Protein AF-0000000070603014 (afdb_homodimer)

Organism: Penaeus vannamei (NCBI:txid6689)

Foldseek 3Di:
DQFFDFPQWDDDPQFIGGQQAGVVVQLVVLCVVPNPQSPWEKEFHLRRLLVLLVLQVVLQVVVPPLEAEEAECLFPLQLVSLLSNCVSGHQAYEYAALVSLVSNVSSPHQLCRYEYEYLDYDLVSLLSSQVRNHEYEDWDQVSLLSNLVSLVVVVGAHHYEFEEQDQDAQPAFPVFFANHPPHSTGDYLVCLVSSVVSQCPPPDPPDRNYQHQFHEYAGGEARQDLVSLLVLLLVRVVSRVVVCVVPRVNRAEYEYEYYHHGGTHPPPDPPPPPPPDRDTSNNNSVSNVVSHDSRHRYYYHDYLSSFQQRIKTKWWFAFWDDDDPAIEGEIADWCLQPVCCLPRVDDWDKAFSRRDPDPAWWFHFYAYDQPDPSITRHGGHIYDRGDDGGTMMITGRSRTPGLSVHDCHVNNWRHWYWYDHHRPDIDTSDRIDDPCNSCVPPD/DQFFDFPQWDDDPQFIGGQQAGVVVQLVVLCVVPNPQSPWEKEFHLRRLLVLLCLQCVLQVVVPPLEAEEAECLFPLQLVSLLSNCVSGHQAYEYAALVSLVSNVSSPHQLCRYEYEYLDYDLVSLLSSQVRNHEYEDWDQVSLLSNLVSLVVVVGAHHYEFEEQDQDAQPAFPVFFANHPPHSTGDYLVCLVSSVVSQCPPPDPPDRNYQHQFHEYAGGEARQDLVSLLVLLLVRVVSRVVVCVVPRVNRAEYEYEYYWHGGTPPPPDPPPPPPPDRDTSNNNSVSNVVSHDSRHRYYYHDYLSSFQQRIKTKWWFAFWDDDDPAIEGEIADWCLQPVCCLPRVDDWAKAFSRRDPDPQWWFHFYAYDQPDPSITRHGGHIYDRGDDGGTMMITGRSRTPGLSVHDCHVPNWRHWYWYDHHRPDIDTSDRIDDPCNSCVPPD

Sequence (886 aa):
MVPVDGPGWSYVDGVLHCDGMSLEDLRMSLRKDYGHQGSPAHVYSHSALVANVRKYTDALCPLGERGTLSYSLKANSNLRVLETLRQAGVTMATTVSGNEILMAMKAGFAASNIIYNGTGKRRWEVELAVKHGVLLNLDSEFDARLIAGVAREVGVRARCLVRLNPALNADTHPYLATALADSKFGVEFHQLEKVLQAVRAGESGNEEHVAVEGVHIHVGSAVSRTRVYADMTRAAARTLREIRERGWPRASTINLGGGLNIRLSGVPRKDGEDQERPATPENLVDAILPILPQDTTLLLEPGRSLVATAGVLMTEVLGVKTNGDRRFLVVDSAMTEVIRPALYGAHHPVTHVTVPSSQERAAMDVVGPVCESGDFLARRCMLSPNPPSGAALVVWATGAYCSSMASNYNLRPHAVEVIVRAPDLYTIVRRPENFEDLVSCYLMVPVDGPGWSYVDGVLHCDGMSLEDLRMSLRKDYGHQGSPAHVYSHSALVANVRKYTDALCPLGERGTLSYSLKANSNLRVLETLRQAGVTMATTVSGNEILMAMKAGFAASNIIYNGTGKRRWEVELAVKHGVLLNLDSEFDARLIAGVAREVGVRARCLVRLNPALNADTHPYLATALADSKFGVEFHQLEKVLQAVRAGESGNEEHVAVEGVHIHVGSAVSRTRVYADMTRAAARTLREIRERGWPRASTINLGGGLNIRLSGVPRKDGEDQERPATPENLVDAILPILPQDTTLLLEPGRSLVATAGVLMTEVLGVKTNGDRRFLVVDSAMTEVIRPALYGAHHPVTHVTVPSSQERAAMDVVGPVCESGDFLARRCMLSPNPPSGAALVVWATGAYCSSMASNYNLRPHAVEVIVRAPDLYTIVRRPENFEDLVSCYL

Solvent-accessible surface area (backbone atoms only — not comparable to full-atom values): 43101 Å² total; per-residue (Å²): 131,79,44,53,75,62,62,29,61,47,71,57,96,52,29,35,21,38,30,69,14,46,49,67,58,50,47,53,51,32,32,72,75,47,46,79,48,34,54,24,27,40,42,29,21,45,58,18,35,39,51,37,41,42,47,44,54,59,38,33,48,88,48,49,91,35,36,43,44,26,37,28,34,61,22,43,64,50,53,56,58,45,33,51,43,42,76,48,63,38,66,29,38,35,23,52,35,52,49,32,48,52,46,41,44,73,40,64,45,55,46,67,35,26,34,37,49,37,63,38,74,47,70,71,36,47,47,54,30,31,78,53,45,22,33,30,40,36,27,36,53,54,52,20,39,50,49,29,50,45,15,56,74,71,71,36,61,26,39,28,27,41,22,42,20,82,46,44,83,48,82,48,58,70,46,44,32,33,8,38,51,72,30,84,39,33,31,42,76,88,45,46,63,59,30,56,48,34,38,51,56,80,50,70,76,95,53,72,36,50,45,58,39,27,27,29,38,42,37,24,54,44,34,54,58,50,64,58,49,31,54,49,39,50,53,41,48,53,50,39,52,53,47,27,74,72,74,29,71,79,38,31,37,41,34,45,37,34,19,43,28,74,64,62,53,90,59,83,68,69,90,82,64,69,81,68,71,54,51,45,52,46,53,41,42,60,43,31,56,85,60,51,60,88,79,41,32,41,34,38,33,34,27,47,54,41,31,12,71,21,13,30,36,38,29,34,32,62,36,66,49,72,31,76,95,39,37,35,38,27,22,64,41,32,33,40,51,36,37,41,30,52,58,69,66,45,86,39,55,65,48,59,35,54,59,65,89,63,82,59,63,33,63,25,28,34,26,21,22,54,94,40,57,47,22,29,57,38,72,63,40,72,36,59,76,74,67,57,66,65,41,47,33,32,36,40,50,36,31,26,49,8,71,30,52,24,27,38,44,53,56,39,59,54,53,20,28,34,38,25,69,30,55,90,39,68,44,73,41,21,54,48,50,49,70,66,65,75,48,62,47,47,109,131,79,43,53,75,62,62,28,63,47,71,56,96,49,29,35,21,37,30,68,15,47,48,68,59,49,48,54,50,32,32,70,75,45,45,80,49,33,54,25,28,40,41,29,22,44,57,18,34,40,51,38,41,41,47,45,54,60,38,32,49,88,49,48,90,34,37,43,44,25,36,28,35,62,21,43,63,50,53,57,59,44,33,50,43,42,76,48,62,38,67,29,38,33,22,52,34,52,49,33,46,52,48,42,43,74,40,64,45,54,46,67,35,26,34,38,48,37,66,36,75,48,70,71,37,47,49,55,30,32,77,52,45,22,33,30,40,34,27,36,54,55,49,20,38,49,50,29,51,46,15,57,74,72,70,37,59,27,40,27,27,42,22,43,22,83,46,45,83,46,82,47,58,71,45,44,30,33,8,37,51,74,30,85,40,33,31,42,76,89,45,46,65,59,30,55,48,35,37,50,55,81,50,70,76,96,54,71,35,50,44,58,38,28,26,28,38,42,35,24,53,42,34,55,58,50,63,56,48,31,52,50,38,49,53,41,50,52,50,38,52,51,46,26,74,73,73,28,72,78,38,31,35,40,33,45,36,32,19,43,28,72,62,61,54,90,58,83,67,68,91,82,64,69,82,68,70,53,48,46,51,47,52,42,42,62,43,30,56,86,59,51,61,90,81,41,32,39,35,38,33,34,27,46,56,41,31,12,69,20,13,28,36,36,28,34,31,62,35,65,48,72,29,78,93,41,37,35,39,26,22,66,43,33,32,39,51,37,37,39,29,51,58,71,66,46,86,40,55,68,48,59,36,55,58,65,90,64,84,58,66,35,62,26,28,34,25,21,22,54,92,41,58,47,21,29,57,38,72,62,41,72,36,60,76,74,65,56,65,64,40,45,33,31,38,40,50,36,29,26,49,8,73,32,52,23,27,37,42,53,57,38,58,54,54,20,29,33,39,24,70,32,55,89,39,69,44,74,42,21,52,48,50,48,71,66,65,74,49,62,48,49,109

Secondary structure (DSSP, 8-state):
--SB-STTEEEETTEEEETTEEHHHHHHHHHHHHGGGG-SEEEEEHHHHHHHHHHHHHHHGGGGGGEEEEEEGGG---HHHHHHHHHHT--EEEESSHHHHHHHHHTT--GGGEEE--SS--HHHHHHHHHHT-EEEE-SHHHHHHHHHHHHHHT-PEEEEEEE------SS-TTTB-SSTT-SSSB-GGGHHHHHHHHHTT--TT--SEEEEEEEEE-BS-B--THHHHHHHHHHHHHHHHHHHTT-TT--EEEEE--B---BTT----TTS----PPPHHHHHHHHTTTS-TT-EEEEE-SHHHHGGGEEEEEEEEEEEEETTEEEEEES--TTT--HHHHH-----EEESBPPS----EEEEEE-SSSSTT-EEEEEEEE-SSPPTT-EEEEES-TTTTGGG-B-GGGPPPPEEEEEEETTEEEEEEPPP-HHHHTTTB-/--SB-STTEEEETTEEEETTEEHHHHHHHHHHHHGGGG-SEEEEEHHHHHHHHHHHHHHHGGGGGGEEEEEEGGG---HHHHHHHHHHT--EEEESSHHHHHHHHHTT--GGGEEE--SS--HHHHHHHHHHT-EEEE-SHHHHHHHHHHHHHHT-PEEEEEEE------SS-TTT--SSTT-SSSB-GGGHHHHHHHHHTT--TT--SEEEEEEEEE--S-B--THHHHHHHHHHHHHHHHHHHTT-TT--EEEEE--B---BTT----TT-----PPPHHHHHHHHTTTS-TT-EEEEE-SHHHHGGGEEEEEEEEEEEEETTEEEEEES--TTT--HHHHH-----EEESBPPS----EEEEEE-SSSSTT-EEEEEEEE-SSPPTT-EEEEES-TTTTGGG-B-GGGPPPPEEEEEEETTEEEEEEPPP-HHHHTTTB-

Nearest PDB structures (foldseek):
  6n2f-assembly1_B  TM=9.433E-01  e=1.215E-44  Arabidopsis thaliana
  6n2a-assembly1_A  TM=9.251E-01  e=7.838E-42  Arabidopsis thaliana
  6n2a-assembly1_B  TM=9.325E-01  e=1.144E-40  Arabidopsis thaliana
  6n2f-assembly1_A  TM=9.106E-01  e=6.772E-41  Arabidopsis thaliana
  5x7n-assembly1_B  TM=8.897E-01  e=2.045E-34  Corynebacterium glutamicum ATCC 13032

pLDDT: mean 92.43, std 10.87, range [40.94, 98.94]

Radius of gyration: 27.72 Å; Cα contacts (8 Å, |Δi|>4): 2296; chains: 2; bounding box: 73×88×57 Å

InterPro domains:
  IPR000183 Ornithine/DAP/Arg decarboxylase [PR01179] (71-89)
  IPR000183 Ornithine/DAP/Arg decarboxylase [PR01179] (209-222)
  IPR000183 Ornithine/DAP/Arg decarboxylase [PR01179] (298-317)
  IPR000183 Ornithine/DAP/Arg decarboxylase [PR01179] (399-412)
  IPR002986 Diaminopimelate decarboxylase, LysA [PR01181] (90-107)
  IPR002986 Diaminopimelate decarboxylase, LysA [PR01181] (178-187)
  IPR002986 Diaminopimelate decarboxylase, LysA [PR01181] (326-344)
  IPR002986 Diaminopimelate decarboxylase, LysA [PR01181] (409-431)
  IPR002986 Diaminopimelate decarboxylase, LysA [TIGR01048] (34-440)
  IPR002986 Diaminopimelate decarboxylase, LysA [cd06828] (38-420)
  IPR009006 Alanine racemase/group IV decarboxylase, C-terminal [G3DSA:2.40.37.10] (37-439)
  IPR009006 Alanine racemase/group IV decarboxylase, C-terminal [SSF50621] (291-440)
  IPR022644 Orn/DAP/Arg decarboxylase 2, N-terminal [PF02784] (54-308)
  IPR029066 PLP-binding barrel [G3DSA:3.20.20.10] (46-305)
  IPR029066 PLP-binding barrel [SSF51419] (38-310)

Structure (mmCIF, N/CA/C/O backbone):
data_AF-0000000070603014-model_v1
#
loop_
_entity.id
_entity.type
_entity.pdbx_description
1 polymer 'Diaminopimelate decarboxylase'
#
loop_
_atom_site.group_PDB
_atom_site.id
_atom_site.type_symbol
_atom_site.label_atom_id
_atom_site.label_alt_id
_atom_site.label_comp_id
_atom_site.label_asym_id
_atom_site.label_entity_id
_atom_site.label_seq_id
_atom_site.pdbx_PDB_ins_code
_atom_site.Cartn_x
_atom_site.Cartn_y
_atom_site.Cartn_z
_atom_site.occupancy
_atom_site.B_iso_or_equiv
_atom_site.auth_seq_id
_atom_site.auth_comp_id
_atom_site.auth_asym_id
_atom_site.auth_atom_id
_atom_site.pdbx_PDB_model_num
ATOM 1 N N . MET A 1 1 ? -28.016 -7.086 10.211 1 77.5 1 MET A N 1
ATOM 2 C CA . MET A 1 1 ? -28.062 -5.699 10.672 1 77.5 1 MET A CA 1
ATOM 3 C C . MET A 1 1 ? -26.844 -4.922 10.18 1 77.5 1 MET A C 1
ATOM 5 O O . MET A 1 1 ? -25.781 -5.496 9.984 1 77.5 1 MET A O 1
ATOM 9 N N . VAL A 1 2 ? -27.141 -3.639 9.914 1 87 2 VAL A N 1
ATOM 10 C CA . VAL A 1 2 ? -26.078 -2.725 9.516 1 87 2 VAL A CA 1
ATOM 11 C C . VAL A 1 2 ? -25.156 -2.457 10.703 1 87 2 VAL A C 1
ATOM 13 O O . VAL A 1 2 ? -25.609 -2.092 11.781 1 87 2 VAL A O 1
ATOM 16 N N . PRO A 1 3 ? -23.891 -2.654 10.453 1 89.88 3 PRO A N 1
ATOM 17 C CA . PRO A 1 3 ? -22.984 -2.578 11.602 1 89.88 3 PRO A CA 1
ATOM 18 C C . PRO A 1 3 ? -22.562 -1.148 11.93 1 89.88 3 PRO A C 1
ATOM 20 O O . PRO A 1 3 ? -21.781 -0.927 12.867 1 89.88 3 PRO A O 1
ATOM 23 N N . VAL A 1 4 ? -22.969 -0.226 11.18 1 85.56 4 VAL A N 1
ATOM 24 C CA . VAL A 1 4 ? -22.578 1.157 11.422 1 85.56 4 VAL A CA 1
ATOM 25 C C . VAL A 1 4 ? -23.812 2.002 11.711 1 85.56 4 VAL A C 1
ATOM 27 O O . VAL A 1 4 ? -24.938 1.615 11.367 1 85.56 4 VAL A O 1
ATOM 30 N N . ASP A 1 5 ? -23.5 3.104 12.367 1 76.25 5 ASP A N 1
ATOM 31 C CA . ASP A 1 5 ? -24.562 4.066 12.641 1 76.25 5 ASP A CA 1
ATOM 32 C C . ASP A 1 5 ? -24.625 5.133 11.555 1 76.25 5 ASP A C 1
ATOM 34 O O . ASP A 1 5 ? -23.609 5.461 10.938 1 76.25 5 ASP A O 1
ATOM 38 N N . GLY A 1 6 ? -25.797 5.496 11.242 1 72.44 6 GLY A N 1
ATOM 39 C CA . GLY A 1 6 ? -25.906 6.609 10.312 1 72.44 6 GLY A CA 1
ATOM 40 C C . GLY A 1 6 ? -26.953 6.379 9.227 1 72.44 6 GLY A C 1
ATOM 41 O O . GLY A 1 6 ? -27.359 5.242 8.984 1 72.44 6 GLY A O 1
ATOM 42 N N . PRO A 1 7 ? -27.25 7.527 8.742 1 87.38 7 PRO A N 1
ATOM 43 C CA . PRO A 1 7 ? -28.203 7.395 7.633 1 87.38 7 PRO A CA 1
ATOM 44 C C . PRO A 1 7 ? -27.547 6.875 6.359 1 87.38 7 PRO A C 1
ATOM 46 O O . PRO A 1 7 ? -26.344 6.613 6.34 1 87.38 7 PRO A O 1
ATOM 49 N N . GLY A 1 8 ? -28.156 6.227 5.516 1 94.38 8 GLY A N 1
ATOM 50 C CA . GLY A 1 8 ? -27.703 5.898 4.176 1 94.38 8 GLY A CA 1
ATOM 51 C C . GLY A 1 8 ? -27.75 4.41 3.877 1 94.38 8 GLY A C 1
ATOM 52 O O . GLY A 1 8 ? -27.75 4.004 2.713 1 94.38 8 GLY A O 1
ATOM 53 N N . TRP A 1 9 ? -27.656 3.709 5.09 1 97.12 9 TRP A N 1
ATOM 54 C CA . TRP A 1 9 ? -27.578 2.264 4.902 1 97.12 9 TRP A CA 1
ATOM 55 C C . TRP A 1 9 ? -28.781 1.567 5.523 1 97.12 9 TRP A C 1
ATOM 57 O O . TRP A 1 9 ? -29.156 1.857 6.66 1 97.12 9 TRP A O 1
ATOM 67 N N . SER A 1 10 ? -29.406 0.72 4.82 1 96.62 10 SER A N 1
ATOM 68 C CA . SER A 1 10 ? -30.516 -0.052 5.371 1 96.62 10 SER A CA 1
ATOM 69 C C . SER A 1 10 ? -30.75 -1.329 4.574 1 96.62 10 SER A C 1
ATOM 71 O O . SER A 1 10 ? -30.453 -1.382 3.377 1 96.62 10 SER A O 1
ATOM 73 N N . TYR A 1 11 ? -31.156 -2.387 5.195 1 96.5 11 TYR A N 1
ATOM 74 C CA . TYR A 1 11 ? -31.656 -3.555 4.484 1 96.5 11 TYR A CA 1
ATOM 75 C C . TYR A 1 11 ? -33.156 -3.387 4.16 1 96.5 11 TYR A C 1
ATOM 77 O O . TYR A 1 11 ? -33.938 -3.031 5.031 1 96.5 11 TYR A O 1
ATOM 85 N N . VAL A 1 12 ? -33.5 -3.52 2.951 1 96.56 12 VAL A N 1
ATOM 86 C CA . VAL A 1 12 ? -34.875 -3.518 2.486 1 96.56 12 VAL A CA 1
ATOM 87 C C . VAL A 1 12 ? -35.188 -4.848 1.801 1 96.56 12 VAL A C 1
ATOM 89 O O . VAL A 1 12 ? -34.562 -5.188 0.784 1 96.56 12 VAL A O 1
ATOM 92 N N . ASP A 1 13 ? -36.094 -5.594 2.338 1 95.94 13 ASP A N 1
ATOM 93 C CA . ASP A 1 13 ? -36.469 -6.902 1.814 1 95.94 13 ASP A CA 1
ATOM 94 C C . ASP A 1 13 ? -35.25 -7.812 1.675 1 95.94 13 ASP A C 1
ATOM 96 O O . ASP A 1 13 ? -35.094 -8.461 0.642 1 95.94 13 ASP A O 1
ATOM 100 N N . GLY A 1 14 ? -34.375 -7.645 2.588 1 95.81 14 GLY A N 1
ATOM 101 C CA . GLY A 1 14 ? -33.25 -8.555 2.68 1 95.81 14 GLY A CA 1
ATOM 102 C C . GLY A 1 14 ? -32.062 -8.133 1.82 1 95.81 14 GLY A C 1
ATOM 103 O O . GLY A 1 14 ? -31.078 -8.859 1.718 1 95.81 14 GLY A O 1
ATOM 104 N N . VAL A 1 15 ? -32.156 -7.02 1.165 1 97.81 15 VAL A N 1
ATOM 105 C CA . VAL A 1 15 ? -31.078 -6.52 0.327 1 97.81 15 VAL A CA 1
ATOM 106 C C . VAL A 1 15 ? -30.562 -5.199 0.891 1 97.81 15 VAL A C 1
ATOM 108 O O . VAL A 1 15 ? -31.344 -4.328 1.273 1 97.81 15 VAL A O 1
ATOM 111 N N . LEU A 1 16 ? -29.281 -5.082 0.983 1 98.12 16 LEU A N 1
ATOM 112 C CA . LEU A 1 16 ? -28.656 -3.863 1.497 1 98.12 16 LEU A CA 1
ATOM 113 C C . LEU A 1 16 ? -28.812 -2.717 0.505 1 98.12 16 LEU A C 1
ATOM 115 O O . LEU A 1 16 ? -28.578 -2.891 -0.694 1 98.12 16 LEU A O 1
ATOM 119 N N . HIS A 1 17 ? -29.25 -1.562 1.023 1 98.38 17 HIS A N 1
ATOM 120 C CA . HIS A 1 17 ? -29.406 -0.348 0.233 1 98.38 17 HIS A CA 1
ATOM 121 C C . HIS A 1 17 ? -28.5 0.762 0.733 1 98.38 17 HIS A C 1
ATOM 123 O O . HIS A 1 17 ? -28.234 0.867 1.935 1 98.38 17 HIS A O 1
ATOM 129 N N . CYS A 1 18 ? -27.953 1.523 -0.182 1 98.5 18 CYS A N 1
ATOM 130 C CA . CYS A 1 18 ? -27.234 2.771 0.066 1 98.5 18 CYS A CA 1
ATOM 131 C C . CYS A 1 18 ? -28.031 3.967 -0.439 1 98.5 18 CYS A C 1
ATOM 133 O O . CYS A 1 18 ? -28.25 4.105 -1.644 1 98.5 18 CYS A O 1
ATOM 135 N N . ASP A 1 19 ? -28.438 4.805 0.406 1 98.38 19 ASP A N 1
ATOM 136 C CA . ASP A 1 19 ? -29.25 5.965 0.077 1 98.38 19 ASP A CA 1
ATOM 137 C C . ASP A 1 19 ? -30.438 5.57 -0.81 1 98.38 19 ASP A C 1
ATOM 139 O O . ASP A 1 19 ? -30.719 6.238 -1.805 1 98.38 19 ASP A O 1
ATOM 143 N N . GLY A 1 20 ? -30.984 4.488 -0.472 1 97.88 20 GLY A N 1
ATOM 144 C CA . GLY A 1 20 ? -32.188 4.012 -1.144 1 97.88 20 GLY A CA 1
ATOM 145 C C . GLY A 1 20 ? -31.875 3.135 -2.344 1 97.88 20 GLY A C 1
ATOM 146 O O . GLY A 1 20 ? -32.75 2.438 -2.846 1 97.88 20 GLY A O 1
ATOM 147 N N . MET A 1 21 ? -30.719 3.096 -2.809 1 98.38 21 MET A N 1
ATOM 148 C CA . MET A 1 21 ? -30.344 2.301 -3.979 1 98.38 21 MET A CA 1
ATOM 149 C C . MET A 1 21 ? -29.938 0.888 -3.57 1 98.38 21 MET A C 1
ATOM 151 O O . MET A 1 21 ? -29.078 0.709 -2.705 1 98.38 21 MET A O 1
ATOM 155 N N . SER A 1 22 ? -30.547 -0.052 -4.238 1 98.44 22 SER A N 1
ATOM 156 C CA . SER A 1 22 ? -30.156 -1.438 -4.02 1 98.44 22 SER A CA 1
ATOM 157 C C . SER A 1 22 ? -28.703 -1.674 -4.453 1 98.44 22 SER A C 1
ATOM 159 O O . SER A 1 22 ? -28.328 -1.337 -5.578 1 98.44 22 SER A O 1
ATOM 161 N N . LEU A 1 23 ? -27.922 -2.285 -3.551 1 98.62 23 LEU A N 1
ATOM 162 C CA . LEU A 1 23 ? -26.531 -2.566 -3.926 1 98.62 23 LEU A CA 1
ATOM 163 C C . LEU A 1 23 ? -26.469 -3.656 -4.988 1 98.62 23 LEU A C 1
ATOM 165 O O . LEU A 1 23 ? -25.516 -3.73 -5.754 1 98.62 23 LEU A O 1
ATOM 169 N N . GLU A 1 24 ? -27.484 -4.516 -5.078 1 98.31 24 GLU A N 1
ATOM 170 C CA . GLU A 1 24 ? -27.547 -5.469 -6.18 1 98.31 24 GLU A CA 1
ATOM 171 C C . GLU A 1 24 ? -27.734 -4.758 -7.516 1 98.31 24 GLU A C 1
ATOM 173 O O . GLU A 1 24 ? -27.094 -5.117 -8.508 1 98.31 24 GLU A O 1
ATOM 178 N N . ASP A 1 25 ? -28.609 -3.74 -7.492 1 98.06 25 ASP A N 1
ATOM 179 C CA . ASP A 1 25 ? -28.828 -2.961 -8.711 1 98.06 25 ASP A CA 1
ATOM 180 C C . ASP A 1 25 ? -27.562 -2.211 -9.109 1 98.06 25 ASP A C 1
ATOM 182 O O . ASP A 1 25 ? -27.203 -2.166 -10.297 1 98.06 25 ASP A O 1
ATOM 186 N N . LEU A 1 26 ? -26.922 -1.632 -8.148 1 98.75 26 LEU A N 1
ATOM 187 C CA . LEU A 1 26 ? -25.672 -0.931 -8.422 1 98.75 26 LEU A CA 1
ATOM 188 C C . LEU A 1 26 ? -24.625 -1.879 -9.008 1 98.75 26 LEU A C 1
ATOM 190 O O . LEU A 1 26 ? -23.969 -1.547 -10 1 98.75 26 LEU A O 1
ATOM 194 N N . ARG A 1 27 ? -24.5 -2.994 -8.391 1 98.19 27 ARG A N 1
ATOM 195 C CA . ARG A 1 27 ? -23.547 -4.004 -8.852 1 98.19 27 ARG A CA 1
ATOM 196 C C . ARG A 1 27 ? -23.812 -4.375 -10.312 1 98.19 27 ARG A C 1
ATOM 198 O O . ARG A 1 27 ? -22.875 -4.469 -11.109 1 98.19 27 ARG A O 1
ATOM 205 N N . MET A 1 28 ? -25.047 -4.641 -10.68 1 97.56 28 MET A N 1
ATOM 206 C CA . MET A 1 28 ? -25.422 -4.996 -12.047 1 97.56 28 MET A CA 1
ATOM 207 C C . MET A 1 28 ? -25.078 -3.869 -13.016 1 97.56 28 MET A C 1
ATOM 209 O O . MET A 1 28 ? -24.578 -4.117 -14.117 1 97.56 28 MET A O 1
ATOM 213 N N . SER A 1 29 ? -25.344 -2.641 -12.594 1 98.25 29 SER A N 1
ATOM 214 C CA . SER A 1 29 ? -25.047 -1.485 -13.43 1 98.25 29 SER A CA 1
ATOM 215 C C . SER A 1 29 ? -23.547 -1.352 -13.664 1 98.25 29 SER A C 1
ATOM 217 O O . SER A 1 29 ? -23.094 -1.092 -14.789 1 98.25 29 SER A O 1
ATOM 219 N N . LEU A 1 30 ? -22.75 -1.528 -12.602 1 98.56 30 LEU A N 1
ATOM 220 C CA . LEU A 1 30 ? -21.297 -1.424 -12.711 1 98.56 30 LEU A CA 1
ATOM 221 C C . LEU A 1 30 ? -20.75 -2.523 -13.609 1 98.56 30 LEU A C 1
ATOM 223 O O . LEU A 1 30 ? -19.812 -2.289 -14.383 1 98.56 30 LEU A O 1
ATOM 227 N N . ARG A 1 31 ? -21.312 -3.723 -13.469 1 97.75 31 ARG A N 1
ATOM 228 C CA . ARG A 1 31 ? -20.906 -4.824 -14.336 1 97.75 31 ARG A CA 1
ATOM 229 C C . ARG A 1 31 ? -21.188 -4.512 -15.797 1 97.75 31 ARG A C 1
ATOM 231 O O . ARG A 1 31 ? -20.391 -4.844 -16.672 1 97.75 31 ARG A O 1
ATOM 238 N N . LYS A 1 32 ? -22.344 -3.959 -16.062 1 97.94 32 LYS A N 1
ATOM 239 C CA . LYS A 1 32 ? -22.734 -3.598 -17.422 1 97.94 32 LYS A CA 1
ATOM 240 C C . LYS A 1 32 ? -21.766 -2.561 -18 1 97.94 32 LYS A C 1
ATOM 242 O O . LYS A 1 32 ? -21.328 -2.686 -19.156 1 97.94 32 LYS A O 1
ATOM 247 N N . ASP A 1 33 ? -21.391 -1.592 -17.219 1 97.38 33 ASP A N 1
ATOM 248 C CA . ASP A 1 33 ? -20.609 -0.453 -17.703 1 97.38 33 ASP A CA 1
ATOM 249 C C . ASP A 1 33 ? -19.125 -0.792 -17.781 1 97.38 33 ASP A C 1
ATOM 251 O O . ASP A 1 33 ? -18.422 -0.307 -18.656 1 97.38 33 ASP A O 1
ATOM 255 N N . TYR A 1 34 ? -18.609 -1.667 -16.828 1 97.94 34 TYR A N 1
ATOM 256 C CA . TYR A 1 34 ? -17.156 -1.805 -16.719 1 97.94 34 TYR A CA 1
ATOM 257 C C . TYR A 1 34 ? -16.75 -3.268 -16.781 1 97.94 34 TYR A C 1
ATOM 259 O O . TYR A 1 34 ? -15.562 -3.592 -16.641 1 97.94 34 TYR A O 1
ATOM 267 N N . GLY A 1 35 ? -17.719 -4.203 -17.031 1 97.31 35 GLY A N 1
ATOM 268 C CA . GLY A 1 35 ? -17.391 -5.617 -17.078 1 97.31 35 GLY A CA 1
ATOM 269 C C . GLY A 1 35 ? -16.766 -6.125 -15.797 1 97.31 35 GLY A C 1
ATOM 270 O O . GLY A 1 35 ? -17.281 -5.902 -14.703 1 97.31 35 GLY A O 1
ATOM 271 N N . HIS A 1 36 ? -15.578 -6.809 -15.906 1 96.56 36 HIS A N 1
ATOM 272 C CA . HIS A 1 36 ? -14.914 -7.398 -14.75 1 96.56 36 HIS A CA 1
ATOM 273 C C . HIS A 1 36 ? -14.32 -6.324 -13.852 1 96.56 36 HIS A C 1
ATOM 275 O O . HIS A 1 36 ? -13.977 -6.594 -12.695 1 96.56 36 HIS A O 1
ATOM 281 N N . GLN A 1 37 ? -14.195 -5.086 -14.359 1 97.75 37 GLN A N 1
ATOM 282 C CA . GLN A 1 37 ? -13.609 -4.004 -13.578 1 97.75 37 GLN A CA 1
ATOM 283 C C . GLN A 1 37 ? -14.656 -3.328 -12.703 1 97.75 37 GLN A C 1
ATOM 285 O O . GLN A 1 37 ? -14.336 -2.43 -11.914 1 97.75 37 GLN A O 1
ATOM 290 N N . GLY A 1 38 ? -15.898 -3.764 -12.828 1 98.25 38 GLY A N 1
ATOM 291 C CA . GLY A 1 38 ? -16.969 -3.219 -12.016 1 98.25 38 GLY A CA 1
ATOM 292 C C . GLY A 1 38 ? -16.922 -3.703 -10.578 1 98.25 38 GLY A C 1
ATOM 293 O O . GLY A 1 38 ? -17.641 -3.184 -9.719 1 98.25 38 GLY A O 1
ATOM 294 N N . SER A 1 39 ? -16.125 -4.688 -10.258 1 98.31 39 SER A N 1
ATOM 295 C CA . SER A 1 39 ? -15.883 -5.238 -8.93 1 98.31 39 SER A CA 1
ATOM 296 C C . SER A 1 39 ? -14.398 -5.516 -8.711 1 98.31 39 SER A C 1
ATOM 298 O O . SER A 1 39 ? -13.711 -5.973 -9.625 1 98.31 39 SER A O 1
ATOM 300 N N . PRO A 1 40 ? -14 -5.293 -7.48 1 98.56 40 PRO A N 1
ATOM 301 C CA . PRO A 1 40 ? -14.711 -4.688 -6.348 1 98.56 40 PRO A CA 1
ATOM 302 C C . PRO A 1 40 ? -14.984 -3.201 -6.547 1 98.56 40 PRO A C 1
ATOM 304 O O . PRO A 1 40 ? -14.508 -2.607 -7.52 1 98.56 40 PRO A O 1
ATOM 307 N N . ALA A 1 41 ? -15.828 -2.664 -5.684 1 98.88 41 ALA A N 1
ATOM 308 C CA . ALA A 1 41 ? -16.203 -1.256 -5.809 1 98.88 41 ALA A CA 1
ATOM 309 C C . ALA A 1 41 ? -16.281 -0.588 -4.438 1 98.88 41 ALA A C 1
ATOM 311 O O . ALA A 1 41 ? -16.875 -1.133 -3.508 1 98.88 41 ALA A O 1
ATOM 312 N N . HIS A 1 42 ? -15.617 0.553 -4.285 1 98.94 42 HIS A N 1
ATOM 313 C CA . HIS A 1 42 ? -15.883 1.413 -3.139 1 98.94 42 HIS A CA 1
ATOM 314 C C . HIS A 1 42 ? -17.188 2.188 -3.318 1 98.94 42 HIS A C 1
ATOM 316 O O . HIS A 1 42 ? -17.359 2.891 -4.316 1 98.94 42 HIS A O 1
ATOM 322 N N . VAL A 1 43 ? -18.062 2.049 -2.363 1 98.88 43 VAL A N 1
ATOM 323 C CA . VAL A 1 43 ? -19.359 2.709 -2.439 1 98.88 43 VAL A CA 1
ATOM 324 C C . VAL A 1 43 ? -19.516 3.674 -1.267 1 98.88 43 VAL A C 1
ATOM 326 O O . VAL A 1 43 ? -19.359 3.283 -0.107 1 98.88 43 VAL A O 1
ATOM 329 N N . TYR A 1 44 ? -19.844 4.922 -1.604 1 98.81 44 TYR A N 1
ATOM 330 C CA . TYR A 1 44 ? -20.016 5.938 -0.573 1 98.81 44 TYR A CA 1
ATOM 331 C C . TYR A 1 44 ? -21.469 6.418 -0.527 1 98.81 44 TYR A C 1
ATOM 333 O O . TYR A 1 44 ? -22.094 6.625 -1.57 1 98.81 44 TYR A O 1
ATOM 341 N N . SER A 1 45 ? -21.984 6.57 0.666 1 98.75 45 SER A N 1
ATOM 342 C CA . SER A 1 45 ? -23.281 7.191 0.896 1 98.75 45 SER A CA 1
ATOM 343 C C . SER A 1 45 ? -23.156 8.703 1.008 1 98.75 45 SER A C 1
ATOM 345 O O . SER A 1 45 ? -22.516 9.219 1.922 1 98.75 45 SER A O 1
ATOM 347 N N . HIS A 1 46 ? -23.844 9.383 0.092 1 98.69 46 HIS A N 1
ATOM 348 C CA . HIS A 1 46 ? -23.859 10.836 0.16 1 98.69 46 HIS A CA 1
ATOM 349 C C . HIS A 1 46 ? -24.484 11.32 1.461 1 98.69 46 HIS A C 1
ATOM 351 O O . HIS A 1 46 ? -23.938 12.203 2.131 1 98.69 46 HIS A O 1
ATOM 357 N N . SER A 1 47 ? -25.578 10.758 1.819 1 98.31 47 SER A N 1
ATOM 358 C CA . SER A 1 47 ? -26.312 11.188 3.006 1 98.31 47 SER A CA 1
ATOM 359 C C . SER A 1 47 ? -25.5 10.945 4.273 1 98.31 47 SER A C 1
ATOM 361 O O . SER A 1 47 ? -25.547 11.742 5.215 1 98.31 47 SER A O 1
ATOM 363 N N . ALA A 1 48 ? -24.766 9.82 4.301 1 97.88 48 ALA A N 1
ATOM 364 C CA . ALA A 1 48 ? -23.938 9.539 5.465 1 97.88 48 ALA A CA 1
ATOM 365 C C . ALA A 1 48 ? -22.797 10.562 5.586 1 97.88 48 ALA A C 1
ATOM 367 O O . ALA A 1 48 ? -22.484 11.016 6.684 1 97.88 48 ALA A O 1
ATOM 368 N N . LEU A 1 49 ? -22.141 10.922 4.469 1 98.56 49 LEU A N 1
ATOM 369 C CA . LEU A 1 49 ? -21.109 11.953 4.48 1 98.56 49 LEU A CA 1
ATOM 370 C C . LEU A 1 49 ? -21.656 13.258 5.047 1 98.56 49 LEU A C 1
ATOM 372 O O . LEU A 1 49 ? -21.047 13.852 5.945 1 98.56 49 LEU A O 1
ATOM 376 N N . VAL A 1 50 ? -22.797 13.664 4.574 1 98.44 50 VAL A N 1
ATOM 377 C CA . VAL A 1 50 ? -23.406 14.93 4.961 1 98.44 50 VAL A CA 1
ATOM 378 C C . VAL A 1 50 ? -23.797 14.883 6.438 1 98.44 50 VAL A C 1
ATOM 380 O O . VAL A 1 50 ? -23.547 15.828 7.184 1 98.44 50 VAL A O 1
ATOM 383 N N . ALA A 1 51 ? -24.391 13.773 6.836 1 97.62 51 ALA A N 1
ATOM 384 C CA . ALA A 1 51 ? -24.828 13.625 8.219 1 97.62 51 ALA A CA 1
ATOM 385 C C . ALA A 1 51 ? -23.641 13.695 9.188 1 97.62 51 ALA A C 1
ATOM 387 O O . ALA A 1 51 ? -23.75 14.273 10.266 1 97.62 51 ALA A O 1
ATOM 388 N N . ASN A 1 52 ? -22.562 13.039 8.844 1 96.56 52 ASN A N 1
ATOM 389 C CA . ASN A 1 52 ? -21.375 13.062 9.695 1 96.56 52 ASN A CA 1
ATOM 390 C C . ASN A 1 52 ? -20.812 14.477 9.852 1 96.56 52 ASN A C 1
ATOM 392 O O . ASN A 1 52 ? -20.391 14.859 10.938 1 96.56 52 ASN A O 1
ATOM 396 N N . VAL A 1 53 ? -20.828 15.242 8.758 1 98 53 VAL A N 1
ATOM 397 C CA . VAL A 1 53 ? -20.359 16.625 8.805 1 98 53 VAL A CA 1
ATOM 398 C C . VAL A 1 53 ? -21.281 17.438 9.711 1 98 53 VAL A C 1
ATOM 400 O O . VAL A 1 53 ? -20.812 18.234 10.531 1 98 53 VAL A O 1
ATOM 403 N N . ARG A 1 54 ? -22.547 17.219 9.617 1 97.56 54 ARG A N 1
ATOM 404 C CA . ARG A 1 54 ? -23.531 17.969 10.391 1 97.56 54 ARG A CA 1
ATOM 405 C C . ARG A 1 54 ? -23.328 17.766 11.891 1 97.56 54 ARG A C 1
ATOM 407 O O . ARG A 1 54 ? -23.531 18.688 12.68 1 97.56 54 ARG A O 1
ATOM 414 N N . LYS A 1 55 ? -22.969 16.562 12.289 1 95.75 55 LYS A N 1
ATOM 415 C CA . LYS A 1 55 ? -22.703 16.281 13.703 1 95.75 55 LYS A CA 1
ATOM 416 C C . LYS A 1 55 ? -21.625 17.219 14.25 1 95.75 55 LYS A C 1
ATOM 418 O O . LYS A 1 55 ? -21.75 17.719 15.367 1 95.75 55 LYS A O 1
ATOM 423 N N . TYR A 1 56 ? -20.625 17.484 13.484 1 97 56 TYR A N 1
ATOM 424 C CA . TYR A 1 56 ? -19.531 18.344 13.922 1 97 56 TYR A CA 1
ATOM 425 C C . TYR A 1 56 ? -19.922 19.812 13.844 1 97 56 TYR A C 1
ATOM 427 O O . TYR A 1 56 ? -19.609 20.594 14.75 1 97 56 TYR A O 1
ATOM 435 N N . THR A 1 57 ? -20.578 20.188 12.703 1 97.5 57 THR A N 1
ATOM 436 C CA . THR A 1 57 ? -20.969 21.578 12.555 1 97.5 57 THR A CA 1
ATOM 437 C C . THR A 1 57 ? -21.953 21.984 13.641 1 97.5 57 THR A C 1
ATOM 439 O O . THR A 1 57 ? -21.891 23.094 14.172 1 97.5 57 THR A O 1
ATOM 442 N N . ASP A 1 58 ? -22.859 21.062 13.961 1 97.62 58 ASP A N 1
ATOM 443 C CA . ASP A 1 58 ? -23.797 21.328 15.055 1 97.62 58 ASP A CA 1
ATOM 444 C C . ASP A 1 58 ? -23.062 21.484 16.375 1 97.62 58 ASP A C 1
ATOM 446 O O . ASP A 1 58 ? -23.391 22.359 17.172 1 97.62 58 ASP A O 1
ATOM 450 N N . ALA A 1 59 ? -22.141 20.609 16.609 1 96.44 59 ALA A N 1
ATOM 451 C CA . ALA A 1 59 ? -21.375 20.641 17.844 1 96.44 59 ALA A CA 1
ATOM 452 C C . ALA A 1 59 ? -20.578 21.953 17.969 1 96.44 59 ALA A C 1
ATOM 454 O O . ALA A 1 59 ? -20.359 22.438 19.078 1 96.44 59 ALA A O 1
ATOM 455 N N . LEU A 1 60 ? -20.188 22.562 16.859 1 97.31 60 LEU A N 1
ATOM 456 C CA . LEU A 1 60 ? -19.328 23.75 16.844 1 97.31 60 LEU A CA 1
ATOM 457 C C . LEU A 1 60 ? -20.172 25.016 16.859 1 97.31 60 LEU A C 1
ATOM 459 O O . LEU A 1 60 ? -19.641 26.109 17 1 97.31 60 LEU A O 1
ATOM 463 N N . CYS A 1 61 ? -21.453 24.906 16.781 1 96 61 CYS A N 1
ATOM 464 C CA . CYS A 1 61 ? -22.375 26.031 16.656 1 96 61 CYS A CA 1
ATOM 465 C C . CYS A 1 61 ? -22.172 27.031 17.781 1 96 61 CYS A C 1
ATOM 467 O O . CYS A 1 61 ? -22.172 28.25 17.562 1 96 61 CYS A O 1
ATOM 469 N N . PRO A 1 62 ? -21.938 26.562 19.016 1 94.25 62 PRO A N 1
ATOM 470 C CA . PRO A 1 62 ? -21.781 27.5 20.109 1 94.25 62 PRO A CA 1
ATOM 471 C C . PRO A 1 62 ? -20.594 28.438 19.938 1 94.25 62 PRO A C 1
ATOM 473 O O . PRO A 1 62 ? -20.531 29.5 20.562 1 94.25 62 PRO A O 1
ATOM 476 N N . LEU A 1 63 ? -19.719 28.094 19.109 1 95.69 63 LEU A N 1
ATOM 477 C CA . LEU A 1 63 ? -18.5 28.891 18.922 1 95.69 63 LEU A CA 1
ATOM 478 C C . LEU A 1 63 ? -18.688 29.906 17.797 1 95.69 63 LEU A C 1
ATOM 480 O O . LEU A 1 63 ? -17.859 30.797 17.609 1 95.69 63 LEU A O 1
ATOM 484 N N . GLY A 1 64 ? -19.734 29.797 17.062 1 94.06 64 GLY A N 1
ATOM 485 C CA . GLY A 1 64 ? -19.953 30.688 15.93 1 94.06 64 GLY A CA 1
ATOM 486 C C . GLY A 1 64 ? -18.812 30.656 14.922 1 94.06 64 GLY A C 1
ATOM 487 O O . GLY A 1 64 ? -18.375 29.594 14.492 1 94.06 64 GLY A O 1
ATOM 488 N N . GLU A 1 65 ? -18.328 31.797 14.633 1 93 65 GLU A N 1
ATOM 489 C CA . GLU A 1 65 ? -17.281 31.922 13.617 1 93 65 GLU A CA 1
ATOM 490 C C . GLU A 1 65 ? -15.938 31.438 14.133 1 93 65 GLU A C 1
ATOM 492 O O . GLU A 1 65 ? -15 31.234 13.359 1 93 65 GLU A O 1
ATOM 497 N N . ARG A 1 66 ? -15.812 31.219 15.383 1 96.06 66 ARG A N 1
ATOM 498 C CA . ARG A 1 66 ? -14.555 30.781 15.984 1 96.06 66 ARG A CA 1
ATOM 499 C C . ARG A 1 66 ? -14.398 29.266 15.898 1 96.06 66 ARG A C 1
ATOM 501 O O . ARG A 1 66 ? -13.328 28.734 16.188 1 96.06 66 ARG A O 1
ATOM 508 N N . GLY A 1 67 ? -15.461 28.625 15.625 1 96.81 67 GLY A N 1
ATOM 509 C CA . GLY A 1 67 ? -15.422 27.188 15.438 1 96.81 67 GLY A CA 1
ATOM 510 C C . GLY A 1 67 ? -15.305 26.766 13.984 1 96.81 67 GLY A C 1
ATOM 511 O O . GLY A 1 67 ? -16.172 27.109 13.172 1 96.81 67 GLY A O 1
ATOM 512 N N . THR A 1 68 ? -14.25 26.047 13.672 1 97 68 THR A N 1
ATOM 513 C CA . THR A 1 68 ? -14 25.672 12.289 1 97 68 THR A CA 1
ATOM 514 C C . THR A 1 68 ? -13.781 24.172 12.164 1 97 68 THR A C 1
ATOM 516 O O . THR A 1 68 ? -13.109 23.562 13 1 97 68 THR A O 1
ATOM 519 N N . LEU A 1 69 ? -14.391 23.578 11.141 1 98.12 69 LEU A N 1
ATOM 520 C CA . LEU A 1 69 ? -14.219 22.172 10.844 1 98.12 69 LEU A CA 1
ATOM 521 C C . LEU A 1 69 ? -13.289 21.969 9.648 1 98.12 69 LEU A C 1
ATOM 523 O O . LEU A 1 69 ? -13.531 22.516 8.57 1 98.12 69 LEU A O 1
ATOM 527 N N . SER A 1 70 ? -12.242 21.312 9.898 1 98.12 70 SER A N 1
ATOM 528 C CA . SER A 1 70 ? -11.305 20.906 8.852 1 98.12 70 SER A CA 1
ATOM 529 C C . SER A 1 70 ? -11.383 19.406 8.594 1 98.12 70 SER A C 1
ATOM 531 O O . SER A 1 70 ? -11.734 18.625 9.492 1 98.12 70 SER A O 1
ATOM 533 N N . TYR A 1 71 ? -11.133 19.031 7.387 1 98.5 71 TYR A N 1
ATOM 534 C CA . TYR A 1 71 ? -11.094 17.609 7.027 1 98.5 71 TYR A CA 1
ATOM 535 C C . TYR A 1 71 ? -9.664 17.172 6.707 1 98.5 71 TYR A C 1
ATOM 537 O O . TYR A 1 71 ? -8.977 17.812 5.914 1 98.5 71 TYR A O 1
ATOM 545 N N . SER A 1 72 ? -9.211 16.109 7.387 1 97.56 72 SER A N 1
ATOM 546 C CA . SER A 1 72 ? -7.902 15.531 7.09 1 97.56 72 SER A CA 1
ATOM 547 C C . SER A 1 72 ? -7.941 14.695 5.812 1 97.56 72 SER A C 1
ATOM 549 O O . SER A 1 72 ? -8.461 13.578 5.812 1 97.56 72 SER A O 1
ATOM 551 N N . LEU A 1 73 ? -7.27 15.117 4.754 1 98 73 LEU A N 1
ATOM 552 C CA . LEU A 1 73 ? -7.387 14.516 3.43 1 98 73 LEU A CA 1
ATOM 553 C C . LEU A 1 73 ? -6.82 13.102 3.424 1 98 73 LEU A C 1
ATOM 555 O O . LEU A 1 73 ? -7.242 12.266 2.621 1 98 73 LEU A O 1
ATOM 559 N N . LYS A 1 74 ? -5.863 12.836 4.32 1 96.75 74 LYS A N 1
ATOM 560 C CA . LYS A 1 74 ? -5.195 11.539 4.266 1 96.75 74 LYS A CA 1
ATOM 561 C C . LYS A 1 74 ? -6.188 10.406 4.488 1 96.75 74 LYS A C 1
ATOM 563 O O . LYS A 1 74 ? -5.922 9.258 4.113 1 96.75 74 LYS A O 1
ATOM 568 N N . ALA A 1 75 ? -7.367 10.703 5.121 1 97.44 75 ALA A N 1
ATOM 569 C CA . ALA A 1 75 ? -8.375 9.68 5.363 1 97.44 75 ALA A CA 1
ATOM 570 C C . ALA A 1 75 ? -8.992 9.195 4.055 1 97.44 75 ALA A C 1
ATOM 572 O O . ALA A 1 75 ? -9.203 7.992 3.873 1 97.44 75 ALA A O 1
ATOM 573 N N . ASN A 1 76 ? -9.312 10.031 3.215 1 98.69 76 ASN A N 1
ATOM 574 C CA . ASN A 1 76 ? -9.875 9.82 1.885 1 98.69 76 ASN A CA 1
ATOM 575 C C . ASN A 1 76 ? -9.727 11.055 1.009 1 98.69 76 ASN A C 1
ATOM 577 O O . ASN A 1 76 ? -10.414 12.055 1.22 1 98.69 76 ASN A O 1
ATOM 581 N N . SER A 1 77 ? -8.891 11.039 0.016 1 98.38 77 SER A N 1
ATOM 582 C CA . SER A 1 77 ? -8.547 12.227 -0.761 1 98.38 77 SER A CA 1
ATOM 583 C C . SER A 1 77 ? -9.281 12.234 -2.102 1 98.38 77 SER A C 1
ATOM 585 O O . SER A 1 77 ? -8.883 12.953 -3.023 1 98.38 77 SER A O 1
ATOM 587 N N . ASN A 1 78 ? -10.305 11.336 -2.271 1 98.56 78 ASN A N 1
ATOM 588 C CA . ASN A 1 78 ? -11.086 11.352 -3.504 1 98.56 78 ASN A CA 1
ATOM 589 C C . ASN A 1 78 ? -11.68 12.734 -3.775 1 98.56 78 ASN A C 1
ATOM 591 O O . ASN A 1 78 ? -12.305 13.328 -2.896 1 98.56 78 ASN A O 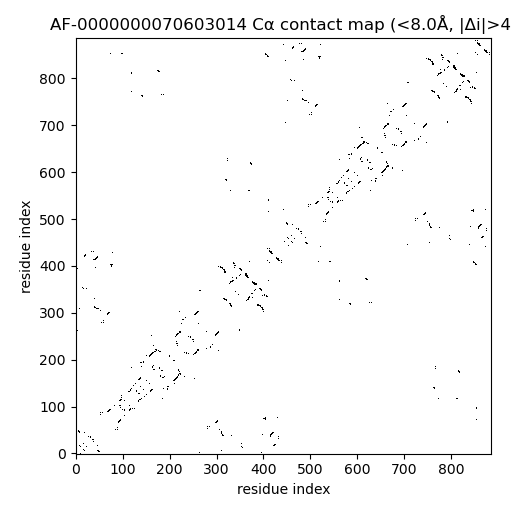1
ATOM 595 N N . LEU A 1 79 ? -11.516 13.219 -4.953 1 98.44 79 LEU A N 1
ATOM 596 C CA . LEU A 1 79 ? -11.891 14.57 -5.34 1 98.44 79 LEU A CA 1
ATOM 597 C C . LEU A 1 79 ? -13.367 14.828 -5.039 1 98.44 79 LEU A C 1
ATOM 599 O O . LEU A 1 79 ? -13.711 15.852 -4.449 1 98.44 79 LEU A O 1
ATOM 603 N N . ARG A 1 80 ? -14.219 13.922 -5.398 1 98.38 80 ARG A N 1
ATOM 604 C CA . ARG A 1 80 ? -15.656 14.125 -5.258 1 98.38 80 ARG A CA 1
ATOM 605 C C . ARG A 1 80 ? -16.094 13.969 -3.805 1 98.38 80 ARG A C 1
ATOM 607 O O . ARG A 1 80 ? -17.031 14.625 -3.361 1 98.38 80 ARG A O 1
ATOM 614 N N . VAL A 1 81 ? -15.406 13.141 -3.012 1 98.69 81 VAL A N 1
ATOM 615 C CA . VAL A 1 81 ? -15.641 13.07 -1.574 1 98.69 81 VAL A CA 1
ATOM 616 C C . VAL A 1 81 ? -15.297 14.414 -0.93 1 98.69 81 VAL A C 1
ATOM 618 O O . VAL A 1 81 ? -16.078 14.953 -0.143 1 98.69 81 VAL A O 1
ATOM 621 N N . LEU A 1 82 ? -14.156 14.992 -1.344 1 98.81 82 LEU A N 1
ATOM 622 C CA . LEU A 1 82 ? -13.742 16.297 -0.82 1 98.81 82 LEU A CA 1
ATOM 623 C C . LEU A 1 82 ? -14.766 17.359 -1.151 1 98.81 82 LEU A C 1
ATOM 625 O O . LEU A 1 82 ? -15.141 18.156 -0.287 1 98.81 82 LEU A O 1
ATOM 629 N N . GLU A 1 83 ? -15.234 17.344 -2.375 1 98.62 83 GLU A N 1
ATOM 630 C CA . GLU A 1 83 ? -16.234 18.312 -2.795 1 98.62 83 GLU A CA 1
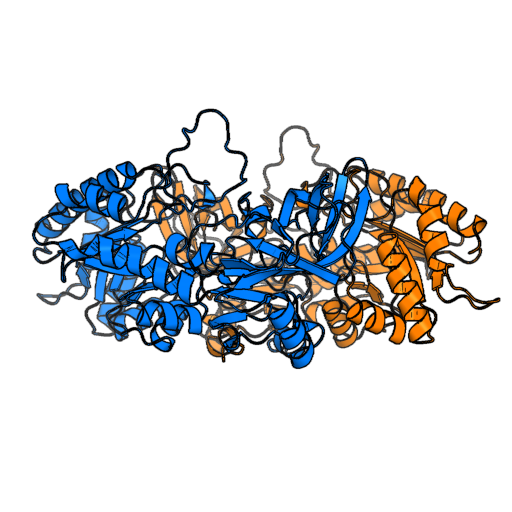ATOM 631 C C . GLU A 1 83 ? -17.516 18.172 -1.981 1 98.62 83 GLU A C 1
ATOM 633 O O . GLU A 1 83 ? -18.125 19.156 -1.574 1 98.62 83 GLU A O 1
ATOM 638 N N . THR A 1 84 ? -17.906 16.938 -1.786 1 98.69 84 THR A N 1
ATOM 639 C CA . THR A 1 84 ? -19.109 16.656 -1.021 1 98.69 84 THR A CA 1
ATOM 640 C C . THR A 1 84 ? -18.984 17.172 0.407 1 98.69 84 THR A C 1
ATOM 642 O O . THR A 1 84 ? -19.906 17.812 0.928 1 98.69 84 THR A O 1
ATOM 645 N N . LEU A 1 85 ? -17.844 16.922 1.056 1 98.88 85 LEU A N 1
ATOM 646 C CA . LEU A 1 85 ? -17.609 17.375 2.42 1 98.88 85 LEU A CA 1
ATOM 647 C C . LEU A 1 85 ? -17.594 18.906 2.492 1 98.88 85 LEU A C 1
ATOM 649 O O . LEU A 1 85 ? -18.172 19.484 3.406 1 98.88 85 LEU A O 1
ATOM 653 N N . ARG A 1 86 ? -16.922 19.516 1.537 1 98.75 86 ARG A N 1
ATOM 654 C CA . ARG A 1 86 ? -16.875 20.984 1.479 1 98.75 86 ARG A CA 1
ATOM 655 C C . ARG A 1 86 ? -18.281 21.562 1.358 1 98.75 86 ARG A C 1
ATOM 657 O O . ARG A 1 86 ? -18.625 22.5 2.082 1 98.75 86 ARG A O 1
ATOM 664 N N . GLN A 1 87 ? -19.094 21 0.495 1 98.5 87 GLN A N 1
ATOM 665 C CA . GLN A 1 87 ? -20.453 21.469 0.27 1 98.5 87 GLN A CA 1
ATOM 666 C C . GLN A 1 87 ? -21.312 21.25 1.506 1 98.5 87 GLN A C 1
ATOM 668 O O . GLN A 1 87 ? -22.25 22 1.757 1 98.5 87 GLN A O 1
ATOM 673 N N . ALA A 1 88 ? -20.969 20.234 2.311 1 98.56 88 ALA A N 1
ATOM 674 C CA . ALA A 1 88 ? -21.75 19.875 3.484 1 98.56 88 ALA A CA 1
ATOM 675 C C . ALA A 1 88 ? -21.422 20.766 4.668 1 98.56 88 ALA A C 1
ATOM 677 O O . ALA A 1 88 ? -22.156 20.812 5.66 1 98.56 88 ALA A O 1
ATOM 678 N N . GLY A 1 89 ? -20.234 21.422 4.648 1 98.19 89 GLY A N 1
ATOM 679 C CA . GLY A 1 89 ? -19.984 22.344 5.734 1 98.19 89 GLY A CA 1
ATOM 680 C C . GLY A 1 89 ? -18.547 22.344 6.207 1 98.19 89 GLY A C 1
ATOM 681 O O . GLY A 1 89 ? -18.172 23.125 7.09 1 98.19 89 GLY A O 1
ATOM 682 N N . VAL A 1 90 ? -17.703 21.5 5.641 1 98.62 90 VAL A N 1
ATOM 683 C CA . VAL A 1 90 ? -16.281 21.516 5.953 1 98.62 90 VAL A CA 1
ATOM 684 C C . VAL A 1 90 ? -15.633 22.75 5.328 1 98.62 90 VAL A C 1
ATOM 686 O O . VAL A 1 90 ? -15.688 22.938 4.109 1 98.62 90 VAL A O 1
ATOM 689 N N . THR A 1 91 ? -14.945 23.531 6.145 1 97.38 91 THR A N 1
ATOM 690 C CA . THR A 1 91 ? -14.5 24.828 5.629 1 97.38 91 THR A CA 1
ATOM 691 C C . THR A 1 91 ? -12.984 24.812 5.41 1 97.38 91 THR A C 1
ATOM 693 O O . THR A 1 91 ? -12.453 25.672 4.707 1 97.38 91 THR A O 1
ATOM 696 N N . MET A 1 92 ? -12.273 23.906 6.016 1 98.56 92 MET A N 1
ATOM 697 C CA . MET A 1 92 ? -10.82 23.844 5.844 1 98.56 92 MET A CA 1
ATOM 698 C C . MET A 1 92 ? -10.383 22.438 5.465 1 98.56 92 MET A C 1
ATOM 700 O O . MET A 1 92 ? -11.133 21.469 5.668 1 98.56 92 MET A O 1
ATOM 704 N N . ALA A 1 93 ? -9.25 22.328 4.828 1 98.75 93 ALA A N 1
ATOM 705 C CA . ALA A 1 93 ? -8.633 21.062 4.438 1 98.75 93 ALA A CA 1
ATOM 706 C C . ALA A 1 93 ? -7.262 20.891 5.086 1 98.75 93 ALA A C 1
ATOM 708 O O . ALA A 1 93 ? -6.422 21.797 5.008 1 98.75 93 ALA A O 1
ATOM 709 N N . THR A 1 94 ? -7.09 19.844 5.789 1 98.38 94 THR A N 1
ATOM 710 C CA . THR A 1 94 ? -5.789 19.516 6.363 1 98.38 94 THR A CA 1
ATOM 711 C C . THR A 1 94 ? -5.027 18.562 5.457 1 98.38 94 THR A C 1
ATOM 713 O O . THR A 1 94 ? -5.531 17.484 5.113 1 98.38 94 THR A O 1
ATOM 716 N N . THR A 1 95 ? -3.859 18.953 5.059 1 98.62 95 THR A N 1
ATOM 717 C CA . THR A 1 95 ? -3.053 18.203 4.102 1 98.62 95 THR A CA 1
ATOM 718 C C . THR A 1 95 ? -1.716 17.797 4.719 1 98.62 95 THR A C 1
ATOM 720 O O . THR A 1 95 ? -1.299 18.375 5.73 1 98.62 95 THR A O 1
ATOM 723 N N . VAL A 1 96 ? -1.052 16.781 4.078 1 97.56 96 VAL A N 1
ATOM 724 C CA . VAL A 1 96 ? 0.214 16.312 4.633 1 97.56 96 VAL A CA 1
ATOM 725 C C . VAL A 1 96 ? 1.243 16.156 3.516 1 97.56 96 VAL A C 1
ATOM 727 O O . VAL A 1 96 ? 2.314 15.594 3.725 1 97.56 96 VAL A O 1
ATOM 730 N N . SER A 1 97 ? 0.946 16.562 2.344 1 98.25 97 SER A N 1
ATOM 731 C CA . SER A 1 97 ? 1.859 16.609 1.207 1 98.25 97 SER A CA 1
ATOM 732 C C . SER A 1 97 ? 1.498 17.734 0.247 1 98.25 97 SER A C 1
ATOM 734 O O . SER A 1 97 ? 0.395 18.281 0.309 1 98.25 97 SER A O 1
ATOM 736 N N . GLY A 1 98 ? 2.479 18.109 -0.599 1 98.44 98 GLY A N 1
ATOM 737 C CA . GLY A 1 98 ? 2.203 19.094 -1.626 1 98.44 98 GLY A CA 1
ATOM 738 C C . GLY A 1 98 ? 1.092 18.688 -2.57 1 98.44 98 GLY A C 1
ATOM 739 O O . GLY A 1 98 ? 0.266 19.516 -2.967 1 98.44 98 GLY A O 1
ATOM 740 N N . ASN A 1 99 ? 1.018 17.438 -2.928 1 98.44 99 ASN A N 1
ATOM 741 C CA . ASN A 1 99 ? -0.019 16.953 -3.836 1 98.44 99 ASN A CA 1
ATOM 742 C C . ASN A 1 99 ? -1.396 16.984 -3.178 1 98.44 99 ASN A C 1
ATOM 744 O O . ASN A 1 99 ? -2.408 17.172 -3.852 1 98.44 99 ASN A O 1
ATOM 748 N N . GLU A 1 100 ? -1.445 16.828 -1.854 1 98.62 100 GLU A N 1
ATOM 749 C CA . GLU A 1 100 ? -2.721 17 -1.164 1 98.62 100 GLU A CA 1
ATOM 750 C C . GLU A 1 100 ? -3.164 18.453 -1.18 1 98.62 100 GLU A C 1
ATOM 752 O O . GLU A 1 100 ? -4.359 18.75 -1.241 1 98.62 100 GLU A O 1
ATOM 757 N N . ILE A 1 101 ? -2.162 19.375 -1.08 1 98.81 101 ILE A N 1
ATOM 758 C CA . ILE A 1 101 ? -2.502 20.797 -1.224 1 98.81 101 ILE A CA 1
ATOM 759 C C . ILE A 1 101 ? -3.145 21.031 -2.588 1 98.81 101 ILE A C 1
ATOM 761 O O . ILE A 1 101 ? -4.219 21.641 -2.68 1 98.81 101 ILE A O 1
ATOM 765 N N . LEU A 1 102 ? -2.52 20.469 -3.602 1 98.75 102 LEU A N 1
ATOM 766 C CA . LEU A 1 102 ? -3.039 20.625 -4.957 1 98.75 102 LEU A CA 1
ATOM 767 C C . LEU A 1 102 ? -4.426 20 -5.078 1 98.75 102 LEU A C 1
ATOM 769 O O . LEU A 1 102 ? -5.316 20.578 -5.703 1 98.75 102 LEU A O 1
ATOM 773 N N . MET A 1 103 ? -4.625 18.875 -4.473 1 98.69 103 MET A N 1
ATOM 774 C CA . MET A 1 103 ? -5.91 18.188 -4.516 1 98.69 103 MET A CA 1
ATOM 775 C C . MET A 1 103 ? -6.992 19 -3.816 1 98.69 103 MET A C 1
ATOM 777 O O . MET A 1 103 ? -8.117 19.109 -4.312 1 98.69 103 MET A O 1
ATOM 781 N N . ALA A 1 104 ? -6.648 19.531 -2.637 1 98.81 104 ALA A N 1
ATOM 782 C CA . ALA A 1 104 ? -7.594 20.375 -1.898 1 98.81 104 ALA A CA 1
ATOM 783 C C . ALA A 1 104 ? -8.008 21.594 -2.721 1 98.81 104 ALA A C 1
ATOM 785 O O . ALA A 1 104 ? -9.195 21.938 -2.773 1 98.81 104 ALA A O 1
ATOM 786 N N . MET A 1 105 ? -7.039 22.234 -3.326 1 98.69 105 MET A N 1
ATOM 787 C CA . MET A 1 105 ? -7.348 23.375 -4.188 1 98.69 105 MET A CA 1
ATOM 788 C C . MET A 1 105 ? -8.242 22.953 -5.348 1 98.69 105 MET A C 1
ATOM 790 O O . MET A 1 105 ? -9.203 23.656 -5.684 1 98.69 105 MET A O 1
ATOM 794 N N . LYS A 1 106 ? -7.93 21.828 -5.938 1 98.19 106 LYS A N 1
ATOM 795 C CA . LYS A 1 106 ? -8.734 21.297 -7.035 1 98.19 106 LYS A CA 1
ATOM 796 C C . LYS A 1 106 ? -10.172 21.031 -6.586 1 98.19 106 LYS A C 1
ATOM 798 O O . LYS A 1 106 ? -11.109 21.188 -7.359 1 98.19 106 LYS A O 1
ATOM 803 N N . ALA A 1 107 ? -10.359 20.625 -5.355 1 98.38 107 ALA A N 1
ATOM 804 C CA . ALA A 1 107 ? -11.672 20.312 -4.797 1 98.38 107 ALA A CA 1
ATOM 805 C C . ALA A 1 107 ? -12.445 21.578 -4.457 1 98.38 107 ALA A C 1
ATOM 807 O O . ALA A 1 107 ? -13.602 21.516 -4.043 1 98.38 107 ALA A O 1
ATOM 808 N N . GLY A 1 108 ? -11.773 22.75 -4.527 1 98.44 108 GLY A N 1
ATOM 809 C CA . GLY A 1 108 ? -12.477 24.016 -4.383 1 98.44 108 GLY A CA 1
ATOM 810 C C . GLY A 1 108 ? -12.18 24.703 -3.068 1 98.44 108 GLY A C 1
ATOM 811 O O . GLY A 1 108 ? -12.734 25.781 -2.789 1 98.44 108 GLY A O 1
ATOM 812 N N . PHE A 1 109 ? -11.336 24.172 -2.246 1 98.69 109 PHE A N 1
ATOM 813 C CA . PHE A 1 109 ? -10.945 24.891 -1.036 1 98.69 109 PHE A CA 1
ATOM 814 C C . PHE A 1 109 ? -10.078 26.094 -1.373 1 98.69 109 PHE A C 1
ATOM 816 O O . PHE A 1 109 ? -9.172 26 -2.203 1 98.69 109 PHE A O 1
ATOM 823 N N . ALA A 1 110 ? -10.383 27.203 -0.747 1 98.38 110 ALA A N 1
ATOM 824 C CA . ALA A 1 110 ? -9.461 28.328 -0.856 1 98.38 110 ALA A CA 1
ATOM 825 C C . ALA A 1 110 ? -8.109 28 -0.23 1 98.38 110 ALA A C 1
ATOM 827 O O . ALA A 1 110 ? -8.047 27.359 0.826 1 98.38 110 ALA A O 1
ATOM 828 N N . ALA A 1 111 ? -7.043 28.391 -0.872 1 98.12 111 ALA A N 1
ATOM 829 C CA . ALA A 1 111 ? -5.703 28.078 -0.382 1 98.12 111 ALA A CA 1
ATOM 830 C C . ALA A 1 111 ? -5.516 28.562 1.053 1 98.12 111 ALA A C 1
ATOM 832 O O . ALA A 1 111 ? -4.855 27.906 1.857 1 98.12 111 ALA A O 1
ATOM 833 N N . SER A 1 112 ? -6.113 29.672 1.372 1 97.62 112 SER A N 1
ATOM 834 C CA . SER A 1 112 ? -6.02 30.25 2.713 1 97.62 112 SER A CA 1
ATOM 835 C C . SER A 1 112 ? -6.723 29.359 3.738 1 97.62 112 SER A C 1
ATOM 837 O O . SER A 1 112 ? -6.527 29.531 4.945 1 97.62 112 SER A O 1
ATOM 839 N N . ASN A 1 113 ? -7.547 28.438 3.266 1 98.44 113 ASN A N 1
ATOM 840 C CA . ASN A 1 113 ? -8.273 27.5 4.129 1 98.44 113 ASN A CA 1
ATOM 841 C C . ASN A 1 113 ? -7.676 26.109 4.078 1 98.44 113 ASN A C 1
ATOM 843 O O . ASN A 1 113 ? -8.359 25.125 4.367 1 98.44 113 ASN A O 1
ATOM 847 N N . ILE A 1 114 ? -6.449 26.031 3.662 1 98.88 114 ILE A N 1
ATOM 848 C CA . ILE A 1 114 ? -5.734 24.75 3.645 1 98.88 114 ILE A CA 1
ATOM 849 C C . ILE A 1 114 ? -4.621 24.781 4.691 1 98.88 114 ILE A C 1
ATOM 851 O O . ILE A 1 114 ? -3.936 25.781 4.855 1 98.88 114 ILE A O 1
ATOM 855 N N . ILE A 1 115 ? -4.523 23.734 5.441 1 98.75 115 ILE A N 1
ATOM 856 C CA . ILE A 1 115 ? -3.469 23.531 6.426 1 98.75 115 ILE A CA 1
ATOM 857 C C . ILE A 1 115 ? -2.484 22.484 5.914 1 98.75 115 ILE A C 1
ATOM 859 O O . ILE A 1 115 ? -2.891 21.453 5.363 1 98.75 115 ILE A O 1
ATOM 863 N N . TYR A 1 116 ? -1.236 22.75 5.992 1 98.62 116 TYR A N 1
ATOM 864 C CA . TYR A 1 116 ? -0.205 21.797 5.602 1 98.62 116 TYR A CA 1
ATOM 865 C C . TYR A 1 116 ? 0.562 21.297 6.816 1 98.62 116 TYR A C 1
ATOM 867 O O . TYR A 1 116 ? 1.334 22.047 7.426 1 98.62 116 TYR A O 1
ATOM 875 N N . ASN A 1 117 ? 0.262 20.062 7.18 1 96.44 117 ASN A N 1
ATOM 876 C CA . ASN A 1 117 ? 0.989 19.359 8.227 1 96.44 117 ASN A CA 1
ATOM 877 C C . ASN A 1 117 ? 2.223 18.641 7.676 1 96.44 117 ASN A C 1
ATOM 879 O O . ASN A 1 117 ? 2.688 18.969 6.582 1 96.44 117 ASN A O 1
ATOM 883 N N . GLY A 1 118 ? 2.799 17.797 8.445 1 89.5 118 GLY A N 1
ATOM 884 C CA . GLY A 1 118 ? 3.867 16.953 7.949 1 89.5 118 GLY A CA 1
ATOM 885 C C . GLY A 1 118 ? 5.168 17.125 8.711 1 89.5 118 GLY A C 1
ATOM 886 O O . GLY A 1 118 ? 5.57 18.25 9.016 1 89.5 118 GLY A O 1
ATOM 887 N N . THR A 1 119 ? 5.836 16.031 8.922 1 93.06 119 THR A N 1
ATOM 888 C CA . THR A 1 119 ? 7.098 16.016 9.648 1 93.06 119 THR A CA 1
ATOM 889 C C . THR A 1 119 ? 8.281 16.156 8.695 1 93.06 119 THR A C 1
ATOM 891 O O . THR A 1 119 ? 9.398 16.453 9.117 1 93.06 119 THR A O 1
ATOM 894 N N . GLY A 1 120 ? 8.062 15.938 7.473 1 96.25 120 GLY A N 1
ATOM 895 C CA . GLY A 1 120 ? 9.094 16 6.445 1 96.25 120 GLY A CA 1
ATOM 896 C C . GLY A 1 120 ? 8.648 16.75 5.203 1 96.25 120 GLY A C 1
ATOM 897 O O . GLY A 1 120 ? 8.484 16.156 4.137 1 96.25 120 GLY A O 1
ATOM 898 N N . LYS A 1 121 ? 8.594 18.141 5.367 1 98 121 LYS A N 1
ATOM 899 C CA . LYS A 1 121 ? 8.211 18.969 4.234 1 98 121 LYS A CA 1
ATOM 900 C C . LYS A 1 121 ? 9.383 19.188 3.285 1 98 121 LYS A C 1
ATOM 902 O O . LYS A 1 121 ? 10.508 19.422 3.73 1 98 121 LYS A O 1
ATOM 907 N N . ARG A 1 122 ? 9.094 19.047 2.039 1 97.81 122 ARG A N 1
ATOM 908 C CA . ARG A 1 122 ? 10.102 19.328 1.025 1 97.81 122 ARG A CA 1
ATOM 909 C C . ARG A 1 122 ? 10.031 20.781 0.574 1 97.81 122 ARG A C 1
ATOM 911 O O . ARG A 1 122 ? 8.984 21.422 0.689 1 97.81 122 ARG A O 1
ATOM 918 N N . ARG A 1 123 ? 11.094 21.297 0.074 1 97.81 123 ARG A N 1
ATOM 919 C CA . ARG A 1 123 ? 11.203 22.703 -0.295 1 97.81 123 ARG A CA 1
ATOM 920 C C . ARG A 1 123 ? 10.109 23.094 -1.287 1 97.81 123 ARG A C 1
ATOM 922 O O . ARG A 1 123 ? 9.469 24.141 -1.141 1 97.81 123 ARG A O 1
ATOM 929 N N . TRP A 1 124 ? 9.867 22.25 -2.322 1 98.06 124 TRP A N 1
ATOM 930 C CA . TRP A 1 124 ? 8.875 22.609 -3.334 1 98.06 124 TRP A CA 1
ATOM 931 C C . TRP A 1 124 ? 7.484 22.703 -2.721 1 98.06 124 TRP A C 1
ATOM 933 O O . TRP A 1 124 ? 6.676 23.531 -3.145 1 98.06 124 TRP A O 1
ATOM 943 N N . GLU A 1 125 ? 7.227 21.875 -1.742 1 98.62 125 GLU A N 1
ATOM 944 C CA . GLU A 1 125 ? 5.93 21.891 -1.067 1 98.62 125 GLU A CA 1
ATOM 945 C C . GLU A 1 125 ? 5.762 23.156 -0.234 1 98.62 125 GLU A C 1
ATOM 947 O O . GLU A 1 125 ? 4.688 23.766 -0.218 1 98.62 125 GLU A O 1
ATOM 952 N N . VAL A 1 126 ? 6.844 23.5 0.473 1 98.56 126 VAL A N 1
ATOM 953 C CA . VAL A 1 126 ? 6.816 24.719 1.288 1 98.56 126 VAL A CA 1
ATOM 954 C C . VAL A 1 126 ? 6.648 25.938 0.391 1 98.56 126 VAL A C 1
ATOM 956 O O . VAL A 1 126 ? 5.871 26.844 0.704 1 98.56 126 VAL A O 1
ATOM 959 N N . GLU A 1 127 ? 7.375 25.953 -0.701 1 98.62 127 GLU A N 1
ATOM 960 C CA . GLU A 1 127 ? 7.227 27.047 -1.654 1 98.62 127 GLU A CA 1
ATOM 961 C C . GLU A 1 127 ? 5.789 27.156 -2.152 1 98.62 127 GLU A C 1
ATOM 963 O O . GLU A 1 127 ? 5.227 28.25 -2.199 1 98.62 127 GLU A O 1
ATOM 968 N N . LEU A 1 128 ? 5.223 26 -2.508 1 98.56 128 LEU A N 1
ATOM 969 C CA . LEU A 1 128 ? 3.828 25.953 -2.936 1 98.56 128 LEU A CA 1
ATOM 970 C C . LEU A 1 128 ? 2.908 26.531 -1.862 1 98.56 128 LEU A C 1
ATOM 972 O O . LEU A 1 128 ? 2.045 27.359 -2.156 1 98.56 128 LEU A O 1
ATOM 976 N N . ALA A 1 129 ? 3.107 26.125 -0.665 1 98.75 129 ALA A N 1
ATOM 977 C CA . ALA A 1 129 ? 2.26 26.531 0.453 1 98.75 129 ALA A CA 1
ATOM 978 C C . ALA A 1 129 ? 2.379 28.031 0.719 1 98.75 129 ALA A C 1
ATOM 980 O O . ALA A 1 129 ? 1.371 28.734 0.819 1 98.75 129 ALA A O 1
ATOM 981 N N . VAL A 1 130 ? 3.598 28.516 0.802 1 98.25 130 VAL A N 1
ATOM 982 C CA . VAL A 1 130 ? 3.859 29.906 1.138 1 98.25 130 VAL A CA 1
ATOM 983 C C . VAL A 1 130 ? 3.305 30.812 0.043 1 98.25 130 VAL A C 1
ATOM 985 O O . VAL A 1 130 ? 2.582 31.766 0.329 1 98.25 130 VAL A O 1
ATOM 988 N N . LYS A 1 131 ? 3.543 30.453 -1.18 1 98.25 131 LYS A N 1
ATOM 989 C CA . LYS A 1 131 ? 3.117 31.281 -2.307 1 98.25 131 LYS A CA 1
ATOM 990 C C . LYS A 1 131 ? 1.597 31.406 -2.357 1 98.25 131 LYS A C 1
ATOM 992 O O . LYS A 1 131 ? 1.062 32.406 -2.793 1 98.25 131 LYS A O 1
ATOM 997 N N . HIS A 1 132 ? 0.893 30.422 -1.853 1 98.31 132 HIS A N 1
ATOM 998 C CA . HIS A 1 132 ? -0.561 30.406 -1.975 1 98.31 132 HIS A CA 1
ATOM 999 C C . HIS A 1 132 ? -1.228 30.797 -0.656 1 98.31 132 HIS A C 1
ATOM 1001 O O . HIS A 1 132 ? -2.457 30.844 -0.569 1 98.31 132 HIS A O 1
ATOM 1007 N N . GLY A 1 133 ? -0.472 30.984 0.367 1 98 133 GLY A N 1
ATOM 1008 C CA . GLY A 1 133 ? -1.021 31.422 1.638 1 98 133 GLY A CA 1
ATOM 1009 C C . GLY A 1 133 ? -1.563 30.297 2.486 1 98 133 GLY A C 1
ATOM 1010 O O . GLY A 1 133 ? -2.455 30.5 3.311 1 98 133 GLY A O 1
ATOM 1011 N N . VAL A 1 134 ? -1.11 29.078 2.275 1 98.81 134 VAL A N 1
ATOM 1012 C CA . VAL A 1 134 ? -1.493 27.906 3.047 1 98.81 134 VAL A CA 1
ATOM 1013 C C . VAL A 1 134 ? -0.958 28.031 4.473 1 98.81 134 VAL A C 1
ATOM 1015 O O . VAL A 1 134 ? 0.142 28.547 4.688 1 98.81 134 VAL A O 1
ATOM 1018 N N . LEU A 1 135 ? -1.761 27.688 5.457 1 98.75 135 LEU A N 1
ATOM 1019 C CA . LEU A 1 135 ? -1.334 27.656 6.852 1 98.75 135 LEU A CA 1
ATOM 1020 C C . LEU A 1 135 ? -0.425 26.453 7.117 1 98.75 135 LEU A C 1
ATOM 1022 O O . LEU A 1 135 ? -0.829 25.312 6.914 1 98.75 135 LEU A O 1
ATOM 1026 N N . LEU A 1 136 ? 0.827 26.703 7.57 1 98.62 136 LEU A N 1
ATOM 1027 C CA . LEU A 1 136 ? 1.811 25.641 7.746 1 98.62 136 LEU A CA 1
ATOM 1028 C C . LEU A 1 136 ? 1.992 25.312 9.227 1 98.62 136 LEU A C 1
ATOM 1030 O O . LEU A 1 136 ? 2.004 26.219 10.07 1 98.62 136 LEU A O 1
ATOM 1034 N N . ASN A 1 137 ? 2.154 24.047 9.562 1 98.25 137 ASN A N 1
ATOM 1035 C CA . ASN A 1 137 ? 2.537 23.641 10.914 1 98.25 137 ASN A CA 1
ATOM 1036 C C . ASN A 1 137 ? 4.051 23.5 11.039 1 98.25 137 ASN A C 1
ATOM 1038 O O . ASN A 1 137 ? 4.68 22.781 10.258 1 98.25 137 ASN A O 1
ATOM 1042 N N . LEU A 1 138 ? 4.652 24.156 11.992 1 97.81 138 LEU A N 1
ATOM 1043 C CA . LEU A 1 138 ? 6.051 23.953 12.336 1 97.81 138 LEU A CA 1
ATOM 1044 C C . LEU A 1 138 ? 6.227 22.656 13.141 1 97.81 138 LEU A C 1
ATOM 1046 O O . LEU A 1 138 ? 5.77 22.562 14.281 1 97.81 138 LEU A O 1
ATOM 1050 N N . ASP A 1 139 ? 6.91 21.703 12.516 1 97.44 139 ASP A N 1
ATOM 1051 C CA . ASP A 1 13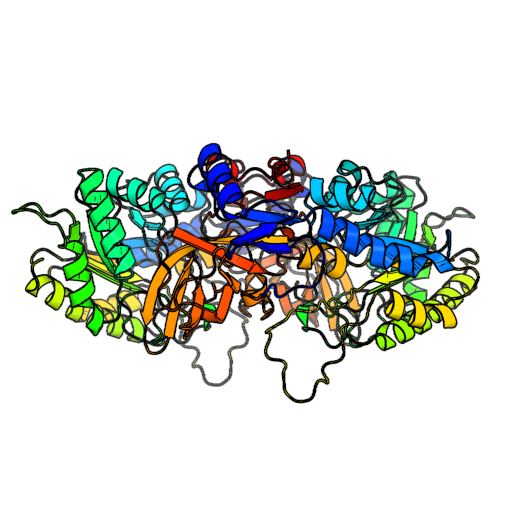9 ? 6.973 20.375 13.109 1 97.44 139 ASP A CA 1
ATOM 1052 C C . ASP A 1 139 ? 8.336 20.109 13.742 1 97.44 139 ASP A C 1
ATOM 1054 O O . ASP A 1 139 ? 8.523 19.141 14.461 1 97.44 139 ASP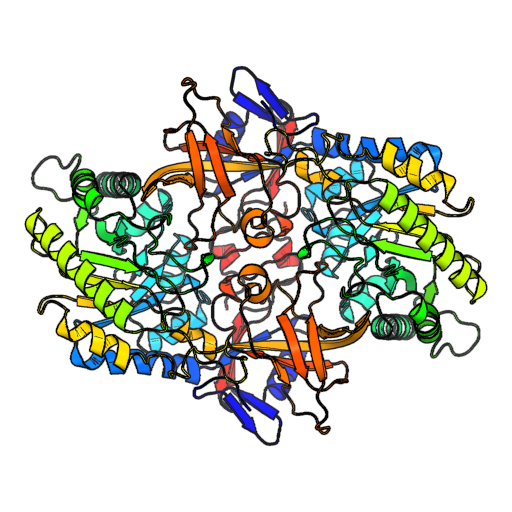 A O 1
ATOM 1058 N N . SER A 1 140 ? 9.32 20.891 13.469 1 96.62 140 SER A N 1
ATOM 1059 C CA . SER A 1 140 ? 10.688 20.766 13.961 1 96.62 140 SER A CA 1
ATOM 1060 C C . SER A 1 140 ? 11.484 22.047 13.734 1 96.62 140 SER A C 1
ATOM 1062 O O . SER A 1 140 ? 11.016 22.953 13.047 1 96.62 140 SER A O 1
ATOM 1064 N N . GLU A 1 141 ? 12.641 22.047 14.359 1 95.62 141 GLU A N 1
ATOM 1065 C CA . GLU A 1 141 ? 13.531 23.188 14.141 1 95.62 141 GLU A CA 1
ATOM 1066 C C . GLU A 1 141 ? 13.961 23.297 12.68 1 95.62 141 GLU A C 1
ATOM 1068 O O . GLU A 1 141 ? 13.984 24.375 12.102 1 95.62 141 GLU A O 1
ATOM 1073 N N . PHE A 1 142 ? 14.328 22.172 12.062 1 95.88 142 PHE A N 1
ATOM 1074 C CA . PHE A 1 142 ? 14.773 22.25 10.672 1 95.88 142 PHE A CA 1
ATOM 1075 C C . PHE A 1 142 ? 13.625 22.641 9.758 1 95.88 142 PHE A C 1
ATOM 1077 O O . PHE A 1 142 ? 13.836 23.328 8.75 1 95.88 142 PHE A O 1
ATOM 1084 N N . ASP A 1 143 ? 12.461 22.203 10.086 1 96.62 143 ASP A N 1
ATOM 1085 C CA . ASP A 1 143 ? 11.273 22.609 9.344 1 96.62 143 ASP A CA 1
ATOM 1086 C C . ASP A 1 143 ? 11.062 24.125 9.438 1 96.62 143 ASP A C 1
ATOM 1088 O O . ASP A 1 143 ? 10.758 24.781 8.438 1 96.62 143 ASP A O 1
ATOM 1092 N N . ALA A 1 144 ? 11.211 24.656 10.641 1 96.81 144 ALA A N 1
ATOM 1093 C CA . ALA A 1 144 ? 11.086 26.094 10.875 1 96.81 144 ALA A CA 1
ATOM 1094 C C . ALA A 1 144 ? 12.094 26.875 10.039 1 96.81 144 ALA A C 1
ATOM 1096 O O . ALA A 1 144 ? 11.75 27.891 9.422 1 96.81 144 ALA A O 1
ATOM 1097 N N . ARG A 1 145 ? 13.297 26.406 10.023 1 95.94 145 ARG A N 1
ATOM 1098 C CA . ARG A 1 145 ? 14.344 27.062 9.25 1 95.94 145 ARG A CA 1
ATOM 1099 C C . ARG A 1 145 ? 14.016 27.031 7.762 1 95.94 145 ARG A C 1
ATOM 1101 O O . ARG A 1 145 ? 14.219 28.031 7.059 1 95.94 145 ARG A O 1
ATOM 1108 N N . LEU A 1 146 ? 13.547 25.938 7.297 1 96.56 146 LEU A N 1
ATOM 1109 C CA . LEU A 1 146 ? 13.188 25.797 5.891 1 96.56 146 LEU A CA 1
ATOM 1110 C C . LEU A 1 146 ? 12.07 26.766 5.523 1 96.56 146 LEU A C 1
ATOM 1112 O O . LEU A 1 146 ? 12.172 27.484 4.52 1 96.56 146 LEU A O 1
ATOM 1116 N N . ILE A 1 147 ? 11.031 26.812 6.312 1 97.5 147 ILE A N 1
ATOM 1117 C CA . ILE A 1 147 ? 9.867 27.641 6.035 1 97.5 147 ILE A CA 1
ATOM 1118 C C . ILE A 1 147 ? 10.266 29.109 6.059 1 97.5 147 ILE A C 1
ATOM 1120 O O . ILE A 1 147 ? 9.906 29.875 5.152 1 97.5 147 ILE A O 1
ATOM 1124 N N . ALA A 1 148 ? 11.008 29.5 7.074 1 96.25 148 ALA A N 1
ATOM 1125 C CA . ALA A 1 148 ? 11.477 30.891 7.172 1 96.25 148 ALA A CA 1
ATOM 1126 C C . ALA A 1 148 ? 12.336 31.266 5.969 1 96.25 148 ALA A C 1
ATOM 1128 O O . ALA A 1 148 ? 12.188 32.344 5.406 1 96.25 148 ALA A O 1
ATOM 1129 N N . GLY A 1 149 ? 13.25 30.359 5.633 1 95.12 149 GLY A N 1
ATOM 1130 C CA . GLY A 1 149 ? 14.102 30.609 4.477 1 95.12 149 GLY A CA 1
ATOM 1131 C C . GLY A 1 149 ? 13.328 30.781 3.186 1 95.12 149 GLY A C 1
ATOM 1132 O O . GLY A 1 149 ? 13.594 31.703 2.416 1 95.12 149 GLY A O 1
ATOM 1133 N N . VAL A 1 150 ? 12.367 29.953 2.943 1 96.69 150 VAL A N 1
ATOM 1134 C CA . VAL A 1 150 ? 11.555 30 1.731 1 96.69 150 VAL A CA 1
ATOM 1135 C C . VAL A 1 150 ? 10.719 31.281 1.719 1 96.69 150 VAL A C 1
ATOM 1137 O O . VAL A 1 150 ? 10.617 31.953 0.688 1 96.69 150 VAL A O 1
ATOM 1140 N N . ALA A 1 151 ? 10.117 31.562 2.855 1 96.5 151 ALA A N 1
ATOM 1141 C CA . ALA A 1 151 ? 9.32 32.781 2.961 1 96.5 151 ALA A CA 1
ATOM 1142 C C . ALA A 1 151 ? 10.141 34 2.582 1 96.5 151 ALA A C 1
ATOM 1144 O O . ALA A 1 151 ? 9.664 34.875 1.837 1 96.5 151 ALA A O 1
ATOM 1145 N N . ARG A 1 152 ? 11.328 34.062 3.059 1 94.31 152 ARG A N 1
ATOM 1146 C CA . ARG A 1 152 ? 12.234 35.188 2.756 1 94.31 152 ARG A CA 1
ATOM 1147 C C . ARG A 1 152 ? 12.555 35.219 1.267 1 94.31 152 ARG A C 1
ATOM 1149 O O . ARG A 1 152 ? 12.508 36.281 0.649 1 94.31 152 ARG A O 1
ATOM 1156 N N . GLU A 1 153 ? 12.844 34.125 0.732 1 94.38 153 GLU A N 1
ATOM 1157 C CA . GLU A 1 153 ? 13.25 34.031 -0.667 1 94.38 153 GLU A CA 1
ATOM 1158 C C . GLU A 1 153 ? 12.109 34.406 -1.599 1 94.38 153 GLU A C 1
ATOM 1160 O O . GLU A 1 153 ? 12.312 35.125 -2.59 1 94.38 153 GLU A O 1
ATOM 1165 N N . VAL A 1 154 ? 10.938 33.969 -1.253 1 94.5 154 VAL A N 1
ATOM 1166 C CA . VAL A 1 154 ? 9.781 34.188 -2.111 1 94.5 154 VAL A CA 1
ATOM 1167 C C . VAL A 1 154 ? 9.203 35.562 -1.841 1 94.5 154 VAL A C 1
ATOM 1169 O O . VAL A 1 154 ? 8.453 36.094 -2.656 1 94.5 154 VAL A O 1
ATOM 1172 N N . GLY A 1 155 ? 9.406 36.125 -0.725 1 93.44 155 GLY A N 1
ATOM 1173 C CA . GLY A 1 155 ? 8.93 37.469 -0.356 1 93.44 155 GLY A CA 1
ATOM 1174 C C . GLY A 1 155 ? 7.484 37.469 0.102 1 93.44 155 GLY A C 1
ATOM 1175 O O . GLY A 1 155 ? 6.754 38.438 -0.148 1 93.44 155 GLY A O 1
ATOM 1176 N N . VAL A 1 156 ? 7.012 36.406 0.562 1 95.19 156 VAL A N 1
ATOM 1177 C CA . VAL A 1 156 ? 5.656 36.281 1.085 1 95.19 156 VAL A CA 1
ATOM 1178 C C . VAL A 1 156 ? 5.703 35.75 2.525 1 95.19 156 VAL A C 1
ATOM 1180 O O . VAL A 1 156 ? 6.414 34.812 2.832 1 95.19 156 VAL A O 1
ATOM 1183 N N . ARG A 1 157 ? 4.988 36.469 3.418 1 95.56 157 ARG A N 1
ATOM 1184 C CA . ARG A 1 157 ? 4.957 36.062 4.82 1 95.56 157 ARG A CA 1
ATOM 1185 C C . ARG A 1 157 ? 4.25 34.719 4.988 1 95.56 157 ARG A C 1
ATOM 1187 O O . ARG A 1 157 ? 3.111 34.531 4.547 1 95.56 157 ARG A O 1
ATOM 1194 N N . ALA A 1 158 ? 4.934 33.75 5.566 1 97.06 158 ALA A N 1
ATOM 1195 C CA . ALA A 1 158 ? 4.34 32.438 5.809 1 97.06 158 ALA A CA 1
ATOM 1196 C C . ALA A 1 158 ? 3.402 32.469 7.012 1 97.06 158 ALA A C 1
ATOM 1198 O O . ALA A 1 158 ? 3.688 33.125 8.008 1 97.06 158 ALA A O 1
ATOM 1199 N N . ARG A 1 159 ? 2.258 31.859 6.945 1 97.94 159 ARG A N 1
ATOM 1200 C CA . ARG A 1 159 ? 1.352 31.625 8.062 1 97.94 159 ARG A CA 1
ATOM 1201 C C . ARG A 1 159 ? 1.642 30.281 8.734 1 97.94 159 ARG A C 1
ATOM 1203 O O . ARG A 1 159 ? 1.673 29.234 8.07 1 97.94 159 ARG A O 1
ATOM 1210 N N . CYS A 1 160 ? 1.841 30.328 10.086 1 98.19 160 CYS A N 1
ATOM 1211 C CA . CYS A 1 160 ? 2.273 29.078 10.695 1 98.19 160 CYS A CA 1
ATOM 1212 C C . CYS A 1 160 ? 1.557 28.844 12.016 1 98.19 160 CYS A C 1
ATOM 1214 O O . CYS A 1 160 ? 1.126 29.797 12.672 1 98.19 160 CYS A O 1
ATOM 1216 N N . LEU A 1 161 ? 1.312 27.609 12.352 1 98.5 161 LEU A N 1
ATOM 1217 C CA . LEU A 1 161 ? 1.08 27.109 13.703 1 98.5 161 LEU A CA 1
ATOM 1218 C C . LEU A 1 161 ? 2.283 26.312 14.195 1 98.5 161 LEU A C 1
ATOM 1220 O O . LEU A 1 161 ? 3.086 25.828 13.398 1 98.5 161 LEU A O 1
ATOM 1224 N N . VAL A 1 162 ? 2.461 26.219 15.5 1 97.88 162 VAL A N 1
ATOM 1225 C CA . VAL A 1 162 ? 3.453 25.297 16.062 1 97.88 162 VAL A CA 1
ATOM 1226 C C . VAL A 1 162 ? 2.795 23.969 16.406 1 97.88 162 VAL A C 1
ATOM 1228 O O . VAL A 1 162 ? 1.852 23.922 17.203 1 97.88 162 VAL A O 1
ATOM 1231 N N . ARG A 1 163 ? 3.207 22.906 15.758 1 97.25 163 ARG A N 1
ATOM 1232 C CA . ARG A 1 163 ? 2.711 21.594 16.125 1 97.25 163 ARG A CA 1
ATOM 1233 C C . ARG A 1 163 ? 3.391 21.078 17.391 1 97.25 163 ARG A C 1
ATOM 1235 O O . ARG A 1 163 ? 4.582 20.766 17.391 1 97.25 163 ARG A O 1
ATOM 1242 N N . LEU A 1 164 ? 2.629 20.922 18.422 1 95.62 164 LEU A N 1
ATOM 1243 C CA . LEU A 1 164 ? 3.143 20.516 19.734 1 95.62 164 LEU A CA 1
ATOM 1244 C C . LEU A 1 164 ? 3.016 19.016 19.938 1 95.62 164 LEU A C 1
ATOM 1246 O O . LEU A 1 164 ? 1.992 18.422 19.594 1 95.62 164 LEU A O 1
ATOM 1250 N N . ASN A 1 165 ? 4.047 18.406 20.391 1 93.31 165 ASN A N 1
ATOM 1251 C CA . ASN A 1 165 ? 4.004 17.047 20.953 1 93.31 165 ASN A CA 1
ATOM 1252 C C . ASN A 1 165 ? 3.893 17.078 22.469 1 93.31 165 ASN A C 1
ATOM 1254 O O . ASN A 1 165 ? 4.898 17.188 23.172 1 93.31 165 ASN A O 1
ATOM 1258 N N . PRO A 1 166 ? 2.734 16.938 23 1 87.62 166 PRO A N 1
ATOM 1259 C CA . PRO A 1 166 ? 2.529 17.062 24.453 1 87.62 166 PRO A CA 1
ATOM 1260 C C . PRO A 1 166 ? 2.848 15.758 25.188 1 87.62 166 PRO A C 1
ATOM 1262 O O . PRO A 1 166 ? 2.75 15.711 26.422 1 87.62 166 PRO A O 1
ATOM 1265 N N . ALA A 1 167 ? 3.213 14.641 24.453 1 80.06 167 ALA A N 1
ATOM 1266 C CA . ALA A 1 167 ? 3.543 13.352 25.047 1 80.06 167 ALA A CA 1
ATOM 1267 C C . ALA A 1 167 ? 2.33 12.734 25.75 1 80.06 167 ALA A C 1
ATOM 1269 O O . ALA A 1 167 ? 2.43 12.273 26.891 1 80.06 167 ALA A O 1
ATOM 1270 N N . LEU A 1 168 ? 1.227 12.875 25.125 1 77.88 168 LEU A N 1
ATOM 1271 C CA . LEU A 1 168 ? -0.012 12.281 25.609 1 77.88 168 LEU A CA 1
ATOM 1272 C C . LEU A 1 168 ? -0.284 10.945 24.938 1 77.88 168 LEU A C 1
ATOM 1274 O O . LEU A 1 168 ? 0.035 10.766 23.75 1 77.88 168 LEU A O 1
ATOM 1278 N N . ASN A 1 169 ? -0.765 10.008 25.641 1 70.31 169 ASN A N 1
ATOM 1279 C CA . ASN A 1 169 ? -1.133 8.711 25.062 1 70.31 169 ASN A CA 1
ATOM 1280 C C . ASN A 1 169 ? -2.602 8.68 24.656 1 70.31 169 ASN A C 1
ATOM 1282 O O . ASN A 1 169 ? -3.482 8.984 25.469 1 70.31 169 ASN A O 1
ATOM 1286 N N . ALA A 1 170 ? -2.943 8.422 23.391 1 65.81 170 ALA A N 1
ATOM 1287 C CA . ALA A 1 170 ? -4.305 8.391 22.875 1 65.81 170 ALA A CA 1
ATOM 1288 C C . ALA A 1 170 ? -4.895 6.988 22.938 1 65.81 170 ALA A C 1
ATOM 1290 O O . ALA A 1 170 ? -6.07 6.781 22.625 1 65.81 170 ALA A O 1
ATOM 1291 N N . ASP A 1 171 ? -4.332 6.07 23.578 1 67.62 171 ASP A N 1
ATOM 1292 C CA . ASP A 1 171 ? -4.816 4.695 23.672 1 67.62 171 ASP A CA 1
ATOM 1293 C C . ASP A 1 171 ? -5.234 4.16 22.312 1 67.62 171 ASP A C 1
ATOM 1295 O O . ASP A 1 171 ? -6.383 3.75 22.125 1 67.62 171 ASP A O 1
ATOM 1299 N N . THR A 1 172 ? -4.562 4.211 21.266 1 69.44 172 THR A N 1
ATOM 1300 C CA . THR A 1 172 ? -4.773 3.674 19.922 1 69.44 172 THR A CA 1
ATOM 1301 C C . THR A 1 172 ? -3.584 2.822 19.484 1 69.44 172 THR A C 1
ATOM 1303 O O . THR A 1 172 ? -2.633 2.643 20.25 1 69.44 172 THR A O 1
ATOM 1306 N N . HIS A 1 173 ? -3.742 2.201 18.344 1 72.25 173 HIS A N 1
ATOM 1307 C CA . HIS A 1 173 ? -2.629 1.422 17.812 1 72.25 173 HIS A CA 1
ATOM 1308 C C . HIS A 1 173 ? -1.353 2.254 17.766 1 72.25 173 HIS A C 1
ATOM 1310 O O . HIS A 1 173 ? -1.39 3.432 17.391 1 72.25 173 HIS A O 1
ATOM 1316 N N . PRO A 1 174 ? -0.269 1.663 18.031 1 72.25 174 PRO A N 1
ATOM 1317 C CA . PRO A 1 174 ? 0.983 2.424 18.062 1 72.25 174 PRO A CA 1
ATOM 1318 C C . PRO A 1 174 ? 1.275 3.127 16.734 1 72.25 174 PRO A C 1
ATOM 1320 O O . PRO A 1 174 ? 1.816 4.234 16.734 1 72.25 174 PRO A O 1
ATOM 1323 N N . TYR A 1 175 ? 0.842 2.549 15.695 1 78.69 175 TYR A N 1
ATOM 1324 C CA . TYR A 1 175 ? 1.104 3.143 14.391 1 78.69 175 TYR A CA 1
ATOM 1325 C C . TYR A 1 175 ? 0.189 4.336 14.141 1 78.69 175 TYR A C 1
ATOM 1327 O O . TYR A 1 175 ? 0.42 5.121 13.211 1 78.69 175 TYR A O 1
ATOM 1335 N N . LEU A 1 176 ? -0.752 4.527 14.977 1 74.62 176 LEU A N 1
ATOM 1336 C CA . LEU A 1 176 ? -1.711 5.609 14.781 1 74.62 176 LEU A CA 1
ATOM 1337 C C . LEU A 1 176 ? -1.536 6.688 15.852 1 74.62 176 LEU A C 1
ATOM 1339 O O . LEU A 1 176 ? -2.082 7.785 15.727 1 74.62 176 LEU A O 1
ATOM 1343 N N . ALA A 1 177 ? -0.766 6.363 16.828 1 72.81 177 ALA A N 1
ATOM 1344 C CA . ALA A 1 177 ? -0.522 7.309 17.922 1 72.81 177 ALA A CA 1
ATOM 1345 C C . ALA A 1 177 ? 0.562 8.312 17.531 1 72.81 177 ALA A C 1
ATOM 1347 O O . ALA A 1 177 ? 1.693 7.93 17.234 1 72.81 177 ALA A O 1
ATOM 1348 N N . THR A 1 178 ? 0.219 9.57 17.672 1 78.12 178 THR A N 1
ATOM 1349 C CA . THR A 1 178 ? 1.14 10.555 17.109 1 78.12 178 THR A CA 1
ATOM 1350 C C . THR A 1 178 ? 1.582 11.555 18.188 1 78.12 178 THR A C 1
ATOM 1352 O O . THR A 1 178 ? 2.303 12.508 17.891 1 78.12 178 THR A O 1
ATOM 1355 N N . ALA A 1 179 ? 1.146 11.414 19.359 1 78.81 179 ALA A N 1
ATOM 1356 C CA . ALA A 1 179 ? 1.516 12.375 20.406 1 78.81 179 ALA A CA 1
ATOM 1357 C C . ALA A 1 179 ? 2.227 11.672 21.562 1 78.81 179 ALA A C 1
ATOM 1359 O O . ALA A 1 179 ? 2.057 12.055 22.719 1 78.81 179 ALA A O 1
ATOM 1360 N N . LEU A 1 180 ? 2.982 10.672 21.172 1 78.25 180 LEU A N 1
ATOM 1361 C CA . LEU A 1 180 ? 3.785 9.969 22.172 1 78.25 180 LEU A CA 1
ATOM 1362 C C . LEU A 1 180 ? 5.141 10.641 22.344 1 78.25 180 LEU A C 1
ATOM 1364 O O . LEU A 1 180 ? 5.613 11.344 21.453 1 78.25 180 LEU A O 1
ATOM 1368 N N . ALA A 1 181 ? 5.672 10.422 23.391 1 75.31 181 ALA A N 1
ATOM 1369 C CA . ALA A 1 181 ? 6.953 11.047 23.703 1 75.31 181 ALA A CA 1
ATOM 1370 C C . ALA A 1 181 ? 8.016 10.688 22.672 1 75.31 181 ALA A C 1
ATOM 1372 O O . ALA A 1 181 ? 8.891 11.5 22.359 1 75.31 181 ALA A O 1
ATOM 1373 N N . ASP A 1 182 ? 7.844 9.57 22.094 1 80 182 ASP A N 1
ATOM 1374 C CA . ASP A 1 182 ? 8.898 9.156 21.172 1 80 182 ASP A CA 1
ATOM 1375 C C . ASP A 1 182 ? 8.375 9.086 19.734 1 80 182 ASP A C 1
ATOM 1377 O O . ASP A 1 182 ? 8.906 8.336 18.906 1 80 182 ASP A O 1
ATOM 1381 N N . SER A 1 183 ? 7.453 9.906 19.5 1 88.38 183 SER A N 1
ATOM 1382 C CA . SER A 1 183 ? 6.938 9.945 18.125 1 88.38 183 SER A CA 1
ATOM 1383 C C . SER A 1 183 ? 7.688 10.961 17.281 1 88.38 183 SER A C 1
ATOM 1385 O O . SER A 1 183 ? 8.281 11.906 17.812 1 88.38 183 SER A O 1
ATOM 1387 N N . LYS A 1 184 ? 7.648 10.789 16 1 91.56 184 LYS A N 1
ATOM 1388 C CA . LYS A 1 184 ? 8.375 11.656 15.078 1 91.56 184 LYS A CA 1
ATOM 1389 C C . LYS A 1 184 ? 7.656 12.984 14.883 1 91.56 184 LYS A C 1
ATOM 1391 O O . LYS A 1 184 ? 8.125 13.844 14.133 1 91.56 184 LYS A O 1
ATOM 1396 N N . PHE A 1 185 ? 6.496 13.211 15.539 1 93.38 185 PHE A N 1
ATOM 1397 C CA . PHE A 1 185 ? 5.641 14.336 15.195 1 93.38 185 PHE A CA 1
ATOM 1398 C C . PHE A 1 185 ? 5.754 15.445 16.234 1 93.38 185 PHE A C 1
ATOM 1400 O O . PHE A 1 185 ? 5.793 15.172 17.438 1 93.38 185 PHE A O 1
ATOM 1407 N N . GLY A 1 186 ? 5.812 16.672 15.766 1 94.75 186 GLY A N 1
ATOM 1408 C CA . GLY A 1 186 ? 5.652 17.859 16.609 1 94.75 186 GLY A CA 1
ATOM 1409 C C . GLY A 1 186 ? 6.875 18.172 17.438 1 94.75 186 GLY A C 1
ATOM 1410 O O . GLY A 1 186 ? 7.836 17.391 17.453 1 94.75 186 GLY A O 1
ATOM 1411 N N . VAL A 1 187 ? 6.828 19.297 18.078 1 94.81 187 VAL A N 1
ATOM 1412 C CA . VAL A 1 187 ? 7.914 19.781 18.922 1 94.81 187 VAL A CA 1
ATOM 1413 C C . VAL A 1 187 ? 7.516 19.641 20.391 1 94.81 187 VAL A C 1
ATOM 1415 O O . VAL A 1 187 ? 6.359 19.859 20.75 1 94.81 187 VAL A O 1
ATOM 1418 N N . GLU A 1 188 ? 8.453 19.266 21.156 1 93.81 188 GLU A N 1
ATOM 1419 C CA . GLU A 1 188 ? 8.219 19.234 22.594 1 93.81 188 GLU A CA 1
ATOM 1420 C C . GLU A 1 188 ? 8.195 20.656 23.172 1 93.81 188 GLU A C 1
ATOM 1422 O O . GLU A 1 188 ? 8.766 21.578 22.578 1 93.81 188 GLU A O 1
ATOM 1427 N N . PHE A 1 189 ? 7.535 20.766 24.281 1 93.38 189 PHE A N 1
ATOM 1428 C CA . PHE A 1 189 ? 7.344 22.078 24.891 1 93.38 189 PHE A CA 1
ATOM 1429 C C . PHE A 1 189 ? 8.68 22.766 25.109 1 93.38 189 PHE A C 1
ATOM 1431 O O . PHE A 1 189 ? 8.82 23.969 24.875 1 93.38 189 PHE A O 1
ATOM 1438 N N . HIS A 1 190 ? 9.695 22.031 25.547 1 93.06 190 HIS A N 1
ATOM 1439 C CA . HIS A 1 190 ? 10.984 22.625 25.859 1 93.06 190 HIS A CA 1
ATOM 1440 C C . HIS A 1 190 ? 11.719 23.078 24.609 1 93.06 190 HIS A C 1
ATOM 1442 O O . HIS A 1 190 ? 12.688 23.844 24.688 1 93.06 190 HIS A O 1
ATOM 1448 N N . GLN A 1 191 ? 11.258 22.641 23.453 1 94.75 191 GLN A N 1
ATOM 1449 C CA . GLN A 1 191 ? 11.883 23 22.188 1 94.75 191 GLN A CA 1
ATOM 1450 C C . GLN A 1 191 ? 11.219 24.234 21.578 1 94.75 191 GLN A C 1
ATOM 1452 O O . GLN A 1 191 ? 11.703 24.781 20.578 1 94.75 191 GLN A O 1
ATOM 1457 N N . LEU A 1 192 ? 10.141 24.703 22.156 1 96.12 192 LEU A N 1
ATOM 1458 C CA . LEU A 1 192 ? 9.328 25.781 21.594 1 96.12 192 LEU A CA 1
ATOM 1459 C C . LEU A 1 192 ? 10.172 27.031 21.328 1 96.12 192 LEU A C 1
ATOM 1461 O O . LEU A 1 192 ? 10.117 27.594 20.234 1 96.12 192 LEU A O 1
ATOM 1465 N N . GLU A 1 193 ? 10.977 27.359 22.312 1 95.19 193 GLU A N 1
ATOM 1466 C CA . GLU A 1 193 ? 11.797 28.562 22.172 1 95.19 193 GLU A CA 1
ATOM 1467 C C . GLU A 1 193 ? 12.742 28.469 20.969 1 95.19 193 GLU A C 1
ATOM 1469 O O . GLU A 1 193 ? 12.883 29.422 20.203 1 95.19 193 GLU A O 1
ATOM 1474 N N . LYS A 1 194 ? 13.352 27.312 20.859 1 94.62 194 LYS A N 1
ATOM 1475 C CA . LYS A 1 194 ? 14.289 27.094 19.766 1 94.62 194 LYS A CA 1
ATOM 1476 C C . LYS A 1 194 ? 13.594 27.203 18.406 1 94.62 194 LYS A C 1
ATOM 1478 O O . LYS A 1 194 ? 14.156 27.766 17.469 1 94.62 194 LYS A O 1
ATOM 1483 N N . VAL A 1 195 ? 12.438 26.703 18.266 1 96.25 195 VAL A N 1
ATOM 1484 C CA . VAL A 1 195 ? 11.664 26.734 17.031 1 96.25 195 VAL A CA 1
ATOM 1485 C C . VAL A 1 195 ? 11.266 28.172 16.703 1 96.25 195 VAL A C 1
ATOM 1487 O O . VAL A 1 195 ? 11.406 28.625 15.562 1 96.25 195 VAL A O 1
ATOM 1490 N N . LEU A 1 196 ? 10.82 28.922 17.719 1 95.56 196 LEU A N 1
ATOM 1491 C CA . LEU A 1 196 ? 10.406 30.312 17.531 1 95.56 196 LEU A CA 1
ATOM 1492 C C . LEU A 1 196 ? 11.594 31.188 17.156 1 95.56 196 LEU A C 1
ATOM 1494 O O . LEU A 1 196 ? 11.461 32.094 16.344 1 95.56 196 LEU A O 1
ATOM 1498 N N . GLN A 1 197 ? 12.734 30.844 17.719 1 93.75 197 GLN A N 1
ATOM 1499 C CA . GLN A 1 197 ? 13.953 31.578 17.375 1 93.75 197 GLN A CA 1
ATOM 1500 C C . GLN A 1 197 ? 14.359 31.297 15.922 1 93.75 197 GLN A C 1
ATOM 1502 O O . GLN A 1 197 ? 14.812 32.188 15.219 1 93.75 197 GLN A O 1
ATOM 1507 N N . ALA A 1 198 ? 14.18 30.078 15.531 1 93.38 198 ALA A N 1
ATOM 1508 C CA . ALA A 1 198 ? 14.516 29.703 14.156 1 93.38 198 ALA A CA 1
ATOM 1509 C C . ALA A 1 198 ? 13.664 30.484 13.156 1 93.38 198 ALA A C 1
ATOM 1511 O O . ALA A 1 198 ? 14.141 30.844 12.078 1 93.38 198 ALA A O 1
ATOM 1512 N N . VAL A 1 199 ? 12.43 30.688 13.445 1 92.31 199 VAL A N 1
ATOM 1513 C CA . VAL A 1 199 ? 11.523 31.391 12.539 1 92.31 199 VAL A CA 1
ATOM 1514 C C . VAL A 1 199 ? 11.906 32.875 12.477 1 92.31 199 VAL A C 1
ATOM 1516 O O . VAL A 1 199 ? 11.711 33.531 11.445 1 92.31 199 VAL A O 1
ATOM 1519 N N . ARG A 1 200 ? 12.492 33.375 13.484 1 87.88 200 ARG A N 1
ATOM 1520 C CA . ARG A 1 200 ? 12.883 34.781 13.555 1 87.88 200 ARG A CA 1
ATOM 1521 C C . ARG A 1 200 ? 14.258 35 12.93 1 87.88 200 ARG A C 1
ATOM 1523 O O . ARG A 1 200 ? 14.609 36.125 12.57 1 87.88 200 ARG A O 1
ATOM 1530 N N . ALA A 1 201 ? 14.906 33.781 12.82 1 75.5 201 ALA A N 1
ATOM 1531 C CA . ALA A 1 201 ? 16.297 33.906 12.398 1 75.5 201 ALA A CA 1
ATOM 1532 C C . ALA A 1 201 ? 16.391 34.562 11.016 1 75.5 201 ALA A C 1
ATOM 1534 O O . ALA A 1 201 ? 15.664 34.156 10.102 1 75.5 201 ALA A O 1
ATOM 1535 N N . GLY A 1 202 ? 17.297 35.562 10.812 1 63.59 202 GLY A N 1
ATOM 1536 C CA . GLY A 1 202 ? 17.547 36.281 9.57 1 63.59 202 GLY A CA 1
ATOM 1537 C C . GLY A 1 202 ? 16.656 37.469 9.398 1 63.59 202 GLY A C 1
ATOM 1538 O O . GLY A 1 202 ? 16.672 38.125 8.344 1 63.59 202 GLY A O 1
ATOM 1539 N N . GLU A 1 203 ? 15.617 37.469 10.227 1 61.62 203 GLU A N 1
ATOM 1540 C CA . GLU A 1 203 ? 14.797 38.688 10.164 1 61.62 203 GLU A CA 1
ATOM 1541 C C . GLU A 1 203 ? 15.641 39.938 10.344 1 61.62 203 GLU A C 1
ATOM 1543 O O . GLU A 1 203 ? 16.547 39.969 11.188 1 61.62 203 GLU A O 1
ATOM 1548 N N . SER A 1 204 ? 16.078 40.406 9.086 1 54.78 204 SER A N 1
ATOM 1549 C CA . SER A 1 204 ? 16.703 41.719 9.117 1 54.78 204 SER A CA 1
ATOM 1550 C C . SER A 1 204 ? 15.656 42.812 9.266 1 54.78 204 SER A C 1
ATOM 1552 O O . SER A 1 204 ? 14.758 42.938 8.43 1 54.78 204 SER A O 1
ATOM 1554 N N . GLY A 1 205 ? 15.586 43.562 10.352 1 56.28 205 GLY A N 1
ATOM 1555 C CA . GLY A 1 205 ? 14.695 44.656 10.641 1 56.28 205 GLY A CA 1
ATOM 1556 C C . GLY A 1 205 ? 13.352 44.219 11.195 1 56.28 205 GLY A C 1
ATOM 1557 O O . GLY A 1 205 ? 13.25 43.188 11.836 1 56.28 205 GLY A O 1
ATOM 1558 N N . ASN A 1 206 ? 12.312 45.094 11.055 1 54.53 206 ASN A N 1
ATOM 1559 C CA . ASN A 1 206 ? 10.945 44.938 11.562 1 54.53 206 ASN A CA 1
ATOM 1560 C C . ASN A 1 206 ? 10.109 44.031 10.68 1 54.53 206 ASN A C 1
ATOM 1562 O O . ASN A 1 206 ? 8.891 43.969 10.82 1 54.53 206 ASN A O 1
ATOM 1566 N N . GLU A 1 207 ? 10.82 43.25 9.68 1 65.12 207 GLU A N 1
ATOM 1567 C CA . GLU A 1 207 ? 9.938 42.5 8.766 1 65.12 207 GLU A CA 1
ATOM 1568 C C . GLU A 1 207 ? 9.789 41.062 9.195 1 65.12 207 GLU A C 1
ATOM 1570 O O . GLU A 1 207 ? 10.773 40.312 9.289 1 65.12 207 GLU A O 1
ATOM 1575 N N . GLU A 1 208 ? 8.617 40.719 9.609 1 81.12 208 GLU A N 1
ATOM 1576 C CA . GLU A 1 208 ? 8.242 39.344 10 1 81.12 208 GLU A CA 1
ATOM 1577 C C . GLU A 1 208 ? 7.977 38.469 8.773 1 81.12 208 GLU A C 1
ATOM 1579 O O . GLU A 1 208 ? 7.109 38.812 7.953 1 81.12 208 GLU A O 1
ATOM 1584 N N . HIS A 1 209 ? 8.805 37.406 8.594 1 88.88 209 HIS A N 1
ATOM 1585 C CA . HIS A 1 209 ? 8.648 36.531 7.457 1 88.88 209 HIS A CA 1
ATOM 1586 C C . HIS A 1 209 ? 7.707 35.375 7.793 1 88.88 209 HIS A C 1
ATOM 1588 O O . HIS A 1 209 ? 7.227 34.656 6.898 1 88.88 209 HIS A O 1
ATOM 1594 N N . VAL A 1 210 ? 7.52 35.188 9.039 1 94.56 210 VAL A N 1
ATOM 1595 C CA . VAL A 1 210 ? 6.637 34.094 9.469 1 94.56 210 VAL A CA 1
ATOM 1596 C C . VAL A 1 210 ? 5.656 34.625 10.516 1 94.56 210 VAL A C 1
ATOM 1598 O O . VAL A 1 210 ? 6.062 35.25 11.492 1 94.56 210 VAL A O 1
ATOM 1601 N N . ALA A 1 211 ? 4.438 34.562 10.273 1 95.81 211 ALA A N 1
ATOM 1602 C CA . ALA A 1 211 ? 3.389 34.844 11.258 1 95.81 211 ALA A CA 1
ATOM 1603 C C . ALA A 1 211 ? 2.982 33.562 12 1 95.81 211 ALA A C 1
ATOM 1605 O O . ALA A 1 211 ? 2.428 32.625 11.414 1 95.81 211 ALA A O 1
ATOM 1606 N N . VAL A 1 212 ? 3.32 33.5 13.289 1 97.19 212 VAL A N 1
ATOM 1607 C CA . VAL A 1 212 ? 2.857 32.406 14.109 1 97.19 212 VAL A CA 1
ATOM 1608 C C . VAL A 1 212 ? 1.453 32.688 14.633 1 97.19 212 VAL A C 1
ATOM 1610 O O . VAL A 1 212 ? 1.27 33.562 15.477 1 97.19 212 VAL A O 1
ATOM 1613 N N . GLU A 1 213 ? 0.503 31.891 14.164 1 97.94 213 GLU A N 1
ATOM 1614 C CA . GLU A 1 213 ? -0.902 32.219 14.383 1 97.94 213 GLU A CA 1
ATOM 1615 C C . GLU A 1 213 ? -1.483 31.391 15.531 1 97.94 213 GLU A C 1
ATOM 1617 O O . GLU A 1 213 ? -2.586 31.688 16 1 97.94 213 GLU A O 1
ATOM 1622 N N . GLY A 1 214 ? -0.764 30.375 15.961 1 98.31 214 GLY A N 1
ATOM 1623 C CA . GLY A 1 214 ? -1.299 29.562 17.047 1 98.31 214 GLY A CA 1
ATOM 1624 C C . GLY A 1 214 ? -0.58 28.25 17.219 1 98.31 214 GLY A C 1
ATOM 1625 O O . GLY A 1 214 ? 0.636 28.156 17.031 1 98.31 214 GLY A O 1
ATOM 1626 N N . VAL A 1 215 ? -1.381 27.188 17.719 1 98 215 VAL A N 1
ATOM 1627 C CA . VAL A 1 215 ? -0.807 25.906 18.109 1 98 215 VAL A CA 1
ATOM 1628 C C . VAL A 1 215 ? -1.647 24.766 17.531 1 98 215 VAL A C 1
ATOM 1630 O O . VAL A 1 215 ? -2.867 24.891 17.391 1 98 215 VAL A O 1
ATOM 1633 N N . HIS A 1 216 ? -0.959 23.734 17.078 1 97.56 216 HIS A N 1
ATOM 1634 C CA . HIS A 1 216 ? -1.57 22.5 16.609 1 97.56 216 HIS A CA 1
ATOM 1635 C C . HIS A 1 216 ? -1.153 21.312 17.484 1 97.56 216 HIS A C 1
ATOM 1637 O O . HIS A 1 216 ? 0.019 21.188 17.844 1 97.56 216 HIS A O 1
ATOM 1643 N N . ILE A 1 217 ? -2.119 20.469 17.891 1 94.75 217 ILE A N 1
ATOM 1644 C CA . ILE A 1 217 ? -1.851 19.203 18.562 1 94.75 217 ILE A CA 1
ATOM 1645 C C . ILE A 1 217 ? -2.619 18.078 17.859 1 94.75 217 ILE A C 1
ATOM 1647 O O . ILE A 1 217 ? -3.777 18.266 17.484 1 94.75 217 ILE A O 1
ATOM 1651 N N . HIS A 1 218 ? -1.946 16.953 17.672 1 90.25 218 HIS A N 1
ATOM 1652 C CA . HIS A 1 218 ? -2.594 15.789 17.094 1 90.25 218 HIS A CA 1
ATOM 1653 C C . HIS A 1 218 ? -2.297 14.531 17.891 1 90.25 218 HIS A C 1
ATOM 1655 O O . HIS A 1 218 ? -1.135 14.148 18.047 1 90.25 218 HIS A O 1
ATOM 1661 N N . VAL A 1 219 ? -3.201 13.852 18.547 1 78.69 219 VAL A N 1
ATOM 1662 C CA . VAL A 1 219 ? -2.943 12.711 19.422 1 78.69 219 VAL A CA 1
ATOM 1663 C C . VAL A 1 219 ? -3.242 11.406 18.688 1 78.69 219 VAL A C 1
ATOM 1665 O O . VAL A 1 219 ? -2.863 10.328 19.156 1 78.69 219 VAL A O 1
ATOM 1668 N N . GLY A 1 220 ? -3.723 11.328 17.562 1 73.88 220 GLY A N 1
ATOM 1669 C CA . GLY A 1 220 ? -4.004 10.102 16.844 1 73.88 220 GLY A CA 1
ATOM 1670 C C . GLY A 1 220 ? -5.445 10 16.375 1 73.88 220 GLY A C 1
ATOM 1671 O O . GLY A 1 220 ? -6.23 10.93 16.562 1 73.88 220 GLY A O 1
ATOM 1672 N N . SER A 1 221 ? -5.645 8.734 15.781 1 70.69 221 SER A N 1
ATOM 1673 C CA . SER A 1 221 ? -6.996 8.477 15.289 1 70.69 221 SER A CA 1
ATOM 1674 C C . SER A 1 221 ? -7.766 7.562 16.234 1 70.69 221 SER A C 1
ATOM 1676 O O . SER A 1 221 ? -7.18 6.949 17.125 1 70.69 221 SER A O 1
ATOM 1678 N N . ALA A 1 222 ? -9 7.625 16.25 1 68.56 222 ALA A N 1
ATOM 1679 C CA . ALA A 1 222 ? -9.891 6.703 16.953 1 68.56 222 ALA A CA 1
ATOM 1680 C C . ALA A 1 222 ? -9.844 6.938 18.453 1 68.56 222 ALA A C 1
ATOM 1682 O O . ALA A 1 222 ? -9.695 5.996 19.234 1 68.56 222 ALA A O 1
ATOM 1683 N N . VAL A 1 223 ? -9.914 8.188 18.797 1 71 223 VAL A N 1
ATOM 1684 C CA . VAL A 1 223 ? -9.898 8.555 20.203 1 71 223 VAL A CA 1
ATOM 1685 C C . VAL A 1 223 ? -11.258 8.25 20.828 1 71 223 VAL A C 1
ATOM 1687 O O . VAL A 1 223 ? -12.297 8.664 20.312 1 71 223 VAL A O 1
ATOM 1690 N N . SER A 1 224 ? -11.195 7.488 21.906 1 69.44 224 SER A N 1
ATOM 1691 C CA . SER A 1 224 ? -12.445 7.086 22.547 1 69.44 224 SER A CA 1
ATOM 1692 C C . SER A 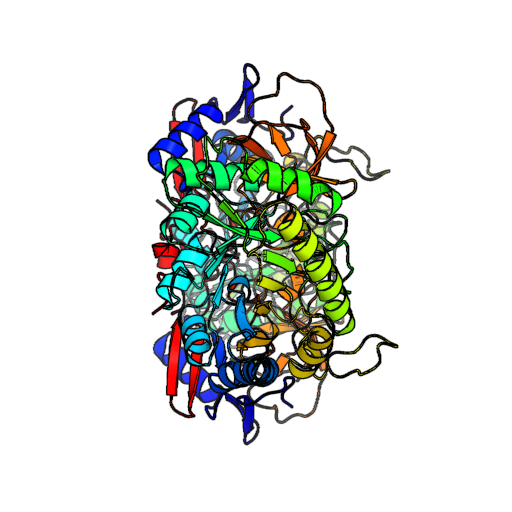1 224 ? -12.727 7.934 23.781 1 69.44 224 SER A C 1
ATOM 1694 O O . SER A 1 224 ? -13.883 8.109 24.172 1 69.44 224 SER A O 1
ATOM 1696 N N . ARG A 1 225 ? -11.789 8.523 24.422 1 70.44 225 ARG A N 1
ATOM 1697 C CA . ARG A 1 225 ? -11.977 9.234 25.672 1 70.44 225 ARG A CA 1
ATOM 1698 C C . ARG A 1 225 ? -11.898 10.742 25.469 1 70.44 225 ARG A C 1
ATOM 1700 O O . ARG A 1 225 ? -10.852 11.273 25.094 1 70.44 225 ARG A O 1
ATOM 1707 N N . THR A 1 226 ? -12.906 11.422 25.719 1 81.06 226 THR A N 1
ATOM 1708 C CA . THR A 1 226 ? -12.992 12.859 25.531 1 81.06 226 THR A CA 1
ATOM 1709 C C . THR A 1 226 ? -11.977 13.586 26.406 1 81.06 226 THR A C 1
ATOM 1711 O O . THR A 1 226 ? -11.617 14.734 26.141 1 81.06 226 THR A O 1
ATOM 1714 N N . ARG A 1 227 ? -11.586 12.953 27.469 1 83.06 227 ARG A N 1
ATOM 1715 C CA . ARG A 1 227 ? -10.625 13.562 28.391 1 83.06 227 ARG A CA 1
ATOM 1716 C C . ARG A 1 227 ? -9.336 13.922 27.656 1 83.06 227 ARG A C 1
ATOM 1718 O O . ARG A 1 227 ? -8.664 14.891 28.016 1 83.06 227 ARG A O 1
ATOM 1725 N N . VAL A 1 228 ? -9.039 13.156 26.688 1 85.62 228 VAL A N 1
ATOM 1726 C CA . VAL A 1 228 ? -7.824 13.398 25.922 1 85.62 228 VAL A CA 1
ATOM 1727 C C . VAL A 1 228 ? -7.895 14.773 25.266 1 85.62 228 VAL A C 1
ATOM 1729 O O . VAL A 1 228 ? -6.891 15.492 25.203 1 85.62 228 VAL A O 1
ATOM 1732 N N . TYR A 1 229 ? -9.086 15.172 24.875 1 88.88 229 TYR A N 1
ATOM 1733 C CA . TYR A 1 229 ? -9.242 16.469 24.219 1 88.88 229 TYR A CA 1
ATOM 1734 C C . TYR A 1 229 ? -9.133 17.594 25.219 1 88.88 229 TYR A C 1
ATOM 1736 O O . TYR A 1 229 ? -8.641 18.688 24.891 1 88.88 229 TYR A O 1
ATOM 1744 N N . ALA A 1 230 ? -9.625 17.344 26.375 1 91.69 230 ALA A N 1
ATOM 1745 C CA . ALA A 1 230 ? -9.43 18.328 27.422 1 91.69 230 ALA A CA 1
ATOM 1746 C C . ALA A 1 230 ? -7.949 18.547 27.719 1 91.69 230 ALA A C 1
ATOM 1748 O O . ALA A 1 230 ? -7.488 19.688 27.812 1 91.69 230 ALA A O 1
ATOM 1749 N N . ASP A 1 231 ? -7.262 17.453 27.812 1 91.56 231 ASP A N 1
ATOM 1750 C CA . ASP A 1 231 ? -5.828 17.531 28.094 1 91.56 231 ASP A CA 1
ATOM 1751 C C . ASP A 1 231 ? -5.086 18.219 26.953 1 91.56 231 ASP A C 1
ATOM 1753 O O . ASP A 1 231 ? -4.195 19.047 27.203 1 91.56 231 ASP A O 1
ATOM 1757 N N . MET A 1 232 ? -5.449 17.906 25.734 1 92.44 232 MET A N 1
ATOM 1758 C CA . MET A 1 232 ? -4.871 18.562 24.578 1 92.44 232 MET A CA 1
ATOM 1759 C C . MET A 1 232 ? -5.121 20.062 24.609 1 92.44 232 MET A C 1
ATOM 1761 O O . MET A 1 232 ? -4.223 20.859 24.312 1 92.44 232 MET A O 1
ATOM 1765 N N . THR A 1 233 ? -6.301 20.375 24.984 1 94.81 233 THR A N 1
ATOM 1766 C CA . THR A 1 233 ? -6.688 21.781 25 1 94.81 233 THR A CA 1
ATOM 1767 C C . THR A 1 233 ? -5.895 22.547 26.062 1 94.81 233 THR A C 1
ATOM 1769 O O . THR A 1 233 ? -5.453 23.672 25.812 1 94.81 233 THR A O 1
ATOM 1772 N N . ARG A 1 234 ? -5.723 21.938 27.203 1 95.81 234 ARG A N 1
ATOM 1773 C CA . ARG A 1 234 ? -4.934 22.578 28.266 1 95.81 234 ARG A CA 1
ATOM 1774 C C . ARG A 1 234 ? -3.504 22.828 27.797 1 95.81 234 ARG A C 1
ATOM 1776 O O . ARG A 1 234 ? -2.955 23.906 28.016 1 95.81 234 ARG A O 1
ATOM 1783 N N . ALA A 1 235 ? -2.957 21.812 27.188 1 94.94 235 ALA A N 1
ATOM 1784 C CA . ALA A 1 235 ? -1.593 21.938 26.672 1 94.94 235 ALA A CA 1
ATOM 1785 C C . ALA A 1 235 ? -1.505 23 25.594 1 94.94 235 ALA A C 1
ATOM 1787 O O . ALA A 1 235 ? -0.555 23.781 25.562 1 94.94 235 ALA A O 1
ATOM 1788 N N . ALA A 1 236 ? -2.482 23.031 24.719 1 96.62 236 ALA A N 1
ATOM 1789 C CA . ALA A 1 236 ? -2.521 24 23.625 1 96.62 236 ALA A CA 1
ATOM 1790 C C . ALA A 1 236 ? -2.635 25.422 24.172 1 96.62 236 ALA A C 1
ATOM 1792 O O . ALA A 1 236 ? -1.946 26.328 23.703 1 96.62 236 ALA A O 1
ATOM 1793 N N . ALA A 1 237 ? -3.502 25.594 25.141 1 96.94 237 ALA A N 1
ATOM 1794 C CA . ALA A 1 237 ? -3.709 26.906 25.75 1 96.94 237 ALA A CA 1
ATOM 1795 C C . ALA A 1 237 ? -2.43 27.422 26.406 1 96.94 237 ALA A C 1
ATOM 1797 O O . ALA A 1 237 ? -2.08 28.594 26.266 1 96.94 237 ALA A O 1
ATOM 1798 N N . ARG A 1 238 ? -1.801 26.516 27.078 1 96.56 238 ARG A N 1
ATOM 1799 C CA . ARG A 1 238 ? -0.534 26.875 27.719 1 96.56 238 ARG A CA 1
ATOM 1800 C C . ARG A 1 238 ? 0.496 27.297 26.672 1 96.56 238 ARG A C 1
ATOM 1802 O O . ARG A 1 238 ? 1.173 28.312 26.844 1 96.56 238 ARG A O 1
ATOM 1809 N N . THR A 1 239 ? 0.616 26.547 25.656 1 96.94 239 THR A N 1
ATOM 1810 C CA . THR A 1 239 ? 1.577 26.828 24.594 1 96.94 239 THR A CA 1
ATOM 1811 C C . THR A 1 239 ? 1.227 28.125 23.875 1 96.94 239 THR A C 1
ATOM 1813 O O . THR A 1 239 ? 2.113 28.906 23.531 1 96.94 239 THR A O 1
ATOM 1816 N N . LEU A 1 240 ? -0.052 28.328 23.625 1 97.69 240 LEU A N 1
ATOM 1817 C CA . LEU A 1 240 ? -0.505 29.562 22.984 1 97.69 240 LEU A CA 1
ATOM 1818 C C . LEU A 1 240 ? -0.089 30.781 23.797 1 97.69 240 LEU A C 1
ATOM 1820 O O . LEU A 1 240 ? 0.374 31.781 23.25 1 97.69 240 LEU A O 1
ATOM 1824 N N . ARG A 1 241 ? -0.239 30.719 25.094 1 96.88 241 ARG A N 1
ATOM 1825 C CA . ARG A 1 241 ? 0.18 31.797 25.984 1 96.88 241 ARG A CA 1
ATOM 1826 C C . ARG A 1 241 ? 1.675 32.062 25.844 1 96.88 241 ARG A C 1
ATOM 1828 O O . ARG A 1 241 ? 2.098 33.219 25.781 1 96.88 241 ARG A O 1
ATOM 1835 N N . GLU A 1 242 ? 2.422 31.016 25.828 1 96.88 242 GLU A N 1
ATOM 1836 C CA . GLU A 1 242 ? 3.867 31.141 25.672 1 96.88 242 GLU A CA 1
ATOM 1837 C C . GLU A 1 242 ? 4.219 31.812 24.344 1 96.88 242 GLU A C 1
ATOM 1839 O O . GLU A 1 242 ? 5.109 32.656 24.281 1 96.88 242 GLU A O 1
ATOM 1844 N N . ILE A 1 243 ? 3.562 31.453 23.25 1 97 243 ILE A N 1
ATOM 1845 C CA . ILE A 1 243 ? 3.781 32.031 21.922 1 97 243 ILE A CA 1
ATOM 1846 C C . ILE A 1 243 ? 3.486 33.5 21.938 1 97 243 ILE A C 1
ATOM 1848 O O . ILE A 1 243 ? 4.273 34.312 21.438 1 97 243 ILE A O 1
ATOM 1852 N N . ARG A 1 244 ? 2.389 33.875 22.594 1 96.62 244 ARG A N 1
ATOM 1853 C CA . ARG A 1 244 ? 2.01 35.281 22.703 1 96.62 244 ARG A CA 1
ATOM 1854 C C . ARG A 1 244 ? 3.072 36.094 23.453 1 96.62 244 ARG A C 1
ATOM 1856 O O . ARG A 1 244 ? 3.475 37.156 23.016 1 96.62 244 ARG A O 1
ATOM 1863 N N . GLU A 1 245 ? 3.535 35.531 24.484 1 96.19 245 GLU A N 1
ATOM 1864 C CA . GLU A 1 245 ? 4.516 36.188 25.344 1 96.19 245 GLU A CA 1
ATOM 1865 C C . GLU A 1 245 ? 5.863 36.344 24.641 1 96.19 245 GLU A C 1
ATOM 1867 O O . GLU A 1 245 ? 6.645 37.219 24.953 1 96.19 245 GLU A O 1
ATOM 1872 N N . ARG A 1 246 ? 6.105 35.531 23.734 1 92.81 246 ARG A N 1
ATOM 1873 C CA . ARG A 1 246 ? 7.418 35.469 23.094 1 92.81 246 ARG A CA 1
ATOM 1874 C C . ARG A 1 246 ? 7.426 36.281 21.797 1 92.81 246 ARG A C 1
ATOM 1876 O O . ARG A 1 246 ? 8.359 36.156 21 1 92.81 246 ARG A O 1
ATOM 1883 N N . GLY A 1 247 ? 6.328 37 21.516 1 90.75 247 GLY A N 1
ATOM 1884 C CA . GLY A 1 247 ? 6.445 37.969 20.453 1 90.75 247 GLY A CA 1
ATOM 1885 C C . GLY A 1 247 ? 5.332 37.875 19.422 1 90.75 247 GLY A C 1
ATOM 1886 O O . GLY A 1 247 ? 5.352 38.562 18.406 1 90.75 247 GLY A O 1
ATOM 1887 N N . TRP A 1 248 ? 4.398 37 19.641 1 94.31 248 TRP A N 1
ATOM 1888 C CA . TRP A 1 248 ? 3.26 36.906 18.734 1 94.31 248 TRP A CA 1
ATOM 1889 C C . TRP A 1 248 ? 1.947 37.125 19.484 1 94.31 248 TRP A C 1
ATOM 1891 O O . TRP A 1 248 ? 1.126 36.188 19.562 1 94.31 248 TRP A O 1
ATOM 1901 N N . PRO A 1 249 ? 1.698 38.281 19.891 1 94.62 249 PRO A N 1
ATOM 1902 C CA . PRO A 1 249 ? 0.564 38.531 20.766 1 94.62 249 PRO A CA 1
ATOM 1903 C C . PRO A 1 249 ? -0.784 38.312 20.094 1 94.62 249 PRO A C 1
ATOM 1905 O O . PRO A 1 249 ? -1.808 38.188 20.766 1 94.62 249 PRO A O 1
ATOM 1908 N N . ARG A 1 250 ? -0.766 38.25 18.797 1 94.69 250 ARG A N 1
ATOM 1909 C CA . ARG A 1 250 ? -2.027 38.125 18.078 1 94.69 250 ARG A CA 1
ATOM 1910 C C . ARG A 1 250 ? -2.35 36.656 17.781 1 94.69 250 ARG A C 1
ATOM 1912 O O . ARG A 1 250 ? -3.387 36.375 17.188 1 94.69 250 ARG A O 1
ATOM 1919 N N . ALA A 1 251 ? -1.436 35.75 18.109 1 97.44 251 ALA A N 1
ATOM 1920 C CA . ALA A 1 251 ? -1.722 34.344 17.922 1 97.44 251 ALA A CA 1
ATOM 1921 C C . ALA A 1 251 ? -3.029 33.938 18.594 1 97.44 251 ALA A C 1
ATOM 1923 O O . ALA A 1 251 ? -3.25 34.281 19.766 1 97.44 251 ALA A O 1
ATOM 1924 N N . SER A 1 252 ? -3.928 33.219 17.875 1 98.06 252 SER A N 1
ATOM 1925 C CA . SER A 1 252 ? -5.246 33 18.453 1 98.06 252 SER A CA 1
ATOM 1926 C C . SER A 1 252 ? -5.863 31.688 17.922 1 98.06 252 SER A C 1
ATOM 1928 O O . SER A 1 252 ? -7.062 31.469 18.062 1 98.06 252 SER A O 1
ATOM 1930 N N . THR A 1 253 ? -5.117 30.828 17.297 1 98.25 253 THR A N 1
ATOM 1931 C CA . THR A 1 253 ? -5.652 29.609 16.703 1 98.25 253 THR A CA 1
ATOM 1932 C C . THR A 1 253 ? -5.215 28.391 17.5 1 98.25 253 THR A C 1
ATOM 1934 O O . THR A 1 253 ? -4.035 28.25 17.844 1 98.25 253 THR A O 1
ATOM 1937 N N . ILE A 1 254 ? -6.145 27.562 17.875 1 98.12 254 ILE A N 1
ATOM 1938 C CA . ILE A 1 254 ? -5.891 26.234 18.438 1 98.12 254 ILE A CA 1
ATOM 1939 C C . ILE A 1 254 ? -6.484 25.156 17.516 1 98.12 254 ILE A C 1
ATOM 1941 O O . ILE A 1 254 ? -7.703 25.094 17.344 1 98.12 254 ILE A O 1
ATOM 1945 N N . ASN A 1 255 ? -5.598 24.422 16.906 1 97.81 255 ASN A N 1
ATOM 1946 C CA . ASN A 1 255 ? -5.969 23.312 16.047 1 97.81 255 ASN A CA 1
ATOM 1947 C C . ASN A 1 255 ? -5.793 21.969 16.734 1 97.81 255 ASN A C 1
ATOM 1949 O O . ASN A 1 255 ? -4.676 21.578 17.094 1 97.81 255 ASN A O 1
ATOM 1953 N N . LEU A 1 256 ? -6.879 21.281 16.969 1 94.75 256 LEU A N 1
ATOM 1954 C CA . LEU A 1 256 ? -6.84 19.984 17.625 1 94.75 256 LEU A CA 1
ATOM 1955 C C . LEU A 1 256 ? -7.129 18.859 16.641 1 94.75 256 LEU A C 1
ATOM 1957 O O . LEU A 1 256 ? -8.25 18.734 16.141 1 94.75 256 LEU A O 1
ATOM 1961 N N . GLY A 1 257 ? -6.023 18.141 16.359 1 89.81 257 GLY A N 1
ATOM 1962 C CA . GLY A 1 257 ? -6.152 17 15.469 1 89.81 257 GLY A CA 1
ATOM 1963 C C . GLY A 1 257 ? -6.457 15.695 16.203 1 89.81 257 GLY A C 1
ATOM 1964 O O . GLY A 1 257 ? -6.27 15.602 17.406 1 89.81 257 GLY A O 1
ATOM 1965 N N . GLY A 1 258 ? -6.805 14.836 15.445 1 78 258 GLY A N 1
ATOM 1966 C CA . GLY A 1 258 ? -7.344 13.578 15.93 1 78 258 GLY A CA 1
ATOM 1967 C C . GLY A 1 258 ? -8.82 13.406 15.633 1 78 258 GLY A C 1
ATOM 1968 O O . GLY A 1 258 ? -9.461 14.312 15.086 1 78 258 GLY A O 1
ATOM 1969 N N . GLY A 1 259 ? -9.273 12.164 15.734 1 72.81 259 GLY A N 1
ATOM 1970 C CA . GLY A 1 259 ? -10.688 11.945 15.469 1 72.81 259 GLY A CA 1
ATOM 1971 C C . GLY A 1 259 ? -11.305 10.891 16.375 1 72.81 259 GLY A C 1
ATOM 1972 O O . GLY A 1 259 ? -10.586 10.078 16.969 1 72.81 259 GLY A O 1
ATOM 1973 N N . LEU A 1 260 ? -12.5 11.125 16.484 1 77.06 260 LEU A N 1
ATOM 1974 C CA . LEU A 1 260 ? -13.281 10.227 17.328 1 77.06 260 LEU A CA 1
ATOM 1975 C C . LEU A 1 260 ? -13.305 8.82 16.75 1 77.06 260 LEU A C 1
ATOM 1977 O O . LEU A 1 260 ? -13.266 8.641 15.531 1 77.06 260 LEU A O 1
ATOM 1981 N N . ASN A 1 261 ? -13.227 7.938 17.578 1 77.56 261 ASN A N 1
ATOM 1982 C CA . ASN A 1 261 ? -13.461 6.559 17.156 1 77.56 261 ASN A CA 1
ATOM 1983 C C . ASN A 1 261 ? -14.875 6.367 16.609 1 77.56 261 ASN A C 1
ATOM 1985 O O . ASN A 1 261 ? -15.75 7.199 16.859 1 77.56 261 ASN A O 1
ATOM 1989 N N . ILE A 1 262 ? -15.016 5.406 15.805 1 76.31 262 ILE A N 1
ATOM 1990 C CA . ILE A 1 262 ? -16.328 5.102 15.25 1 76.31 262 ILE A CA 1
ATOM 1991 C C . ILE A 1 262 ? -16.891 3.844 15.914 1 76.31 262 ILE A C 1
ATOM 1993 O O . ILE A 1 262 ? -16.125 2.996 16.391 1 76.31 262 ILE A O 1
ATOM 1997 N N . ARG A 1 263 ? -18.156 3.793 16 1 74.94 263 ARG A N 1
ATOM 1998 C CA . ARG A 1 263 ? -18.828 2.615 16.562 1 74.94 263 ARG A CA 1
ATOM 1999 C C . ARG A 1 263 ? -19.109 1.588 15.469 1 74.94 263 ARG A C 1
ATOM 2001 O O . ARG A 1 263 ? -19.703 1.921 14.438 1 74.94 263 ARG A O 1
ATOM 2008 N N . LEU A 1 264 ? -18.531 0.463 15.68 1 76.56 264 LEU A N 1
ATOM 2009 C CA . LEU A 1 264 ? -18.844 -0.666 14.812 1 76.56 264 LEU A CA 1
ATOM 2010 C C . LEU A 1 264 ? -19.531 -1.776 15.602 1 76.56 264 LEU A C 1
ATOM 2012 O O . LEU A 1 264 ? -19.062 -2.164 16.672 1 76.56 264 LEU A O 1
ATOM 2016 N N . SER A 1 265 ? -20.75 -2.09 15.133 1 66.81 265 SER A N 1
ATOM 2017 C CA . SER A 1 265 ? -21.469 -3.166 15.82 1 66.81 265 SER A CA 1
ATOM 2018 C C . SER A 1 265 ? -20.844 -4.523 15.5 1 66.81 265 SER A C 1
ATOM 2020 O O . SER A 1 265 ? -20.234 -4.699 14.445 1 66.81 265 SER A O 1
ATOM 2022 N N . GLY A 1 266 ? -20.953 -5.508 16.391 1 55.88 266 GLY A N 1
ATOM 2023 C CA . GLY A 1 266 ? -20.562 -6.887 16.156 1 55.88 266 GLY A CA 1
ATOM 2024 C C . GLY A 1 266 ? -19.094 -7.137 16.453 1 55.88 266 GLY A C 1
ATOM 2025 O O . GLY A 1 266 ? -18.578 -8.227 16.188 1 55.88 266 GLY A O 1
ATOM 2026 N N . VAL A 1 267 ? -18.359 -6.109 16.688 1 55.59 267 VAL A N 1
ATOM 2027 C CA . VAL A 1 267 ? -16.938 -6.297 16.984 1 55.59 267 VAL A CA 1
ATOM 2028 C C . VAL A 1 267 ? -16.766 -6.699 18.453 1 55.59 267 VAL A C 1
ATOM 2030 O O . VAL A 1 267 ? -17.312 -6.055 19.344 1 55.59 267 VAL A O 1
ATOM 2033 N N . PRO A 1 268 ? -16.281 -8.086 18.562 1 53.16 268 PRO A N 1
ATOM 2034 C CA . PRO A 1 268 ? -16.047 -8.492 19.938 1 53.16 268 PRO A CA 1
ATOM 2035 C C . PRO A 1 268 ? -15.289 -7.441 20.75 1 53.16 268 PRO A C 1
ATOM 2037 O O . PRO A 1 268 ? -14.391 -6.785 20.219 1 53.16 268 PRO A O 1
ATOM 2040 N N . ARG A 1 269 ? -15.859 -7 21.609 1 47.16 269 ARG A N 1
ATOM 2041 C CA . ARG A 1 269 ? -15.227 -6.027 22.484 1 47.16 269 ARG A CA 1
ATOM 2042 C C . ARG A 1 269 ? -14.305 -6.711 23.484 1 47.16 269 ARG A C 1
ATOM 2044 O O . ARG A 1 269 ? -14.547 -7.852 23.875 1 47.16 269 ARG A O 1
ATOM 2051 N N . LYS A 1 270 ? -13.031 -6.406 23.484 1 43.19 270 LYS A N 1
ATOM 2052 C CA . LYS A 1 270 ? -12.188 -6.965 24.531 1 43.19 270 LYS A CA 1
ATOM 2053 C C . LYS A 1 270 ? -12.852 -6.844 25.891 1 43.19 270 LYS A C 1
ATOM 2055 O O . LYS A 1 270 ? -13.633 -5.922 26.125 1 43.19 270 LYS A O 1
ATOM 2060 N N . ASP A 1 271 ? -12.648 -7.73 26.938 1 41.34 271 ASP A N 1
ATOM 2061 C CA . ASP A 1 271 ? -13.094 -7.801 28.328 1 41.34 271 ASP A CA 1
ATOM 2062 C C . ASP A 1 271 ? -12.766 -6.508 29.062 1 41.34 271 ASP A C 1
ATOM 2064 O O . ASP A 1 271 ? -11.664 -5.973 28.938 1 41.34 271 ASP A O 1
ATOM 2068 N N . GLY A 1 272 ? -13.742 -5.766 29.75 1 44.41 272 GLY A N 1
ATOM 2069 C CA . GLY A 1 272 ? -13.656 -4.664 30.703 1 44.41 272 GLY A CA 1
ATOM 2070 C C . GLY A 1 272 ? -13.93 -3.312 30.062 1 44.41 272 GLY A C 1
ATOM 2071 O O . GLY A 1 272 ? -13.898 -2.283 30.75 1 44.41 272 GLY A O 1
ATOM 2072 N N . GLU A 1 273 ? -13.469 -3.141 28.875 1 42.62 273 GLU A N 1
ATOM 2073 C CA . GLU A 1 273 ? -13.75 -1.806 28.344 1 42.62 273 GLU A CA 1
ATOM 2074 C C . GLU A 1 273 ? -15.25 -1.541 28.281 1 42.62 273 GLU A C 1
ATOM 2076 O O . GLU A 1 273 ? -16 -2.354 27.75 1 42.62 273 GLU A O 1
ATOM 2081 N N . ASP A 1 274 ? -15.766 -1.112 29.312 1 42.66 274 ASP A N 1
ATOM 2082 C CA . ASP A 1 274 ? -17.125 -0.562 29.328 1 42.66 274 ASP A CA 1
ATOM 2083 C C . ASP A 1 274 ? -17.562 -0.142 27.922 1 42.66 274 ASP A C 1
ATOM 2085 O O . ASP A 1 274 ? -16.734 0.258 27.109 1 42.66 274 ASP A O 1
ATOM 2089 N N . GLN A 1 275 ? -18.75 -0.648 27.469 1 48.06 275 GLN A N 1
ATOM 2090 C CA . GLN A 1 275 ? -19.625 -0.254 26.359 1 48.06 275 GLN A CA 1
ATOM 2091 C C . GLN A 1 275 ? -19.531 1.247 26.109 1 48.06 275 GLN A C 1
ATOM 2093 O O . GLN A 1 275 ? -20.547 1.899 25.859 1 48.06 275 GLN A O 1
ATOM 2098 N N . GLU A 1 276 ? -18.812 1.925 26.672 1 47.78 276 GLU A N 1
ATOM 2099 C CA . GLU A 1 276 ? -19.062 3.354 26.516 1 47.78 276 GLU A CA 1
ATOM 2100 C C . GLU A 1 276 ? -19.172 3.732 25.031 1 47.78 276 GLU A C 1
ATOM 2102 O O . GLU A 1 276 ? -18.359 3.287 24.219 1 47.78 276 GLU A O 1
ATOM 2107 N N . ARG A 1 277 ? -20.391 4.121 24.625 1 60.28 277 ARG A N 1
ATOM 2108 C CA . ARG A 1 277 ? -20.672 4.773 23.359 1 60.28 277 ARG A CA 1
ATOM 2109 C C . ARG A 1 277 ? -19.516 5.688 22.938 1 60.28 277 ARG A C 1
ATOM 2111 O O . ARG A 1 277 ? -18.984 6.426 23.766 1 60.28 277 ARG A O 1
ATOM 2118 N N . PRO A 1 278 ? -19 5.445 21.734 1 72.31 278 PRO A N 1
ATOM 2119 C CA . PRO A 1 278 ? -17.969 6.395 21.297 1 72.31 278 PRO A CA 1
ATOM 2120 C C . PRO A 1 278 ? -18.375 7.852 21.516 1 72.31 278 PRO A C 1
ATOM 2122 O O . PRO A 1 278 ? -19.562 8.18 21.453 1 72.31 278 PRO A O 1
ATOM 2125 N N . ALA A 1 279 ? -17.531 8.57 21.953 1 81 279 ALA A N 1
ATOM 2126 C CA . ALA A 1 279 ? -17.766 10.008 22.141 1 81 279 ALA A CA 1
ATOM 2127 C C . ALA A 1 279 ? -18.281 10.641 20.844 1 81 279 ALA A C 1
ATOM 2129 O O . ALA A 1 279 ? -17.953 10.188 19.75 1 81 279 ALA A O 1
ATOM 2130 N N . THR A 1 280 ? -19.266 11.539 21.031 1 88.75 280 THR A N 1
ATOM 2131 C CA . THR A 1 280 ? -19.812 12.305 19.922 1 88.75 280 THR A CA 1
ATOM 2132 C C . THR A 1 280 ? -19.047 13.625 19.75 1 88.75 280 THR A C 1
ATOM 2134 O O . THR A 1 280 ? -18.312 14.039 20.641 1 88.75 280 THR A O 1
ATOM 2137 N N . PRO A 1 281 ? -19.234 14.219 18.594 1 92.88 281 PRO A N 1
ATOM 2138 C CA . PRO A 1 281 ? -18.641 15.555 18.438 1 92.88 281 PRO A CA 1
ATOM 2139 C C . PRO A 1 281 ? -19.109 16.531 19.5 1 92.88 281 PRO A C 1
ATOM 2141 O O . PRO A 1 281 ? -18.328 17.375 19.953 1 92.88 281 PRO A O 1
ATOM 2144 N N . GLU A 1 282 ? -20.312 16.391 19.906 1 93.62 282 GLU A N 1
ATOM 2145 C CA . GLU A 1 282 ? -20.828 17.25 20.969 1 93.62 282 GLU A CA 1
ATOM 2146 C C . GLU A 1 282 ? -20.062 17.047 22.266 1 93.62 282 GLU A C 1
ATOM 2148 O O . GLU A 1 282 ? -19.703 18.016 22.938 1 93.62 282 GLU A O 1
ATOM 2153 N N . ASN A 1 283 ? -19.875 15.781 22.562 1 92.44 283 ASN A N 1
ATOM 2154 C CA . ASN A 1 283 ? -19.094 15.469 23.75 1 92.44 283 ASN A CA 1
ATOM 2155 C C . ASN A 1 283 ? -17.688 16.047 23.672 1 92.44 283 ASN A C 1
ATOM 2157 O O . ASN A 1 283 ? -17.141 16.531 24.672 1 92.44 283 ASN A O 1
ATOM 2161 N N . LEU A 1 284 ? -17.188 15.977 22.562 1 91.75 284 LEU A N 1
ATOM 2162 C CA . LEU A 1 284 ? -15.828 16.469 22.312 1 91.75 284 LEU A CA 1
ATOM 2163 C C . LEU A 1 284 ? -15.758 17.984 22.516 1 91.75 284 LEU A C 1
ATOM 2165 O O . LEU A 1 284 ? -14.906 18.469 23.266 1 91.75 284 LEU A O 1
ATOM 2169 N N . VAL A 1 285 ? -16.656 18.703 21.969 1 94.25 285 VAL A N 1
ATOM 2170 C CA . VAL A 1 285 ? -16.656 20.156 22.047 1 94.25 285 VAL A CA 1
ATOM 2171 C C . VAL A 1 285 ? -16.969 20.594 23.484 1 94.25 285 VAL A C 1
ATOM 2173 O O . VAL A 1 285 ? -16.391 21.547 24 1 94.25 285 VAL A O 1
ATOM 2176 N N . ASP A 1 286 ? -17.812 19.812 24.094 1 94.06 286 ASP A N 1
ATOM 2177 C CA . ASP A 1 286 ? -18.156 20.109 25.484 1 94.06 286 ASP A CA 1
ATOM 2178 C C . ASP A 1 286 ? -16.938 20.016 26.391 1 94.06 286 ASP A C 1
ATOM 2180 O O . ASP A 1 286 ? -16.812 20.75 27.375 1 94.06 286 ASP A O 1
ATOM 2184 N N . ALA A 1 287 ? -16.125 19.094 26.047 1 92.62 287 ALA A N 1
ATOM 2185 C CA . ALA A 1 287 ? -14.922 18.891 26.844 1 92.62 287 ALA A CA 1
ATOM 2186 C C . ALA A 1 287 ? -13.914 20 26.609 1 92.62 287 ALA A C 1
ATOM 2188 O O . ALA A 1 287 ? -13.117 20.328 27.484 1 92.62 287 ALA A O 1
ATOM 2189 N N . ILE A 1 288 ? -13.945 20.625 25.484 1 94.88 288 ILE A N 1
ATOM 2190 C CA . ILE A 1 288 ? -12.953 21.609 25.062 1 94.88 288 ILE A CA 1
ATOM 2191 C C . ILE A 1 288 ? -13.359 23 25.547 1 94.88 288 ILE A C 1
ATOM 2193 O O . ILE A 1 288 ? -12.523 23.766 26.031 1 94.88 288 ILE A O 1
ATOM 2197 N N . LEU A 1 289 ? -14.586 23.359 25.547 1 95.31 289 LEU A N 1
ATOM 2198 C CA . LEU A 1 289 ? -15.125 24.703 25.656 1 95.31 289 LEU A CA 1
ATOM 2199 C C . LEU A 1 289 ? -14.719 25.344 26.984 1 95.31 289 LEU A C 1
ATOM 2201 O O . LEU A 1 289 ? -14.297 26.5 27.016 1 95.31 289 LEU A O 1
ATOM 2205 N N . PRO A 1 290 ? -14.75 24.547 28.078 1 95.19 290 PRO A N 1
ATOM 2206 C CA . PRO A 1 290 ? -14.422 25.188 29.359 1 95.19 290 PRO A CA 1
ATOM 2207 C C . PRO A 1 290 ? -12.953 25.594 29.453 1 95.19 290 PRO A C 1
ATOM 2209 O O . PRO A 1 290 ? -12.594 26.422 30.281 1 95.19 290 PRO A O 1
ATOM 2212 N N . ILE A 1 291 ? -12.133 24.984 28.641 1 96.06 291 ILE A N 1
ATOM 2213 C CA . ILE A 1 291 ? -10.695 25.188 28.734 1 96.06 291 ILE A CA 1
ATOM 2214 C C . ILE A 1 291 ? -10.234 26.172 27.672 1 96.06 291 ILE A C 1
ATOM 2216 O O . ILE A 1 291 ? -9.172 26.797 27.797 1 96.06 291 ILE A O 1
ATOM 2220 N N . LEU A 1 292 ? -10.969 26.359 26.625 1 96.25 292 LEU A N 1
ATOM 2221 C CA . LEU A 1 292 ? -10.609 27.156 25.453 1 96.25 292 LEU A CA 1
ATOM 2222 C C . LEU A 1 292 ? -10.562 28.641 25.797 1 96.25 292 LEU A C 1
ATOM 2224 O O . LEU A 1 292 ? -11.555 29.203 26.281 1 96.25 292 LEU A O 1
ATOM 2228 N N . PRO A 1 293 ? -9.438 29.266 25.516 1 95.38 293 PRO A N 1
ATOM 2229 C CA . PRO A 1 293 ? -9.406 30.719 25.75 1 95.38 293 PRO A CA 1
ATOM 2230 C C . PRO A 1 293 ? -10.438 31.469 24.922 1 95.38 293 PRO A C 1
ATOM 2232 O O . PRO A 1 293 ? -10.68 31.125 23.766 1 95.38 293 PRO A O 1
ATOM 2235 N N . GLN A 1 294 ? -11.078 32.531 25.438 1 89.62 294 GLN A N 1
ATOM 2236 C CA . GLN A 1 294 ? -12.203 33.25 24.859 1 89.62 294 GLN A CA 1
ATOM 2237 C C . GLN A 1 294 ? -11.828 33.875 23.516 1 89.62 294 GLN A C 1
ATOM 2239 O O . GLN A 1 294 ? -12.672 34 22.625 1 89.62 294 GLN A O 1
ATOM 2244 N N . ASP A 1 295 ? -10.664 34.219 23.266 1 91 295 ASP A N 1
ATOM 2245 C CA . ASP A 1 295 ? -10.266 34.938 22.062 1 91 295 ASP A CA 1
ATOM 2246 C C . ASP A 1 295 ? -9.57 34 21.078 1 91 295 ASP A C 1
ATOM 2248 O O . ASP A 1 295 ? -8.773 34.438 20.25 1 91 295 ASP A O 1
ATOM 2252 N N . THR A 1 296 ? -10 32.719 21.125 1 96.12 296 THR A N 1
ATOM 2253 C CA . THR A 1 296 ? -9.273 31.781 20.281 1 96.12 296 THR A CA 1
ATOM 2254 C C . THR A 1 296 ? -10.211 31.125 19.266 1 96.12 296 THR A C 1
ATOM 2256 O O . THR A 1 296 ? -11.391 30.922 19.562 1 96.12 296 THR A O 1
ATOM 2259 N N . THR A 1 297 ? -9.695 30.891 18.078 1 97.12 297 THR A N 1
ATOM 2260 C CA . THR A 1 297 ? -10.344 30.062 17.062 1 97.12 297 THR A CA 1
ATOM 2261 C C . THR A 1 297 ? -10.016 28.594 17.281 1 97.12 297 THR A C 1
ATOM 2263 O O . THR A 1 297 ? -8.852 28.219 17.469 1 97.12 297 THR A O 1
ATOM 2266 N N . LEU A 1 298 ? -11.062 27.781 17.312 1 97.88 298 LEU A N 1
ATOM 2267 C CA . LEU A 1 298 ? -10.891 26.328 17.453 1 97.88 298 LEU A CA 1
ATOM 2268 C C . LEU A 1 298 ? -11.023 25.641 16.109 1 97.88 298 LEU A C 1
ATOM 2270 O O . LEU A 1 298 ? -12.031 25.797 15.414 1 97.88 298 LEU A O 1
ATOM 2274 N N . LEU A 1 299 ? -10.008 24.953 15.695 1 97.5 299 LEU A N 1
ATOM 2275 C CA . LEU A 1 299 ? -10.047 24.078 14.523 1 97.5 299 LEU A CA 1
ATOM 2276 C C . LEU A 1 299 ? -10.07 22.609 14.945 1 97.5 299 LEU A C 1
ATOM 2278 O O . LEU A 1 299 ? -9.281 22.188 15.789 1 97.5 299 LEU A O 1
ATOM 2282 N N . LEU A 1 300 ? -10.984 21.859 14.438 1 96.31 300 LEU A N 1
ATOM 2283 C CA . LEU A 1 300 ? -11 20.406 14.547 1 96.31 300 LEU A CA 1
ATOM 2284 C C . LEU A 1 300 ? -10.664 19.75 13.211 1 96.31 300 LEU A C 1
ATOM 2286 O O . LEU A 1 300 ? -11.102 20.219 12.156 1 96.31 300 LEU A O 1
ATOM 2290 N N . GLU A 1 301 ? -9.891 18.656 13.211 1 94.94 301 GLU A N 1
ATOM 2291 C CA . GLU A 1 301 ? -9.445 18.047 11.961 1 94.94 301 GLU A CA 1
ATOM 2292 C C . GLU A 1 301 ? -9.789 16.562 11.922 1 94.94 301 GLU A C 1
ATOM 2294 O O . GLU A 1 301 ? -8.914 15.719 11.711 1 94.94 301 GLU A O 1
ATOM 2299 N N . PRO A 1 302 ? -11.016 16.25 12.07 1 95.06 302 PRO A N 1
ATOM 2300 C CA . PRO A 1 302 ? -11.367 14.828 11.953 1 95.06 302 PRO A CA 1
ATOM 2301 C C . PRO A 1 302 ? -11.156 14.281 10.539 1 95.06 302 PRO A C 1
ATOM 2303 O O . PRO A 1 302 ? -11.203 15.039 9.57 1 95.06 302 PRO A O 1
ATOM 2306 N N . GLY A 1 303 ? -10.789 13.023 10.438 1 95.44 303 GLY A N 1
ATOM 2307 C CA . GLY A 1 303 ? -10.727 12.289 9.18 1 95.44 303 GLY A CA 1
ATOM 2308 C C . GLY A 1 303 ? -11.633 11.07 9.164 1 95.44 303 GLY A C 1
ATOM 2309 O O . GLY A 1 303 ? -12.75 11.133 8.633 1 95.44 303 GLY A O 1
ATOM 2310 N N . ARG A 1 304 ? -11.312 10.117 9.992 1 94.06 304 ARG A N 1
ATOM 2311 C CA . ARG A 1 304 ? -11.977 8.82 10.023 1 94.06 304 ARG A CA 1
ATOM 2312 C C . ARG A 1 304 ? -13.461 8.969 10.344 1 94.06 304 ARG A C 1
ATOM 2314 O O . ARG A 1 304 ? -14.312 8.406 9.656 1 94.06 304 ARG A O 1
ATOM 2321 N N . SER A 1 305 ? -13.812 9.742 11.352 1 93.56 305 SER A N 1
ATOM 2322 C CA . SER A 1 305 ? -15.188 9.836 11.828 1 93.56 305 SER A CA 1
ATOM 2323 C C . SER A 1 305 ? -16.078 10.531 10.805 1 93.56 305 SER A C 1
ATOM 2325 O O . SER A 1 305 ? -17.312 10.461 10.891 1 93.56 305 SER A O 1
ATOM 2327 N N . LEU A 1 306 ? -15.453 11.203 9.852 1 96.5 306 LEU A N 1
ATOM 2328 C CA . LEU A 1 306 ? -16.266 11.898 8.852 1 96.5 306 LEU A CA 1
ATOM 2329 C C . LEU A 1 306 ? -16.594 10.977 7.688 1 96.5 306 LEU A C 1
ATOM 2331 O O . LEU A 1 306 ? -17.625 11.141 7.035 1 96.5 306 LEU A O 1
ATOM 2335 N N . VAL A 1 307 ? -15.68 9.992 7.457 1 97.56 307 VAL A N 1
ATOM 2336 C CA . VAL A 1 307 ? -15.875 9.359 6.156 1 97.56 307 VAL A CA 1
ATOM 2337 C C . VAL A 1 307 ? -15.906 7.84 6.32 1 97.56 307 VAL A C 1
ATOM 2339 O O . VAL A 1 307 ? -16.359 7.121 5.426 1 97.56 307 VAL A O 1
ATOM 2342 N N . ALA A 1 308 ? -15.438 7.254 7.379 1 96.38 308 ALA A N 1
ATOM 2343 C CA . ALA A 1 308 ? -15.273 5.809 7.516 1 96.38 308 ALA A CA 1
ATOM 2344 C C . ALA A 1 308 ? -16.609 5.086 7.336 1 96.38 308 ALA A C 1
ATOM 2346 O O . ALA A 1 308 ? -16.719 4.168 6.516 1 96.38 308 ALA A O 1
ATOM 2347 N N . THR A 1 309 ? -17.672 5.527 8.055 1 95.69 309 THR A N 1
ATOM 2348 C CA . THR A 1 309 ? -18.953 4.828 8.094 1 95.69 309 THR A CA 1
ATOM 2349 C C . THR A 1 309 ? -19.766 5.129 6.84 1 95.69 309 THR A C 1
ATOM 2351 O O . THR A 1 309 ? -20.797 4.484 6.586 1 95.69 309 THR A O 1
ATOM 2354 N N . ALA A 1 310 ? -19.266 6.117 6.078 1 97.81 310 ALA A N 1
ATOM 2355 C CA . ALA A 1 310 ? -19.984 6.484 4.859 1 97.81 310 ALA A CA 1
ATOM 2356 C C . ALA A 1 310 ? -19.578 5.586 3.693 1 97.81 310 ALA A C 1
ATOM 2358 O O . ALA A 1 310 ? -20.188 5.625 2.625 1 97.81 310 ALA A O 1
ATOM 2359 N N . GLY A 1 311 ? -18.578 4.801 3.891 1 97.88 311 GLY A N 1
ATOM 2360 C CA . GLY A 1 311 ? -18.078 3.996 2.787 1 97.88 311 GLY A CA 1
ATOM 2361 C C . GLY A 1 311 ? -18.078 2.508 3.082 1 97.88 311 GLY A C 1
ATOM 2362 O O . GLY A 1 311 ? -17.844 2.096 4.219 1 97.88 311 GLY A O 1
ATOM 2363 N N . VAL A 1 312 ? -18.344 1.696 2.068 1 98.5 312 VAL A N 1
ATOM 2364 C CA . VAL A 1 312 ? -18.141 0.25 2.109 1 98.5 312 VAL A CA 1
ATOM 2365 C C . VAL A 1 312 ? -17.359 -0.204 0.882 1 98.5 312 VAL A C 1
ATOM 2367 O O . VAL A 1 312 ? -17.297 0.514 -0.119 1 98.5 312 VAL A O 1
ATOM 2370 N N . LEU A 1 313 ? -16.703 -1.303 1.024 1 98.88 313 LEU A N 1
ATOM 2371 C CA . LEU A 1 313 ? -16.172 -2.012 -0.136 1 98.88 313 LEU A CA 1
ATOM 2372 C C . LEU A 1 313 ? -17.078 -3.184 -0.512 1 98.88 313 LEU A C 1
ATOM 2374 O O . LEU A 1 313 ? -17.266 -4.109 0.281 1 98.88 313 LEU A O 1
ATOM 2378 N N . MET A 1 314 ? -17.719 -3.051 -1.653 1 98.88 314 MET A N 1
ATOM 2379 C CA . MET A 1 314 ? -18.516 -4.145 -2.197 1 98.88 314 MET A CA 1
ATOM 2380 C C . MET A 1 314 ? -17.641 -5.109 -2.996 1 98.88 314 MET A C 1
ATOM 2382 O O . MET A 1 314 ? -16.828 -4.684 -3.814 1 98.88 314 MET A O 1
ATOM 2386 N N . THR A 1 315 ? -17.766 -6.414 -2.721 1 98.62 315 THR A N 1
ATOM 2387 C CA . THR A 1 315 ? -16.922 -7.438 -3.328 1 98.62 315 THR A CA 1
ATOM 2388 C C . THR A 1 315 ? -17.734 -8.68 -3.68 1 98.62 315 THR A C 1
ATOM 2390 O O . THR A 1 315 ? -18.891 -8.805 -3.264 1 98.62 315 THR A O 1
ATOM 2393 N N . GLU A 1 316 ? -17.141 -9.531 -4.488 1 98.31 316 GLU A N 1
ATOM 2394 C CA . GLU A 1 316 ? -17.828 -10.727 -4.965 1 98.31 316 GLU A CA 1
ATOM 2395 C C . GLU A 1 316 ? -17.156 -11.992 -4.445 1 98.31 316 GLU A C 1
ATOM 2397 O O . GLU A 1 316 ? -15.922 -12.07 -4.398 1 98.31 316 GLU A O 1
ATOM 2402 N N . VAL A 1 317 ? -17.984 -12.938 -4.082 1 98.06 317 VAL A N 1
ATOM 2403 C CA . VAL A 1 317 ? -17.484 -14.242 -3.656 1 98.06 317 VAL A CA 1
ATOM 2404 C C . VAL A 1 317 ? -17 -15.031 -4.867 1 98.06 317 VAL A C 1
ATOM 2406 O O . VAL A 1 317 ? -17.703 -15.172 -5.863 1 98.06 317 VAL A O 1
ATOM 2409 N N . LEU A 1 318 ? -15.75 -15.5 -4.812 1 97.94 318 LEU A N 1
ATOM 2410 C CA . LEU A 1 318 ? -15.203 -16.344 -5.867 1 97.94 318 LEU A CA 1
ATOM 2411 C C . LEU A 1 318 ? -15.406 -17.828 -5.539 1 97.94 318 LEU A C 1
ATOM 2413 O O . LEU A 1 318 ? -15.633 -18.641 -6.434 1 97.94 318 LEU A O 1
ATOM 2417 N N . GLY A 1 319 ? -15.289 -18.156 -4.254 1 97.12 319 GLY A N 1
ATOM 2418 C CA . GLY A 1 319 ? -15.492 -19.516 -3.795 1 97.12 319 GLY A CA 1
ATOM 2419 C C . GLY A 1 319 ? -15.109 -19.719 -2.342 1 97.12 319 GLY A C 1
ATOM 2420 O O . GLY A 1 319 ? -14.648 -18.797 -1.68 1 97.12 319 GLY A O 1
ATOM 2421 N N . VAL A 1 320 ? -15.406 -20.891 -1.839 1 96.19 320 VAL A N 1
ATOM 2422 C CA . VAL A 1 320 ? -15.062 -21.281 -0.476 1 96.19 320 VAL A CA 1
ATOM 2423 C C . VAL A 1 320 ? -14.078 -22.453 -0.504 1 96.19 320 VAL A C 1
ATOM 2425 O O . VAL A 1 320 ? -14.211 -23.359 -1.325 1 96.19 320 VAL A O 1
ATOM 2428 N N . LYS A 1 321 ? -13.094 -22.375 0.249 1 94.56 321 LYS A N 1
ATOM 2429 C CA . LYS A 1 321 ? -12.195 -23.516 0.414 1 94.56 321 LYS A CA 1
ATOM 2430 C C . LYS A 1 321 ? -11.867 -23.75 1.887 1 94.56 321 LYS A C 1
ATOM 2432 O O . LYS A 1 321 ? -12.07 -22.859 2.721 1 94.56 321 LYS A O 1
ATOM 2437 N N . THR A 1 322 ? -11.43 -24.953 2.156 1 92.44 322 THR A N 1
ATOM 2438 C CA . THR A 1 322 ? -11.07 -25.328 3.52 1 92.44 322 THR A CA 1
ATOM 2439 C C . THR A 1 322 ? -9.641 -25.859 3.576 1 92.44 322 THR A C 1
ATOM 2441 O O . THR A 1 322 ? -9.203 -26.578 2.672 1 92.44 322 THR A O 1
ATOM 2444 N N . ASN A 1 323 ? -8.898 -25.469 4.453 1 90.75 323 ASN A N 1
ATOM 2445 C CA . ASN A 1 323 ? -7.598 -26.016 4.82 1 90.75 323 ASN A CA 1
ATOM 2446 C C . ASN A 1 323 ? -7.465 -26.172 6.332 1 90.75 323 ASN A C 1
ATOM 2448 O O . ASN A 1 323 ? -7.75 -25.234 7.086 1 90.75 323 ASN A O 1
ATOM 2452 N N . GLY A 1 324 ? -7.105 -27.312 6.723 1 87.88 324 GLY A N 1
ATOM 2453 C CA . GLY A 1 324 ? -7.152 -27.562 8.156 1 87.88 324 GLY A CA 1
ATOM 2454 C C . GLY A 1 324 ? -8.531 -27.344 8.758 1 87.88 324 GLY A C 1
ATOM 2455 O O . GLY A 1 324 ? -9.523 -27.875 8.25 1 87.88 324 GLY A O 1
ATOM 2456 N N . ASP A 1 325 ? -8.547 -26.562 9.82 1 87.12 325 ASP A N 1
ATOM 2457 C CA . ASP A 1 325 ? -9.812 -26.281 10.492 1 87.12 325 ASP A CA 1
ATOM 2458 C C . ASP A 1 325 ? -10.367 -24.922 10.094 1 87.12 325 ASP A C 1
ATOM 2460 O O . ASP A 1 325 ? -11.312 -24.422 10.711 1 87.12 325 ASP A O 1
ATOM 2464 N N . ARG A 1 326 ? -9.789 -24.422 9.078 1 92.25 326 ARG A N 1
ATOM 2465 C CA . ARG A 1 326 ? -10.18 -23.062 8.688 1 92.25 326 ARG A CA 1
ATOM 2466 C C . ARG A 1 326 ? -11.016 -23.078 7.414 1 92.25 326 ARG A C 1
ATOM 2468 O O . ARG A 1 326 ? -10.781 -23.906 6.523 1 92.25 326 ARG A O 1
ATOM 2475 N N . ARG A 1 327 ? -11.945 -22.25 7.371 1 95.31 327 ARG A N 1
ATOM 2476 C CA . ARG A 1 327 ? -12.742 -21.984 6.176 1 95.31 327 ARG A CA 1
ATOM 2477 C C . ARG A 1 327 ? -12.414 -20.625 5.586 1 95.31 327 ARG A C 1
ATOM 2479 O O . ARG A 1 327 ? -12.391 -19.609 6.301 1 95.31 327 ARG A O 1
ATOM 2486 N N . PHE A 1 328 ? -12.102 -20.672 4.352 1 96.88 328 PHE A N 1
ATOM 2487 C CA . PHE A 1 328 ? -11.734 -19.438 3.668 1 96.88 328 PHE A CA 1
ATOM 2488 C C . PHE A 1 328 ? -12.805 -19.047 2.646 1 96.88 328 PHE A C 1
ATOM 2490 O O . PHE A 1 328 ? -13.133 -19.828 1.76 1 96.88 328 PHE A O 1
ATOM 2497 N N . LEU A 1 329 ? -13.367 -17.969 2.873 1 97.88 329 LEU A N 1
ATOM 2498 C CA . LEU A 1 329 ? -14.195 -17.344 1.846 1 97.88 329 LEU A CA 1
ATOM 2499 C C . LEU A 1 329 ? -13.352 -16.422 0.955 1 97.88 329 LEU A C 1
ATOM 2501 O O . LEU A 1 329 ? -12.93 -15.352 1.383 1 97.88 329 LEU A O 1
ATOM 2505 N N . VAL A 1 330 ? -13.102 -16.828 -0.266 1 98.06 330 VAL A N 1
ATOM 2506 C CA . VAL A 1 330 ? -12.234 -16.109 -1.187 1 98.06 330 VAL A CA 1
ATOM 2507 C C . VAL A 1 330 ? -13.062 -15.109 -2.002 1 98.06 330 VAL A C 1
ATOM 2509 O O . VAL A 1 330 ? -14.055 -15.484 -2.631 1 98.06 330 VAL A O 1
ATOM 2512 N N . VAL A 1 331 ? -12.672 -13.844 -1.925 1 98.56 331 VAL A N 1
ATOM 2513 C CA . VAL A 1 331 ? -13.398 -12.797 -2.631 1 98.56 331 VAL A CA 1
ATOM 2514 C C . VAL A 1 331 ? -12.469 -12.102 -3.623 1 98.56 331 VAL A C 1
ATOM 2516 O O . VAL A 1 331 ? -11.273 -12.398 -3.68 1 98.56 331 VAL A O 1
ATOM 2519 N N . ASP A 1 332 ? -13.023 -11.18 -4.414 1 98.5 332 ASP A N 1
ATOM 2520 C CA . ASP A 1 332 ? -12.211 -10.562 -5.461 1 98.5 332 ASP A CA 1
ATOM 2521 C C . ASP A 1 332 ? -11.586 -9.266 -4.973 1 98.5 332 ASP A C 1
ATOM 2523 O O . ASP A 1 332 ? -10.938 -8.547 -5.75 1 98.5 332 ASP A O 1
ATOM 2527 N N . SER A 1 333 ? -11.766 -8.852 -3.727 1 98.44 333 SER A N 1
ATOM 2528 C CA . SER A 1 333 ? -11.023 -7.766 -3.102 1 98.44 333 SER A CA 1
ATOM 2529 C C . SER A 1 333 ? -9.875 -8.305 -2.254 1 98.44 333 SER A C 1
ATOM 2531 O O . SER A 1 333 ? -9.805 -9.5 -1.983 1 98.44 333 SER A O 1
ATOM 2533 N N . ALA A 1 334 ? -8.992 -7.445 -1.847 1 98.5 334 ALA A N 1
ATOM 2534 C CA . ALA A 1 334 ? -7.777 -7.887 -1.159 1 98.5 334 ALA A CA 1
ATOM 2535 C C . ALA A 1 334 ? -7.227 -6.781 -0.262 1 98.5 334 ALA A C 1
ATOM 2537 O O . ALA A 1 334 ? -7.887 -5.766 -0.037 1 98.5 334 ALA A O 1
ATOM 2538 N N . MET A 1 335 ? -6.078 -7.062 0.29 1 98.19 335 MET A N 1
ATOM 2539 C CA . MET A 1 335 ? -5.355 -6.078 1.088 1 98.19 335 MET A CA 1
ATOM 2540 C C . MET A 1 335 ? -4.98 -4.863 0.244 1 98.19 335 MET A C 1
ATOM 2542 O O . MET A 1 335 ? -4.68 -3.797 0.782 1 98.19 335 MET A O 1
ATOM 2546 N N . THR A 1 336 ? -5.027 -4.953 -1.103 1 98.5 336 THR A N 1
ATOM 2547 C CA . THR A 1 336 ? -4.707 -3.828 -1.973 1 98.5 336 THR A CA 1
ATOM 2548 C C . THR A 1 336 ? -5.793 -2.758 -1.897 1 98.5 336 THR A C 1
ATOM 2550 O O . THR A 1 336 ? -5.52 -1.575 -2.111 1 98.5 336 THR A O 1
ATOM 2553 N N . GLU A 1 337 ? -7.043 -3.172 -1.597 1 98.62 337 GLU A N 1
ATOM 2554 C CA . GLU A 1 337 ? -8.141 -2.232 -1.403 1 98.62 337 GLU A CA 1
ATOM 2555 C C . GLU A 1 337 ? -8.289 -1.851 0.067 1 98.62 337 GLU A C 1
ATOM 2557 O O . GLU A 1 337 ? -8.656 -0.716 0.385 1 98.62 337 GLU A O 1
ATOM 2562 N N . VAL A 1 338 ? -8.062 -2.814 0.891 1 98.56 338 VAL A N 1
ATOM 2563 C CA . VAL A 1 338 ? -8.242 -2.619 2.326 1 98.56 338 VAL A CA 1
ATOM 2564 C C . VAL A 1 338 ? -7.047 -3.189 3.078 1 98.56 338 VAL A C 1
ATOM 2566 O O . VAL A 1 338 ? -7.086 -4.324 3.561 1 98.56 338 VAL A O 1
ATOM 2569 N N . ILE A 1 339 ? -6.051 -2.406 3.326 1 98.12 339 ILE A N 1
ATOM 2570 C CA . ILE A 1 339 ? -4.777 -2.852 3.883 1 98.12 339 ILE A CA 1
ATOM 2571 C C . ILE A 1 339 ? -4.852 -2.85 5.41 1 98.12 339 ILE A C 1
ATOM 2573 O O . ILE A 1 339 ? -3.992 -3.428 6.078 1 98.12 339 ILE A O 1
ATOM 2577 N N . ARG A 1 340 ? -5.824 -2.256 6 1 97.25 340 ARG A N 1
ATOM 2578 C CA . ARG A 1 340 ? -5.871 -1.902 7.414 1 97.25 340 ARG A CA 1
ATOM 2579 C C . ARG A 1 340 ? -5.824 -3.148 8.289 1 97.25 340 ARG A C 1
ATOM 2581 O O . ARG A 1 340 ? -5.125 -3.176 9.305 1 97.25 340 ARG A O 1
ATOM 2588 N N . PRO A 1 341 ? -6.59 -4.215 7.922 1 96.62 341 PRO A N 1
ATOM 2589 C CA . PRO A 1 341 ? -6.477 -5.406 8.766 1 96.62 341 PRO A CA 1
ATOM 2590 C C . PRO A 1 341 ? -5.051 -5.957 8.82 1 96.62 341 PRO A C 1
ATOM 2592 O O . PRO A 1 341 ? -4.555 -6.285 9.898 1 96.62 341 PRO A O 1
ATOM 2595 N N . ALA A 1 342 ? -4.363 -5.996 7.73 1 96.25 342 ALA A N 1
ATOM 2596 C CA . ALA A 1 342 ? -3.012 -6.539 7.672 1 96.25 342 ALA A CA 1
ATOM 2597 C C . ALA A 1 342 ? -2.01 -5.598 8.328 1 96.25 342 ALA A C 1
ATOM 2599 O O . ALA A 1 342 ? -1.076 -6.043 9 1 96.25 342 ALA A O 1
ATOM 2600 N N . LEU A 1 343 ? -2.182 -4.355 8.109 1 95.75 343 LEU A N 1
ATOM 2601 C CA . LEU A 1 343 ? -1.197 -3.359 8.516 1 95.75 343 LEU A CA 1
ATOM 2602 C C . LEU A 1 343 ? -1.376 -2.988 9.984 1 95.75 343 LEU A C 1
ATOM 2604 O O . LEU A 1 343 ? -0.395 -2.834 10.711 1 95.75 343 LEU A O 1
ATOM 2608 N N . TYR A 1 344 ? -2.709 -2.869 10.469 1 92.69 344 TYR A N 1
ATOM 2609 C CA . TYR A 1 344 ? -2.982 -2.324 11.789 1 92.69 344 TYR A CA 1
ATOM 2610 C C . TYR A 1 344 ? -3.646 -3.365 12.688 1 92.69 344 TYR A C 1
ATOM 2612 O O . TYR A 1 344 ? -3.818 -3.146 13.883 1 92.69 344 TYR A O 1
ATOM 2620 N N . GLY A 1 345 ? -4.039 -4.457 12.125 1 92.5 345 GLY A N 1
ATOM 2621 C CA . GLY A 1 345 ? -4.898 -5.363 12.867 1 92.5 345 GLY A CA 1
ATOM 2622 C C . GLY A 1 345 ? -6.312 -4.832 13.039 1 92.5 345 GLY A C 1
ATOM 2623 O O . GLY A 1 345 ? -7.016 -5.223 13.977 1 92.5 345 GLY A O 1
ATOM 2624 N N . ALA A 1 346 ? -6.734 -3.93 12.156 1 92.12 346 ALA A N 1
ATOM 2625 C CA . ALA A 1 346 ? -8.047 -3.305 12.242 1 92.12 346 ALA A CA 1
ATOM 2626 C C . ALA A 1 346 ? -9.156 -4.301 11.891 1 92.12 346 ALA A C 1
ATOM 2628 O O . ALA A 1 346 ? -8.945 -5.211 11.094 1 92.12 346 ALA A O 1
ATOM 2629 N N . HIS A 1 347 ? -10.273 -4.082 12.461 1 92.25 347 HIS A N 1
ATOM 2630 C CA . HIS A 1 347 ? -11.438 -4.922 12.195 1 92.25 347 HIS A CA 1
ATOM 2631 C C . HIS A 1 347 ? -12.492 -4.16 11.391 1 92.25 347 HIS A C 1
ATOM 2633 O O . HIS A 1 347 ? -12.898 -3.064 11.781 1 92.25 347 HIS A O 1
ATOM 2639 N N . HIS A 1 348 ? -12.898 -4.672 10.336 1 95.5 348 HIS A N 1
ATOM 2640 C CA . HIS A 1 348 ? -14.023 -4.23 9.516 1 95.5 348 HIS A CA 1
ATOM 2641 C C . HIS A 1 348 ? -15.102 -5.305 9.445 1 95.5 348 HIS A C 1
ATOM 2643 O O . HIS A 1 348 ? -14.844 -6.426 9 1 95.5 348 HIS A O 1
ATOM 2649 N N . PRO A 1 349 ? -16.297 -5 9.891 1 95.69 349 PRO A N 1
ATOM 2650 C CA . PRO A 1 349 ? -17.359 -5.988 9.727 1 95.69 349 PRO A CA 1
ATOM 2651 C C . PRO A 1 349 ? -17.609 -6.359 8.266 1 95.69 349 PRO A C 1
ATOM 2653 O O . PRO A 1 349 ? -17.359 -5.547 7.371 1 95.69 349 PRO A O 1
ATOM 2656 N N . VAL A 1 350 ? -18.047 -7.594 8.078 1 97 350 VAL A N 1
ATOM 2657 C CA . VAL A 1 350 ? -18.406 -8.062 6.746 1 97 350 VAL A CA 1
ATOM 2658 C C . VAL A 1 350 ? -19.828 -8.648 6.773 1 97 350 VAL A C 1
ATOM 2660 O O . VAL A 1 350 ? -20.156 -9.43 7.664 1 97 350 VAL A O 1
ATOM 2663 N N . THR A 1 351 ? -20.656 -8.227 5.879 1 96.31 351 THR A N 1
ATOM 2664 C CA . THR A 1 351 ? -22 -8.766 5.777 1 96.31 351 THR A CA 1
ATOM 2665 C C . THR A 1 351 ? -22.344 -9.078 4.324 1 96.31 351 THR A C 1
ATOM 2667 O O . THR A 1 351 ? -21.641 -8.648 3.404 1 96.31 351 THR A O 1
ATOM 2670 N N . HIS A 1 352 ? -23.391 -9.898 4.148 1 97.06 352 HIS A N 1
ATOM 2671 C CA . HIS A 1 352 ? -23.922 -10.172 2.822 1 97.06 352 HIS A CA 1
ATOM 2672 C C . HIS A 1 352 ? -24.719 -8.984 2.287 1 97.06 352 HIS A C 1
ATOM 2674 O O . HIS A 1 352 ? -25.406 -8.305 3.049 1 97.06 352 HIS A O 1
ATOM 2680 N N . VAL A 1 353 ? -24.609 -8.695 0.988 1 98 353 VAL A N 1
ATOM 2681 C CA . VAL A 1 353 ? -25.469 -7.691 0.369 1 98 353 VAL A CA 1
ATOM 2682 C C . VAL A 1 353 ? -26.922 -8.172 0.389 1 98 353 VAL A C 1
ATOM 2684 O O . VAL A 1 353 ? -27.828 -7.414 0.757 1 98 353 VAL A O 1
ATOM 2687 N N . THR A 1 354 ? -27.109 -9.344 -0.068 1 97 354 THR A N 1
ATOM 2688 C CA . THR A 1 354 ? -28.406 -10.023 0.045 1 97 354 THR A CA 1
ATOM 2689 C C . THR A 1 354 ? -28.375 -11.055 1.168 1 97 354 THR A C 1
ATOM 2691 O O . THR A 1 354 ? -27.578 -11.992 1.135 1 97 354 THR A O 1
ATOM 2694 N N . VAL A 1 355 ? -29.203 -10.914 2.133 1 94.44 355 VAL A N 1
ATOM 2695 C CA . VAL A 1 355 ? -29.266 -11.836 3.27 1 94.44 355 VAL A CA 1
ATOM 2696 C C . VAL A 1 355 ? -29.578 -13.242 2.781 1 94.44 355 VAL A C 1
ATOM 2698 O O . VAL A 1 355 ? -30.562 -13.453 2.074 1 94.44 355 VAL A O 1
ATOM 2701 N N . PRO A 1 356 ? -28.75 -14.125 3.154 1 92.25 356 PRO A N 1
ATOM 2702 C CA . PRO A 1 356 ? -29.016 -15.5 2.727 1 92.25 356 PRO A CA 1
ATOM 2703 C C . PRO A 1 356 ? -30.312 -16.062 3.328 1 92.25 356 PRO A C 1
ATOM 2705 O O . PRO A 1 356 ? -30.688 -15.695 4.441 1 92.25 356 PRO A O 1
ATOM 2708 N N . SER A 1 357 ? -30.859 -17.016 2.627 1 88.44 357 SER A N 1
ATOM 2709 C CA . SER A 1 357 ? -32.094 -17.672 3.094 1 88.44 357 SER A CA 1
ATOM 2710 C C . SER A 1 357 ? -31.812 -18.547 4.312 1 88.44 357 SER A C 1
ATOM 2712 O O . SER A 1 357 ? -32.625 -18.609 5.238 1 88.44 357 SER A O 1
ATOM 2714 N N . SER A 1 358 ? -30.625 -19.172 4.219 1 86.31 358 SER A N 1
ATOM 2715 C CA . SER A 1 358 ? -30.25 -20.016 5.344 1 86.31 358 SER A CA 1
ATOM 2716 C C . SER A 1 358 ? -29.75 -19.188 6.523 1 86.31 358 SER A C 1
ATOM 2718 O O . SER A 1 358 ? -29.047 -18.203 6.34 1 86.31 358 SER A O 1
ATOM 2720 N N . GLN A 1 359 ? -30.094 -19.625 7.68 1 85.69 359 GLN A N 1
ATOM 2721 C CA . GLN A 1 359 ? -29.688 -18.938 8.898 1 85.69 359 GLN A CA 1
ATOM 2722 C C . GLN A 1 359 ? -28.391 -19.516 9.461 1 85.69 359 GLN A C 1
ATOM 2724 O O . GLN A 1 359 ? -27.828 -18.984 10.422 1 85.69 359 GLN A O 1
ATOM 2729 N N . GLU A 1 360 ? -27.938 -20.469 8.836 1 91.94 360 GLU A N 1
ATOM 2730 C CA . GLU A 1 360 ? -26.703 -21.062 9.305 1 91.94 360 GLU A CA 1
ATOM 2731 C C . GLU A 1 360 ? -25.516 -20.109 9.141 1 91.94 360 GLU A C 1
ATOM 2733 O O . GLU A 1 360 ? -25.406 -19.422 8.133 1 91.94 360 GLU A O 1
ATOM 2738 N N . ARG A 1 361 ? -24.734 -20.062 10.195 1 94.06 361 ARG A N 1
ATOM 2739 C CA . ARG A 1 361 ? -23.531 -19.25 10.195 1 94.06 361 ARG A CA 1
ATOM 2740 C C . ARG A 1 361 ? -22.297 -20.062 10.617 1 94.06 361 ARG A C 1
ATOM 2742 O O . ARG A 1 361 ? -22.422 -21.016 11.375 1 94.06 361 ARG A O 1
ATOM 2749 N N . ALA A 1 362 ? -21.219 -19.766 10.031 1 94.81 362 ALA A N 1
ATOM 2750 C CA . ALA A 1 362 ? -19.953 -20.375 10.406 1 94.81 362 ALA A CA 1
ATOM 2751 C C . ALA A 1 362 ? -18.828 -19.328 10.406 1 94.81 362 ALA A C 1
ATOM 2753 O O . ALA A 1 362 ? -18.922 -18.312 9.719 1 94.81 362 ALA A O 1
ATOM 2754 N N . ALA A 1 363 ? -17.828 -19.578 11.266 1 95.31 363 ALA A N 1
ATOM 2755 C CA . ALA A 1 363 ? -16.656 -18.734 11.273 1 95.31 363 ALA A CA 1
ATOM 2756 C C . ALA A 1 363 ? -15.859 -18.875 9.977 1 95.31 363 ALA A C 1
ATOM 2758 O O . ALA A 1 363 ? -15.445 -19.984 9.617 1 95.31 363 ALA A O 1
ATOM 2759 N N . MET A 1 364 ? -15.672 -17.828 9.242 1 95.69 364 MET A N 1
ATOM 2760 C CA . MET A 1 364 ? -14.961 -17.812 7.969 1 95.69 364 MET A CA 1
ATOM 2761 C C . MET A 1 364 ? -13.875 -16.734 7.961 1 95.69 364 MET A C 1
ATOM 2763 O O . MET A 1 364 ? -14.07 -15.648 8.5 1 95.69 364 MET A O 1
ATOM 2767 N N . ASP A 1 365 ? -12.711 -17.062 7.461 1 96.94 365 ASP A N 1
ATOM 2768 C CA . ASP A 1 365 ? -11.734 -16.047 7.078 1 96.94 365 ASP A CA 1
ATOM 2769 C C . ASP A 1 365 ? -12.023 -15.5 5.68 1 96.94 365 ASP A C 1
ATOM 2771 O O . ASP A 1 365 ? -12.031 -16.266 4.707 1 96.94 365 ASP A O 1
ATOM 2775 N N . VAL A 1 366 ? -12.32 -14.211 5.594 1 98.12 366 VAL A N 1
ATOM 2776 C CA . VAL A 1 366 ? -12.531 -13.578 4.297 1 98.12 366 VAL A CA 1
ATOM 2777 C C . VAL A 1 366 ? -11.188 -13.125 3.723 1 98.12 366 VAL A C 1
ATOM 2779 O O . VAL A 1 366 ? -10.531 -12.242 4.277 1 98.12 366 VAL A O 1
ATOM 2782 N N . VAL A 1 367 ? -10.758 -13.758 2.588 1 98.12 367 VAL A N 1
ATOM 2783 C CA . VAL A 1 367 ? -9.406 -13.547 2.076 1 98.12 367 VAL A CA 1
ATOM 2784 C C . VAL A 1 367 ? -9.469 -13.125 0.61 1 98.12 367 VAL A C 1
ATOM 2786 O O . VAL A 1 367 ? -10.484 -13.336 -0.06 1 98.12 367 VAL A O 1
ATOM 2789 N N . GLY A 1 368 ? -8.43 -12.406 0.182 1 97.94 368 GLY A N 1
ATOM 2790 C CA . GLY A 1 368 ? -8.367 -11.938 -1.191 1 97.94 368 GLY A CA 1
ATOM 2791 C C . GLY A 1 368 ? -7.434 -12.758 -2.062 1 97.94 368 GLY A C 1
ATOM 2792 O O . GLY A 1 368 ? -6.898 -13.773 -1.619 1 97.94 368 GLY A O 1
ATOM 2793 N N . PRO A 1 369 ? -7.27 -12.344 -3.291 1 97.25 369 PRO A N 1
ATOM 2794 C CA . PRO A 1 369 ? -6.516 -13.109 -4.285 1 97.25 369 PRO A CA 1
ATOM 2795 C C . PRO A 1 369 ? -5.02 -12.797 -4.258 1 97.25 369 PRO A C 1
ATOM 2797 O O . PRO A 1 369 ? -4.234 -13.469 -4.934 1 97.25 369 PRO A O 1
ATOM 2800 N N . VAL A 1 370 ? -4.578 -11.789 -3.514 1 95.88 370 VAL A N 1
ATOM 2801 C CA . VAL A 1 370 ? -3.162 -11.453 -3.443 1 95.88 370 VAL A CA 1
ATOM 2802 C C . VAL A 1 370 ? -2.377 -12.625 -2.854 1 95.88 370 VAL A C 1
ATOM 2804 O O . VAL A 1 370 ? -2.822 -13.25 -1.891 1 95.88 370 VAL A O 1
ATOM 2807 N N . CYS A 1 371 ? -1.291 -12.914 -3.445 1 90.31 371 CYS A N 1
ATOM 2808 C CA . CYS A 1 371 ? -0.525 -14.102 -3.078 1 90.31 371 CYS A CA 1
ATOM 2809 C C . CYS A 1 371 ? 0.32 -13.844 -1.837 1 90.31 371 CYS A C 1
ATOM 2811 O O . CYS A 1 371 ? 1.546 -13.953 -1.881 1 90.31 371 CYS A O 1
ATOM 2813 N N . GLU A 1 372 ? -0.342 -13.508 -0.812 1 90.75 372 GLU A N 1
ATOM 2814 C CA . GLU A 1 372 ? 0.204 -13.258 0.518 1 90.75 372 GLU A CA 1
ATOM 2815 C C . GLU A 1 372 ? -0.708 -13.812 1.605 1 90.75 372 GLU A C 1
ATOM 2817 O O . GLU A 1 372 ? -1.929 -13.664 1.54 1 90.75 372 GLU A O 1
ATOM 2822 N N . SER A 1 373 ? -0.044 -14.422 2.584 1 90.12 373 SER A N 1
ATOM 2823 C CA . SER A 1 373 ? -0.827 -14.922 3.709 1 90.12 373 SER A CA 1
ATOM 2824 C C . SER A 1 373 ? -1.495 -13.781 4.469 1 90.12 373 SER A C 1
ATOM 2826 O O . SER A 1 373 ? -2.547 -13.969 5.082 1 90.12 373 SER A O 1
ATOM 2828 N N . GLY A 1 374 ? -0.896 -12.609 4.355 1 92.81 374 GLY A N 1
ATOM 2829 C CA . GLY A 1 374 ? -1.43 -11.445 5.043 1 92.81 374 GLY A CA 1
ATOM 2830 C C . GLY A 1 374 ? -2.625 -10.836 4.34 1 92.81 374 GLY A C 1
ATOM 2831 O O . GLY A 1 374 ? -3.234 -9.891 4.844 1 92.81 374 GLY A O 1
ATOM 2832 N N . ASP A 1 375 ? -3.01 -11.461 3.246 1 96.81 375 ASP A N 1
ATOM 2833 C CA . ASP A 1 375 ? -4.141 -10.922 2.49 1 96.81 375 ASP A CA 1
ATOM 2834 C C . ASP A 1 375 ? -5.465 -11.438 3.045 1 96.81 375 ASP A C 1
ATOM 2836 O O . ASP A 1 375 ? -6.047 -12.375 2.498 1 96.81 375 ASP A O 1
ATOM 2840 N N . PHE A 1 376 ? -5.945 -10.773 4.059 1 97.31 376 PHE A N 1
ATOM 2841 C CA . PHE A 1 376 ? -7.27 -11.031 4.613 1 97.31 376 PHE A CA 1
ATOM 2842 C C . PHE A 1 376 ? -8 -9.727 4.895 1 97.31 376 PHE A C 1
ATOM 2844 O O . PHE A 1 376 ? -7.379 -8.727 5.281 1 97.31 376 PHE A O 1
ATOM 2851 N N . LEU A 1 377 ? -9.289 -9.758 4.707 1 97.94 377 LEU A N 1
ATOM 2852 C CA . LEU A 1 377 ? -10.156 -8.625 5 1 97.94 377 LEU A CA 1
ATOM 2853 C C . LEU A 1 377 ? -10.789 -8.758 6.379 1 97.94 377 LEU A C 1
ATOM 2855 O O . LEU A 1 377 ? -11.102 -7.762 7.027 1 97.94 377 LEU A O 1
ATOM 2859 N N . ALA A 1 378 ? -10.992 -9.969 6.766 1 96.38 378 ALA A N 1
ATOM 2860 C CA . ALA A 1 378 ? -11.562 -10.281 8.07 1 96.38 378 ALA A CA 1
ATOM 2861 C C . ALA A 1 378 ? -11.227 -11.711 8.484 1 96.38 378 ALA A C 1
ATOM 2863 O O . ALA A 1 378 ? -11.125 -12.602 7.637 1 96.38 378 ALA A O 1
ATOM 2864 N N . ARG A 1 379 ? -11.094 -11.945 9.773 1 94.75 379 ARG A N 1
ATOM 2865 C CA . ARG A 1 379 ? -10.82 -13.281 10.305 1 94.75 379 ARG A CA 1
ATOM 2866 C C . ARG A 1 379 ? -11.961 -13.758 11.195 1 94.75 379 ARG A C 1
ATOM 2868 O O . ARG A 1 379 ? -12.523 -12.977 11.961 1 94.75 379 ARG A O 1
ATOM 2875 N N . ARG A 1 380 ? -12.344 -14.969 10.961 1 93 380 ARG A N 1
ATOM 2876 C CA . ARG A 1 380 ? -13.297 -15.68 11.812 1 93 380 ARG A CA 1
ATOM 2877 C C . ARG A 1 380 ? -14.609 -14.914 11.922 1 93 380 ARG A C 1
ATOM 2879 O O . ARG A 1 380 ? -15.148 -14.734 13.016 1 93 380 ARG A O 1
ATOM 2886 N N . CYS A 1 381 ? -14.992 -14.359 10.844 1 92.75 381 CYS A N 1
ATOM 2887 C CA . CYS A 1 381 ? -16.281 -13.672 10.836 1 92.75 381 CYS A CA 1
ATOM 2888 C C . CYS A 1 381 ? -17.422 -14.648 10.586 1 92.75 381 CYS A C 1
ATOM 2890 O O . CYS A 1 381 ? -17.266 -15.602 9.812 1 92.75 381 CYS A O 1
ATOM 2892 N N . MET A 1 382 ? -18.531 -14.43 11.234 1 93 382 MET A N 1
ATOM 2893 C CA . MET A 1 382 ? -19.672 -15.32 11.109 1 93 382 MET A CA 1
ATOM 2894 C C . MET A 1 382 ? -20.484 -15 9.859 1 93 382 MET A C 1
ATOM 2896 O O . MET A 1 382 ? -21.125 -13.953 9.781 1 93 382 MET A O 1
ATOM 2900 N N . LEU A 1 383 ? -20.391 -15.812 8.867 1 95.38 383 LEU A N 1
ATOM 2901 C CA . LEU A 1 383 ? -21.094 -15.664 7.594 1 95.38 383 LEU A CA 1
ATOM 2902 C C . LEU A 1 383 ? -21.75 -16.984 7.18 1 95.38 383 LEU A C 1
ATOM 2904 O O . LEU A 1 383 ? -21.531 -18.016 7.812 1 95.38 383 LEU A O 1
ATOM 2908 N N . SER A 1 384 ? -22.672 -16.875 6.18 1 94.25 384 SER A N 1
ATOM 2909 C CA . SER A 1 384 ? -23.172 -18.109 5.602 1 94.25 384 SER A CA 1
ATOM 2910 C C . SER A 1 384 ? -22.031 -19.016 5.141 1 94.25 384 SER A C 1
ATOM 2912 O O . SER A 1 384 ? -21.109 -18.547 4.461 1 94.25 384 SER A O 1
ATOM 2914 N N . PRO A 1 385 ? -22.047 -20.234 5.477 1 91.94 385 PRO A N 1
ATOM 2915 C CA . PRO A 1 385 ? -20.906 -21.109 5.207 1 91.94 385 PRO A CA 1
ATOM 2916 C C . PRO A 1 385 ? -20.719 -21.391 3.719 1 91.94 385 PRO A C 1
ATOM 2918 O O . PRO A 1 385 ? -19.625 -21.766 3.287 1 91.94 385 PRO A O 1
ATOM 2921 N N . ASN A 1 386 ? -21.766 -21.281 2.963 1 90.19 386 ASN A N 1
ATOM 2922 C CA . ASN A 1 386 ? -21.672 -21.656 1.553 1 90.19 386 ASN A CA 1
ATOM 2923 C C . ASN A 1 386 ? -22.391 -20.641 0.666 1 90.19 386 ASN A C 1
ATOM 2925 O O . ASN A 1 386 ? -23.312 -21.016 -0.077 1 90.19 386 ASN A O 1
ATOM 2929 N N . PRO A 1 387 ? -21.859 -19.484 0.72 1 93.12 387 PRO A N 1
ATOM 2930 C CA . PRO A 1 387 ? -22.469 -18.547 -0.235 1 93.12 387 PRO A CA 1
ATOM 2931 C C . PRO A 1 387 ? -22.156 -18.906 -1.687 1 93.12 387 PRO A C 1
ATOM 2933 O O . PRO A 1 387 ? -21.094 -19.453 -1.979 1 93.12 387 PRO A O 1
ATOM 2936 N N . PRO A 1 388 ? -23.156 -18.703 -2.547 1 91.31 388 PRO A N 1
ATOM 2937 C CA . PRO A 1 388 ? -22.875 -19.016 -3.949 1 91.31 388 PRO A CA 1
ATOM 2938 C C . PRO A 1 388 ? -21.797 -18.125 -4.547 1 91.31 388 PRO A C 1
ATOM 2940 O O . PRO A 1 388 ? -21.656 -16.953 -4.152 1 91.31 388 PRO A O 1
ATOM 2943 N N . SER A 1 389 ? -21.047 -18.703 -5.508 1 92.94 389 SER A N 1
ATOM 2944 C CA . SER A 1 389 ? -20.125 -17.891 -6.289 1 92.94 389 SER A CA 1
ATOM 2945 C C . SER A 1 389 ? -20.844 -16.703 -6.941 1 92.94 389 SER A C 1
ATOM 2947 O O . SER A 1 389 ? -21.953 -16.859 -7.449 1 92.94 389 SER A O 1
ATOM 2949 N N . GLY A 1 390 ? -20.219 -15.562 -6.824 1 94.81 390 GLY A N 1
ATOM 2950 C CA . GLY A 1 390 ? -20.812 -14.383 -7.422 1 94.81 390 GLY A CA 1
ATOM 2951 C C . GLY A 1 390 ? -21.641 -13.57 -6.441 1 94.81 390 GLY A C 1
ATOM 2952 O O . GLY A 1 390 ? -22 -12.43 -6.723 1 94.81 390 GLY A O 1
ATOM 2953 N N . ALA A 1 391 ? -21.969 -14.172 -5.285 1 96.5 391 ALA A N 1
ATOM 2954 C CA . ALA A 1 391 ? -22.672 -13.398 -4.27 1 96.5 391 ALA A CA 1
ATOM 2955 C C . ALA A 1 391 ? -21.859 -12.188 -3.83 1 96.5 391 ALA A C 1
ATOM 2957 O O . ALA A 1 391 ? -20.625 -12.25 -3.785 1 96.5 391 ALA A O 1
ATOM 2958 N N . ALA A 1 392 ? -22.594 -11.148 -3.512 1 98 392 ALA A N 1
ATOM 2959 C CA . ALA A 1 392 ? -21.922 -9.914 -3.121 1 98 392 ALA A CA 1
ATOM 2960 C C . ALA A 1 392 ? -21.844 -9.789 -1.603 1 98 392 ALA A C 1
ATOM 2962 O O . ALA A 1 392 ? -22.797 -10.133 -0.896 1 98 392 ALA A O 1
ATOM 2963 N N . LEU A 1 393 ? -20.703 -9.344 -1.129 1 98.12 393 LEU A N 1
ATOM 2964 C CA . LEU A 1 393 ? -20.469 -8.977 0.263 1 98.12 393 LEU A CA 1
ATOM 2965 C C . LEU A 1 393 ? -20.062 -7.508 0.375 1 98.12 393 LEU A C 1
ATOM 2967 O O . LEU A 1 393 ? -19.703 -6.883 -0.622 1 98.12 393 LEU A O 1
ATOM 2971 N N . VAL A 1 394 ? -20.172 -7.031 1.59 1 98.06 394 VAL A N 1
ATOM 2972 C CA . VAL A 1 394 ? -19.656 -5.691 1.849 1 98.06 394 VAL A CA 1
ATOM 2973 C C . VAL A 1 394 ? -18.719 -5.719 3.053 1 98.06 394 VAL A C 1
ATOM 2975 O O . VAL A 1 394 ? -18.969 -6.414 4.035 1 98.06 394 VAL A O 1
ATOM 2978 N N . VAL A 1 395 ? -17.594 -5.129 2.918 1 98.31 395 VAL A N 1
ATOM 2979 C CA . VAL A 1 395 ? -16.703 -4.777 4.027 1 98.31 395 VAL A CA 1
ATOM 2980 C C . VAL A 1 395 ? -17.031 -3.369 4.523 1 98.31 395 VAL A C 1
ATOM 2982 O O . VAL A 1 395 ? -16.969 -2.404 3.758 1 98.31 395 VAL A O 1
ATOM 2985 N N . TRP A 1 396 ? -17.344 -3.246 5.793 1 97.44 396 TRP A N 1
ATOM 2986 C CA . TRP A 1 396 ? -17.922 -2.012 6.324 1 97.44 396 TRP A CA 1
ATOM 2987 C C . TRP A 1 396 ? -16.812 -1.065 6.801 1 97.44 396 TRP A C 1
ATOM 2989 O O . TRP A 1 396 ? -15.695 -1.496 7.082 1 97.44 396 TRP A O 1
ATOM 2999 N N . ALA A 1 397 ? -17.109 0.244 6.891 1 96.62 397 ALA A N 1
ATOM 3000 C CA . ALA A 1 397 ? -16.297 1.312 7.461 1 96.62 397 ALA A CA 1
ATOM 3001 C C . ALA A 1 397 ? -14.984 1.462 6.703 1 96.62 397 ALA A C 1
ATOM 3003 O O . ALA A 1 397 ? -13.914 1.561 7.316 1 96.62 397 ALA A O 1
ATOM 3004 N N . THR A 1 398 ? -15.117 1.35 5.375 1 98.06 398 THR A N 1
ATOM 3005 C CA . THR A 1 398 ? -13.922 1.431 4.547 1 98.06 398 THR A CA 1
ATOM 3006 C C . THR A 1 398 ? -13.789 2.814 3.918 1 98.06 398 THR A C 1
ATOM 3008 O O . THR A 1 398 ? -12.961 3.023 3.027 1 98.06 398 THR A O 1
ATOM 3011 N N . GLY A 1 399 ? -14.594 3.738 4.371 1 98 399 GLY A N 1
ATOM 3012 C CA . GLY A 1 399 ? -14.516 5.082 3.814 1 98 399 GLY A CA 1
ATOM 3013 C C . GLY A 1 399 ? -13.219 5.793 4.145 1 98 399 GLY A C 1
ATOM 3014 O O . GLY A 1 399 ? -12.875 6.789 3.504 1 98 399 GLY A O 1
ATOM 3015 N N . ALA A 1 400 ? -12.578 5.359 5.145 1 97.44 400 ALA A N 1
ATOM 3016 C CA . ALA A 1 400 ? -11.344 6 5.594 1 97.44 400 ALA A CA 1
ATOM 3017 C C . ALA A 1 400 ? -10.172 5.027 5.547 1 97.44 400 ALA A C 1
ATOM 3019 O O . ALA A 1 400 ? -10.289 3.883 5.996 1 97.44 400 ALA A O 1
ATOM 3020 N N . TYR A 1 401 ? -9.039 5.527 4.988 1 97.25 401 TYR A N 1
ATOM 3021 C CA . TYR A 1 401 ? -7.746 4.852 5.039 1 97.25 401 TYR A CA 1
ATOM 3022 C C . TYR A 1 401 ? -7.812 3.498 4.34 1 97.25 401 TYR A C 1
ATOM 3024 O O . TYR A 1 401 ? -7.203 2.527 4.797 1 97.25 401 TYR A O 1
ATOM 3032 N N . CYS A 1 402 ? -8.664 3.373 3.352 1 98.44 402 CYS A N 1
ATOM 3033 C CA . CYS A 1 402 ? -8.719 2.193 2.498 1 98.44 402 CYS A CA 1
ATOM 3034 C C . CYS A 1 402 ? -8.391 2.547 1.053 1 98.44 402 CYS A C 1
ATOM 3036 O O . CYS A 1 402 ? -7.246 2.408 0.622 1 98.44 402 CYS A O 1
ATOM 3038 N N . SER A 1 403 ? -9.336 3.314 0.422 1 98.44 403 SER A N 1
ATOM 3039 C CA . SER A 1 403 ? -9.031 3.758 -0.934 1 98.44 403 SER A CA 1
ATOM 3040 C C . SER A 1 403 ? -7.781 4.633 -0.96 1 98.44 403 SER A C 1
ATOM 3042 O O . SER A 1 403 ? -6.969 4.543 -1.885 1 98.44 403 SER A O 1
ATOM 3044 N N . SER A 1 404 ? -7.566 5.453 0.061 1 98.12 404 SER A N 1
ATOM 3045 C CA . SER A 1 404 ? -6.434 6.367 0.11 1 98.12 404 SER A CA 1
ATOM 3046 C C . SER A 1 404 ? -5.121 5.613 0.299 1 98.12 404 SER A C 1
ATOM 3048 O O . SER A 1 404 ? -4.059 6.094 -0.1 1 98.12 404 SER A O 1
ATOM 3050 N N . MET A 1 405 ? -5.18 4.426 0.896 1 98.19 405 MET A N 1
ATOM 3051 C CA . MET A 1 405 ? -3.98 3.635 1.167 1 98.19 405 MET A CA 1
ATOM 3052 C C . MET A 1 405 ? -3.848 2.488 0.17 1 98.19 405 MET A C 1
ATOM 3054 O O . MET A 1 405 ? -2.953 1.651 0.296 1 98.19 405 MET A O 1
ATOM 3058 N N . ALA A 1 406 ? -4.703 2.402 -0.813 1 98.5 406 ALA A N 1
ATOM 3059 C CA . ALA A 1 406 ? -4.723 1.296 -1.766 1 98.5 406 ALA A CA 1
ATOM 3060 C C . ALA A 1 406 ? -3.41 1.218 -2.541 1 98.5 406 ALA A C 1
ATOM 3062 O O . ALA A 1 406 ? -2.717 2.225 -2.703 1 98.5 406 ALA A O 1
ATOM 3063 N N . SER A 1 407 ? -2.98 0.051 -2.955 1 98.31 407 SER A N 1
ATOM 3064 C CA . SER A 1 407 ? -1.786 -0.167 -3.766 1 98.31 407 SER A CA 1
ATOM 3065 C C . SER A 1 407 ? -2.102 -1.005 -5 1 98.31 407 SER A C 1
ATOM 3067 O O . SER A 1 407 ? -3.205 -1.542 -5.125 1 98.31 407 SER A O 1
ATOM 3069 N N . ASN A 1 408 ? -1.161 -1.089 -5.902 1 98.25 408 ASN A N 1
ATOM 3070 C CA . ASN A 1 408 ? -1.291 -1.899 -7.105 1 98.25 408 ASN A CA 1
ATOM 3071 C C . ASN A 1 408 ? -0.487 -3.193 -7.004 1 98.25 408 ASN A C 1
ATOM 3073 O O . ASN A 1 408 ? -0.045 -3.738 -8.016 1 98.25 408 ASN A O 1
ATOM 3077 N N . TYR A 1 409 ? -0.23 -3.664 -5.738 1 98.25 409 TYR A N 1
ATOM 3078 C CA . TYR A 1 409 ? 0.483 -4.926 -5.559 1 98.25 409 TYR A CA 1
ATOM 3079 C C . TYR A 1 409 ? -0.186 -6.047 -6.344 1 98.25 409 TYR A C 1
ATOM 3081 O O . TYR A 1 409 ? -1.415 -6.125 -6.402 1 98.25 409 TYR A O 1
ATOM 3089 N N . ASN A 1 410 ? 0.613 -6.98 -7.016 1 98.12 410 ASN A N 1
ATOM 3090 C CA . ASN A 1 410 ? 0.176 -8.016 -7.941 1 98.12 410 ASN A CA 1
ATOM 3091 C C . ASN A 1 410 ? -0.452 -7.418 -9.195 1 98.12 410 ASN A C 1
ATOM 3093 O O . ASN A 1 410 ? -1.266 -8.062 -9.859 1 98.12 410 ASN A O 1
ATOM 3097 N N . LEU A 1 411 ? -0.146 -6.129 -9.469 1 98.06 411 LEU A N 1
ATOM 3098 C CA . LEU A 1 411 ? -0.66 -5.355 -10.594 1 98.06 411 LEU A CA 1
ATOM 3099 C C . LEU A 1 411 ? -2.186 -5.324 -10.578 1 98.06 411 LEU A C 1
ATOM 3101 O O . LEU A 1 411 ? -2.82 -5.391 -11.633 1 98.06 411 LEU A O 1
ATOM 3105 N N . ARG A 1 412 ? -2.725 -5.352 -9.414 1 98.06 412 ARG A N 1
ATOM 3106 C CA . ARG A 1 412 ? -4.16 -5.125 -9.273 1 98.06 412 ARG A CA 1
ATOM 3107 C C . ARG A 1 412 ? -4.504 -3.656 -9.484 1 98.06 412 ARG A C 1
ATOM 3109 O O . ARG A 1 412 ? -3.82 -2.77 -8.969 1 98.06 412 ARG A O 1
ATOM 3116 N N . PRO A 1 413 ? -5.508 -3.393 -10.258 1 97.94 413 PRO A N 1
ATOM 3117 C CA . PRO A 1 413 ? -5.891 -1.999 -10.492 1 97.94 413 PRO A CA 1
ATOM 3118 C C . PRO A 1 413 ? -6.66 -1.388 -9.328 1 97.94 413 PRO A C 1
ATOM 3120 O O . PRO A 1 413 ? -7.297 -2.111 -8.555 1 97.94 413 PRO A O 1
ATOM 3123 N N . HIS A 1 414 ? -6.602 -0.075 -9.156 1 98.38 414 HIS A N 1
ATOM 3124 C CA . HIS A 1 414 ? -7.504 0.583 -8.219 1 98.38 414 HIS A CA 1
ATOM 3125 C C . HIS A 1 414 ? -8.961 0.39 -8.625 1 98.38 414 HIS A C 1
ATOM 3127 O O . HIS A 1 414 ? -9.297 0.486 -9.812 1 98.38 414 HIS A O 1
ATOM 3133 N N . ALA A 1 415 ? -9.805 0.15 -7.73 1 98.56 415 ALA A N 1
ATOM 3134 C CA . ALA A 1 415 ? -11.203 -0.204 -7.945 1 98.56 415 ALA A CA 1
ATOM 3135 C C . ALA A 1 415 ? -12.023 1.023 -8.328 1 98.56 415 ALA A C 1
ATOM 3137 O O . ALA A 1 415 ? -11.633 2.156 -8.039 1 98.56 415 ALA A O 1
ATOM 3138 N N . VAL A 1 416 ? -13.125 0.803 -8.953 1 98.69 416 VAL A N 1
ATOM 3139 C CA . VAL A 1 416 ? -14.109 1.848 -9.211 1 98.69 416 VAL A CA 1
ATOM 3140 C C . VAL A 1 416 ? -14.641 2.398 -7.895 1 98.69 416 VAL A C 1
ATOM 3142 O O . VAL A 1 416 ? -14.75 1.667 -6.91 1 98.69 416 VAL A O 1
ATOM 3145 N N . GLU A 1 417 ? -14.898 3.693 -7.785 1 98.81 417 GLU A N 1
ATOM 3146 C CA . GLU A 1 417 ? -15.523 4.352 -6.641 1 98.81 417 GLU A CA 1
ATOM 3147 C C . GLU A 1 417 ? -16.781 5.102 -7.059 1 98.81 417 GLU A C 1
ATOM 3149 O O . GLU A 1 417 ? -16.812 5.738 -8.117 1 98.81 417 GLU A O 1
ATOM 3154 N N . VAL A 1 418 ? -17.797 4.961 -6.234 1 98.75 418 VAL A N 1
ATOM 3155 C CA . VAL A 1 418 ? -19.078 5.574 -6.574 1 98.75 418 VAL A CA 1
ATOM 3156 C C . VAL A 1 418 ? -19.656 6.285 -5.352 1 98.75 418 VAL A C 1
ATOM 3158 O O . VAL A 1 418 ? -19.453 5.84 -4.219 1 98.75 418 VAL A O 1
ATOM 3161 N N . ILE A 1 419 ? -20.281 7.387 -5.566 1 98.81 419 ILE A N 1
ATOM 3162 C CA . ILE A 1 419 ? -21.141 8.008 -4.559 1 98.81 419 ILE A CA 1
ATOM 3163 C C . ILE A 1 419 ? -22.609 7.832 -4.938 1 98.81 419 ILE A C 1
ATOM 3165 O O . ILE A 1 419 ? -23 8.141 -6.062 1 98.81 419 ILE A O 1
ATOM 3169 N N . VAL A 1 420 ? -23.328 7.238 -4.059 1 98.81 420 VAL A N 1
ATOM 3170 C CA . VAL A 1 420 ? -24.766 7.102 -4.242 1 98.81 420 VAL A CA 1
ATOM 3171 C C . VAL A 1 420 ? -25.484 8.266 -3.574 1 98.81 420 VAL A C 1
ATOM 3173 O O . VAL A 1 420 ? -25.203 8.602 -2.42 1 98.81 420 VAL A O 1
ATOM 3176 N N . ARG A 1 421 ? -26.469 8.852 -4.309 1 97.94 421 ARG A N 1
ATOM 3177 C CA . ARG A 1 421 ? -27.125 10.055 -3.814 1 97.94 421 ARG A CA 1
ATOM 3178 C C . ARG A 1 421 ? -28.609 9.812 -3.598 1 97.94 421 ARG A C 1
ATOM 3180 O O . ARG A 1 421 ? -29.266 10.516 -2.816 1 97.94 421 ARG A O 1
ATOM 3187 N N . ALA A 1 422 ? -29.172 8.883 -4.344 1 97.31 422 ALA A N 1
ATOM 3188 C CA . ALA A 1 422 ? -30.594 8.539 -4.32 1 97.31 422 ALA A CA 1
ATOM 3189 C C . ALA A 1 422 ? -30.828 7.133 -4.871 1 97.31 422 ALA A C 1
ATOM 3191 O O . ALA A 1 422 ? -29.891 6.48 -5.344 1 97.31 422 ALA A O 1
ATOM 3192 N N . PRO A 1 423 ? -32.031 6.594 -4.762 1 96.31 423 PRO A N 1
ATOM 3193 C CA . PRO A 1 423 ? -32.312 5.227 -5.203 1 96.31 423 PRO A CA 1
ATOM 3194 C C . PRO A 1 423 ? -31.938 4.984 -6.66 1 96.31 423 PRO A C 1
ATOM 3196 O O . PRO A 1 423 ? -31.547 3.869 -7.027 1 96.31 423 PRO A O 1
ATOM 3199 N N . ASP A 1 424 ? -31.984 5.98 -7.477 1 95.62 424 ASP A N 1
ATOM 3200 C CA . ASP A 1 424 ? -31.703 5.781 -8.891 1 95.62 424 ASP A CA 1
ATOM 3201 C C . ASP A 1 424 ? -30.625 6.738 -9.375 1 95.62 424 ASP A C 1
ATOM 3203 O O . ASP A 1 424 ? -30.547 7.059 -10.562 1 95.62 424 ASP A O 1
ATOM 3207 N N . LEU A 1 425 ? -29.828 7.148 -8.438 1 97.25 425 LEU A N 1
ATOM 3208 C CA . LEU A 1 425 ? -28.828 8.148 -8.805 1 97.25 425 LEU A CA 1
ATOM 3209 C C . LEU A 1 425 ? -27.5 7.879 -8.117 1 97.25 425 LEU A C 1
ATOM 3211 O O . LEU A 1 425 ? -27.391 8.016 -6.895 1 97.25 425 LEU A O 1
ATOM 3215 N N . TYR A 1 426 ? -26.5 7.48 -8.891 1 97.88 426 TYR A N 1
ATOM 3216 C CA . TYR A 1 426 ? -25.125 7.387 -8.43 1 97.88 426 TYR A CA 1
ATOM 3217 C C . TYR A 1 426 ? -24.172 8.031 -9.43 1 97.88 426 TYR A C 1
ATOM 3219 O O . TYR A 1 426 ? -24.516 8.234 -10.594 1 97.88 426 TYR A O 1
ATOM 3227 N N . THR A 1 427 ? -23.016 8.453 -8.992 1 98.06 427 THR A N 1
ATOM 3228 C CA . THR A 1 427 ? -21.969 9.039 -9.812 1 98.06 427 THR A CA 1
ATOM 3229 C C . THR A 1 427 ? -20.656 8.266 -9.672 1 98.06 427 THR A C 1
ATOM 3231 O O . THR A 1 427 ? -20.266 7.914 -8.555 1 98.06 427 THR A O 1
ATOM 3234 N N . ILE A 1 428 ? -20.062 7.934 -10.844 1 98.56 428 ILE A N 1
ATOM 3235 C CA . ILE A 1 428 ? -18.703 7.398 -10.805 1 98.56 428 ILE A CA 1
ATOM 3236 C C . ILE A 1 428 ? -17.734 8.5 -10.383 1 98.56 428 ILE A C 1
ATOM 3238 O O . ILE A 1 428 ? -17.609 9.531 -11.055 1 98.56 428 ILE A O 1
ATOM 3242 N N . VAL A 1 429 ? -17.078 8.281 -9.25 1 98.56 429 VAL A N 1
ATOM 3243 C CA . VAL A 1 429 ? -16.203 9.344 -8.742 1 98.56 429 VAL A CA 1
ATOM 3244 C C . VAL A 1 429 ? -14.742 8.969 -8.961 1 98.56 429 VAL A C 1
ATOM 3246 O O . VAL A 1 429 ? -13.852 9.805 -8.805 1 98.56 429 VAL A O 1
ATOM 3249 N N . ARG A 1 430 ? -14.445 7.789 -9.281 1 98.5 430 ARG A N 1
ATOM 3250 C CA . ARG A 1 430 ? -13.195 7.273 -9.828 1 98.5 430 ARG A CA 1
ATOM 3251 C C . ARG A 1 430 ? -13.445 6.113 -10.781 1 98.5 430 ARG A C 1
ATOM 3253 O O . ARG A 1 430 ? -14.016 5.094 -10.398 1 98.5 430 ARG A O 1
ATOM 3260 N N . ARG A 1 431 ? -13.109 6.227 -12.008 1 98.19 431 ARG A N 1
ATOM 3261 C CA . ARG A 1 431 ? -13.188 5.07 -12.891 1 98.19 431 ARG A CA 1
ATOM 3262 C C . ARG A 1 431 ? -12.156 4.016 -12.508 1 98.19 431 ARG A C 1
ATOM 3264 O O . ARG A 1 431 ? -11.117 4.336 -11.93 1 98.19 431 ARG A O 1
ATOM 3271 N N . PRO A 1 432 ? -12.484 2.752 -12.797 1 97.88 432 PRO A N 1
ATOM 3272 C CA . PRO A 1 432 ? -11.469 1.743 -12.5 1 97.88 432 PRO A CA 1
ATOM 3273 C C . PRO A 1 432 ? -10.219 1.889 -13.367 1 97.88 432 PRO A C 1
ATOM 3275 O O . PRO A 1 432 ? -10.32 2.26 -14.539 1 97.88 432 PRO A O 1
ATOM 3278 N N . GLU A 1 433 ? -9.047 1.619 -12.75 1 97.19 433 GLU A N 1
ATOM 3279 C CA . GLU A 1 433 ? -7.82 1.521 -13.539 1 97.19 433 GLU A CA 1
ATOM 3280 C C . GLU A 1 433 ? -7.863 0.321 -14.477 1 97.19 433 GLU A C 1
ATOM 3282 O O . GLU A 1 433 ? -8.516 -0.684 -14.18 1 97.19 433 GLU A O 1
ATOM 3287 N N . ASN A 1 434 ? -7.25 0.445 -15.57 1 96.31 434 ASN A N 1
ATOM 3288 C CA . ASN A 1 434 ? -7.027 -0.671 -16.484 1 96.31 434 ASN A CA 1
ATOM 3289 C C . ASN A 1 434 ? -5.539 -0.938 -16.688 1 96.31 434 ASN A C 1
ATOM 3291 O O . ASN A 1 434 ? -4.695 -0.305 -16.047 1 96.31 434 ASN A O 1
ATOM 3295 N N . PHE A 1 435 ? -5.207 -1.943 -17.5 1 97.69 435 PHE A N 1
ATOM 3296 C CA . PHE A 1 435 ? -3.82 -2.35 -17.688 1 97.69 435 PHE A CA 1
ATOM 3297 C C . PHE A 1 435 ? -2.99 -1.194 -18.234 1 97.69 435 PHE A C 1
ATOM 3299 O O . PHE A 1 435 ? -1.857 -0.977 -17.812 1 97.69 435 PHE A O 1
ATOM 3306 N N . GLU A 1 436 ? -3.535 -0.415 -19.109 1 97 436 GLU A N 1
ATOM 3307 C CA . GLU A 1 436 ? -2.822 0.709 -19.719 1 97 436 GLU A CA 1
ATOM 3308 C C . GLU A 1 436 ? -2.482 1.769 -18.672 1 97 436 GLU A C 1
ATOM 3310 O O . GLU A 1 436 ? -1.422 2.395 -18.734 1 97 436 GLU A O 1
ATOM 3315 N N . ASP A 1 437 ? -3.379 2 -17.719 1 96.88 437 ASP A N 1
ATOM 3316 C CA . ASP A 1 437 ? -3.102 2.922 -16.625 1 96.88 437 ASP A CA 1
ATOM 3317 C C . ASP A 1 437 ? -1.929 2.432 -15.773 1 96.88 437 ASP A C 1
ATOM 3319 O O . ASP A 1 437 ? -1.06 3.217 -15.391 1 96.88 437 ASP A O 1
ATOM 3323 N N . LEU A 1 438 ? -1.891 1.07 -15.508 1 97.12 438 LEU A N 1
ATOM 3324 C CA . LEU A 1 438 ? -0.888 0.468 -14.633 1 97.12 438 LEU A CA 1
ATOM 3325 C C . LEU A 1 438 ? 0.507 0.609 -15.227 1 97.12 438 LEU A C 1
ATOM 3327 O O . LEU A 1 438 ? 1.493 0.714 -14.5 1 97.12 438 LEU A O 1
ATOM 3331 N N . VAL A 1 439 ? 0.632 0.607 -16.578 1 96.62 439 VAL A N 1
ATOM 3332 C CA . VAL A 1 439 ? 1.958 0.536 -17.188 1 96.62 439 VAL A CA 1
ATOM 3333 C C . VAL A 1 439 ? 2.307 1.878 -17.828 1 96.62 439 VAL A C 1
ATOM 3335 O O . VAL A 1 439 ? 3.301 1.989 -18.547 1 96.62 439 VAL A O 1
ATOM 3338 N N . SER A 1 440 ? 1.464 2.939 -17.531 1 95.44 440 SER A N 1
ATOM 3339 C CA . SER A 1 440 ? 1.569 4.219 -18.234 1 95.44 440 SER A CA 1
ATOM 3340 C C . SER A 1 440 ? 2.912 4.887 -17.969 1 95.44 440 SER A C 1
ATOM 3342 O O . SER A 1 440 ? 3.41 5.648 -18.797 1 95.44 440 SER A O 1
ATOM 3344 N N . CYS A 1 441 ? 3.506 4.609 -16.812 1 95.94 441 CYS A N 1
ATOM 3345 C CA . CYS A 1 441 ? 4.734 5.309 -16.453 1 95.94 441 CYS A CA 1
ATOM 3346 C C . CYS A 1 441 ? 5.961 4.496 -16.859 1 95.94 441 CYS A C 1
ATOM 3348 O O . CYS A 1 441 ? 7.094 4.961 -16.703 1 95.94 441 CYS A O 1
ATOM 3350 N N . TYR A 1 442 ? 5.656 3.215 -17.422 1 92.69 442 TYR A N 1
ATOM 3351 C CA . TYR A 1 442 ? 6.785 2.396 -17.859 1 92.69 442 TYR A CA 1
ATOM 3352 C C . TYR A 1 442 ? 7.242 2.795 -19.25 1 92.69 442 TYR A C 1
ATOM 3354 O O . TYR A 1 442 ? 6.426 3.176 -20.094 1 92.69 442 TYR A O 1
ATOM 3362 N N . LEU A 1 443 ? 8.391 3.238 -19.5 1 74.81 443 LEU A N 1
ATOM 3363 C CA . LEU A 1 443 ? 8.961 3.666 -20.766 1 74.81 443 LEU A CA 1
ATOM 3364 C C . LEU A 1 443 ? 9.273 2.467 -21.656 1 74.81 443 LEU A C 1
ATOM 3366 O O . LEU A 1 443 ? 9.594 1.386 -21.156 1 74.81 443 LEU A O 1
ATOM 3370 N N . MET B 1 1 ? 30.594 -0.079 4.551 1 77.31 1 MET B N 1
ATOM 3371 C CA . MET B 1 1 ? 30.594 -1.305 3.758 1 77.31 1 MET B CA 1
ATOM 3372 C C . MET B 1 1 ? 29.219 -1.576 3.17 1 77.31 1 MET B C 1
ATOM 3374 O O . MET B 1 1 ? 28.203 -1.183 3.75 1 77.31 1 MET B O 1
ATOM 3378 N N . VAL B 1 2 ? 29.281 -2.152 1.959 1 86.81 2 VAL B N 1
ATOM 3379 C CA . VAL B 1 2 ? 28.062 -2.562 1.288 1 86.81 2 VAL B CA 1
ATOM 3380 C C . VAL B 1 2 ? 27.438 -3.744 2.027 1 86.81 2 VAL B C 1
ATOM 3382 O O . VAL B 1 2 ? 28.109 -4.746 2.289 1 86.81 2 VAL B O 1
ATOM 3385 N N . PRO B 1 3 ? 26.188 -3.578 2.354 1 89.69 3 PRO B N 1
ATOM 3386 C CA . PRO B 1 3 ? 25.594 -4.605 3.213 1 89.69 3 PRO B CA 1
ATOM 3387 C C . PRO B 1 3 ? 25.094 -5.816 2.428 1 89.69 3 PRO B C 1
ATOM 3389 O O . PRO B 1 3 ? 24.547 -6.75 3.014 1 89.69 3 PRO B O 1
ATOM 3392 N N . VAL B 1 4 ? 25.188 -5.789 1.168 1 85.12 4 VAL B N 1
ATOM 3393 C CA . VAL B 1 4 ? 24.703 -6.906 0.364 1 85.12 4 VAL B CA 1
ATOM 3394 C C . VAL B 1 4 ? 25.859 -7.531 -0.408 1 85.12 4 VAL B C 1
ATOM 3396 O O . VAL B 1 4 ? 26.906 -6.895 -0.602 1 85.12 4 VAL B O 1
ATOM 3399 N N . ASP B 1 5 ? 25.594 -8.766 -0.765 1 76 5 ASP B N 1
ATOM 3400 C CA . ASP B 1 5 ? 26.562 -9.469 -1.598 1 76 5 ASP B CA 1
ATOM 3401 C C . ASP B 1 5 ? 26.234 -9.312 -3.08 1 76 5 ASP B C 1
ATOM 3403 O O . ASP B 1 5 ? 25.062 -9.164 -3.449 1 76 5 ASP B O 1
ATOM 3407 N N . GLY B 1 6 ? 27.25 -9.172 -3.842 1 72.31 6 GLY B N 1
ATOM 3408 C CA . GLY B 1 6 ? 26.984 -9.156 -5.273 1 72.31 6 GLY B CA 1
ATOM 3409 C C . GLY B 1 6 ? 27.75 -8.07 -6.004 1 72.31 6 GLY B C 1
ATOM 3410 O O . GLY B 1 6 ? 28.234 -7.117 -5.387 1 72.31 6 GLY B O 1
ATOM 3411 N N . PRO B 1 7 ? 27.797 -8.406 -7.246 1 87.31 7 PRO B N 1
ATOM 3412 C CA . PRO B 1 7 ? 28.469 -7.375 -8.047 1 87.31 7 PRO B CA 1
ATOM 3413 C C . PRO B 1 7 ? 27.578 -6.148 -8.273 1 87.31 7 PRO B C 1
ATOM 3415 O O . PRO B 1 7 ? 26.438 -6.109 -7.805 1 87.31 7 PRO B O 1
ATOM 3418 N N . GLY B 1 8 ? 28.047 -5.023 -8.422 1 94.31 8 GLY B N 1
ATOM 3419 C CA . GLY B 1 8 ? 27.328 -3.844 -8.875 1 94.31 8 GLY B CA 1
ATOM 3420 C C . GLY B 1 8 ? 27.469 -2.662 -7.934 1 94.31 8 GLY B C 1
ATOM 3421 O O . GLY B 1 8 ? 27.234 -1.517 -8.328 1 94.31 8 GLY B O 1
ATOM 3422 N N . TRP B 1 9 ? 27.75 -3.139 -6.641 1 97.06 9 TRP B N 1
ATOM 3423 C CA . TRP B 1 9 ? 27.797 -2.076 -5.641 1 97.06 9 TRP B CA 1
ATOM 3424 C C . TRP B 1 9 ? 29.188 -1.962 -5.035 1 97.06 9 TRP B C 1
ATOM 3426 O O . TRP B 1 9 ? 29.797 -2.969 -4.66 1 97.06 9 TRP B O 1
ATOM 3436 N N . SER B 1 10 ? 29.719 -0.818 -4.969 1 96.56 10 SER B N 1
ATOM 3437 C CA . SER B 1 10 ? 31 -0.609 -4.32 1 96.56 10 SER B CA 1
ATOM 3438 C C . SER B 1 10 ? 31.188 0.843 -3.893 1 96.56 10 SER B C 1
ATOM 3440 O O . SER B 1 10 ? 30.609 1.75 -4.5 1 96.56 10 SER B O 1
ATOM 3442 N N . TYR B 1 11 ? 31.859 1.09 -2.814 1 96.44 11 TYR B N 1
ATOM 3443 C CA . TYR B 1 11 ? 32.312 2.438 -2.484 1 96.44 11 TYR B CA 1
ATOM 3444 C C . TYR B 1 11 ? 33.625 2.752 -3.174 1 96.44 11 TYR B C 1
ATOM 3446 O O . TYR B 1 11 ? 34.562 1.958 -3.115 1 96.44 11 TYR B O 1
ATOM 3454 N N . VAL B 1 12 ? 33.656 3.795 -3.877 1 96.56 12 VAL B N 1
ATOM 3455 C CA . VAL B 1 12 ? 34.875 4.309 -4.5 1 96.56 12 VAL B CA 1
ATOM 3456 C C . VAL B 1 12 ? 35.188 5.719 -3.984 1 96.56 12 VAL B C 1
ATOM 3458 O O . VAL B 1 12 ? 34.375 6.637 -4.188 1 96.56 12 VAL B O 1
ATOM 3461 N N . ASP B 1 13 ? 36.281 5.895 -3.311 1 95.88 13 ASP B N 1
ATOM 3462 C CA . ASP B 1 13 ? 36.656 7.172 -2.727 1 95.88 13 ASP B CA 1
ATOM 3463 C C . ASP B 1 13 ? 35.562 7.723 -1.823 1 95.88 13 ASP B C 1
ATOM 3465 O O . ASP B 1 13 ? 35.188 8.898 -1.915 1 95.88 13 ASP B O 1
ATOM 3469 N N . GLY B 1 14 ? 34.906 6.812 -1.181 1 95.81 14 GLY B N 1
ATOM 3470 C CA . GLY B 1 14 ? 33.938 7.195 -0.158 1 95.81 14 GLY B CA 1
ATOM 3471 C C . GLY B 1 14 ? 32.562 7.438 -0.708 1 95.81 14 GLY B C 1
ATOM 3472 O O . GLY B 1 14 ? 31.656 7.867 0.022 1 95.81 14 GLY B O 1
ATOM 3473 N N . VAL B 1 15 ? 32.375 7.23 -1.979 1 97.81 15 VAL B N 1
ATOM 3474 C CA . VAL B 1 15 ? 31.062 7.422 -2.598 1 97.81 15 VAL B CA 1
ATOM 3475 C C . VAL B 1 15 ? 30.547 6.086 -3.131 1 97.81 15 VAL B C 1
ATOM 3477 O O . VAL B 1 15 ? 31.281 5.332 -3.758 1 97.81 15 VAL B O 1
ATOM 3480 N N . LEU B 1 16 ? 29.312 5.797 -2.846 1 98.12 16 LEU B N 1
ATOM 3481 C CA . LEU B 1 16 ? 28.703 4.555 -3.309 1 98.12 16 LEU B CA 1
ATOM 3482 C C . LEU B 1 16 ? 28.484 4.594 -4.816 1 98.12 16 LEU B C 1
ATOM 3484 O O . LEU B 1 16 ? 27.984 5.586 -5.352 1 98.12 16 LEU B O 1
ATOM 3488 N N . HIS B 1 17 ? 28.891 3.51 -5.484 1 98.38 17 HIS B N 1
ATOM 3489 C CA . HIS B 1 17 ? 28.719 3.35 -6.922 1 98.38 17 HIS B CA 1
ATOM 3490 C C . HIS B 1 17 ? 27.828 2.152 -7.238 1 98.38 17 HIS B C 1
ATOM 3492 O O . HIS B 1 17 ? 27.859 1.144 -6.527 1 98.38 17 HIS B O 1
ATOM 3498 N N . CYS B 1 18 ? 26.984 2.293 -8.234 1 98.44 18 CYS B N 1
ATOM 3499 C CA . CYS B 1 18 ? 26.219 1.221 -8.859 1 98.44 18 CYS B CA 1
ATOM 3500 C C . CYS B 1 18 ? 26.734 0.932 -10.266 1 98.44 18 CYS B C 1
ATOM 3502 O O . CYS B 1 18 ? 26.625 1.781 -11.148 1 98.44 18 CYS B O 1
ATOM 3504 N N . ASP B 1 19 ? 27.219 -0.199 -10.492 1 98.38 19 ASP B N 1
ATOM 3505 C CA . ASP B 1 19 ? 27.797 -0.6 -11.766 1 98.38 19 ASP B CA 1
ATOM 3506 C C . ASP B 1 19 ? 28.766 0.462 -12.297 1 98.38 19 ASP B C 1
ATOM 3508 O O . ASP B 1 19 ? 28.719 0.819 -13.477 1 98.38 19 ASP B O 1
ATOM 3512 N N . GLY B 1 20 ? 29.5 0.964 -11.398 1 97.88 20 GLY B N 1
ATOM 3513 C CA . GLY B 1 20 ? 30.547 1.918 -11.734 1 97.88 20 GLY B CA 1
ATOM 3514 C C . GLY B 1 20 ? 30.062 3.357 -11.727 1 97.88 20 GLY B C 1
ATOM 3515 O O . GLY B 1 20 ? 30.875 4.285 -11.711 1 97.88 20 GLY B O 1
ATOM 3516 N N . MET B 1 21 ? 28.828 3.602 -11.688 1 98.38 21 MET B N 1
ATOM 3517 C CA . MET B 1 21 ? 28.266 4.953 -11.703 1 98.38 21 MET B CA 1
ATOM 3518 C C . MET B 1 21 ? 28.141 5.504 -10.289 1 98.38 21 MET B C 1
ATOM 3520 O O . MET B 1 21 ? 27.562 4.863 -9.414 1 98.38 21 MET B O 1
ATOM 3524 N N . SER B 1 22 ? 28.672 6.68 -10.133 1 98.44 22 SER B N 1
ATOM 3525 C CA . SER B 1 22 ? 28.5 7.359 -8.852 1 98.44 22 SER B CA 1
ATOM 3526 C C . SER B 1 22 ? 27.047 7.668 -8.578 1 98.44 22 SER B C 1
ATOM 3528 O O . SER B 1 22 ? 26.359 8.258 -9.422 1 98.44 22 SER B O 1
ATOM 3530 N N . LEU B 1 23 ? 26.578 7.289 -7.379 1 98.62 23 LEU B N 1
ATOM 3531 C CA . LEU B 1 23 ? 25.188 7.594 -7.059 1 98.62 23 LEU B CA 1
ATOM 3532 C C . LEU B 1 23 ? 24.984 9.094 -6.859 1 98.62 23 LEU B C 1
ATOM 3534 O O . LEU B 1 23 ? 23.875 9.609 -7.027 1 98.62 23 LEU B O 1
ATOM 3538 N N . GLU B 1 24 ? 26.031 9.828 -6.496 1 98.31 24 GLU B N 1
ATOM 3539 C CA . GLU B 1 24 ? 25.938 11.281 -6.457 1 98.31 24 GLU B CA 1
ATOM 3540 C C . GLU B 1 24 ? 25.703 11.859 -7.848 1 98.31 24 GLU B C 1
ATOM 3542 O O . GLU B 1 24 ? 24.891 12.766 -8.016 1 98.31 24 GLU B O 1
ATOM 3547 N N . ASP B 1 25 ? 26.438 11.289 -8.82 1 98.06 25 ASP B N 1
ATOM 3548 C CA . ASP B 1 25 ? 26.266 11.734 -10.195 1 98.06 25 ASP B CA 1
ATOM 3549 C C . ASP B 1 25 ? 24.859 11.414 -10.703 1 98.06 25 ASP B C 1
ATOM 3551 O O . ASP B 1 25 ? 24.219 12.242 -11.367 1 98.06 25 ASP B O 1
ATOM 3555 N N . LEU B 1 26 ? 24.406 10.234 -10.398 1 98.75 26 LEU B N 1
ATOM 3556 C CA . LEU B 1 26 ? 23.047 9.844 -10.789 1 98.75 26 LEU B CA 1
ATOM 3557 C C . LEU B 1 26 ? 22.016 10.781 -10.172 1 98.75 26 LEU B C 1
ATOM 3559 O O . LEU B 1 26 ? 21.109 11.242 -10.859 1 98.75 26 LEU B O 1
ATOM 3563 N N . ARG B 1 27 ? 22.172 11.016 -8.922 1 98.19 27 ARG B N 1
ATOM 3564 C CA . ARG B 1 27 ? 21.266 11.906 -8.211 1 98.19 27 ARG B CA 1
ATOM 3565 C C . ARG B 1 27 ? 21.203 13.273 -8.867 1 98.19 27 ARG B C 1
ATOM 3567 O O . ARG B 1 27 ? 20.109 13.836 -9.047 1 98.19 27 ARG B O 1
ATOM 3574 N N . MET B 1 28 ? 22.328 13.867 -9.188 1 97.56 28 MET B N 1
ATOM 3575 C CA . MET B 1 28 ? 22.391 15.18 -9.836 1 97.56 28 MET B CA 1
ATOM 3576 C C . MET B 1 28 ? 21.703 15.148 -11.188 1 97.56 28 MET B C 1
ATOM 3578 O O . MET B 1 28 ? 20.984 16.078 -11.547 1 97.56 28 MET B O 1
ATOM 3582 N N . SER B 1 29 ? 21.922 14.07 -11.938 1 98.25 29 SER B N 1
ATOM 3583 C CA . SER B 1 29 ? 21.281 13.93 -13.242 1 98.25 29 SER B CA 1
ATOM 3584 C C . SER B 1 29 ? 19.766 13.844 -13.117 1 98.25 29 SER B C 1
ATOM 3586 O O . SER B 1 29 ? 19.031 14.477 -13.883 1 98.25 29 SER B O 1
ATOM 3588 N N . LEU B 1 30 ? 19.281 13.062 -12.148 1 98.56 30 LEU B N 1
ATOM 3589 C CA . LEU B 1 30 ? 17.844 12.914 -11.945 1 98.56 30 LEU B CA 1
ATOM 3590 C C . LEU B 1 30 ? 17.219 14.234 -11.516 1 98.56 30 LEU B C 1
ATOM 3592 O O . LEU B 1 30 ? 16.109 14.562 -11.93 1 98.56 30 LEU B O 1
ATOM 3596 N N . ARG B 1 31 ? 17.953 14.969 -10.664 1 97.75 31 ARG B N 1
ATOM 3597 C CA . ARG B 1 31 ? 17.469 16.281 -10.242 1 97.75 31 ARG B CA 1
ATOM 3598 C C . ARG B 1 31 ? 17.359 17.219 -11.438 1 97.75 31 ARG B C 1
ATOM 3600 O O . ARG B 1 31 ? 16.406 18 -11.523 1 97.75 31 ARG B O 1
ATOM 3607 N N . LYS B 1 32 ? 18.328 17.203 -12.289 1 97.88 32 LYS B N 1
ATOM 3608 C CA . LYS B 1 32 ? 18.328 18.047 -13.484 1 97.88 32 LYS B CA 1
ATOM 3609 C C . LYS B 1 32 ? 17.141 17.719 -14.383 1 97.88 32 LYS B C 1
ATOM 3611 O O . LYS B 1 32 ? 16.453 18.609 -14.875 1 97.88 32 LYS B O 1
ATOM 3616 N N . ASP B 1 33 ? 16.844 16.453 -14.555 1 97.38 33 ASP B N 1
ATOM 3617 C CA . ASP B 1 33 ? 15.852 16.016 -15.523 1 97.38 33 ASP B CA 1
ATOM 3618 C C . ASP B 1 33 ? 14.445 16.109 -14.945 1 97.38 33 ASP B C 1
ATOM 3620 O O . ASP B 1 33 ? 13.484 16.375 -15.664 1 97.38 33 ASP B O 1
ATOM 3624 N N . TYR B 1 34 ? 14.281 15.875 -13.594 1 97.88 34 TYR B N 1
ATOM 3625 C CA . TYR B 1 34 ? 12.938 15.703 -13.055 1 97.88 34 TYR B CA 1
ATOM 3626 C C . TYR B 1 34 ? 12.688 16.641 -11.883 1 97.88 34 TYR B C 1
ATOM 3628 O O . TYR B 1 34 ? 11.625 16.594 -11.258 1 97.88 34 TYR B O 1
ATOM 3636 N N . GLY B 1 35 ? 13.664 17.547 -11.562 1 97.31 35 GLY B N 1
ATOM 3637 C CA . GLY B 1 35 ? 13.5 18.453 -10.438 1 97.31 35 GLY B CA 1
ATOM 3638 C C . GLY B 1 35 ? 13.266 17.734 -9.117 1 97.31 35 GLY B C 1
ATOM 3639 O O . GLY B 1 35 ? 14.016 16.828 -8.758 1 97.31 35 GLY B O 1
ATOM 3640 N N . HIS B 1 36 ? 12.18 18.109 -8.383 1 96.5 36 HIS B N 1
ATOM 3641 C CA . HIS B 1 36 ? 11.891 17.547 -7.074 1 96.5 36 HIS B CA 1
ATOM 3642 C C . HIS B 1 36 ? 11.422 16.094 -7.199 1 96.5 36 HIS B C 1
ATOM 3644 O O . HIS B 1 36 ? 11.414 15.352 -6.215 1 96.5 36 HIS B O 1
ATOM 3650 N N . GLN B 1 37 ? 11.031 15.672 -8.414 1 97.75 37 GLN B N 1
ATOM 3651 C CA . GLN B 1 37 ? 10.531 14.32 -8.617 1 97.75 37 GLN B CA 1
ATOM 3652 C C . GLN B 1 37 ? 11.68 13.344 -8.859 1 97.75 37 GLN B C 1
ATOM 3654 O O . GLN B 1 37 ? 11.461 12.133 -8.984 1 97.75 37 GLN B O 1
ATOM 3659 N N . GLY B 1 38 ? 12.898 13.867 -8.914 1 98.25 38 GLY B N 1
ATOM 3660 C CA . GLY B 1 38 ? 14.07 13.023 -9.094 1 98.25 38 GLY B CA 1
ATOM 3661 C C . GLY B 1 38 ? 14.438 12.242 -7.848 1 98.25 38 GLY B C 1
ATOM 3662 O O . GLY B 1 38 ? 15.281 11.336 -7.902 1 98.25 38 GLY B O 1
ATOM 3663 N N . SER B 1 39 ? 13.859 12.539 -6.719 1 98.25 39 SER B N 1
ATOM 3664 C CA . SER B 1 39 ? 14.008 11.852 -5.438 1 98.25 39 SER B CA 1
ATOM 3665 C C . SER B 1 39 ? 12.664 11.695 -4.734 1 98.25 39 SER B C 1
ATOM 3667 O O . SER B 1 39 ? 11.828 12.602 -4.766 1 98.25 39 SER B O 1
ATOM 3669 N N . PRO B 1 40 ? 12.562 10.57 -4.059 1 98.56 40 PRO B N 1
ATOM 3670 C CA . PRO B 1 40 ? 13.453 9.406 -4.004 1 98.56 40 PRO B CA 1
ATOM 3671 C C . PRO B 1 40 ? 13.492 8.633 -5.32 1 98.56 40 PRO B C 1
ATOM 3673 O O . PRO B 1 40 ? 12.734 8.938 -6.242 1 98.56 40 PRO B O 1
ATOM 3676 N N . ALA B 1 41 ? 14.461 7.73 -5.418 1 98.88 41 ALA B N 1
ATOM 3677 C CA . ALA B 1 41 ? 14.617 6.961 -6.648 1 98.88 41 ALA B CA 1
ATOM 3678 C C . ALA B 1 41 ? 14.953 5.504 -6.348 1 98.88 41 ALA B C 1
ATOM 3680 O O . ALA B 1 41 ? 15.828 5.219 -5.523 1 98.88 41 ALA B O 1
ATOM 3681 N N . HIS B 1 42 ? 14.219 4.578 -6.949 1 98.94 42 HIS B N 1
ATOM 3682 C CA . HIS B 1 42 ? 14.656 3.188 -6.977 1 98.94 42 HIS B CA 1
ATOM 3683 C C . HIS B 1 42 ? 15.773 2.98 -7.992 1 98.94 42 HIS B C 1
ATOM 3685 O O . HIS B 1 42 ? 15.609 3.305 -9.172 1 98.94 42 HIS B O 1
ATOM 3691 N N . VAL B 1 43 ? 16.875 2.457 -7.523 1 98.88 43 VAL B N 1
ATOM 3692 C CA . VAL B 1 43 ? 18.031 2.244 -8.391 1 98.88 43 VAL B CA 1
ATOM 3693 C C . VAL B 1 43 ? 18.359 0.755 -8.453 1 98.88 43 VAL B C 1
ATOM 3695 O O . VAL B 1 43 ? 18.547 0.109 -7.422 1 98.88 43 VAL B O 1
ATOM 3698 N N . TYR B 1 44 ? 18.438 0.242 -9.688 1 98.81 44 TYR B N 1
ATOM 3699 C CA . TYR B 1 44 ? 18.75 -1.17 -9.875 1 98.81 44 TYR B CA 1
ATOM 3700 C C . TYR B 1 44 ? 20.094 -1.342 -10.57 1 98.81 44 TYR B C 1
ATOM 3702 O O . TYR B 1 44 ? 20.422 -0.609 -11.508 1 98.81 44 TYR B O 1
ATOM 3710 N N . SER B 1 45 ? 20.875 -2.281 -10.086 1 98.75 45 SER B N 1
ATOM 3711 C CA . SER B 1 45 ? 22.109 -2.701 -10.734 1 98.75 45 SER B CA 1
ATOM 3712 C C . SER B 1 45 ? 21.844 -3.773 -11.789 1 98.75 45 SER B C 1
ATOM 3714 O O . SER B 1 45 ? 21.391 -4.871 -11.469 1 98.75 45 SER B O 1
ATOM 3716 N N . HIS B 1 46 ? 22.203 -3.436 -13.023 1 98.69 46 HIS B N 1
ATOM 3717 C CA . HIS B 1 46 ? 22.062 -4.418 -14.094 1 98.69 46 HIS B CA 1
ATOM 3718 C C . HIS B 1 46 ? 22.938 -5.645 -13.828 1 98.69 46 HIS B C 1
ATOM 3720 O O . HIS B 1 46 ? 22.469 -6.777 -13.961 1 98.69 46 HIS B O 1
ATOM 3726 N N . SER B 1 47 ? 24.125 -5.426 -13.445 1 98.31 47 SER B N 1
ATOM 3727 C CA . SER B 1 47 ? 25.078 -6.52 -13.242 1 98.31 47 SER B CA 1
ATOM 3728 C C . SER B 1 47 ? 24.641 -7.418 -12.094 1 98.31 47 SER B C 1
ATOM 3730 O O . SER B 1 47 ? 24.828 -8.633 -12.141 1 98.31 47 SER B O 1
ATOM 3732 N N . ALA B 1 48 ? 24.078 -6.805 -11.047 1 97.88 48 ALA B N 1
ATOM 3733 C CA . ALA B 1 48 ? 23.594 -7.605 -9.922 1 97.88 48 ALA B CA 1
ATOM 3734 C C . ALA B 1 48 ? 22.406 -8.484 -10.352 1 97.88 48 ALA B C 1
ATOM 3736 O O . ALA B 1 48 ? 22.328 -9.648 -9.953 1 97.88 48 ALA B O 1
ATOM 3737 N N . LEU B 1 49 ? 21.469 -7.945 -11.141 1 98.56 49 LEU B N 1
ATOM 3738 C CA . LEU B 1 49 ? 20.344 -8.734 -11.656 1 98.56 49 LEU B CA 1
ATOM 3739 C C . LEU B 1 49 ? 20.859 -9.938 -12.445 1 98.56 49 LEU B C 1
ATOM 3741 O O . LEU B 1 49 ? 20.422 -11.07 -12.203 1 98.56 49 LEU B O 1
ATOM 3745 N N . VAL B 1 50 ? 21.797 -9.703 -13.312 1 98.44 50 VAL B N 1
ATOM 3746 C CA . VAL B 1 50 ? 22.328 -10.734 -14.188 1 98.44 50 VAL B CA 1
ATOM 3747 C C . VAL B 1 50 ? 23.078 -11.781 -13.359 1 98.44 50 VAL B C 1
ATOM 3749 O O . VAL B 1 50 ? 22.906 -12.984 -13.562 1 98.44 50 VAL B O 1
ATOM 3752 N N . ALA B 1 51 ? 23.875 -11.305 -12.422 1 97.62 51 ALA B N 1
ATOM 3753 C CA . ALA B 1 51 ? 24.656 -12.211 -11.586 1 97.62 51 ALA B CA 1
ATOM 3754 C C . ALA B 1 51 ? 23.75 -13.125 -10.766 1 97.62 51 ALA B C 1
ATOM 3756 O O . ALA B 1 51 ? 24.047 -14.305 -10.578 1 97.62 51 ALA B O 1
ATOM 3757 N N . ASN B 1 52 ? 22.688 -12.578 -10.203 1 96.5 52 ASN B N 1
ATOM 3758 C CA . ASN B 1 52 ? 21.75 -13.375 -9.414 1 96.5 52 ASN B CA 1
ATOM 3759 C C . ASN B 1 52 ? 21.094 -14.461 -10.258 1 96.5 52 ASN B C 1
ATOM 3761 O O . ASN B 1 52 ? 20.891 -15.578 -9.789 1 96.5 52 ASN B O 1
ATOM 3765 N N . VAL B 1 53 ? 20.734 -14.117 -11.5 1 98 53 VAL B N 1
ATOM 3766 C CA . VAL B 1 53 ? 20.156 -15.094 -12.414 1 98 53 VAL B CA 1
ATOM 3767 C C . VAL B 1 53 ? 21.156 -16.203 -12.711 1 98 53 VAL B C 1
ATOM 3769 O O . VAL B 1 53 ? 20.812 -17.391 -12.703 1 98 53 VAL B O 1
ATOM 3772 N N . ARG B 1 54 ? 22.375 -15.844 -12.906 1 97.56 54 ARG B N 1
ATOM 3773 C CA . ARG B 1 54 ? 23.438 -16.797 -13.25 1 97.56 54 ARG B CA 1
ATOM 3774 C C . ARG B 1 54 ? 23.641 -17.812 -12.141 1 97.56 54 ARG B C 1
ATOM 3776 O O . ARG B 1 54 ? 23.906 -18.984 -12.414 1 97.56 54 ARG B O 1
ATOM 3783 N N . LYS B 1 55 ? 23.516 -17.391 -10.898 1 95.69 55 LYS B N 1
ATOM 3784 C CA . LYS B 1 55 ? 23.641 -18.328 -9.773 1 95.69 55 LYS B CA 1
ATOM 3785 C C . LYS B 1 55 ? 22.641 -19.453 -9.883 1 95.69 55 LYS B C 1
ATOM 3787 O O . LYS B 1 55 ? 22.969 -20.609 -9.617 1 95.69 55 LYS B O 1
ATOM 3792 N N . TYR B 1 56 ? 21.438 -19.172 -10.305 1 97 56 TYR B N 1
ATOM 3793 C CA . TYR B 1 56 ? 20.391 -20.172 -10.414 1 97 56 TYR B CA 1
ATOM 3794 C C . TYR B 1 56 ? 20.578 -21.016 -11.672 1 97 56 TYR B C 1
ATOM 3796 O O . TYR B 1 56 ? 20.422 -22.234 -11.641 1 97 56 TYR B O 1
ATOM 3804 N N . THR B 1 57 ? 20.906 -20.312 -12.797 1 97.5 57 THR B N 1
ATOM 3805 C CA . THR B 1 57 ? 21.078 -21.047 -14.039 1 97.5 57 THR B CA 1
ATOM 3806 C C . THR B 1 57 ? 22.25 -22.016 -13.938 1 97.5 57 THR B C 1
ATOM 3808 O O . THR B 1 57 ? 22.188 -23.141 -14.445 1 97.5 57 THR B O 1
ATOM 3811 N N . ASP B 1 58 ? 23.312 -21.562 -13.266 1 97.69 58 ASP B N 1
ATOM 3812 C CA . ASP B 1 58 ? 24.453 -22.453 -13.031 1 97.69 58 ASP B CA 1
ATOM 3813 C C . ASP B 1 58 ? 24.047 -23.641 -12.172 1 97.69 58 ASP B C 1
ATOM 3815 O O . ASP B 1 58 ? 24.453 -24.781 -12.445 1 97.69 58 ASP B O 1
ATOM 3819 N N . ALA B 1 59 ? 23.312 -23.359 -11.156 1 96.5 59 ALA B N 1
ATOM 3820 C CA . ALA B 1 59 ? 22.891 -24.422 -10.242 1 96.5 59 ALA B CA 1
ATOM 3821 C C . ALA B 1 59 ? 22 -25.438 -10.953 1 96.5 59 ALA B C 1
ATOM 3823 O O . ALA B 1 59 ? 22 -26.625 -10.609 1 96.5 59 ALA B O 1
ATOM 3824 N N . LEU B 1 60 ? 21.266 -25.031 -11.992 1 97.31 60 LEU B N 1
ATOM 3825 C CA . LEU B 1 60 ? 20.312 -25.875 -12.695 1 97.31 60 LEU B CA 1
ATOM 3826 C C . LEU B 1 60 ? 20.969 -26.609 -13.859 1 97.31 60 LEU B C 1
ATOM 3828 O O . LEU B 1 60 ? 20.359 -27.484 -14.477 1 97.31 60 LEU B O 1
ATOM 3832 N N . CYS B 1 61 ? 22.188 -26.328 -14.133 1 96 61 CYS B N 1
ATOM 3833 C CA . CYS B 1 61 ? 22.922 -26.844 -15.289 1 96 61 CYS B CA 1
ATOM 3834 C C . CYS B 1 61 ? 22.891 -28.375 -15.312 1 96 61 CYS B C 1
ATOM 3836 O O . CYS B 1 61 ? 22.703 -28.969 -16.375 1 96 61 CYS B O 1
ATOM 3838 N N . PRO B 1 62 ? 23.031 -29.016 -14.164 1 94.25 62 PRO B N 1
ATOM 3839 C CA . PRO B 1 62 ? 23.047 -30.484 -14.18 1 94.25 62 PRO B CA 1
ATOM 3840 C C . PRO B 1 62 ? 21.734 -31.094 -14.703 1 94.25 62 PRO B C 1
ATOM 3842 O O . PRO B 1 62 ? 21.719 -32.25 -15.117 1 94.25 62 PRO B O 1
ATOM 3845 N N . LEU B 1 63 ? 20.719 -30.359 -14.727 1 95.69 63 LEU B N 1
ATOM 3846 C CA . LEU B 1 63 ? 19.422 -30.859 -15.141 1 95.69 63 LEU B CA 1
ATOM 3847 C C . LEU B 1 63 ? 19.203 -30.625 -16.641 1 95.69 63 LEU B C 1
ATOM 3849 O O . LEU B 1 63 ? 18.25 -31.156 -17.219 1 95.69 63 LEU B O 1
ATOM 3853 N N . GLY B 1 64 ? 20.047 -29.875 -17.25 1 94.06 64 GLY B N 1
ATOM 3854 C CA . GLY B 1 64 ? 19.875 -29.562 -18.672 1 94.06 64 GLY B CA 1
ATOM 3855 C C . GLY B 1 64 ? 18.531 -28.922 -18.969 1 94.06 64 GLY B C 1
ATOM 3856 O O . GLY B 1 64 ? 18.125 -27.953 -18.312 1 94.06 64 GLY B O 1
ATOM 3857 N N . GLU B 1 65 ? 17.844 -29.484 -19.891 1 92.94 65 GLU B N 1
ATOM 3858 C CA . GLU B 1 65 ? 16.578 -28.922 -20.344 1 92.94 65 GLU B CA 1
ATOM 3859 C C . GLU B 1 65 ? 15.469 -29.156 -19.328 1 92.94 65 GLU B C 1
ATOM 3861 O O . GLU B 1 65 ? 14.398 -28.547 -19.422 1 92.94 65 GLU B O 1
ATOM 3866 N N . ARG B 1 66 ? 15.688 -29.969 -18.375 1 96.06 66 ARG B N 1
ATOM 3867 C CA . ARG B 1 66 ? 14.68 -30.297 -17.375 1 96.06 66 ARG B CA 1
ATOM 3868 C C . ARG B 1 66 ? 14.688 -29.281 -16.234 1 96.06 66 ARG B C 1
ATOM 3870 O O . ARG B 1 66 ? 13.781 -29.281 -15.398 1 96.06 66 ARG B O 1
ATOM 3877 N N . GLY B 1 67 ? 15.711 -28.531 -16.188 1 96.81 67 GLY B N 1
ATOM 3878 C CA . GLY B 1 67 ? 15.789 -27.469 -15.188 1 96.81 67 GLY B CA 1
ATOM 3879 C C . GLY B 1 67 ? 15.375 -26.125 -15.727 1 96.81 67 GLY B C 1
ATOM 3880 O O . GLY B 1 67 ? 15.961 -25.625 -16.688 1 96.81 67 GLY B O 1
ATOM 3881 N N . THR B 1 68 ? 14.359 -25.547 -15.109 1 96.94 68 THR B N 1
ATOM 3882 C CA . THR B 1 68 ? 13.82 -24.281 -15.609 1 96.94 68 THR B CA 1
ATOM 3883 C C . THR B 1 68 ? 13.75 -23.25 -14.484 1 96.94 68 THR B C 1
ATOM 3885 O O . THR B 1 68 ? 13.383 -23.578 -13.359 1 96.94 68 THR B O 1
ATOM 3888 N N . LEU B 1 69 ? 14.164 -22.031 -14.805 1 98.12 69 LEU B N 1
ATOM 3889 C CA . LEU B 1 69 ? 14.086 -20.922 -13.867 1 98.12 69 LEU B CA 1
ATOM 3890 C C . LEU B 1 69 ? 12.922 -20 -14.211 1 98.12 69 LEU B C 1
ATOM 3892 O O . LEU B 1 69 ? 12.828 -19.5 -15.336 1 98.12 69 LEU B O 1
ATOM 3896 N N . SER B 1 70 ? 12.055 -19.875 -13.305 1 98.12 70 SER B N 1
ATOM 3897 C CA . SER B 1 70 ? 10.945 -18.922 -13.398 1 98.12 70 SER B CA 1
ATOM 3898 C C . SER B 1 70 ? 11.125 -17.766 -12.43 1 98.12 70 SER B C 1
ATOM 3900 O O . SER B 1 70 ? 11.773 -17.906 -11.398 1 98.12 70 SER B O 1
ATOM 3902 N N . TYR B 1 71 ? 10.633 -16.641 -12.812 1 98.44 71 TYR B N 1
ATOM 3903 C CA . TYR B 1 71 ? 10.672 -15.469 -11.953 1 98.44 71 TYR B CA 1
ATOM 3904 C C . TYR B 1 71 ? 9.273 -15.109 -11.461 1 98.44 71 TYR B C 1
ATOM 3906 O O . TYR B 1 71 ? 8.336 -15 -12.258 1 98.44 71 TYR B O 1
ATOM 3914 N N . SER B 1 72 ? 9.125 -14.984 -10.133 1 97.56 72 SER B N 1
ATOM 3915 C CA . SER B 1 72 ? 7.859 -14.547 -9.547 1 97.56 72 SER B CA 1
ATOM 3916 C C . SER B 1 72 ? 7.684 -13.039 -9.695 1 97.56 72 SER B C 1
ATOM 3918 O O . SER B 1 72 ? 8.305 -12.258 -8.969 1 97.56 72 SER B O 1
ATOM 3920 N N . LEU B 1 73 ? 6.723 -12.586 -10.492 1 98 73 LEU B N 1
ATOM 3921 C CA . LEU B 1 73 ? 6.582 -11.18 -10.859 1 98 73 LEU B CA 1
ATOM 3922 C C . LEU B 1 73 ? 6.199 -10.336 -9.648 1 98 73 LEU B C 1
ATOM 3924 O O . LEU B 1 73 ? 6.508 -9.141 -9.602 1 98 73 LEU B O 1
ATOM 3928 N N . LYS B 1 74 ? 5.531 -10.961 -8.68 1 96.75 74 LYS B N 1
ATOM 3929 C CA . LYS B 1 74 ? 5.027 -10.172 -7.562 1 96.75 74 LYS B CA 1
ATOM 3930 C C . LYS B 1 74 ? 6.168 -9.492 -6.812 1 96.75 74 LYS B C 1
ATOM 3932 O O . LYS B 1 74 ? 5.949 -8.508 -6.105 1 96.75 74 LYS B O 1
ATOM 3937 N N . ALA B 1 75 ? 7.422 -10.023 -6.941 1 97.44 75 ALA B N 1
ATOM 3938 C CA . ALA B 1 75 ? 8.578 -9.43 -6.27 1 97.44 75 ALA B CA 1
ATOM 3939 C C . ALA B 1 75 ? 8.898 -8.055 -6.84 1 97.44 75 ALA B C 1
ATOM 3941 O O . ALA B 1 75 ? 9.195 -7.121 -6.094 1 97.44 75 ALA B O 1
ATOM 3942 N N . ASN B 1 76 ? 8.891 -7.922 -8.062 1 98.69 76 ASN B N 1
ATOM 3943 C CA . ASN B 1 76 ? 9.133 -6.715 -8.844 1 98.69 76 ASN B CA 1
ATOM 3944 C C . ASN B 1 76 ? 8.633 -6.863 -10.281 1 98.69 76 ASN B C 1
ATOM 3946 O O . ASN B 1 76 ? 9.227 -7.59 -11.078 1 98.69 76 ASN B O 1
ATOM 3950 N N . SER B 1 77 ? 7.598 -6.191 -10.664 1 98.31 77 SER B N 1
ATOM 3951 C CA . SER B 1 77 ? 6.938 -6.402 -11.953 1 98.31 77 SER B CA 1
ATOM 3952 C C . SER B 1 77 ? 7.305 -5.305 -12.945 1 98.31 77 SER B C 1
ATOM 3954 O O . SER B 1 77 ? 6.613 -5.109 -13.945 1 98.31 77 SER B O 1
ATOM 3956 N N . ASN B 1 78 ? 8.352 -4.477 -12.609 1 98.56 78 ASN B N 1
ATOM 3957 C CA . ASN B 1 78 ? 8.797 -3.463 -13.562 1 98.56 78 ASN B CA 1
ATOM 3958 C C . ASN B 1 78 ? 9.133 -4.074 -14.914 1 98.56 78 ASN B C 1
ATOM 3960 O O . ASN B 1 78 ? 9.883 -5.051 -14.992 1 98.56 78 ASN B O 1
ATOM 3964 N N . LEU B 1 79 ? 8.625 -3.512 -15.961 1 98.44 79 LEU B N 1
ATOM 3965 C CA . LEU B 1 79 ? 8.742 -4.043 -17.312 1 98.44 79 LEU B CA 1
ATOM 3966 C C . LEU B 1 79 ? 10.203 -4.266 -17.688 1 98.44 79 LEU B C 1
ATOM 3968 O O . LEU B 1 79 ? 10.562 -5.332 -18.203 1 98.44 79 LEU B O 1
ATOM 3972 N N . ARG B 1 80 ? 11.039 -3.309 -17.422 1 98.31 80 ARG B N 1
ATOM 3973 C CA . ARG B 1 80 ? 12.438 -3.377 -17.844 1 98.31 80 ARG B CA 1
ATOM 3974 C C . ARG B 1 80 ? 13.227 -4.332 -16.953 1 98.31 80 ARG B C 1
ATOM 3976 O O . ARG B 1 80 ? 14.172 -4.977 -17.422 1 98.31 80 ARG B O 1
ATOM 3983 N N . VAL B 1 81 ? 12.859 -4.477 -15.68 1 98.69 81 VAL B N 1
ATOM 3984 C CA . VAL B 1 81 ? 13.453 -5.496 -14.82 1 98.69 81 VAL B CA 1
ATOM 3985 C C . VAL B 1 81 ? 13.133 -6.883 -15.367 1 98.69 81 VAL B C 1
ATOM 3987 O O . VAL B 1 81 ? 14.016 -7.73 -15.492 1 98.69 81 VAL B O 1
ATOM 3990 N N . LEU B 1 82 ? 11.867 -7.078 -15.773 1 98.81 82 LEU B N 1
ATOM 3991 C CA . LEU B 1 82 ? 11.445 -8.352 -16.344 1 98.81 82 LEU B CA 1
ATOM 3992 C C . LEU B 1 82 ? 12.227 -8.672 -17.609 1 98.81 82 LEU B C 1
ATOM 3994 O O . LEU B 1 82 ? 12.703 -9.797 -17.781 1 98.81 82 LEU B O 1
ATOM 3998 N N . GLU B 1 83 ? 12.367 -7.676 -18.438 1 98.62 83 GLU B N 1
ATOM 3999 C CA . GLU B 1 83 ? 13.125 -7.859 -19.688 1 98.62 83 GLU B CA 1
ATOM 4000 C C . GLU B 1 83 ? 14.57 -8.234 -19.391 1 98.62 83 GLU B C 1
ATOM 4002 O O . GLU B 1 83 ? 15.141 -9.109 -20.047 1 98.62 83 GLU B O 1
ATOM 4007 N N . THR B 1 84 ? 15.133 -7.551 -18.422 1 98.69 84 THR B N 1
ATOM 4008 C CA . THR B 1 84 ? 16.516 -7.809 -18.047 1 98.69 84 THR B CA 1
ATOM 4009 C C . THR B 1 84 ? 16.688 -9.242 -17.547 1 98.69 84 THR B C 1
ATOM 4011 O O . THR B 1 84 ? 17.625 -9.938 -17.938 1 98.69 84 THR B O 1
ATOM 4014 N N . LEU B 1 85 ? 15.781 -9.703 -16.688 1 98.88 85 LEU B N 1
ATOM 4015 C CA . LEU B 1 85 ? 15.836 -11.055 -16.156 1 98.88 85 LEU B CA 1
ATOM 4016 C C . LEU B 1 85 ? 15.664 -12.094 -17.266 1 98.88 85 LEU B C 1
ATOM 4018 O O . LEU B 1 85 ? 16.375 -13.094 -17.297 1 98.88 85 LEU B O 1
ATOM 4022 N N . ARG B 1 86 ? 14.711 -11.844 -18.141 1 98.75 86 ARG B N 1
ATOM 4023 C CA . ARG B 1 86 ? 14.477 -12.742 -19.281 1 98.75 86 ARG B CA 1
ATOM 4024 C C . ARG B 1 86 ? 15.727 -12.859 -20.141 1 98.75 86 ARG B C 1
ATOM 4026 O O . ARG B 1 86 ? 16.141 -13.969 -20.5 1 98.75 86 ARG B O 1
ATOM 4033 N N . GLN B 1 87 ? 16.359 -11.75 -20.438 1 98.5 87 GLN B N 1
ATOM 4034 C CA . GLN B 1 87 ? 17.562 -11.719 -21.266 1 98.5 87 GLN B CA 1
ATOM 4035 C C . GLN B 1 87 ? 18.719 -12.414 -20.562 1 98.5 87 GLN B C 1
ATOM 4037 O O . GLN B 1 87 ? 19.594 -12.992 -21.219 1 98.5 87 GLN B O 1
ATOM 4042 N N . ALA B 1 88 ? 18.703 -12.414 -19.219 1 98.56 88 ALA B N 1
ATOM 4043 C CA . ALA B 1 88 ? 19.797 -12.984 -18.438 1 98.56 88 ALA B CA 1
ATOM 4044 C C . ALA B 1 88 ? 19.656 -14.5 -18.312 1 98.56 88 ALA B C 1
ATOM 4046 O O . ALA B 1 88 ? 20.609 -15.188 -17.922 1 98.56 88 ALA B O 1
ATOM 4047 N N . GLY B 1 89 ? 18.438 -15.031 -18.516 1 98.19 89 GLY B N 1
ATOM 4048 C CA . GLY B 1 89 ? 18.359 -16.484 -18.5 1 98.19 89 GLY B CA 1
ATOM 4049 C C . GLY B 1 89 ? 17.078 -17 -17.859 1 98.19 89 GLY B C 1
ATOM 4050 O O . GLY B 1 89 ? 16.859 -18.219 -17.812 1 98.19 89 GLY B O 1
ATOM 4051 N N . VAL B 1 90 ? 16.234 -16.141 -17.344 1 98.62 90 VAL B N 1
ATOM 4052 C CA . VAL B 1 90 ? 14.945 -16.547 -16.828 1 98.62 90 VAL B CA 1
ATOM 4053 C C . VAL B 1 90 ? 14.023 -16.953 -17.984 1 98.62 90 VAL B C 1
ATOM 4055 O O . VAL B 1 90 ? 13.742 -16.141 -18.859 1 98.62 90 VAL B O 1
ATOM 4058 N N . THR B 1 91 ? 13.477 -18.141 -17.906 1 97.31 91 THR B N 1
ATOM 4059 C CA . THR B 1 91 ? 12.766 -18.625 -19.078 1 97.31 91 THR B CA 1
ATOM 4060 C C . THR B 1 91 ? 11.258 -18.625 -18.844 1 97.31 91 THR B C 1
ATOM 4062 O O . THR B 1 91 ? 10.477 -18.703 -19.797 1 97.31 91 THR B O 1
ATOM 4065 N N . MET B 1 92 ? 10.82 -18.594 -17.609 1 98.5 92 MET B N 1
ATOM 4066 C CA . MET B 1 92 ? 9.398 -18.594 -17.312 1 98.5 92 MET B CA 1
ATOM 4067 C C . MET B 1 92 ? 9.047 -17.453 -16.359 1 98.5 92 MET B C 1
ATOM 4069 O O . MET B 1 92 ? 9.922 -16.906 -15.703 1 98.5 92 MET B O 1
ATOM 4073 N N . ALA B 1 93 ? 7.805 -17.047 -16.391 1 98.75 93 ALA B N 1
ATOM 4074 C CA . ALA B 1 93 ? 7.262 -16 -15.523 1 98.75 93 ALA B CA 1
ATOM 4075 C C . ALA B 1 93 ? 6.121 -16.547 -14.672 1 98.75 93 ALA B C 1
ATOM 4077 O O . ALA B 1 93 ? 5.188 -17.172 -15.188 1 98.75 93 ALA B O 1
ATOM 4078 N N . THR B 1 94 ? 6.254 -16.438 -13.406 1 98.38 94 THR B N 1
ATOM 4079 C CA . THR B 1 94 ? 5.18 -16.812 -12.492 1 98.38 94 THR B CA 1
ATOM 4080 C C . THR B 1 94 ? 4.336 -15.586 -12.125 1 98.38 94 THR B C 1
ATOM 4082 O O . THR B 1 94 ? 4.863 -14.578 -11.648 1 98.38 94 THR B O 1
ATOM 4085 N N . THR B 1 95 ? 3.062 -15.672 -12.375 1 98.62 95 THR B N 1
ATOM 4086 C CA . THR B 1 95 ? 2.139 -14.562 -12.18 1 98.62 95 THR B CA 1
ATOM 4087 C C . THR B 1 95 ? 1.049 -14.93 -11.18 1 98.62 95 THR B C 1
ATOM 4089 O O . THR B 1 95 ? 0.828 -16.109 -10.898 1 98.62 95 THR B O 1
ATOM 4092 N N . VAL B 1 96 ? 0.377 -13.867 -10.633 1 97.5 96 VAL B N 1
ATOM 4093 C CA . VAL B 1 96 ? -0.653 -14.133 -9.633 1 97.5 96 VAL B CA 1
ATOM 4094 C C . VAL B 1 96 ? -1.898 -13.305 -9.938 1 97.5 96 VAL B C 1
ATOM 4096 O O . VAL B 1 96 ? -2.809 -13.219 -9.109 1 97.5 96 VAL B O 1
ATOM 4099 N N . SER B 1 97 ? -1.949 -12.648 -11.031 1 98.25 97 SER B N 1
ATOM 4100 C CA . SER B 1 97 ? -3.111 -11.914 -11.523 1 98.25 97 SER B CA 1
ATOM 4101 C C . SER B 1 97 ? -3.133 -11.867 -13.047 1 98.25 97 SER B C 1
ATOM 4103 O O . SER B 1 97 ? -2.119 -12.141 -13.695 1 98.25 97 SER B O 1
ATOM 4105 N N . GLY B 1 98 ? -4.32 -11.578 -13.594 1 98.38 98 GLY B N 1
ATOM 4106 C CA . GLY B 1 98 ? -4.422 -11.398 -15.031 1 98.38 98 GLY B CA 1
ATOM 4107 C C . GLY B 1 98 ? -3.537 -10.289 -15.562 1 98.38 98 GLY B C 1
ATOM 4108 O O . GLY B 1 98 ? -2.938 -10.422 -16.625 1 98.38 98 GLY B O 1
ATOM 4109 N N . ASN B 1 99 ? -3.412 -9.211 -14.852 1 98.44 99 ASN B N 1
ATOM 4110 C CA . ASN B 1 99 ? -2.582 -8.094 -15.297 1 98.44 99 ASN B CA 1
ATOM 4111 C C . ASN B 1 99 ? -1.098 -8.445 -15.25 1 98.44 99 ASN B C 1
ATOM 4113 O O . ASN B 1 99 ? -0.308 -7.934 -16.047 1 98.44 99 ASN B O 1
ATOM 4117 N N . GLU B 1 100 ? -0.707 -9.336 -14.336 1 98.62 100 GLU B N 1
ATOM 4118 C CA . GLU B 1 100 ? 0.67 -9.82 -14.367 1 98.62 100 GLU B CA 1
ATOM 4119 C C . GLU B 1 100 ? 0.923 -10.695 -15.594 1 98.62 100 GLU B C 1
ATOM 4121 O O . GLU B 1 100 ? 2.025 -10.695 -16.141 1 98.62 100 GLU B O 1
ATOM 4126 N N . ILE B 1 101 ? -0.124 -11.484 -15.992 1 98.81 101 ILE B N 1
ATOM 4127 C CA . ILE B 1 101 ? 0.003 -12.242 -17.234 1 98.81 101 ILE B CA 1
ATOM 4128 C C . ILE B 1 101 ? 0.259 -11.281 -18.391 1 98.81 101 ILE B C 1
ATOM 4130 O O . ILE B 1 101 ? 1.196 -11.477 -19.172 1 98.81 101 ILE B O 1
ATOM 4134 N N . LEU B 1 102 ? -0.526 -10.234 -18.438 1 98.69 102 LEU B N 1
ATOM 4135 C CA . LEU B 1 102 ? -0.378 -9.242 -19.484 1 98.69 102 LEU B CA 1
ATOM 4136 C C . LEU B 1 102 ? 1 -8.586 -19.438 1 98.69 102 LEU B C 1
ATOM 4138 O O . LEU B 1 102 ? 1.637 -8.383 -20.469 1 98.69 102 LEU B O 1
ATOM 4142 N N . MET B 1 103 ? 1.473 -8.297 -18.266 1 98.69 103 MET B N 1
ATOM 4143 C CA . MET B 1 103 ? 2.781 -7.676 -18.078 1 98.69 103 MET B CA 1
ATOM 4144 C C . MET B 1 103 ? 3.895 -8.609 -18.547 1 98.69 103 MET B C 1
ATOM 4146 O O . MET B 1 103 ? 4.84 -8.172 -19.203 1 98.69 103 MET B O 1
ATOM 4150 N N . ALA B 1 104 ? 3.795 -9.883 -18.156 1 98.81 104 ALA B N 1
ATOM 4151 C CA . ALA B 1 104 ? 4.789 -10.875 -18.562 1 98.81 104 ALA B CA 1
ATOM 4152 C C . ALA B 1 104 ? 4.844 -10.977 -20.094 1 98.81 104 ALA B C 1
ATOM 4154 O O . ALA B 1 104 ? 5.93 -11.023 -20.672 1 98.81 104 ALA B O 1
ATOM 4155 N N . MET B 1 105 ? 3.678 -11.047 -20.719 1 98.69 105 MET B N 1
ATOM 4156 C CA . MET B 1 105 ? 3.631 -11.086 -22.172 1 98.69 105 MET B CA 1
ATOM 4157 C C . MET B 1 105 ? 4.254 -9.828 -22.781 1 98.69 105 MET B C 1
ATOM 4159 O O . MET B 1 105 ? 5.016 -9.914 -23.734 1 98.69 105 MET B O 1
ATOM 4163 N N . LYS B 1 106 ? 3.943 -8.695 -22.188 1 98.19 106 LYS B N 1
ATOM 4164 C CA . LYS B 1 106 ? 4.508 -7.43 -22.656 1 98.19 106 LYS B CA 1
ATOM 4165 C C . LYS B 1 106 ? 6.031 -7.43 -22.531 1 98.19 106 LYS B C 1
ATOM 4167 O O . LYS B 1 106 ? 6.727 -6.836 -23.359 1 98.19 106 LYS B O 1
ATOM 4172 N N . ALA B 1 107 ? 6.566 -8.078 -21.531 1 98.38 107 ALA B N 1
ATOM 4173 C CA . ALA B 1 107 ? 8.008 -8.148 -21.281 1 98.38 107 ALA B CA 1
ATOM 4174 C C . ALA B 1 107 ? 8.68 -9.133 -22.234 1 98.38 107 ALA B C 1
ATOM 4176 O O . ALA B 1 107 ? 9.906 -9.273 -22.219 1 98.38 107 ALA B O 1
ATOM 4177 N N . GLY B 1 108 ? 7.887 -9.906 -22.984 1 98.44 108 GLY B N 1
ATOM 4178 C CA . GLY B 1 108 ? 8.453 -10.75 -24.031 1 98.44 108 GLY B CA 1
ATOM 4179 C C . GLY B 1 108 ? 8.414 -12.227 -23.688 1 98.44 108 GLY B C 1
ATOM 4180 O O . GLY B 1 108 ? 8.891 -13.055 -24.469 1 98.44 108 GLY B O 1
ATOM 4181 N N . PHE B 1 109 ? 7.863 -12.617 -22.594 1 98.69 109 PHE B N 1
ATOM 4182 C CA . PHE B 1 109 ? 7.703 -14.039 -22.297 1 98.69 109 PHE B CA 1
ATOM 4183 C C . PHE B 1 109 ? 6.641 -14.656 -23.203 1 98.69 109 PHE B C 1
ATOM 4185 O O . PHE B 1 109 ? 5.578 -14.07 -23.406 1 98.69 109 PHE B O 1
ATOM 4192 N N . ALA B 1 110 ? 6.961 -15.805 -23.734 1 98.38 110 ALA B N 1
ATOM 4193 C CA . ALA B 1 110 ? 5.914 -16.547 -24.422 1 98.38 110 ALA B CA 1
ATOM 4194 C C . ALA B 1 110 ? 4.809 -16.969 -23.469 1 98.38 110 ALA B C 1
ATOM 4196 O O . ALA B 1 110 ? 5.078 -17.375 -22.328 1 98.38 110 ALA B O 1
ATOM 4197 N N . ALA B 1 111 ? 3.572 -16.859 -23.891 1 98.12 111 ALA B N 1
ATOM 4198 C CA . ALA B 1 111 ? 2.439 -17.188 -23.031 1 98.12 111 ALA B CA 1
ATOM 4199 C C . ALA B 1 111 ? 2.557 -18.609 -22.484 1 98.12 111 ALA B C 1
ATOM 4201 O O . ALA B 1 111 ? 2.199 -18.859 -21.328 1 98.12 111 ALA B O 1
ATOM 4202 N N . SER B 1 112 ? 3.076 -19.5 -23.281 1 97.62 112 SER B N 1
ATOM 4203 C CA . SER B 1 112 ? 3.248 -20.891 -22.891 1 97.62 112 SER B CA 1
ATOM 4204 C C . SER B 1 112 ? 4.277 -21.016 -21.766 1 97.62 112 SER B C 1
ATOM 4206 O O . SER B 1 112 ? 4.371 -22.062 -21.125 1 97.62 112 SER B O 1
ATOM 4208 N N . ASN B 1 113 ? 5.074 -19.969 -21.547 1 98.44 113 ASN B N 1
ATOM 4209 C CA . ASN B 1 113 ? 6.094 -19.953 -20.5 1 98.44 113 ASN B CA 1
ATOM 4210 C C . ASN B 1 113 ? 5.664 -19.078 -19.328 1 98.44 113 ASN B C 1
ATOM 4212 O O . ASN B 1 113 ? 6.508 -18.609 -18.562 1 98.44 113 ASN B O 1
ATOM 4216 N N . ILE B 1 114 ? 4.387 -18.859 -19.219 1 98.81 114 ILE B N 1
ATOM 4217 C CA . ILE B 1 114 ? 3.844 -18.109 -18.094 1 98.81 114 ILE B CA 1
ATOM 4218 C C . ILE B 1 114 ? 3.027 -19.047 -17.203 1 98.81 114 ILE B C 1
ATOM 4220 O O . ILE B 1 114 ? 2.287 -19.891 -17.703 1 98.81 114 ILE B O 1
ATOM 4224 N N . ILE B 1 115 ? 3.242 -18.953 -15.938 1 98.75 115 ILE B N 1
ATOM 4225 C CA . ILE B 1 115 ? 2.494 -19.688 -14.922 1 98.75 115 ILE B CA 1
ATOM 4226 C C . ILE B 1 115 ? 1.544 -18.734 -14.195 1 98.75 115 ILE B C 1
ATOM 4228 O O . ILE B 1 115 ? 1.921 -17.625 -13.844 1 98.75 115 ILE B O 1
ATOM 4232 N N . TYR B 1 116 ? 0.332 -19.125 -14.062 1 98.56 116 TYR B N 1
ATOM 4233 C CA . TYR B 1 116 ? -0.643 -18.328 -13.32 1 98.56 116 TYR B CA 1
ATOM 4234 C C . TYR B 1 116 ? -1.029 -19.016 -12.016 1 98.56 116 TYR B C 1
ATOM 4236 O O . TYR B 1 116 ? -1.718 -20.047 -12.023 1 98.56 116 TYR B O 1
ATOM 4244 N N . ASN B 1 117 ? -0.505 -18.469 -10.922 1 96.25 117 ASN B N 1
ATOM 4245 C CA . ASN B 1 117 ? -0.875 -18.891 -9.578 1 96.25 117 ASN B CA 1
ATOM 4246 C C . ASN B 1 117 ? -2.121 -18.172 -9.086 1 96.25 117 ASN B C 1
ATOM 4248 O O . ASN B 1 117 ? -2.871 -17.594 -9.883 1 96.25 117 ASN B O 1
ATOM 4252 N N . GLY B 1 118 ? -2.402 -18.266 -7.816 1 88.94 118 GLY B N 1
ATOM 4253 C CA . GLY B 1 118 ? -3.463 -17.469 -7.215 1 88.94 118 GLY B CA 1
ATOM 4254 C C . GLY B 1 118 ? -4.539 -18.312 -6.559 1 88.94 118 GLY B C 1
ATOM 4255 O O . GLY B 1 118 ? -4.98 -19.312 -7.121 1 88.94 118 GLY B O 1
ATOM 4256 N N . THR B 1 119 ? -4.988 -17.859 -5.434 1 92.88 119 THR B N 1
ATOM 4257 C CA . THR B 1 119 ? -6.023 -18.547 -4.672 1 92.88 119 THR B CA 1
ATOM 4258 C C . THR B 1 119 ? -7.41 -18.047 -5.059 1 92.88 119 THR B C 1
ATOM 4260 O O . THR B 1 119 ? -8.414 -18.688 -4.754 1 92.88 119 THR B O 1
ATOM 4263 N N . GLY B 1 120 ? -7.473 -16.969 -5.699 1 96.12 120 GLY B N 1
ATOM 4264 C CA . GLY B 1 120 ? -8.719 -16.344 -6.109 1 96.12 120 GLY B CA 1
ATOM 4265 C C . GLY B 1 120 ? -8.695 -15.836 -7.539 1 96.12 120 GLY B C 1
ATOM 4266 O O . GLY B 1 120 ? -8.742 -14.625 -7.77 1 96.12 120 GLY B O 1
ATOM 4267 N N . LYS B 1 121 ? -8.75 -16.844 -8.508 1 98 121 LYS B N 1
ATOM 4268 C CA . LYS B 1 121 ? -8.758 -16.469 -9.922 1 98 121 LYS B CA 1
ATOM 4269 C C . LYS B 1 121 ? -10.148 -16.016 -10.359 1 98 121 LYS B C 1
ATOM 4271 O O . LYS B 1 121 ? -11.148 -16.641 -10 1 98 121 LYS B O 1
ATOM 4276 N N . ARG B 1 122 ? -10.148 -14.945 -11.07 1 97.81 122 ARG B N 1
ATOM 4277 C CA . ARG B 1 122 ? -11.406 -14.477 -11.648 1 97.81 122 ARG B CA 1
ATOM 4278 C C . ARG B 1 122 ? -11.617 -15.062 -13.039 1 97.81 122 ARG B C 1
ATOM 4280 O O . ARG B 1 122 ? -10.656 -15.445 -13.711 1 97.81 122 ARG B O 1
ATOM 4287 N N . ARG B 1 123 ? -12.828 -15.125 -13.469 1 97.75 123 ARG B N 1
ATOM 4288 C CA . ARG B 1 123 ? -13.188 -15.758 -14.734 1 97.75 123 ARG B CA 1
ATOM 4289 C C . ARG B 1 123 ? -12.422 -15.133 -15.898 1 97.75 123 ARG B C 1
ATOM 4291 O O . ARG B 1 123 ? -11.898 -15.836 -16.766 1 97.75 123 ARG B O 1
ATOM 4298 N N . TRP B 1 124 ? -12.352 -13.781 -15.945 1 98.06 124 TRP B N 1
ATOM 4299 C CA . TRP B 1 124 ? -11.688 -13.125 -17.062 1 98.06 124 TRP B CA 1
ATOM 4300 C C . TRP B 1 124 ? -10.211 -13.5 -17.109 1 98.06 124 TRP B C 1
ATOM 4302 O O . TRP B 1 124 ? -9.625 -13.609 -18.203 1 98.06 124 TRP B O 1
ATOM 4312 N N . GLU B 1 125 ? -9.617 -13.68 -15.961 1 98.56 125 GLU B N 1
ATOM 4313 C CA . GLU B 1 125 ? -8.211 -14.055 -15.891 1 98.56 125 GLU B CA 1
ATOM 4314 C C . GLU B 1 125 ? -7.988 -15.477 -16.391 1 98.56 125 GLU B C 1
ATOM 4316 O O . GLU B 1 125 ? -7.02 -15.75 -17.109 1 98.56 125 GLU B O 1
ATOM 4321 N N . VAL B 1 126 ? -8.891 -16.359 -15.961 1 98.5 126 VAL B N 1
ATOM 4322 C CA . VAL B 1 126 ? -8.805 -17.75 -16.391 1 98.5 126 VAL B CA 1
ATOM 4323 C C . VAL B 1 126 ? -9.008 -17.844 -17.906 1 98.5 126 VAL B C 1
ATOM 4325 O O . VAL B 1 126 ? -8.281 -18.562 -18.594 1 98.5 126 VAL B O 1
ATOM 4328 N N . GLU B 1 127 ? -9.977 -17.094 -18.391 1 98.56 127 GLU B N 1
ATOM 4329 C CA . GLU B 1 127 ? -10.195 -17.062 -19.828 1 98.56 127 GLU B CA 1
ATOM 4330 C C . GLU B 1 127 ? -8.945 -16.578 -20.578 1 98.56 127 GLU B C 1
ATOM 4332 O O . GLU B 1 127 ? -8.547 -17.188 -21.562 1 98.56 127 GLU B O 1
ATOM 4337 N N . LEU B 1 128 ? -8.352 -15.508 -20.062 1 98.56 128 LEU B N 1
ATOM 4338 C CA . LEU B 1 128 ? -7.113 -14.984 -20.625 1 98.56 128 LEU B CA 1
ATOM 4339 C C . LEU B 1 128 ? -6.031 -16.062 -20.625 1 98.56 128 LEU B C 1
ATOM 4341 O O . LEU B 1 128 ? -5.367 -16.266 -21.656 1 98.56 128 LEU B O 1
ATOM 4345 N N . ALA B 1 129 ? -5.879 -16.734 -19.547 1 98.75 129 ALA B N 1
ATOM 4346 C CA . ALA B 1 129 ? -4.836 -17.75 -19.391 1 98.75 129 ALA B CA 1
ATOM 4347 C C . ALA B 1 129 ? -5.059 -18.922 -20.344 1 98.75 129 ALA B C 1
ATOM 4349 O O . ALA B 1 129 ? -4.145 -19.328 -21.062 1 98.75 129 ALA B O 1
ATOM 4350 N N . VAL B 1 130 ? -6.27 -19.438 -20.359 1 98.25 130 VAL B N 1
ATOM 4351 C CA . VAL B 1 130 ? -6.598 -20.625 -21.156 1 98.25 130 VAL B CA 1
ATOM 4352 C C . VAL B 1 130 ? -6.441 -20.312 -22.641 1 98.25 130 VAL B C 1
ATOM 4354 O O . VAL B 1 130 ? -5.781 -21.047 -23.375 1 98.25 130 VAL B O 1
ATOM 4357 N N . LYS B 1 131 ? -6.93 -19.172 -23.047 1 98.19 131 LYS B N 1
ATOM 4358 C CA . LYS B 1 131 ? -6.895 -18.797 -24.453 1 98.19 131 LYS B CA 1
ATOM 4359 C C . LYS B 1 131 ? -5.457 -18.656 -24.953 1 98.19 131 LYS B C 1
ATOM 4361 O O . LYS B 1 131 ? -5.172 -18.922 -26.109 1 98.19 131 LYS B O 1
ATOM 4366 N N . HIS B 1 132 ? -4.539 -18.328 -24.062 1 98.31 132 HIS B N 1
ATOM 4367 C CA . HIS B 1 132 ? -3.17 -18.062 -24.5 1 98.31 132 HIS B CA 1
ATOM 4368 C C . HIS B 1 132 ? -2.246 -19.219 -24.156 1 98.31 132 HIS B C 1
ATOM 4370 O O . HIS B 1 132 ? -1.049 -19.188 -24.453 1 98.31 132 HIS B O 1
ATOM 4376 N N . GLY B 1 133 ? -2.746 -20.219 -23.484 1 98 133 GLY B N 1
ATOM 4377 C CA . GLY B 1 133 ? -1.955 -21.406 -23.203 1 98 133 GLY B CA 1
ATOM 4378 C C . GLY B 1 133 ? -1.096 -21.25 -21.953 1 98 133 GLY B C 1
ATOM 4379 O O . GLY B 1 133 ? -0.059 -21.906 -21.828 1 98 133 GLY B O 1
ATOM 4380 N N . VAL B 1 134 ? -1.443 -20.375 -21.062 1 98.81 134 VAL B N 1
ATOM 4381 C CA . VAL B 1 134 ? -0.752 -20.156 -19.781 1 98.81 134 VAL B CA 1
ATOM 4382 C C . VAL B 1 134 ? -0.933 -21.375 -18.891 1 98.81 134 VAL B C 1
ATOM 4384 O O . VAL B 1 134 ? -1.998 -22 -18.875 1 98.81 134 VAL B O 1
ATOM 4387 N N . LEU B 1 135 ? 0.121 -21.812 -18.234 1 98.69 135 LEU B N 1
ATOM 4388 C CA . LEU B 1 135 ? 0.056 -22.891 -17.266 1 98.69 135 LEU B CA 1
ATOM 4389 C C . LEU B 1 135 ? -0.616 -22.438 -15.977 1 98.69 135 LEU B C 1
ATOM 4391 O O . LEU B 1 135 ? -0.145 -21.5 -15.32 1 98.69 135 LEU B O 1
ATOM 4395 N N . LEU B 1 136 ? -1.734 -23.094 -15.586 1 98.62 136 LEU B N 1
ATOM 4396 C CA . LEU B 1 136 ? -2.514 -22.656 -14.43 1 98.62 136 LEU B CA 1
ATOM 4397 C C . LEU B 1 136 ? -2.291 -23.578 -13.242 1 98.62 136 LEU B C 1
ATOM 4399 O O . LEU B 1 136 ? -2.199 -24.797 -13.406 1 98.62 136 LEU B O 1
ATOM 4403 N N . ASN B 1 137 ? -2.215 -23.062 -12.039 1 98.19 137 ASN B N 1
ATOM 4404 C CA . ASN B 1 137 ? -2.205 -23.859 -10.82 1 98.19 137 ASN B CA 1
ATOM 4405 C C . ASN B 1 137 ? -3.611 -24.047 -10.258 1 98.19 137 ASN B C 1
ATOM 4407 O O . ASN B 1 137 ? -4.332 -23.062 -10.039 1 98.19 137 ASN B O 1
ATOM 4411 N N . LEU B 1 138 ? -4.027 -25.25 -10.039 1 97.75 138 LEU B N 1
ATOM 4412 C CA . LEU B 1 138 ? -5.266 -25.547 -9.328 1 97.75 138 LEU B CA 1
ATOM 4413 C C . LEU B 1 138 ? -5.086 -25.359 -7.824 1 97.75 138 LEU B C 1
ATOM 4415 O O . LEU B 1 138 ? -4.355 -26.109 -7.18 1 97.75 138 LEU B O 1
ATOM 4419 N N . ASP B 1 139 ? -5.785 -24.359 -7.309 1 97.31 139 ASP B N 1
ATOM 4420 C CA . ASP B 1 139 ? -5.547 -23.969 -5.922 1 97.31 139 ASP B CA 1
ATOM 4421 C C . ASP B 1 139 ? -6.676 -24.438 -5.016 1 97.31 139 ASP B C 1
ATOM 4423 O O . ASP B 1 139 ? -6.559 -24.391 -3.787 1 97.31 139 ASP B O 1
ATOM 4427 N N . SER B 1 140 ? -7.785 -24.828 -5.531 1 96.5 140 SER B N 1
ATOM 4428 C CA . SER B 1 140 ? -8.961 -25.281 -4.797 1 96.5 140 SER B CA 1
ATOM 4429 C C . SER B 1 140 ? -9.938 -26.016 -5.711 1 96.5 140 SER B C 1
ATOM 4431 O O . SER B 1 140 ? -9.758 -26.031 -6.934 1 96.5 140 SER B O 1
ATOM 4433 N N . GLU B 1 141 ? -10.891 -26.641 -5.055 1 95.5 141 G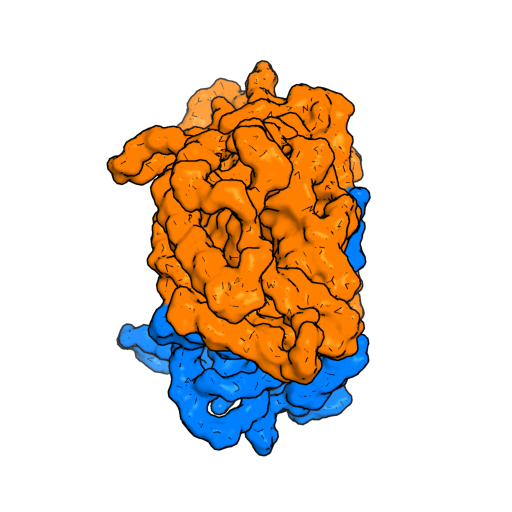LU B N 1
ATOM 4434 C CA . GLU B 1 141 ? -11.93 -27.312 -5.832 1 95.5 141 GLU B CA 1
ATOM 4435 C C . GLU B 1 141 ? -12.719 -26.312 -6.68 1 95.5 141 GLU B C 1
ATOM 4437 O O . GLU B 1 141 ? -13.016 -26.578 -7.848 1 95.5 141 GLU B O 1
ATOM 4442 N N . PHE B 1 142 ? -13.094 -25.188 -6.113 1 95.81 142 PHE B N 1
ATOM 4443 C CA . PHE B 1 142 ? -13.875 -24.234 -6.895 1 95.81 142 PHE B CA 1
ATOM 4444 C C . PHE B 1 142 ? -13.047 -23.656 -8.031 1 95.81 142 PHE B C 1
ATOM 4446 O O . PHE B 1 142 ? -13.578 -23.344 -9.102 1 95.81 142 PHE B O 1
ATOM 4453 N N . ASP B 1 143 ? -11.789 -23.484 -7.789 1 96.56 143 ASP B N 1
ATOM 4454 C CA . ASP B 1 143 ? -10.875 -23.047 -8.836 1 96.56 143 ASP B CA 1
ATOM 4455 C C . ASP B 1 143 ? -10.828 -24.047 -9.984 1 96.56 143 ASP B C 1
ATOM 4457 O O . ASP B 1 143 ? -10.852 -23.672 -11.156 1 96.56 143 ASP B O 1
ATOM 4461 N N . ALA B 1 144 ? -10.734 -25.312 -9.625 1 96.75 144 ALA B N 1
ATOM 4462 C CA . ALA B 1 144 ? -10.719 -26.406 -10.609 1 96.75 144 ALA B CA 1
ATOM 4463 C C . ALA B 1 144 ? -11.992 -26.391 -11.453 1 96.75 144 ALA B C 1
ATOM 4465 O O . ALA B 1 144 ? -11.93 -26.531 -12.68 1 96.75 144 ALA B O 1
ATOM 4466 N N . ARG B 1 145 ? -13.086 -26.219 -10.805 1 95.75 145 ARG B N 1
ATOM 4467 C CA . ARG B 1 145 ? -14.359 -26.172 -11.516 1 95.75 145 ARG B CA 1
ATOM 4468 C C . ARG B 1 145 ? -14.414 -24.984 -12.477 1 95.75 145 ARG B C 1
ATOM 4470 O O . ARG B 1 145 ? -14.898 -25.109 -13.602 1 95.75 145 ARG B O 1
ATOM 4477 N N . LEU B 1 146 ? -13.953 -23.875 -12.031 1 96.5 146 LEU B N 1
ATOM 4478 C CA . LEU B 1 146 ? -13.93 -22.672 -12.859 1 96.5 146 LEU B CA 1
ATOM 4479 C C . LEU B 1 146 ? -13.07 -22.891 -14.102 1 96.5 146 LEU B C 1
ATOM 4481 O O . LEU B 1 146 ? -13.492 -22.609 -15.219 1 96.5 146 LEU B O 1
ATOM 4485 N N . ILE B 1 147 ? -11.883 -23.391 -13.914 1 97.44 147 ILE B N 1
ATOM 4486 C CA . ILE B 1 147 ? -10.922 -23.578 -15 1 97.44 147 ILE B CA 1
ATOM 4487 C C . ILE B 1 147 ? -11.469 -24.594 -16 1 97.44 147 ILE B C 1
ATOM 4489 O O . ILE B 1 147 ? -11.438 -24.344 -17.219 1 97.44 147 ILE B O 1
ATOM 4493 N N . ALA B 1 148 ? -11.977 -25.688 -15.5 1 96.19 148 ALA B N 1
ATOM 4494 C CA . ALA B 1 148 ? -12.555 -26.703 -16.375 1 96.19 148 ALA B CA 1
ATOM 4495 C C . ALA B 1 148 ? -13.727 -26.141 -17.172 1 96.19 148 ALA B C 1
ATOM 4497 O O . ALA B 1 148 ? -13.844 -26.391 -18.375 1 96.19 148 ALA B O 1
ATOM 4498 N N . GLY B 1 149 ? -14.586 -25.406 -16.484 1 95 149 GLY B N 1
ATOM 4499 C CA . GLY B 1 149 ? -15.719 -24.797 -17.141 1 95 149 GLY B CA 1
ATOM 4500 C C . GLY B 1 149 ? -15.305 -23.828 -18.25 1 95 149 GLY B C 1
ATOM 4501 O O . GLY B 1 149 ? -15.859 -23.875 -19.344 1 95 149 GLY B O 1
ATOM 4502 N N . VAL B 1 150 ? -14.352 -23 -18 1 96.62 150 VAL B N 1
ATOM 4503 C CA . VAL B 1 150 ? -13.875 -22.016 -18.969 1 96.62 150 VAL B CA 1
ATOM 4504 C C . VAL B 1 150 ? -13.227 -22.734 -20.141 1 96.62 150 VAL B C 1
ATOM 4506 O O . VAL B 1 150 ? -13.453 -22.359 -21.297 1 96.62 150 VAL B O 1
ATOM 4509 N N . ALA B 1 151 ? -12.391 -23.703 -19.828 1 96.5 151 ALA B N 1
ATOM 4510 C CA . ALA B 1 151 ? -11.742 -24.469 -20.891 1 96.5 151 ALA B CA 1
ATOM 4511 C C . ALA B 1 151 ? -12.766 -25.062 -21.844 1 96.5 151 ALA B C 1
ATOM 4513 O O . ALA B 1 151 ? -12.594 -25 -23.062 1 96.5 151 ALA B O 1
ATOM 4514 N N . ARG B 1 152 ? -13.797 -25.609 -21.312 1 94.25 152 ARG B N 1
ATOM 4515 C CA . ARG B 1 152 ? -14.867 -26.188 -22.125 1 94.25 152 ARG B CA 1
ATOM 4516 C C . ARG B 1 152 ? -15.555 -25.125 -22.969 1 94.25 152 ARG B C 1
ATOM 4518 O O . ARG B 1 152 ? -15.781 -25.328 -24.172 1 94.25 152 ARG B O 1
ATOM 4525 N N . GLU B 1 153 ? -15.836 -24.047 -22.391 1 94.31 153 GLU B N 1
ATOM 4526 C CA . GLU B 1 153 ? -16.562 -22.969 -23.062 1 94.31 153 GLU B CA 1
ATOM 4527 C C . GLU B 1 153 ? -15.734 -22.375 -24.203 1 94.31 153 GLU B C 1
ATOM 4529 O O . GLU B 1 153 ? -16.266 -22.094 -25.266 1 94.31 153 GLU B O 1
ATOM 4534 N N . VAL B 1 154 ? -14.469 -22.203 -23.922 1 94.5 154 VAL B N 1
ATOM 4535 C CA . VAL B 1 154 ? -13.586 -21.562 -24.891 1 94.5 154 VAL B CA 1
ATOM 4536 C C . VAL B 1 154 ? -13.133 -22.594 -25.922 1 94.5 154 VAL B C 1
ATOM 4538 O O . VAL B 1 154 ? -12.664 -22.234 -27.016 1 94.5 154 VAL B O 1
ATOM 4541 N N . GLY B 1 155 ? -13.109 -23.828 -25.641 1 93.38 155 GLY B N 1
ATOM 4542 C CA . GLY B 1 155 ? -12.719 -24.906 -26.531 1 93.38 155 GLY B CA 1
ATOM 4543 C C . GLY B 1 155 ? -11.219 -25.094 -26.625 1 93.38 155 GLY B C 1
ATOM 4544 O O . GLY B 1 155 ? -10.688 -25.422 -27.688 1 93.38 155 GLY B O 1
ATOM 4545 N N . VAL B 1 156 ? -10.531 -24.703 -25.641 1 95.19 156 VAL B N 1
ATOM 4546 C CA . VAL B 1 156 ? -9.078 -24.859 -25.562 1 95.19 156 VAL B CA 1
ATOM 4547 C C . VAL B 1 156 ? -8.719 -25.641 -24.297 1 95.19 156 VAL B C 1
ATOM 4549 O O . VAL B 1 156 ? -9.211 -25.328 -23.219 1 95.19 156 VAL B O 1
ATOM 4552 N N . ARG B 1 157 ? -7.887 -26.672 -24.469 1 95.56 157 ARG B N 1
ATOM 4553 C CA . ARG B 1 157 ? -7.465 -27.469 -23.328 1 95.56 157 ARG B CA 1
ATOM 4554 C C . ARG B 1 157 ? -6.59 -26.656 -22.375 1 95.56 157 ARG B C 1
ATOM 4556 O O . ARG B 1 157 ? -5.582 -26.078 -22.797 1 95.56 157 ARG B O 1
ATOM 4563 N N . ALA B 1 158 ? -6.992 -26.562 -21.125 1 97 158 ALA B N 1
ATOM 4564 C CA . ALA B 1 158 ? -6.211 -25.844 -20.125 1 97 158 ALA B CA 1
ATOM 4565 C C . ALA B 1 158 ? -5.016 -26.672 -19.656 1 97 158 ALA B C 1
ATOM 4567 O O . ALA B 1 158 ? -5.125 -27.891 -19.484 1 97 158 ALA B O 1
ATOM 4568 N N . ARG B 1 159 ? -3.857 -26.078 -19.516 1 97.88 159 ARG B N 1
ATOM 4569 C CA . ARG B 1 159 ? -2.684 -26.672 -18.891 1 97.88 159 ARG B CA 1
ATOM 4570 C C . ARG B 1 159 ? -2.641 -26.359 -17.391 1 97.88 159 ARG B C 1
ATOM 4572 O O . ARG B 1 159 ? -2.719 -25.188 -17 1 97.88 159 ARG B O 1
ATOM 4579 N N . CYS B 1 160 ? -2.508 -27.438 -16.578 1 98.19 160 CYS B N 1
ATOM 4580 C CA . CYS B 1 160 ? -2.627 -27.156 -15.148 1 98.19 160 CYS B CA 1
ATOM 4581 C C . CYS B 1 160 ? -1.583 -27.922 -14.344 1 98.19 160 CYS B C 1
ATOM 4583 O O . CYS B 1 160 ? -1.114 -28.969 -14.773 1 98.19 160 CYS B O 1
ATOM 4585 N N . LEU B 1 161 ? -1.121 -27.359 -13.266 1 98.44 161 LEU B N 1
ATOM 4586 C CA . LEU B 1 161 ? -0.506 -28.031 -12.133 1 98.44 161 LEU B CA 1
ATOM 4587 C C . LEU B 1 161 ? -1.449 -28.031 -10.93 1 98.44 161 LEU B C 1
ATOM 4589 O O . LEU B 1 161 ? -2.365 -27.219 -10.852 1 98.44 161 LEU B O 1
ATOM 4593 N N . VAL B 1 162 ? -1.283 -28.969 -10.023 1 97.88 162 VAL B N 1
ATOM 4594 C CA . VAL B 1 162 ? -1.994 -28.938 -8.75 1 97.88 162 VAL B CA 1
ATOM 4595 C C . VAL B 1 162 ? -1.124 -28.266 -7.688 1 97.88 162 VAL B C 1
ATOM 4597 O O . VAL B 1 162 ? -0.016 -28.734 -7.402 1 97.88 162 VAL B O 1
ATOM 4600 N N . ARG B 1 163 ? -1.561 -27.141 -7.176 1 97.19 163 ARG B N 1
ATOM 4601 C CA . ARG B 1 163 ? -0.839 -26.531 -6.07 1 97.19 163 ARG B CA 1
ATOM 4602 C C . ARG B 1 163 ? -1.125 -27.25 -4.758 1 97.19 163 ARG B C 1
ATOM 4604 O O . ARG B 1 163 ? -2.242 -27.188 -4.242 1 97.19 163 ARG B O 1
ATOM 4611 N N . LEU B 1 164 ? -0.117 -27.828 -4.191 1 95.69 164 LEU B N 1
ATOM 4612 C CA . LEU B 1 164 ? -0.244 -28.625 -2.977 1 95.69 164 LEU B CA 1
ATOM 4613 C C . LEU B 1 164 ? 0.097 -27.797 -1.744 1 95.69 164 LEU B C 1
ATOM 4615 O O . LEU B 1 164 ? 1.062 -27.031 -1.754 1 95.69 164 LEU B O 1
ATOM 4619 N N . ASN B 1 165 ? -0.714 -27.875 -0.744 1 93.31 165 ASN B N 1
ATOM 4620 C CA . ASN B 1 165 ? -0.388 -27.422 0.603 1 93.31 165 ASN B CA 1
ATOM 4621 C C . ASN B 1 165 ? 0.096 -28.578 1.483 1 93.31 165 ASN B C 1
ATOM 4623 O O . ASN B 1 165 ? -0.713 -29.297 2.074 1 93.31 165 ASN B O 1
ATOM 4627 N N . PRO B 1 166 ? 1.354 -28.75 1.617 1 87.81 166 PRO B N 1
ATOM 4628 C CA . PRO B 1 166 ? 1.895 -29.891 2.359 1 87.81 166 PRO B CA 1
ATOM 4629 C C . PRO B 1 166 ? 1.926 -29.656 3.867 1 87.81 166 PRO B C 1
ATOM 4631 O O . PRO B 1 166 ? 2.338 -30.531 4.629 1 87.81 166 PRO B O 1
ATOM 4634 N N . ALA B 1 167 ? 1.52 -28.438 4.363 1 80.06 167 ALA B N 1
ATOM 4635 C CA . ALA B 1 167 ? 1.501 -28.078 5.781 1 80.06 167 ALA B CA 1
ATOM 4636 C C . ALA B 1 167 ? 2.912 -28.078 6.359 1 80.06 167 ALA B C 1
ATOM 4638 O O . ALA B 1 167 ? 3.154 -28.641 7.43 1 80.06 167 ALA B O 1
ATOM 4639 N N . LEU B 1 168 ? 3.807 -27.562 5.602 1 77.81 168 LEU B N 1
ATOM 4640 C CA . LEU B 1 168 ? 5.191 -27.422 6.039 1 77.81 168 LEU B CA 1
ATOM 4641 C C . LEU B 1 168 ? 5.445 -26.016 6.57 1 77.81 168 LEU B C 1
ATOM 4643 O O . LEU B 1 168 ? 4.863 -25.047 6.078 1 77.81 168 LEU B O 1
ATOM 4647 N N . ASN B 1 169 ? 6.195 -25.891 7.586 1 70.12 169 ASN B N 1
ATOM 4648 C CA . ASN B 1 169 ? 6.559 -24.594 8.133 1 70.12 169 ASN B CA 1
ATOM 4649 C C . ASN B 1 169 ? 7.871 -24.078 7.543 1 70.12 169 ASN B C 1
ATOM 4651 O O . ASN B 1 169 ? 8.891 -24.766 7.598 1 70.12 169 ASN B O 1
ATOM 4655 N N . ALA B 1 170 ? 7.91 -22.906 6.906 1 65.5 170 ALA B N 1
ATOM 4656 C CA . ALA B 1 170 ? 9.086 -22.328 6.266 1 65.5 170 ALA B CA 1
ATOM 4657 C C . ALA B 1 170 ? 9.852 -21.422 7.23 1 65.5 170 ALA B C 1
ATOM 4659 O O . ALA B 1 170 ? 10.922 -20.922 6.902 1 65.5 170 ALA B O 1
ATOM 4660 N N . ASP B 1 171 ? 9.555 -21.375 8.461 1 67.31 171 ASP B N 1
ATOM 4661 C CA . ASP B 1 171 ? 10.219 -20.531 9.445 1 67.31 171 ASP B CA 1
ATOM 4662 C C . ASP B 1 171 ? 10.359 -19.094 8.93 1 67.31 171 ASP B C 1
ATOM 4664 O O . ASP B 1 171 ? 11.461 -18.562 8.867 1 67.31 171 ASP B O 1
ATOM 4668 N N . THR B 1 172 ? 9.438 -18.422 8.422 1 69.19 172 THR B N 1
ATOM 4669 C CA . THR B 1 172 ? 9.383 -17.031 7.969 1 69.19 172 THR B CA 1
ATOM 4670 C C . THR B 1 172 ? 8.227 -16.297 8.641 1 69.19 172 THR B C 1
ATOM 4672 O O . THR B 1 172 ? 7.512 -16.875 9.469 1 69.19 172 THR B O 1
ATOM 4675 N N . HIS B 1 173 ? 8.18 -15 8.383 1 71.75 173 HIS B N 1
ATOM 4676 C CA . HIS B 1 173 ? 7.066 -14.227 8.922 1 71.75 173 HIS B CA 1
ATOM 4677 C C . HIS B 1 173 ? 5.727 -14.867 8.578 1 71.75 173 HIS B C 1
ATOM 4679 O O . HIS B 1 173 ? 5.535 -15.344 7.453 1 71.75 173 HIS B O 1
ATOM 4685 N N . PRO B 1 174 ? 4.82 -14.82 9.461 1 71.94 174 PRO B N 1
ATOM 4686 C CA . PRO B 1 174 ? 3.533 -15.469 9.211 1 71.94 174 PRO B CA 1
ATOM 4687 C C . PRO B 1 174 ? 2.844 -14.953 7.949 1 71.94 174 PRO B C 1
ATOM 4689 O O . PRO B 1 174 ? 2.191 -15.727 7.242 1 71.94 174 PRO B O 1
ATOM 4692 N N . TYR B 1 175 ? 3.07 -13.75 7.645 1 79.06 175 TYR B N 1
ATOM 4693 C CA . TYR B 1 175 ? 2.422 -13.172 6.473 1 79.06 175 TYR B CA 1
ATOM 4694 C C . TYR B 1 175 ? 3.1 -13.641 5.191 1 79.06 175 TYR B C 1
ATOM 4696 O O . TYR B 1 175 ? 2.557 -13.469 4.098 1 79.06 175 TYR B O 1
ATOM 4704 N N . LEU B 1 176 ? 4.188 -14.281 5.309 1 74.56 176 LEU B N 1
ATOM 4705 C CA . LEU B 1 176 ? 4.938 -14.727 4.137 1 74.56 176 LEU B CA 1
ATOM 4706 C C . LEU B 1 176 ? 4.906 -16.25 4.012 1 74.56 176 LEU B C 1
ATOM 4708 O O . LEU B 1 176 ? 5.273 -16.797 2.971 1 74.56 176 LEU B O 1
ATOM 4712 N N . ALA B 1 177 ? 4.441 -16.859 5.043 1 72.69 177 ALA B N 1
ATOM 4713 C CA . ALA B 1 177 ? 4.363 -18.328 5.043 1 72.69 177 ALA B CA 1
ATOM 4714 C C . ALA B 1 177 ? 3.107 -18.812 4.324 1 72.69 177 ALA B C 1
ATOM 4716 O O . ALA B 1 177 ? 1.989 -18.469 4.719 1 72.69 177 ALA B O 1
ATOM 4717 N N . THR B 1 178 ? 3.318 -19.672 3.367 1 78.25 178 THR B N 1
ATOM 4718 C CA . THR B 1 178 ? 2.178 -20 2.514 1 78.25 178 THR B CA 1
ATOM 4719 C C . THR B 1 178 ? 1.896 -21.5 2.518 1 78.25 178 THR B C 1
ATOM 4721 O O . THR B 1 178 ? 1.009 -21.969 1.803 1 78.25 178 THR B O 1
ATOM 4724 N N . ALA B 1 179 ? 2.615 -22.25 3.217 1 78.94 179 ALA B N 1
ATOM 4725 C CA . ALA B 1 179 ? 2.408 -23.688 3.205 1 78.94 179 ALA B CA 1
ATOM 4726 C C . ALA B 1 179 ? 2.072 -24.203 4.602 1 78.94 179 ALA B C 1
ATOM 4728 O O . ALA B 1 179 ? 2.414 -25.344 4.949 1 78.94 179 ALA B O 1
ATOM 4729 N N . LEU B 1 180 ? 1.418 -23.344 5.336 1 78.62 180 LEU B N 1
ATOM 4730 C CA . LEU B 1 180 ? 0.967 -23.75 6.664 1 78.62 180 LEU B CA 1
ATOM 4731 C C . LEU B 1 180 ? -0.368 -24.484 6.586 1 78.62 180 LEU B C 1
ATOM 4733 O O . LEU B 1 180 ? -1.128 -24.297 5.633 1 78.62 180 LEU B O 1
ATOM 4737 N N . ALA B 1 181 ? -0.603 -25.203 7.516 1 75.62 181 ALA B N 1
ATOM 4738 C CA . ALA B 1 181 ? -1.826 -26 7.539 1 75.62 181 ALA B CA 1
ATOM 4739 C C . ALA B 1 181 ? -3.062 -25.109 7.449 1 75.62 181 ALA B C 1
ATOM 4741 O O . ALA B 1 181 ? -4.078 -25.5 6.867 1 75.62 181 ALA B O 1
ATOM 4742 N N . ASP B 1 182 ? -2.93 -23.906 7.91 1 80.44 182 ASP B N 1
ATOM 4743 C CA . ASP B 1 182 ? -4.121 -23.062 7.93 1 80.44 182 ASP B CA 1
ATOM 4744 C C . ASP B 1 182 ? -3.975 -21.875 6.977 1 80.44 182 ASP B C 1
ATOM 4746 O O . ASP B 1 182 ? -4.609 -20.844 7.168 1 80.44 182 ASP B O 1
ATOM 4750 N N . SER B 1 183 ? -3.217 -22.141 5.996 1 88.31 183 SER B N 1
ATOM 4751 C CA . SER B 1 183 ? -3.061 -21.062 5.016 1 88.31 183 SER B CA 1
ATOM 4752 C C . SER B 1 183 ? -4.113 -21.172 3.918 1 88.31 183 SER B C 1
ATOM 4754 O O . SER B 1 183 ? -4.656 -22.234 3.666 1 88.31 183 SER B O 1
ATOM 4756 N N . LYS B 1 184 ? -4.367 -20.078 3.26 1 91.19 184 LYS B N 1
ATOM 4757 C CA . LYS B 1 184 ? -5.398 -20.016 2.23 1 91.19 184 LYS B CA 1
ATOM 4758 C C . LYS B 1 184 ? -4.91 -20.641 0.924 1 91.19 184 LYS B C 1
ATOM 4760 O O . LYS B 1 184 ? -5.645 -20.672 -0.065 1 91.19 184 LYS B O 1
ATOM 4765 N N . PHE B 1 185 ? -3.666 -21.141 0.865 1 93.19 185 PHE B N 1
ATOM 4766 C CA . PHE B 1 185 ? -3.057 -21.516 -0.409 1 93.19 185 PHE B CA 1
ATOM 4767 C C . PHE B 1 185 ? -3.039 -23.016 -0.588 1 93.19 185 PHE B C 1
ATOM 4769 O O . PHE B 1 185 ? -2.754 -23.766 0.357 1 93.19 185 PHE B O 1
ATOM 4776 N N . GLY B 1 186 ? -3.344 -23.453 -1.804 1 94.62 186 GLY B N 1
ATOM 4777 C CA . GLY B 1 186 ? -3.115 -24.828 -2.232 1 94.62 186 GLY B CA 1
ATOM 4778 C C . GLY B 1 186 ? -4.125 -25.812 -1.663 1 94.62 186 GLY B C 1
ATOM 4779 O O . GLY B 1 186 ? -4.957 -25.438 -0.834 1 94.62 186 GLY B O 1
ATOM 4780 N N . VAL B 1 187 ? -4.055 -27.016 -2.152 1 94.81 187 VAL B N 1
ATOM 4781 C CA . VAL B 1 187 ? -4.945 -28.094 -1.728 1 94.81 187 VAL B CA 1
ATOM 4782 C C . VAL B 1 187 ? -4.184 -29.062 -0.833 1 94.81 187 VAL B C 1
ATOM 4784 O O . VAL B 1 187 ? -3.008 -29.359 -1.075 1 94.81 187 VAL B O 1
ATOM 4787 N N . GLU B 1 188 ? -4.859 -29.5 0.146 1 93.81 188 GLU B N 1
ATOM 4788 C CA . GLU B 1 188 ? -4.273 -30.562 0.973 1 93.81 188 GLU B CA 1
ATOM 4789 C C . GLU B 1 188 ? -4.27 -31.891 0.241 1 93.81 188 GLU B C 1
ATOM 4791 O O . GLU B 1 188 ? -5.07 -32.125 -0.673 1 93.81 188 GLU B O 1
ATOM 4796 N N . PHE B 1 189 ? -3.377 -32.75 0.676 1 93.31 189 PHE B N 1
ATOM 4797 C CA . PHE B 1 189 ? -3.199 -34.031 -0.009 1 93.31 189 PHE B CA 1
ATOM 4798 C C . PHE B 1 189 ? -4.512 -34.781 -0.063 1 93.31 189 PHE B C 1
ATOM 4800 O O . PHE B 1 189 ? -4.84 -35.406 -1.087 1 93.31 189 PHE B O 1
ATOM 4807 N N . HIS B 1 190 ? -5.301 -34.75 0.992 1 93.12 190 HIS B N 1
ATOM 4808 C CA . HIS B 1 190 ? -6.535 -35.531 1.056 1 93.12 190 HIS B CA 1
ATOM 4809 C C . HIS B 1 190 ? -7.598 -34.938 0.128 1 93.12 190 HIS B C 1
ATOM 4811 O O . HIS B 1 190 ? -8.602 -35.625 -0.164 1 93.12 190 HIS B O 1
ATOM 4817 N N . GLN B 1 191 ? -7.387 -33.75 -0.344 1 94.81 191 GLN B N 1
ATOM 4818 C CA . GLN B 1 191 ? -8.336 -33.094 -1.232 1 94.81 191 GLN B CA 1
ATOM 4819 C C . GLN B 1 191 ? -7.992 -33.344 -2.695 1 94.81 191 GLN B C 1
ATOM 4821 O O . GLN B 1 191 ? -8.766 -33 -3.592 1 94.81 191 GLN B O 1
ATOM 4826 N N . LEU B 1 192 ? -6.867 -33.938 -2.973 1 96.06 192 LEU B N 1
ATOM 4827 C CA . LEU B 1 192 ? -6.344 -34.125 -4.324 1 96.06 192 LEU B CA 1
ATOM 4828 C C . LEU B 1 192 ? -7.367 -34.812 -5.219 1 96.06 192 LEU B C 1
ATOM 4830 O O . LEU B 1 192 ? -7.645 -34.344 -6.328 1 96.06 192 LEU B O 1
ATOM 4834 N N . GLU B 1 193 ? -7.945 -35.875 -4.695 1 95.12 193 GLU B N 1
ATOM 4835 C CA . GLU B 1 193 ? -8.898 -36.625 -5.492 1 95.12 193 GLU B CA 1
ATOM 4836 C C . GLU B 1 193 ? -10.094 -35.781 -5.898 1 95.12 193 GLU B C 1
ATOM 4838 O O . GLU B 1 193 ? -10.531 -35.812 -7.047 1 95.12 193 GLU B O 1
ATOM 4843 N N . LYS B 1 194 ? -10.57 -35.031 -4.957 1 94.56 194 LYS B N 1
ATOM 4844 C CA . LYS B 1 194 ? -11.719 -34.156 -5.215 1 94.56 194 LYS B CA 1
ATOM 4845 C C . LYS B 1 194 ? -11.398 -33.125 -6.289 1 94.56 194 LYS B C 1
ATOM 4847 O O . LYS B 1 194 ? -12.234 -32.844 -7.152 1 94.56 194 LYS B O 1
ATOM 4852 N N . VAL B 1 195 ? -10.258 -32.562 -6.273 1 96.12 195 VAL B N 1
ATOM 4853 C CA . VAL B 1 195 ? -9.828 -31.547 -7.234 1 96.12 195 VAL B CA 1
ATOM 4854 C C . VAL B 1 195 ? -9.688 -32.188 -8.617 1 96.12 195 VAL B C 1
ATOM 4856 O O . VAL B 1 195 ? -10.156 -31.625 -9.609 1 96.12 195 VAL B O 1
ATOM 4859 N N . LEU B 1 196 ? -9.109 -33.375 -8.688 1 95.5 196 LEU B N 1
ATOM 4860 C CA . LEU B 1 196 ? -8.914 -34.062 -9.961 1 95.5 196 LEU B CA 1
ATOM 4861 C C . LEU B 1 196 ? -10.258 -34.5 -10.555 1 95.5 196 LEU B C 1
ATOM 4863 O O . LEU B 1 196 ? -10.43 -34.438 -11.773 1 95.5 196 LEU B O 1
ATOM 4867 N N . GLN B 1 197 ? -11.164 -34.844 -9.664 1 93.69 197 GLN B N 1
ATOM 4868 C CA . GLN B 1 197 ? -12.508 -35.188 -10.133 1 93.69 197 GLN B CA 1
ATOM 4869 C C . GLN B 1 197 ? -13.219 -33.969 -10.703 1 93.69 197 GLN B C 1
ATOM 4871 O O . GLN B 1 197 ? -13.93 -34.062 -11.703 1 93.69 197 GLN B O 1
ATOM 4876 N N . ALA B 1 198 ? -13.008 -32.844 -10.062 1 93.31 198 ALA B N 1
ATOM 4877 C CA . ALA B 1 198 ? -13.617 -31.609 -10.523 1 93.31 198 ALA B CA 1
ATOM 4878 C C . ALA B 1 198 ? -13.125 -31.25 -11.922 1 93.31 198 ALA B C 1
ATOM 4880 O O . ALA B 1 198 ? -13.891 -30.719 -12.734 1 93.31 198 ALA B O 1
ATOM 4881 N N . VAL B 1 199 ? -11.898 -31.453 -12.211 1 92.19 199 VAL B N 1
ATOM 4882 C CA . VAL B 1 199 ? -11.32 -31.125 -13.508 1 92.19 199 VAL B CA 1
ATOM 4883 C C . VAL B 1 199 ? -11.883 -32.062 -14.578 1 92.19 199 VAL B C 1
ATOM 4885 O O . VAL B 1 199 ? -12.016 -31.688 -15.742 1 92.19 199 VAL B O 1
ATOM 4888 N N . ARG B 1 200 ? -12.266 -33.219 -14.203 1 87.62 200 ARG B N 1
ATOM 4889 C CA . ARG B 1 200 ? -12.797 -34.219 -15.133 1 87.62 200 ARG B CA 1
ATOM 4890 C C . ARG B 1 200 ? -14.297 -34.031 -15.336 1 87.62 200 ARG B C 1
ATOM 4892 O O . ARG B 1 200 ? -14.859 -34.5 -16.328 1 87.62 200 ARG B O 1
ATOM 4899 N N . ALA B 1 201 ? -14.797 -33.219 -14.32 1 75.38 201 ALA B N 1
ATOM 4900 C CA . ALA B 1 201 ? -16.266 -33.156 -14.328 1 75.38 201 ALA B CA 1
ATOM 4901 C C . ALA B 1 201 ? -16.766 -32.5 -15.617 1 75.38 201 ALA B C 1
ATOM 4903 O O . ALA B 1 201 ? -16.219 -31.484 -16.062 1 75.38 201 ALA B O 1
ATOM 4904 N N . GLY B 1 202 ? -17.812 -33.094 -16.281 1 62.91 202 GLY B N 1
ATOM 4905 C CA . GLY B 1 202 ? -18.438 -32.625 -17.5 1 62.91 202 GLY B CA 1
ATOM 4906 C C . GLY B 1 202 ? -17.766 -33.156 -18.766 1 62.91 202 GLY B C 1
ATOM 4907 O O . GLY B 1 202 ? -18.125 -32.781 -19.875 1 62.91 202 GLY B O 1
ATOM 4908 N N . GLU B 1 203 ? -16.578 -33.688 -18.516 1 61.62 203 GLU B N 1
ATOM 4909 C CA . GLU B 1 203 ? -15.961 -34.344 -19.672 1 61.62 203 GLU B CA 1
ATOM 4910 C C . GLU B 1 203 ? -16.891 -35.344 -20.312 1 61.62 203 GLU B C 1
ATOM 4912 O O . GLU B 1 203 ? -17.562 -36.125 -19.594 1 61.62 203 GLU B O 1
ATOM 4917 N N . SER B 1 204 ? -17.672 -34.719 -21.297 1 54.28 204 SER B N 1
ATOM 4918 C CA . SER B 1 204 ? -18.422 -35.656 -22.125 1 54.28 204 SER B CA 1
ATOM 4919 C C . SER B 1 204 ? -17.516 -36.375 -23.125 1 54.28 204 SER B C 1
ATOM 4921 O O . SER B 1 204 ? -16.859 -35.719 -23.938 1 54.28 204 SER B O 1
ATOM 4923 N N . GLY B 1 205 ? -17.281 -37.656 -23.031 1 56 205 GLY B N 1
ATOM 4924 C CA . GLY B 1 205 ? -16.5 -38.5 -23.906 1 56 205 GLY B CA 1
ATOM 4925 C C . GLY B 1 205 ? -15.016 -38.5 -23.562 1 56 205 GLY B C 1
ATOM 4926 O O . GLY B 1 205 ? -14.641 -38.312 -22.406 1 56 205 GLY B O 1
ATOM 4927 N N . ASN B 1 206 ? -14.125 -38.812 -24.578 1 54.22 206 ASN B N 1
ATOM 4928 C CA . ASN B 1 206 ? -12.672 -38.969 -24.5 1 54.22 206 ASN B CA 1
ATOM 4929 C C . ASN B 1 206 ? -11.969 -37.625 -24.531 1 54.22 206 ASN B C 1
ATOM 4931 O O . ASN B 1 206 ? -10.75 -37.562 -24.703 1 54.22 206 ASN B O 1
ATOM 4935 N N . GLU B 1 207 ? -12.789 -36.438 -24.359 1 64.81 207 GLU B N 1
ATOM 4936 C CA . GLU B 1 207 ? -12.078 -35.188 -24.578 1 64.81 207 GLU B CA 1
ATOM 4937 C C . GLU B 1 207 ? -11.641 -34.562 -23.25 1 64.81 207 GLU B C 1
ATOM 4939 O O . GLU B 1 207 ? -12.469 -34.281 -22.391 1 64.81 207 GLU B O 1
ATOM 4944 N N . GLU B 1 208 ? -10.375 -34.531 -23.031 1 80.88 208 GLU B N 1
ATOM 4945 C CA . GLU B 1 208 ? -9.75 -33.906 -21.875 1 80.88 208 GLU B CA 1
ATOM 4946 C C . GLU B 1 208 ? -9.688 -32.406 -22.031 1 80.88 208 GLU B C 1
ATOM 4948 O O . GLU B 1 208 ? -9.102 -31.875 -22.984 1 80.88 208 GLU B O 1
ATOM 4953 N N . HIS B 1 209 ? -10.398 -31.672 -21.109 1 88.75 209 HIS B N 1
ATOM 4954 C CA . HIS B 1 209 ? -10.422 -30.219 -21.172 1 88.75 209 HIS B CA 1
ATOM 4955 C C . HIS B 1 209 ? -9.297 -29.609 -20.328 1 88.75 209 HIS B C 1
ATOM 4957 O O . HIS B 1 209 ? -8.977 -28.438 -20.453 1 88.75 209 HIS B O 1
ATOM 4963 N N . VAL B 1 210 ? -8.789 -30.422 -19.484 1 94.5 210 VAL B N 1
ATOM 4964 C CA . VAL B 1 210 ? -7.707 -29.953 -18.625 1 94.5 210 VAL B CA 1
ATOM 4965 C C . VAL B 1 210 ? -6.566 -30.953 -18.625 1 94.5 210 VAL B C 1
ATOM 4967 O O . VAL B 1 210 ? -6.785 -32.156 -18.422 1 94.5 210 VAL B O 1
ATOM 4970 N N . ALA B 1 211 ? -5.438 -30.594 -19.016 1 95.81 211 ALA B N 1
ATOM 4971 C CA . ALA B 1 211 ? -4.219 -31.391 -18.891 1 95.81 211 ALA B CA 1
ATOM 4972 C C . ALA B 1 211 ? -3.5 -31.094 -17.578 1 95.81 211 ALA B C 1
ATOM 4974 O O . ALA B 1 211 ? -3.01 -29.984 -17.359 1 95.81 211 ALA B O 1
ATOM 4975 N N . VAL B 1 212 ? -3.504 -32.094 -16.672 1 97.19 212 VAL B N 1
ATOM 4976 C CA . VAL B 1 212 ? -2.729 -31.938 -15.453 1 97.19 212 VAL B CA 1
ATOM 4977 C C . VAL B 1 212 ? -1.281 -32.344 -15.703 1 97.19 212 VAL B C 1
ATOM 4979 O O . VAL B 1 212 ? -0.997 -33.531 -15.906 1 97.19 212 VAL B O 1
ATOM 4982 N N . GLU B 1 213 ? -0.386 -31.359 -15.609 1 97.94 213 GLU B N 1
ATOM 4983 C CA . GLU B 1 213 ? 0.982 -31.578 -16.078 1 97.94 213 GLU B CA 1
ATOM 4984 C C . GLU B 1 213 ? 1.922 -31.859 -14.906 1 97.94 213 GLU B C 1
ATOM 4986 O O . GLU B 1 213 ? 3.068 -32.281 -15.109 1 97.94 213 GLU B O 1
ATOM 4991 N N . GLY B 1 214 ? 1.449 -31.625 -13.695 1 98.25 214 GLY B N 1
ATOM 4992 C CA . GLY B 1 214 ? 2.328 -31.859 -12.562 1 98.25 214 GLY B CA 1
ATOM 4993 C C . GLY B 1 214 ? 1.829 -31.219 -11.273 1 98.25 214 GLY B C 1
ATOM 4994 O O . GLY B 1 214 ? 0.623 -31.188 -11.023 1 98.25 214 GLY B O 1
ATOM 4995 N N . VAL B 1 215 ? 2.855 -30.844 -10.367 1 98 215 VAL B N 1
ATOM 4996 C CA . VAL B 1 215 ? 2.547 -30.375 -9.016 1 98 215 VAL B CA 1
ATOM 4997 C C . VAL B 1 215 ? 3.342 -29.109 -8.711 1 98 215 VAL B C 1
ATOM 4999 O O . VAL B 1 215 ? 4.465 -28.953 -9.195 1 98 215 VAL B O 1
ATOM 5002 N N . HIS B 1 216 ? 2.684 -28.203 -8.023 1 97.56 216 HIS B N 1
ATOM 5003 C CA . HIS B 1 216 ? 3.299 -26.984 -7.523 1 97.56 216 HIS B CA 1
ATOM 5004 C C . HIS B 1 216 ? 3.248 -26.922 -6 1 97.56 216 HIS B C 1
ATOM 5006 O O . HIS B 1 216 ? 2.225 -27.25 -5.395 1 97.56 216 HIS B O 1
ATOM 5012 N N . ILE B 1 217 ? 4.367 -26.578 -5.348 1 94.69 217 ILE B N 1
ATOM 5013 C CA . ILE B 1 217 ? 4.418 -26.297 -3.918 1 94.69 217 ILE B CA 1
ATOM 5014 C C . ILE B 1 217 ? 5.117 -24.953 -3.68 1 94.69 217 ILE B C 1
ATOM 5016 O O . ILE B 1 217 ? 6.121 -24.656 -4.332 1 94.69 217 ILE B O 1
ATOM 5020 N N . HIS B 1 218 ? 4.555 -24.172 -2.773 1 90.31 218 HIS B N 1
ATOM 5021 C CA . HIS B 1 218 ? 5.172 -22.906 -2.4 1 90.31 218 HIS B CA 1
ATOM 5022 C C . HIS B 1 218 ? 5.223 -22.75 -0.885 1 90.31 218 HIS B C 1
ATOM 5024 O O . HIS B 1 218 ? 4.184 -22.734 -0.221 1 90.31 218 HIS B O 1
ATOM 5030 N N . VAL B 1 219 ? 6.324 -22.703 -0.181 1 78.75 219 VAL B N 1
ATOM 5031 C CA . VAL B 1 219 ? 6.414 -22.672 1.274 1 78.75 219 VAL B CA 1
ATOM 5032 C C . VAL B 1 219 ? 6.656 -21.25 1.753 1 78.75 219 VAL B C 1
ATOM 5034 O O . VAL B 1 219 ? 6.492 -20.938 2.938 1 78.75 219 VAL B O 1
ATOM 5037 N N . GLY B 1 220 ? 6.91 -20.281 1.011 1 74.19 220 GLY B N 1
ATOM 5038 C CA . GLY B 1 220 ? 7.148 -18.922 1.438 1 74.19 220 GLY B CA 1
ATOM 5039 C C . GLY B 1 220 ? 8.43 -18.328 0.876 1 74.19 220 GLY B C 1
ATOM 5040 O O . GLY B 1 220 ? 9.125 -18.984 0.094 1 74.19 220 GLY B O 1
ATOM 5041 N N . SER B 1 221 ? 8.625 -17.047 1.446 1 70.62 221 SER B N 1
ATOM 5042 C CA . SER B 1 221 ? 9.828 -16.359 1.008 1 70.62 221 SER B CA 1
ATOM 5043 C C . SER B 1 221 ? 10.914 -16.391 2.082 1 70.62 221 SER B C 1
ATOM 5045 O O . SER B 1 221 ? 10.641 -16.75 3.23 1 70.62 221 SER B O 1
ATOM 5047 N N . ALA B 1 222 ? 12.094 -16.312 1.74 1 67.94 222 ALA B N 1
ATOM 5048 C CA . ALA B 1 222 ? 13.227 -16.156 2.643 1 67.94 222 ALA B CA 1
ATOM 5049 C C . ALA B 1 222 ? 13.531 -17.453 3.385 1 67.94 222 ALA B C 1
ATOM 5051 O O .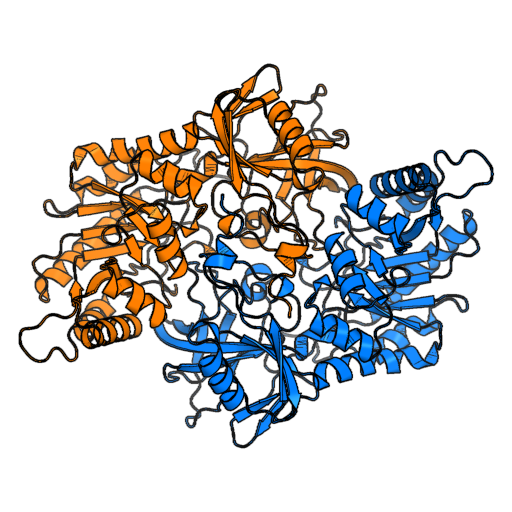 ALA B 1 222 ? 13.68 -17.453 4.609 1 67.94 222 ALA B O 1
ATOM 5052 N N . VAL B 1 223 ? 13.547 -18.5 2.619 1 70.81 223 VAL B N 1
ATOM 5053 C CA . VAL B 1 223 ? 13.836 -19.812 3.195 1 70.81 223 VAL B CA 1
ATOM 5054 C C . VAL B 1 223 ? 15.336 -19.938 3.461 1 70.81 223 VAL B C 1
ATOM 5056 O O . VAL B 1 223 ? 16.156 -19.703 2.57 1 70.81 223 VAL B O 1
ATOM 5059 N N . SER B 1 224 ? 15.625 -20.25 4.703 1 69.38 224 SER B N 1
ATOM 5060 C CA . SER B 1 224 ? 17.031 -20.344 5.078 1 69.38 224 SER B CA 1
ATOM 5061 C C . SER B 1 224 ? 17.5 -21.797 5.113 1 69.38 224 SER B C 1
ATOM 5063 O O . SER B 1 224 ? 18.688 -22.078 4.922 1 69.38 224 SER B O 1
ATOM 5065 N N . ARG B 1 225 ? 16.688 -22.766 5.293 1 70.31 225 ARG B N 1
ATOM 5066 C CA . ARG B 1 225 ? 17.094 -24.156 5.477 1 70.31 225 ARG B CA 1
ATOM 5067 C C . ARG B 1 225 ? 16.781 -24.969 4.23 1 70.31 225 ARG B C 1
ATOM 5069 O O . ARG B 1 225 ? 15.625 -25.156 3.857 1 70.31 225 ARG B O 1
ATOM 5076 N N . THR B 1 226 ? 17.734 -25.469 3.611 1 81 226 THR B N 1
ATOM 5077 C CA . THR B 1 226 ? 17.609 -26.25 2.381 1 81 226 THR B CA 1
ATOM 5078 C C . THR B 1 226 ? 16.75 -27.5 2.613 1 81 226 THR B C 1
ATOM 5080 O O . THR B 1 226 ? 16.203 -28.062 1.668 1 81 226 THR B O 1
ATOM 5083 N N . ARG B 1 227 ? 16.719 -27.938 3.816 1 83.12 227 ARG B N 1
ATOM 5084 C CA . ARG B 1 227 ? 15.938 -29.125 4.145 1 83.12 227 ARG B CA 1
ATOM 5085 C C . ARG B 1 227 ? 14.477 -28.953 3.756 1 83.12 227 ARG B C 1
ATOM 5087 O O . ARG B 1 227 ? 13.805 -29.922 3.391 1 83.12 227 ARG B O 1
ATOM 5094 N N . VAL B 1 228 ? 14.047 -27.766 3.822 1 85.5 228 VAL B N 1
ATOM 5095 C CA . VAL B 1 228 ? 12.664 -27.469 3.473 1 85.5 228 VAL B CA 1
ATOM 5096 C C . VAL B 1 228 ? 12.406 -27.844 2.014 1 85.5 228 VAL B C 1
ATOM 5098 O O . VAL B 1 228 ? 11.344 -28.375 1.677 1 85.5 228 VAL B O 1
ATOM 5101 N N . TYR B 1 229 ? 13.406 -27.672 1.187 1 88.94 229 TYR B N 1
ATOM 5102 C CA . TYR B 1 229 ? 13.242 -27.984 -0.23 1 88.94 229 TYR B CA 1
ATOM 5103 C C . TYR B 1 229 ? 13.25 -29.484 -0.461 1 88.94 229 TYR B C 1
ATOM 5105 O O . TYR B 1 229 ? 12.57 -29.984 -1.359 1 88.94 229 TYR B O 1
ATOM 5113 N N . ALA B 1 230 ? 14.031 -30.125 0.312 1 91.75 230 ALA B N 1
ATOM 5114 C CA . ALA B 1 230 ? 14 -31.578 0.237 1 91.75 230 ALA B CA 1
ATOM 5115 C C . ALA B 1 230 ? 12.617 -32.125 0.616 1 91.75 230 ALA B C 1
ATOM 5117 O O . ALA B 1 230 ? 12.062 -32.969 -0.08 1 91.75 230 ALA B O 1
ATOM 5118 N N . ASP B 1 231 ? 12.117 -31.578 1.674 1 91.56 231 ASP B N 1
ATOM 5119 C CA . ASP B 1 231 ? 10.797 -32 2.137 1 91.56 231 ASP B CA 1
ATOM 5120 C C . ASP B 1 231 ? 9.719 -31.672 1.105 1 91.56 231 ASP B C 1
ATOM 5122 O O . ASP B 1 231 ? 8.828 -32.469 0.846 1 91.56 231 ASP B O 1
ATOM 5126 N N . MET B 1 232 ? 9.805 -30.5 0.522 1 92.5 232 MET B N 1
ATOM 5127 C CA . MET B 1 232 ? 8.875 -30.094 -0.536 1 92.5 232 MET B CA 1
ATOM 5128 C C . MET B 1 232 ? 8.953 -31.062 -1.718 1 92.5 232 MET B C 1
ATOM 5130 O O . MET B 1 232 ? 7.926 -31.453 -2.273 1 92.5 232 MET B O 1
ATOM 5134 N N . THR B 1 233 ? 10.148 -31.406 -2.012 1 94.88 233 THR B N 1
ATOM 5135 C CA . THR B 1 233 ? 10.359 -32.281 -3.166 1 94.88 233 THR B CA 1
ATOM 5136 C C . THR B 1 233 ? 9.766 -33.656 -2.914 1 94.88 233 THR B C 1
ATOM 5138 O O . THR B 1 233 ? 9.148 -34.25 -3.805 1 94.88 233 THR B O 1
ATOM 5141 N N . ARG B 1 234 ? 9.953 -34.156 -1.728 1 95.81 234 ARG B N 1
ATOM 5142 C CA . ARG B 1 234 ? 9.375 -35.469 -1.381 1 95.81 234 ARG B CA 1
ATOM 5143 C C . ARG B 1 234 ? 7.859 -35.438 -1.494 1 95.81 234 ARG B C 1
ATOM 5145 O O . ARG B 1 234 ? 7.258 -36.344 -2.053 1 95.81 234 ARG B O 1
ATOM 5152 N N . ALA B 1 235 ? 7.305 -34.375 -0.96 1 94.94 235 ALA B N 1
ATOM 5153 C CA . ALA B 1 235 ? 5.852 -34.25 -1.023 1 94.94 235 ALA B CA 1
ATOM 5154 C C . ALA B 1 235 ? 5.379 -34.094 -2.467 1 94.94 235 ALA B C 1
ATOM 5156 O O . ALA B 1 235 ? 4.363 -34.688 -2.85 1 94.94 235 ALA B O 1
ATOM 5157 N N . ALA B 1 236 ? 6.098 -33.344 -3.258 1 96.62 236 ALA B N 1
ATOM 5158 C CA . ALA B 1 236 ? 5.758 -33.156 -4.664 1 96.62 236 ALA B CA 1
ATOM 5159 C C . ALA B 1 236 ? 5.832 -34.469 -5.441 1 96.62 236 ALA B C 1
ATOM 5161 O O . ALA B 1 236 ? 4.949 -34.75 -6.242 1 96.62 236 ALA B O 1
ATOM 5162 N N . ALA B 1 237 ? 6.887 -35.188 -5.188 1 96.94 237 ALA B N 1
ATOM 5163 C CA . ALA B 1 237 ? 7.078 -36.469 -5.875 1 96.94 237 ALA B CA 1
ATOM 5164 C C . ALA B 1 237 ? 5.949 -37.438 -5.551 1 96.94 237 ALA B C 1
ATOM 5166 O O . ALA B 1 237 ? 5.445 -38.125 -6.434 1 96.94 237 ALA B O 1
ATOM 5167 N N . ARG B 1 238 ? 5.621 -37.469 -4.305 1 96.56 238 ARG B N 1
ATOM 5168 C CA . ARG B 1 238 ? 4.516 -38.312 -3.883 1 96.56 238 ARG B CA 1
ATOM 5169 C C . ARG B 1 238 ? 3.219 -37.906 -4.578 1 96.56 238 ARG B C 1
ATOM 5171 O O . ARG B 1 238 ? 2.492 -38.781 -5.086 1 96.56 238 ARG B O 1
ATOM 5178 N N . THR B 1 239 ? 2.945 -36.656 -4.594 1 96.94 239 THR B N 1
ATOM 5179 C CA . THR B 1 239 ? 1.726 -36.156 -5.211 1 96.94 239 THR B CA 1
ATOM 5180 C C . THR B 1 239 ? 1.735 -36.406 -6.715 1 96.94 239 THR B C 1
ATOM 5182 O O . THR B 1 239 ? 0.705 -36.75 -7.297 1 96.94 239 THR B O 1
ATOM 5185 N N . LEU B 1 240 ? 2.879 -36.219 -7.336 1 97.69 240 LEU B N 1
ATOM 5186 C CA . LEU B 1 240 ? 3.014 -36.469 -8.766 1 97.69 240 LEU B CA 1
ATOM 5187 C C . LEU B 1 240 ? 2.674 -37.906 -9.102 1 97.69 240 LEU B C 1
ATOM 5189 O O . LEU B 1 240 ? 1.975 -38.188 -10.078 1 97.69 240 LEU B O 1
ATOM 5193 N N . ARG B 1 241 ? 3.154 -38.844 -8.305 1 96.88 241 ARG B N 1
ATOM 5194 C CA . ARG B 1 241 ? 2.844 -40.25 -8.492 1 96.88 241 ARG B CA 1
ATOM 5195 C C . ARG B 1 241 ? 1.341 -40.5 -8.414 1 96.88 241 ARG B C 1
ATOM 5197 O O . ARG B 1 241 ? 0.788 -41.25 -9.219 1 96.88 241 ARG B O 1
ATOM 5204 N N . GLU B 1 242 ? 0.74 -39.875 -7.441 1 96.81 242 GLU B N 1
ATOM 5205 C CA . GLU B 1 242 ? -0.705 -40.031 -7.285 1 96.81 242 GLU B CA 1
ATOM 5206 C C . GLU B 1 242 ? -1.445 -39.469 -8.508 1 96.81 242 GLU B C 1
ATOM 5208 O O . GLU B 1 242 ? -2.416 -40.094 -8.969 1 96.81 242 GLU B O 1
ATOM 5213 N N . ILE B 1 243 ? -1.046 -38.344 -9.047 1 96.94 243 ILE B N 1
ATOM 5214 C CA . ILE B 1 243 ? -1.647 -37.719 -10.227 1 96.94 243 ILE B CA 1
ATOM 5215 C C . ILE B 1 243 ? -1.529 -38.656 -11.422 1 96.94 243 ILE B C 1
ATOM 5217 O O . ILE B 1 243 ? -2.504 -38.906 -12.141 1 96.94 243 ILE B O 1
ATOM 5221 N N . ARG B 1 244 ? -0.359 -39.281 -11.586 1 96.62 244 ARG B N 1
ATOM 5222 C CA . ARG B 1 244 ? -0.128 -40.219 -12.672 1 96.62 244 ARG B CA 1
ATOM 5223 C C . ARG B 1 244 ? -1.054 -41.406 -12.555 1 96.62 244 ARG B C 1
ATOM 5225 O O . ARG B 1 244 ? -1.673 -41.812 -13.539 1 96.62 244 ARG B O 1
ATOM 5232 N N . GLU B 1 245 ? -1.178 -41.906 -11.406 1 96.12 245 GLU B N 1
ATOM 5233 C CA . GLU B 1 245 ? -1.987 -43.094 -11.148 1 96.12 245 GLU B CA 1
ATOM 5234 C C . GLU B 1 245 ? -3.473 -42.781 -11.344 1 96.12 245 GLU B C 1
ATOM 5236 O O . GLU B 1 245 ? -4.254 -43.688 -11.648 1 96.12 245 GLU B O 1
ATOM 5241 N N . ARG B 1 246 ? -3.828 -41.625 -11.227 1 92.75 246 ARG B N 1
ATOM 5242 C CA . ARG B 1 246 ? -5.242 -41.25 -11.25 1 92.75 246 ARG B CA 1
ATOM 5243 C C . ARG B 1 246 ? -5.664 -40.781 -12.641 1 92.75 246 ARG B C 1
ATOM 5245 O O . ARG B 1 246 ? -6.742 -40.219 -12.805 1 92.75 246 ARG B O 1
ATOM 5252 N N . GLY B 1 247 ? -4.77 -40.906 -13.617 1 90.69 247 GLY B N 1
ATOM 5253 C CA . GLY B 1 247 ? -5.258 -40.719 -14.977 1 90.69 247 GLY B CA 1
ATOM 5254 C C . GLY B 1 247 ? -4.426 -39.75 -15.797 1 90.69 247 GLY B C 1
ATOM 5255 O O . GLY B 1 247 ? -4.77 -39.438 -16.938 1 90.69 247 GLY B O 1
ATOM 5256 N N . TRP B 1 248 ? -3.375 -39.281 -15.25 1 94.25 248 TRP B N 1
ATOM 5257 C CA . TRP B 1 248 ? -2.492 -38.375 -16 1 94.25 248 TRP B CA 1
ATOM 5258 C C . TRP B 1 248 ? -1.066 -38.938 -16.031 1 94.25 248 TRP B C 1
ATOM 5260 O O . TRP B 1 248 ? -0.151 -38.312 -15.484 1 94.25 248 TRP B O 1
ATOM 5270 N N . PRO B 1 249 ? -0.854 -39.938 -16.719 1 94.56 249 PRO B N 1
ATOM 5271 C CA . PRO B 1 249 ? 0.423 -40.656 -16.672 1 94.56 249 PRO B CA 1
ATOM 5272 C C . PRO B 1 249 ? 1.578 -39.844 -17.25 1 94.56 249 PRO B C 1
ATOM 5274 O O . PRO B 1 249 ? 2.744 -40.156 -17 1 94.56 249 PRO B O 1
ATOM 5277 N N . ARG B 1 250 ? 1.245 -38.812 -17.969 1 94.69 250 ARG B N 1
ATOM 5278 C CA . ARG B 1 250 ? 2.297 -38.031 -18.625 1 94.69 250 ARG B CA 1
ATOM 5279 C C . ARG B 1 250 ? 2.699 -36.844 -17.781 1 94.69 250 ARG B C 1
ATOM 5281 O O . ARG B 1 250 ? 3.588 -36.094 -18.156 1 94.69 250 ARG B O 1
ATOM 5288 N N . ALA B 1 251 ? 2.002 -36.625 -16.656 1 97.44 251 ALA B N 1
ATOM 5289 C CA . ALA B 1 251 ? 2.393 -35.531 -15.766 1 97.44 251 ALA B CA 1
ATOM 5290 C C . ALA B 1 251 ? 3.863 -35.656 -15.375 1 97.44 251 ALA B C 1
ATOM 5292 O O . ALA B 1 251 ? 4.324 -36.719 -14.961 1 97.44 251 ALA B O 1
ATOM 5293 N N . SER B 1 252 ? 4.641 -34.531 -15.492 1 98.06 252 SER B N 1
ATOM 5294 C CA . SER B 1 252 ? 6.078 -34.656 -15.289 1 98.06 252 SER B CA 1
ATOM 5295 C C . SER B 1 252 ? 6.688 -33.344 -14.781 1 98.06 252 SER B C 1
ATOM 5297 O O . SER B 1 252 ? 7.906 -33.188 -14.82 1 98.06 252 SER B O 1
ATOM 5299 N N . THR B 1 253 ? 5.91 -32.406 -14.305 1 98.25 253 THR B N 1
ATOM 5300 C CA . THR B 1 253 ? 6.418 -31.125 -13.867 1 98.25 253 THR B CA 1
ATOM 5301 C C . THR B 1 253 ? 6.336 -31 -12.352 1 98.25 253 THR B C 1
ATOM 5303 O O . THR B 1 253 ? 5.301 -31.297 -11.75 1 98.25 253 THR B O 1
ATOM 5306 N N . ILE B 1 254 ? 7.418 -30.625 -11.727 1 98.19 254 ILE B N 1
ATOM 5307 C CA . ILE B 1 254 ? 7.473 -30.234 -10.32 1 98.19 254 ILE B CA 1
ATOM 5308 C C . ILE B 1 254 ? 7.941 -28.797 -10.203 1 98.19 254 ILE B C 1
ATOM 5310 O O . ILE B 1 254 ? 9.078 -28.469 -10.562 1 98.19 254 ILE B O 1
ATOM 5314 N N . ASN B 1 255 ? 7.023 -27.953 -9.805 1 97.81 255 ASN B N 1
ATOM 5315 C CA . ASN B 1 255 ? 7.297 -26.531 -9.578 1 97.81 255 ASN B CA 1
ATOM 5316 C C . ASN B 1 255 ? 7.453 -26.219 -8.094 1 97.81 255 ASN B C 1
ATOM 5318 O O . ASN B 1 255 ? 6.504 -26.375 -7.32 1 97.81 255 ASN B O 1
ATOM 5322 N N . LEU B 1 256 ? 8.641 -25.844 -7.691 1 94.81 256 LEU B N 1
ATOM 5323 C CA . LEU B 1 256 ? 8.914 -25.516 -6.297 1 94.81 256 LEU B CA 1
ATOM 5324 C C . LEU B 1 256 ? 9.07 -24.016 -6.113 1 94.81 256 LEU B C 1
ATOM 5326 O O . LEU B 1 256 ? 10.039 -23.422 -6.59 1 94.81 256 LEU B O 1
ATOM 5330 N N . GLY B 1 257 ? 8.016 -23.469 -5.469 1 89.81 257 GLY B N 1
ATOM 5331 C CA . GLY B 1 257 ? 8.055 -22.047 -5.172 1 89.81 257 GLY B CA 1
ATOM 5332 C C . GLY B 1 257 ? 8.68 -21.734 -3.828 1 89.81 257 GLY B C 1
ATOM 5333 O O . GLY B 1 257 ? 8.812 -22.609 -2.979 1 89.81 257 GLY B O 1
ATOM 5334 N N . GLY B 1 258 ? 8.922 -20.578 -3.729 1 77.94 258 GLY B N 1
ATOM 5335 C CA . GLY B 1 258 ? 9.703 -20.078 -2.609 1 77.94 258 GLY B CA 1
ATOM 5336 C C . GLY B 1 258 ? 11.078 -19.578 -3.018 1 77.94 258 GLY B C 1
ATOM 5337 O O . GLY B 1 258 ? 11.453 -19.672 -4.188 1 77.94 258 GLY B O 1
ATOM 5338 N N . GLY B 1 259 ? 11.68 -18.797 -2.104 1 72.88 259 GLY B N 1
ATOM 5339 C CA . GLY B 1 259 ? 13.008 -18.297 -2.439 1 72.88 259 GLY B CA 1
ATOM 5340 C C . GLY B 1 259 ? 13.945 -18.234 -1.249 1 72.88 259 GLY B C 1
ATOM 5341 O O . GLY B 1 259 ? 13.492 -18.25 -0.1 1 72.88 259 GLY B O 1
ATOM 5342 N N . LEU B 1 260 ? 15.102 -18.312 -1.657 1 76.94 260 LEU B N 1
ATOM 5343 C CA . LEU B 1 260 ? 16.172 -18.297 -0.665 1 76.94 260 LEU B CA 1
ATOM 5344 C C . LEU B 1 260 ? 16.219 -16.938 0.052 1 76.94 260 LEU B C 1
ATOM 5346 O O . LEU B 1 260 ? 15.883 -15.914 -0.538 1 76.94 260 LEU B O 1
ATOM 5350 N N . ASN B 1 261 ? 16.453 -17.016 1.243 1 77.44 261 ASN B N 1
ATOM 5351 C CA . ASN B 1 261 ? 16.734 -15.789 1.976 1 77.44 261 ASN B CA 1
ATOM 5352 C C . ASN B 1 261 ? 17.984 -15.086 1.439 1 77.44 261 ASN B C 1
ATOM 5354 O O . ASN B 1 261 ? 18.781 -15.695 0.732 1 77.44 261 ASN B O 1
ATOM 5358 N N . ILE B 1 262 ? 18.016 -13.836 1.643 1 75.81 262 ILE B N 1
ATOM 5359 C CA . ILE B 1 262 ? 19.188 -13.07 1.22 1 75.81 262 ILE B CA 1
ATOM 5360 C C . ILE B 1 262 ? 20.031 -12.703 2.436 1 75.81 262 ILE B C 1
ATOM 5362 O O . ILE B 1 262 ? 19.516 -12.609 3.553 1 75.81 262 ILE B O 1
ATOM 5366 N N . ARG B 1 263 ? 21.281 -12.586 2.211 1 74.25 263 ARG B N 1
ATOM 5367 C CA . ARG B 1 263 ? 22.188 -12.172 3.277 1 74.25 263 ARG B CA 1
ATOM 5368 C C . ARG B 1 263 ? 22.312 -10.656 3.328 1 74.25 263 ARG B C 1
ATOM 5370 O O . ARG B 1 263 ? 22.578 -10.016 2.307 1 74.25 263 ARG B O 1
ATOM 5377 N N . LEU B 1 264 ? 21.953 -10.156 4.465 1 76.38 264 LEU B N 1
ATOM 5378 C CA . LEU B 1 264 ? 22.188 -8.734 4.719 1 76.38 264 LEU B CA 1
ATOM 5379 C C . LEU B 1 264 ? 23.156 -8.547 5.871 1 76.38 264 LEU B C 1
ATOM 5381 O O . LEU B 1 264 ? 23.016 -9.164 6.926 1 76.38 264 LEU B O 1
ATOM 5385 N N . SER B 1 265 ? 24.266 -7.844 5.52 1 66.5 265 SER B N 1
ATOM 5386 C CA . SER B 1 265 ? 25.234 -7.59 6.578 1 66.5 265 SER B CA 1
ATOM 5387 C C . SER B 1 265 ? 24.719 -6.555 7.57 1 66.5 265 SER B C 1
ATOM 5389 O O . SER B 1 265 ? 23.906 -5.699 7.215 1 66.5 265 SER B O 1
ATOM 5391 N N . GLY B 1 266 ? 25.156 -6.586 8.82 1 55.97 266 GLY B N 1
ATOM 5392 C CA . GLY B 1 266 ? 24.875 -5.582 9.836 1 55.97 266 GLY B CA 1
ATOM 5393 C C . GLY B 1 266 ? 23.562 -5.809 10.562 1 55.97 266 GLY B C 1
ATOM 5394 O O . GLY B 1 266 ? 23.141 -4.973 11.359 1 55.97 266 GLY B O 1
ATOM 5395 N N . VAL B 1 267 ? 22.781 -6.723 10.109 1 55.22 267 VAL B N 1
ATOM 5396 C CA . VAL B 1 267 ? 21.516 -6.996 10.781 1 55.22 267 VAL B CA 1
ATOM 5397 C C . VAL B 1 267 ? 21.766 -7.855 12.016 1 55.22 267 VAL B C 1
ATOM 5399 O O . VAL B 1 267 ? 22.438 -8.875 11.945 1 55.22 267 VAL B O 1
ATOM 5402 N N . PRO B 1 268 ? 21.469 -7.09 13.25 1 52.62 268 PRO B N 1
ATOM 5403 C CA . PRO B 1 268 ? 21.625 -7.898 14.461 1 52.62 268 PRO B CA 1
ATOM 5404 C C . PRO B 1 268 ? 20.969 -9.266 14.344 1 52.62 268 PRO B C 1
ATOM 5406 O O . PRO B 1 268 ? 19.891 -9.391 13.742 1 52.62 268 PRO B O 1
ATOM 5409 N N . ARG B 1 269 ? 21.672 -10.141 14.367 1 47.16 269 ARG B N 1
ATOM 5410 C CA . ARG B 1 269 ? 21.172 -11.508 14.312 1 47.16 269 ARG B CA 1
ATOM 5411 C C . ARG B 1 269 ? 20.594 -11.938 15.664 1 47.16 269 ARG B C 1
ATOM 5413 O O . ARG B 1 269 ? 21.062 -11.477 16.703 1 47.16 269 ARG B O 1
ATOM 5420 N N . LYS B 1 270 ? 19.328 -12.281 15.742 1 43.22 270 LYS B N 1
ATOM 5421 C CA . LYS B 1 270 ? 18.844 -12.828 17 1 43.22 270 LYS B CA 1
ATOM 5422 C C . LYS B 1 270 ? 19.812 -13.859 17.562 1 43.22 270 LYS B C 1
ATOM 5424 O O . LYS B 1 270 ? 20.516 -14.539 16.812 1 43.22 270 LYS B O 1
ATOM 5429 N N . ASP B 1 271 ? 19.938 -14.094 18.922 1 40.94 271 ASP B N 1
ATOM 5430 C CA . ASP B 1 271 ? 20.719 -15.047 19.703 1 40.94 271 ASP B CA 1
ATOM 5431 C C . ASP B 1 271 ? 20.453 -16.484 19.25 1 40.94 271 ASP B C 1
ATOM 5433 O O . ASP B 1 271 ? 19.312 -16.875 19.031 1 40.94 271 ASP B O 1
ATOM 5437 N N . GLY B 1 272 ? 21.484 -17.344 18.859 1 44.25 272 GLY B N 1
ATOM 5438 C CA . GLY B 1 272 ? 21.531 -18.781 18.609 1 44.25 272 GLY B CA 1
ATOM 5439 C C . GLY B 1 272 ? 21.5 -19.125 17.125 1 44.25 272 GLY B C 1
ATOM 5440 O O . GLY B 1 272 ? 21.531 -20.297 16.75 1 44.25 272 GLY B O 1
ATOM 5441 N N . GLU B 1 273 ? 20.734 -18.375 16.391 1 42.66 273 GLU B N 1
ATOM 5442 C CA . GLU B 1 273 ? 20.734 -18.797 14.992 1 42.66 273 GLU B CA 1
ATOM 5443 C C . GLU B 1 273 ? 22.141 -18.734 14.391 1 42.66 273 GLU B C 1
ATOM 5445 O O . GLU B 1 273 ? 22.812 -17.703 14.5 1 42.66 273 GLU B O 1
ATOM 5450 N N . ASP B 1 274 ? 22.844 -19.703 14.562 1 42.66 274 ASP B N 1
ATOM 5451 C CA . ASP B 1 274 ? 24.094 -19.906 13.836 1 42.66 274 ASP B CA 1
ATOM 5452 C C . ASP B 1 274 ? 24.125 -19.078 12.562 1 42.66 274 ASP B C 1
ATOM 5454 O O . ASP B 1 274 ? 23.078 -18.797 11.969 1 42.66 274 ASP B O 1
ATOM 5458 N N . GLN B 1 275 ? 25.234 -18.281 12.359 1 47.94 275 GLN B N 1
ATOM 5459 C CA . GLN B 1 275 ? 25.766 -17.609 11.18 1 47.94 275 GLN B CA 1
ATOM 5460 C C . GLN B 1 275 ? 25.422 -18.375 9.906 1 47.94 275 GLN B C 1
ATOM 5462 O O . GLN B 1 275 ? 26.25 -18.5 9.008 1 47.94 275 GLN B O 1
ATOM 5467 N N . GLU B 1 276 ? 24.781 -19.328 9.922 1 47.88 276 GLU B N 1
ATOM 5468 C CA . GLU B 1 276 ? 24.797 -20.094 8.68 1 47.88 276 GLU B CA 1
ATOM 5469 C C . GLU B 1 276 ? 24.484 -19.219 7.477 1 47.88 276 GLU B C 1
ATOM 5471 O O . GLU B 1 276 ? 23.562 -18.406 7.516 1 47.88 276 GLU B O 1
ATOM 5476 N N . ARG B 1 277 ? 25.516 -19.031 6.633 1 60.47 277 ARG B N 1
ATOM 5477 C CA . ARG B 1 277 ? 25.391 -18.453 5.297 1 60.47 277 ARG B CA 1
ATOM 5478 C C . ARG B 1 277 ? 24.078 -18.875 4.645 1 60.47 277 ARG B C 1
ATOM 5480 O O . ARG B 1 277 ? 23.688 -20.031 4.719 1 60.47 277 ARG B O 1
ATOM 5487 N N . PRO B 1 278 ? 23.297 -17.875 4.219 1 72.56 278 PRO B N 1
ATOM 5488 C CA . PRO B 1 278 ? 22.094 -18.281 3.486 1 72.56 278 PRO B CA 1
ATOM 5489 C C . PRO B 1 278 ? 22.375 -19.328 2.426 1 72.56 278 PRO B C 1
ATOM 5491 O O . PRO B 1 278 ? 23.453 -19.359 1.839 1 72.56 278 PRO B O 1
ATOM 5494 N N . ALA B 1 279 ? 21.594 -20.234 2.35 1 81.31 279 ALA B N 1
ATOM 5495 C CA . ALA B 1 279 ? 21.688 -21.266 1.314 1 81.31 279 ALA B CA 1
ATOM 5496 C C . ALA B 1 279 ? 21.812 -20.641 -0.072 1 81.31 279 ALA B C 1
ATOM 5498 O O . ALA B 1 279 ? 21.266 -19.562 -0.319 1 81.31 279 ALA B O 1
ATOM 5499 N N . THR B 1 280 ? 22.688 -21.234 -0.886 1 88.81 280 THR B N 1
ATOM 5500 C CA . THR B 1 280 ? 22.844 -20.812 -2.275 1 88.81 280 THR B CA 1
ATOM 5501 C C . THR B 1 280 ? 21.922 -21.625 -3.189 1 88.81 280 THR B C 1
ATOM 5503 O O . THR B 1 280 ? 21.391 -22.656 -2.787 1 88.81 280 THR B O 1
ATOM 5506 N N . PRO B 1 281 ? 21.734 -21.109 -4.383 1 92.88 281 PRO B N 1
ATOM 5507 C CA . PRO B 1 281 ? 20.984 -21.906 -5.352 1 92.88 281 PRO B CA 1
ATOM 5508 C C . PRO B 1 281 ? 21.578 -23.297 -5.566 1 92.88 281 PRO B C 1
ATOM 5510 O O . PRO B 1 281 ? 20.828 -24.266 -5.742 1 92.88 281 PRO B O 1
ATOM 5513 N N . GLU B 1 282 ? 22.859 -23.359 -5.508 1 93.62 282 GLU B N 1
ATOM 5514 C CA . GLU B 1 282 ? 23.516 -24.656 -5.652 1 93.62 282 GLU B CA 1
ATOM 5515 C C . GLU B 1 282 ? 23.109 -25.609 -4.52 1 93.62 282 GLU B C 1
ATOM 5517 O O . GLU B 1 282 ? 22.812 -26.766 -4.762 1 93.62 282 GLU B O 1
ATOM 5522 N N . ASN B 1 283 ? 23.156 -25.031 -3.316 1 92.44 283 ASN B N 1
ATOM 5523 C CA . ASN B 1 283 ? 22.734 -25.828 -2.17 1 92.44 283 ASN B CA 1
ATOM 5524 C C . ASN B 1 283 ? 21.281 -26.312 -2.32 1 92.44 283 ASN B C 1
ATOM 5526 O O . ASN B 1 283 ? 20.953 -27.438 -1.949 1 92.44 283 ASN B O 1
ATOM 5530 N N . LEU B 1 284 ? 20.531 -25.469 -2.811 1 91.88 284 LEU B N 1
ATOM 5531 C CA . LEU B 1 284 ? 19.125 -25.75 -3.008 1 91.88 284 LEU B CA 1
ATOM 5532 C C . LEU B 1 284 ? 18.922 -26.891 -4.008 1 91.88 284 LEU B C 1
ATOM 5534 O O . LEU B 1 284 ? 18.234 -27.859 -3.719 1 91.88 284 LEU B O 1
ATOM 5538 N N . VAL B 1 285 ? 19.578 -26.828 -5.113 1 94.38 285 VAL B N 1
ATOM 5539 C CA . VAL B 1 285 ? 19.422 -27.828 -6.164 1 94.38 285 VAL B CA 1
ATOM 5540 C C . VAL B 1 285 ? 20.031 -29.156 -5.707 1 94.38 285 VAL B C 1
ATOM 5542 O O . VAL B 1 285 ? 19.484 -30.219 -5.98 1 94.38 285 VAL B O 1
ATOM 5545 N N . ASP B 1 286 ? 21.078 -29.031 -4.957 1 94.12 286 ASP B N 1
ATOM 5546 C CA . ASP B 1 286 ? 21.719 -30.234 -4.43 1 94.12 286 ASP B CA 1
ATOM 5547 C C . ASP B 1 286 ? 20.781 -31 -3.502 1 94.12 286 ASP B C 1
ATOM 5549 O O . ASP B 1 286 ? 20.812 -32.219 -3.445 1 94.12 286 ASP B O 1
ATOM 5553 N N . ALA B 1 287 ? 20.016 -30.234 -2.816 1 92.69 287 ALA B N 1
ATOM 5554 C CA . ALA B 1 287 ? 19.062 -30.844 -1.884 1 92.69 287 ALA B CA 1
ATOM 5555 C C . ALA B 1 287 ? 17.906 -31.5 -2.627 1 92.69 287 ALA B C 1
ATOM 5557 O O . ALA B 1 287 ? 17.328 -32.469 -2.143 1 92.69 287 ALA B O 1
ATOM 5558 N N . ILE B 1 288 ? 17.594 -31.047 -3.777 1 94.94 288 ILE B N 1
ATOM 5559 C CA . ILE B 1 288 ? 16.422 -31.469 -4.543 1 94.94 288 ILE B CA 1
ATOM 5560 C C . ILE B 1 288 ? 16.766 -32.688 -5.398 1 94.94 288 ILE B C 1
ATOM 5562 O O . ILE B 1 288 ? 16 -33.625 -5.477 1 94.94 288 ILE B O 1
ATOM 5566 N N . LEU B 1 289 ? 17.922 -32.781 -5.965 1 95.31 289 LEU B N 1
ATOM 5567 C CA . LEU B 1 289 ? 18.297 -33.656 -7.055 1 95.31 289 LEU B CA 1
ATOM 5568 C C . LEU B 1 289 ? 18.172 -35.125 -6.637 1 95.31 289 LEU B C 1
ATOM 5570 O O . LEU B 1 289 ? 17.641 -35.938 -7.391 1 95.31 289 LEU B O 1
ATOM 5574 N N . PRO B 1 290 ? 18.562 -35.438 -5.391 1 95.19 290 PRO B N 1
ATOM 5575 C CA . PRO B 1 290 ? 18.5 -36.844 -5.016 1 95.19 290 PRO B CA 1
ATOM 5576 C C . PRO B 1 290 ? 17.062 -37.375 -4.902 1 95.19 290 PRO B C 1
ATOM 5578 O O . PRO B 1 290 ? 16.828 -38.562 -4.949 1 95.19 290 PRO B O 1
ATOM 5581 N N . ILE B 1 291 ? 16.141 -36.438 -4.742 1 96.12 291 ILE B N 1
ATOM 5582 C CA . ILE B 1 291 ? 14.75 -36.812 -4.477 1 96.12 291 ILE B CA 1
ATOM 5583 C C . ILE B 1 291 ? 13.93 -36.688 -5.758 1 96.12 291 ILE B C 1
ATOM 5585 O O . ILE B 1 291 ? 12.875 -37.312 -5.891 1 96.12 291 ILE B O 1
ATOM 5589 N N . LEU B 1 292 ? 14.352 -35.938 -6.719 1 96.31 292 LEU B N 1
ATOM 5590 C CA . LEU B 1 292 ? 13.625 -35.594 -7.941 1 96.31 292 LEU B CA 1
ATOM 5591 C C . LEU B 1 292 ? 13.5 -36.812 -8.852 1 96.31 292 LEU B C 1
ATOM 5593 O O . LEU B 1 292 ? 14.508 -37.406 -9.227 1 96.31 292 LEU B O 1
ATOM 5597 N N . PRO B 1 293 ? 12.281 -37.125 -9.219 1 95.38 293 PRO B N 1
ATOM 5598 C CA . PRO B 1 293 ? 12.141 -38.25 -10.172 1 95.38 293 PRO B CA 1
ATOM 5599 C C . PRO B 1 293 ? 12.836 -37.969 -11.5 1 95.38 293 PRO B C 1
ATOM 5601 O O . PRO B 1 293 ? 12.828 -36.844 -11.984 1 95.38 293 PRO B O 1
ATOM 5604 N N . GLN B 1 294 ? 13.469 -38.969 -12.141 1 89.75 294 GLN B N 1
ATOM 5605 C CA . GLN B 1 294 ? 14.336 -38.844 -13.312 1 89.75 294 GLN B CA 1
ATOM 5606 C C . GLN B 1 294 ? 13.57 -38.281 -14.508 1 89.75 294 GLN B C 1
ATOM 5608 O O . GLN B 1 294 ? 14.141 -37.594 -15.352 1 89.75 294 GLN B O 1
ATOM 5613 N N . ASP B 1 295 ? 12.344 -38.469 -14.609 1 91.19 295 ASP B N 1
ATOM 5614 C CA . ASP B 1 295 ? 11.57 -38.062 -15.789 1 91.19 295 ASP B CA 1
ATOM 5615 C C . ASP B 1 295 ? 10.773 -36.781 -15.516 1 91.19 295 ASP B C 1
ATOM 5617 O O . ASP B 1 295 ? 9.75 -36.531 -16.156 1 91.19 295 ASP B O 1
ATOM 5621 N N . THR B 1 296 ? 11.32 -35.969 -14.633 1 96.19 296 THR B N 1
ATOM 5622 C CA . THR B 1 296 ? 10.523 -34.812 -14.25 1 96.19 296 THR B CA 1
ATOM 5623 C C . THR B 1 296 ? 11.258 -33.5 -14.594 1 96.19 296 THR B C 1
ATOM 5625 O O . THR B 1 296 ? 12.484 -33.469 -14.555 1 96.19 296 THR B O 1
ATOM 5628 N N . THR B 1 297 ? 10.5 -32.5 -15.008 1 97.12 297 THR B N 1
ATOM 5629 C CA . THR B 1 297 ? 10.969 -31.141 -15.148 1 97.12 297 THR B CA 1
ATOM 5630 C C . THR B 1 297 ? 10.883 -30.406 -13.82 1 97.12 297 THR B C 1
ATOM 5632 O O . THR B 1 297 ? 9.852 -30.453 -13.141 1 97.12 297 THR B O 1
ATOM 5635 N N . LEU B 1 298 ? 11.984 -29.781 -13.445 1 97.88 298 LEU B N 1
ATOM 5636 C CA . LEU B 1 298 ? 12.023 -28.984 -12.227 1 97.88 298 LEU B CA 1
ATOM 5637 C C . LEU B 1 298 ? 11.898 -27.5 -12.547 1 97.88 298 LEU B C 1
ATOM 5639 O O . LEU B 1 298 ? 12.672 -26.953 -13.344 1 97.88 298 LEU B O 1
ATOM 5643 N N . LEU B 1 299 ? 10.898 -26.859 -12.023 1 97.5 299 LEU B N 1
ATOM 5644 C CA . LEU B 1 299 ? 10.758 -25.406 -12.07 1 97.5 299 LEU B CA 1
ATOM 5645 C C . LEU B 1 299 ? 11.055 -24.781 -10.711 1 97.5 299 LEU B C 1
ATOM 5647 O O . LEU B 1 299 ? 10.562 -25.25 -9.688 1 97.5 299 LEU B O 1
ATOM 5651 N N . LEU B 1 300 ? 11.898 -23.797 -10.664 1 96.31 300 LEU B N 1
ATOM 5652 C CA . LEU B 1 300 ? 12.109 -22.953 -9.5 1 96.31 300 LEU B CA 1
ATOM 5653 C C . LEU B 1 300 ? 11.531 -21.562 -9.727 1 96.31 300 LEU B C 1
ATOM 5655 O O . LEU B 1 300 ? 11.641 -21.016 -10.82 1 96.31 300 LEU B O 1
ATOM 5659 N N . GLU B 1 301 ? 10.922 -20.953 -8.695 1 94.94 301 GLU B N 1
ATOM 5660 C CA . GLU B 1 301 ? 10.25 -19.672 -8.859 1 94.94 301 GLU B CA 1
ATOM 5661 C C . GLU B 1 301 ? 10.758 -18.641 -7.855 1 94.94 301 GLU B C 1
ATOM 5663 O O . GLU B 1 301 ? 9.977 -18.047 -7.117 1 94.94 301 GLU B O 1
ATOM 5668 N N . PRO B 1 302 ? 12.016 -18.406 -7.848 1 95.12 302 PRO B N 1
ATOM 5669 C CA . PRO B 1 302 ? 12.484 -17.375 -6.93 1 95.12 302 PRO B CA 1
ATOM 5670 C C . PRO B 1 302 ? 12 -15.977 -7.316 1 95.12 302 PRO B C 1
ATOM 5672 O O . PRO B 1 302 ? 11.727 -15.719 -8.492 1 95.12 302 PRO B O 1
ATOM 5675 N N . GLY B 1 303 ? 11.758 -15.117 -6.344 1 95.44 303 GLY B N 1
ATOM 5676 C CA . GLY B 1 303 ? 11.477 -13.703 -6.52 1 95.44 303 GLY B CA 1
ATOM 5677 C C . GLY B 1 303 ? 12.484 -12.805 -5.836 1 95.44 303 GLY B C 1
ATOM 5678 O O . GLY B 1 303 ? 13.422 -12.312 -6.477 1 95.44 303 GLY B O 1
ATOM 5679 N N . ARG B 1 304 ? 12.492 -12.867 -4.527 1 94.06 304 ARG B N 1
ATOM 5680 C CA . ARG B 1 304 ? 13.289 -11.977 -3.688 1 94.06 304 ARG B CA 1
ATOM 5681 C C . ARG B 1 304 ? 14.781 -12.148 -3.971 1 94.06 304 ARG B C 1
ATOM 5683 O O . ARG B 1 304 ? 15.492 -11.164 -4.172 1 94.06 304 ARG B O 1
ATOM 5690 N N . SER B 1 305 ? 15.281 -13.367 -4.035 1 93.5 305 SER B N 1
ATOM 5691 C CA . SER B 1 305 ? 16.719 -13.625 -4.164 1 93.5 305 SER B CA 1
ATOM 5692 C C . SER B 1 305 ? 17.234 -13.195 -5.527 1 93.5 305 SER B C 1
ATOM 5694 O O . SER B 1 305 ? 18.453 -13.062 -5.723 1 93.5 305 SER B O 1
ATOM 5696 N N . LEU B 1 306 ? 16.328 -12.977 -6.457 1 96.44 306 LEU B N 1
ATOM 5697 C CA . LEU B 1 306 ? 16.766 -12.57 -7.785 1 96.44 306 LEU B CA 1
ATOM 5698 C C . LEU B 1 306 ? 16.906 -11.055 -7.867 1 96.44 306 LEU B C 1
ATOM 5700 O O . LEU B 1 306 ? 17.734 -10.539 -8.641 1 96.44 306 LEU B O 1
ATOM 5704 N N . VAL B 1 307 ? 16.078 -10.359 -7.043 1 97.56 307 VAL B N 1
ATOM 5705 C CA . VAL B 1 307 ? 16.016 -8.945 -7.398 1 97.56 307 VAL B CA 1
ATOM 5706 C C . VAL B 1 307 ? 16.25 -8.086 -6.156 1 97.56 307 VAL B C 1
ATOM 5708 O O . VAL B 1 307 ? 16.547 -6.898 -6.262 1 97.56 307 VAL B O 1
ATOM 5711 N N . ALA B 1 308 ? 16.141 -8.57 -4.957 1 96.38 308 ALA B N 1
ATOM 5712 C CA . ALA B 1 308 ? 16.188 -7.77 -3.738 1 96.38 308 ALA B CA 1
ATOM 5713 C C . ALA B 1 308 ? 17.5 -7.004 -3.625 1 96.38 308 ALA B C 1
ATOM 5715 O O . ALA B 1 308 ? 17.5 -5.785 -3.453 1 96.38 308 ALA B O 1
ATOM 5716 N N . THR B 1 309 ? 18.656 -7.703 -3.783 1 95.69 309 THR B N 1
ATOM 5717 C CA . THR B 1 309 ? 19.984 -7.129 -3.541 1 95.69 309 THR B CA 1
ATOM 5718 C C . THR B 1 309 ? 20.422 -6.285 -4.73 1 95.69 309 THR B C 1
ATOM 5720 O O . THR B 1 309 ? 21.422 -5.562 -4.648 1 95.69 309 THR B O 1
ATOM 5723 N N . ALA B 1 310 ? 19.641 -6.41 -5.816 1 97.81 310 ALA B N 1
ATOM 5724 C CA . ALA B 1 310 ? 19.984 -5.641 -7.012 1 97.81 310 ALA B CA 1
ATOM 5725 C C . ALA B 1 310 ? 19.406 -4.227 -6.938 1 97.81 310 ALA B C 1
ATOM 5727 O O . ALA B 1 310 ? 19.734 -3.373 -7.766 1 97.81 310 ALA B O 1
ATOM 5728 N N . GLY B 1 311 ? 18.578 -3.996 -5.98 1 97.88 311 GLY B N 1
ATOM 5729 C CA . GLY B 1 311 ? 17.922 -2.703 -5.914 1 97.88 311 GLY B CA 1
ATOM 5730 C C . GLY B 1 311 ? 18.172 -1.973 -4.605 1 97.88 311 GLY B C 1
ATOM 5731 O O . GLY B 1 311 ? 18.266 -2.6 -3.549 1 97.88 311 GLY B O 1
ATOM 5732 N N . VAL B 1 312 ? 18.266 -0.65 -4.656 1 98.5 312 VAL B N 1
ATOM 5733 C CA . VAL B 1 312 ? 18.266 0.223 -3.488 1 98.5 312 VAL B CA 1
ATOM 5734 C C . VAL B 1 312 ? 17.266 1.354 -3.689 1 98.5 312 VAL B C 1
ATOM 5736 O O . VAL B 1 312 ? 16.859 1.643 -4.82 1 98.5 312 VAL B O 1
ATOM 5739 N N . LEU B 1 313 ? 16.797 1.88 -2.621 1 98.88 313 LEU B N 1
ATOM 5740 C CA . LEU B 1 313 ? 16.078 3.154 -2.654 1 98.88 313 LEU B CA 1
ATOM 5741 C C . LEU B 1 313 ? 17 4.297 -2.211 1 98.88 313 LEU B C 1
ATOM 5743 O O . LEU B 1 313 ? 17.469 4.309 -1.075 1 98.88 313 LEU B O 1
ATOM 5747 N N . MET B 1 314 ? 17.312 5.148 -3.146 1 98.88 314 MET B N 1
ATOM 5748 C CA . MET B 1 314 ? 18.078 6.355 -2.842 1 98.88 314 MET B CA 1
ATOM 5749 C C . MET B 1 314 ? 17.156 7.477 -2.377 1 98.88 314 MET B C 1
ATOM 5751 O O . MET B 1 314 ? 16.109 7.73 -2.992 1 98.88 314 MET B O 1
ATOM 5755 N N . THR B 1 315 ? 17.469 8.117 -1.261 1 98.62 315 THR B N 1
ATOM 5756 C CA . THR B 1 315 ? 16.641 9.141 -0.647 1 98.62 315 THR B CA 1
ATOM 5757 C C . THR B 1 315 ? 17.484 10.297 -0.123 1 98.62 315 THR B C 1
ATOM 5759 O O . THR B 1 315 ? 18.703 10.203 -0.066 1 98.62 315 THR B O 1
ATOM 5762 N N . GLU B 1 316 ? 16.812 11.383 0.198 1 98.31 316 GLU B N 1
ATOM 5763 C CA . GLU B 1 316 ? 17.5 12.594 0.654 1 98.31 316 GLU B CA 1
ATOM 5764 C C . GLU B 1 316 ? 17.109 12.93 2.092 1 98.31 316 GLU B C 1
ATOM 5766 O O . GLU B 1 316 ? 15.945 12.805 2.479 1 98.31 316 GLU B O 1
ATOM 5771 N N . VAL B 1 317 ? 18.109 13.359 2.822 1 98.12 317 VAL B N 1
ATOM 5772 C CA . VAL B 1 317 ? 17.891 13.812 4.191 1 98.12 317 VAL B CA 1
ATOM 5773 C C . VAL B 1 317 ? 17.203 15.18 4.18 1 98.12 317 VAL B C 1
ATOM 5775 O O . VAL B 1 317 ? 17.672 16.109 3.514 1 98.12 317 VAL B O 1
ATOM 5778 N N . LEU B 1 318 ? 16.078 15.297 4.871 1 98 318 LEU B N 1
ATOM 5779 C CA . LEU B 1 318 ? 15.391 16.578 5.012 1 98 318 LEU B CA 1
ATOM 5780 C C . LEU B 1 318 ? 15.836 17.297 6.281 1 98 318 LEU B C 1
ATOM 5782 O O . LEU B 1 318 ? 15.93 18.531 6.297 1 98 318 LEU B O 1
ATOM 5786 N N . GLY B 1 319 ? 16.078 16.531 7.336 1 97.19 319 GLY B N 1
ATOM 5787 C CA . GLY B 1 319 ? 16.547 17.078 8.594 1 97.19 319 GLY B CA 1
ATOM 5788 C C . GLY B 1 319 ? 16.562 16.062 9.727 1 97.19 319 GLY B C 1
ATOM 5789 O O . GLY B 1 319 ? 16.156 14.906 9.531 1 97.19 319 GLY B O 1
ATOM 5790 N N . VAL B 1 320 ? 17.109 16.453 10.836 1 96.25 320 VAL B N 1
ATOM 5791 C CA . VAL B 1 320 ? 17.156 15.641 12.039 1 96.25 320 VAL B CA 1
ATOM 5792 C C . VAL B 1 320 ? 16.344 16.297 13.148 1 96.25 320 VAL B C 1
ATOM 5794 O O . VAL B 1 320 ? 16.375 17.516 13.312 1 96.25 320 VAL B O 1
ATOM 5797 N N . LYS B 1 321 ? 15.562 15.562 13.789 1 94.62 321 LYS B N 1
ATOM 5798 C CA . LYS B 1 321 ? 14.875 16.062 14.977 1 94.62 321 LYS B CA 1
ATOM 5799 C C . LYS B 1 321 ? 14.953 15.062 16.125 1 94.62 321 LYS B C 1
ATOM 5801 O O . LYS B 1 321 ? 15.25 13.891 15.906 1 94.62 321 LYS B O 1
ATOM 5806 N N . THR B 1 322 ? 14.742 15.57 17.312 1 92.44 322 THR B N 1
ATOM 5807 C CA . THR B 1 322 ? 14.773 14.734 18.5 1 92.44 322 THR B CA 1
ATOM 5808 C C . THR B 1 322 ? 13.477 14.875 19.297 1 92.44 322 THR B C 1
ATOM 5810 O O . THR B 1 322 ? 12.922 15.969 19.406 1 92.44 322 THR B O 1
ATOM 5813 N N . ASN B 1 323 ? 12.945 13.867 19.703 1 90.62 323 ASN B N 1
ATOM 5814 C CA . ASN B 1 323 ? 11.844 13.781 20.656 1 90.62 323 ASN B CA 1
ATOM 5815 C C . ASN B 1 323 ? 12.102 12.711 21.719 1 90.62 323 ASN B C 1
ATOM 5817 O O . ASN B 1 323 ? 12.477 11.586 21.406 1 90.62 323 ASN B O 1
ATOM 5821 N N . GLY B 1 324 ? 11.961 13.125 22.922 1 87.75 324 GLY B N 1
ATOM 5822 C CA . GLY B 1 324 ? 12.383 12.195 23.969 1 87.75 324 GLY B CA 1
ATOM 5823 C C . GLY B 1 324 ? 13.828 11.766 23.828 1 87.75 324 GLY B C 1
ATOM 5824 O O . GLY B 1 324 ? 14.727 12.609 23.703 1 87.75 324 GLY B O 1
ATOM 5825 N N . ASP B 1 325 ? 14.023 10.453 23.875 1 87.06 325 ASP B N 1
ATOM 5826 C CA . ASP B 1 325 ? 15.375 9.922 23.766 1 87.06 325 ASP B CA 1
ATOM 5827 C C . ASP B 1 325 ? 15.656 9.422 22.344 1 87.06 325 ASP B C 1
ATOM 5829 O O . ASP B 1 325 ? 16.656 8.734 22.109 1 87.06 325 ASP B O 1
ATOM 5833 N N . ARG B 1 326 ? 14.797 9.805 21.484 1 92.25 326 ARG B N 1
ATOM 5834 C CA . ARG B 1 326 ? 14.93 9.273 20.141 1 92.25 326 ARG B CA 1
ATOM 5835 C C . ARG B 1 326 ? 15.414 10.352 19.172 1 92.25 326 ARG B C 1
ATOM 5837 O O . ARG B 1 326 ? 15.062 11.523 19.312 1 92.25 326 ARG B O 1
ATOM 5844 N N . ARG B 1 327 ? 16.203 9.953 18.281 1 95.38 327 ARG B N 1
ATOM 5845 C CA . ARG B 1 327 ? 16.641 10.781 17.172 1 95.38 327 ARG B CA 1
ATOM 5846 C C . ARG B 1 327 ? 16.016 10.312 15.859 1 95.38 327 ARG B C 1
ATOM 5848 O O . ARG B 1 327 ? 16.062 9.125 15.531 1 95.38 327 ARG B O 1
ATOM 5855 N N . PHE B 1 328 ? 15.422 11.242 15.219 1 96.94 328 PHE B N 1
ATOM 5856 C CA . PHE B 1 328 ? 14.758 10.93 13.961 1 96.94 328 PHE B CA 1
ATOM 5857 C C . PHE B 1 328 ? 15.484 11.578 12.789 1 96.94 328 PHE B C 1
ATOM 5859 O O . PHE B 1 328 ? 15.68 12.797 12.773 1 96.94 328 PHE B O 1
ATOM 5866 N N . LEU B 1 329 ? 15.961 10.773 11.961 1 97.94 329 LEU B N 1
ATOM 5867 C CA . LEU B 1 329 ? 16.438 11.25 10.664 1 97.94 329 LEU B CA 1
ATOM 5868 C C . LEU B 1 329 ? 15.297 11.242 9.641 1 97.94 329 LEU B C 1
ATOM 5870 O O . LEU B 1 329 ? 14.875 10.172 9.188 1 97.94 329 LEU B O 1
ATOM 5874 N N . VAL B 1 330 ? 14.797 12.398 9.273 1 98.06 330 VAL B N 1
ATOM 5875 C CA . VAL B 1 330 ? 13.648 12.523 8.375 1 98.06 330 VAL B CA 1
ATOM 5876 C C . VAL B 1 330 ? 14.133 12.602 6.93 1 98.06 330 VAL B C 1
ATOM 5878 O O . VAL B 1 330 ? 14.977 13.43 6.59 1 98.06 330 VAL B O 1
ATOM 5881 N N . VAL B 1 331 ? 13.633 11.688 6.109 1 98.62 331 VAL B N 1
ATOM 5882 C CA . VAL B 1 331 ? 14.039 11.633 4.711 1 98.62 331 VAL B CA 1
ATOM 5883 C C . VAL B 1 331 ? 12.82 11.828 3.811 1 98.62 331 VAL B C 1
ATOM 5885 O O . VAL B 1 331 ? 11.688 11.922 4.297 1 98.62 331 VAL B O 1
ATOM 5888 N N . ASP B 1 332 ? 13.055 11.906 2.496 1 98.5 332 ASP B N 1
ATOM 5889 C CA . ASP B 1 332 ? 11.945 12.211 1.595 1 98.5 332 ASP B CA 1
ATOM 5890 C C . ASP B 1 332 ? 11.305 10.93 1.059 1 98.5 332 ASP B C 1
ATOM 5892 O O . ASP B 1 332 ? 10.406 10.984 0.216 1 98.5 332 ASP B O 1
ATOM 5896 N N . SER B 1 333 ? 11.75 9.742 1.455 1 98.44 333 SER B N 1
ATOM 5897 C CA . SER B 1 333 ? 11.055 8.484 1.193 1 98.44 333 SER B CA 1
ATOM 5898 C C . SER B 1 333 ? 10.219 8.047 2.395 1 98.44 333 SER B C 1
ATOM 5900 O O . SER B 1 333 ? 10.359 8.609 3.484 1 98.44 333 SER B O 1
ATOM 5902 N N . ALA B 1 334 ? 9.383 7.082 2.205 1 98.56 334 ALA B N 1
ATOM 5903 C CA . ALA B 1 334 ? 8.43 6.707 3.25 1 98.56 334 ALA B CA 1
ATOM 5904 C C . ALA B 1 334 ? 7.988 5.254 3.096 1 98.56 334 ALA B C 1
ATOM 5906 O O . ALA B 1 334 ? 8.562 4.508 2.295 1 98.56 334 ALA B O 1
ATOM 5907 N N . MET B 1 335 ? 7.055 4.895 3.928 1 98.19 335 MET B N 1
ATOM 5908 C CA . MET B 1 335 ? 6.438 3.574 3.844 1 98.19 335 MET B CA 1
ATOM 5909 C C . MET B 1 335 ? 5.727 3.387 2.508 1 98.19 335 MET B C 1
ATOM 5911 O O . MET B 1 335 ? 5.445 2.258 2.104 1 98.19 335 MET B O 1
ATOM 5915 N N . THR B 1 336 ? 5.453 4.457 1.75 1 98.5 336 THR B N 1
ATOM 5916 C CA . THR B 1 336 ? 4.797 4.352 0.452 1 98.5 336 THR B CA 1
ATOM 5917 C C . THR B 1 336 ? 5.738 3.736 -0.581 1 98.5 336 THR B C 1
ATOM 5919 O O . THR B 1 336 ? 5.289 3.102 -1.537 1 98.5 336 THR B O 1
ATOM 5922 N N . GLU B 1 337 ? 7.062 3.932 -0.4 1 98.62 337 GLU B N 1
ATOM 5923 C CA . GLU B 1 337 ? 8.062 3.312 -1.27 1 98.62 337 GLU B CA 1
ATOM 5924 C C . GLU B 1 337 ? 8.523 1.973 -0.708 1 98.62 337 GLU B C 1
ATOM 5926 O O . GLU B 1 337 ? 8.828 1.047 -1.465 1 98.62 337 GLU B O 1
ATOM 5931 N N . VAL B 1 338 ? 8.625 1.937 0.573 1 98.56 338 VAL B N 1
ATOM 5932 C CA . VAL B 1 338 ? 9.133 0.745 1.249 1 98.56 338 VAL B CA 1
ATOM 5933 C C . VAL B 1 338 ? 8.227 0.4 2.43 1 98.56 338 VAL B C 1
ATOM 5935 O O . VAL B 1 338 ? 8.523 0.768 3.57 1 98.56 338 VAL B O 1
ATOM 5938 N N . ILE B 1 339 ? 7.242 -0.405 2.23 1 98.06 339 ILE B N 1
ATOM 5939 C CA . ILE B 1 339 ? 6.203 -0.687 3.217 1 98.06 339 ILE B CA 1
ATOM 5940 C C . ILE B 1 339 ? 6.648 -1.835 4.121 1 98.06 339 ILE B C 1
ATOM 5942 O O . ILE B 1 339 ? 6.055 -2.07 5.176 1 98.06 339 ILE B O 1
ATOM 5946 N N . ARG B 1 340 ? 7.66 -2.549 3.789 1 97.25 340 ARG B N 1
ATOM 5947 C CA . ARG B 1 340 ? 8.016 -3.842 4.363 1 97.25 340 ARG B CA 1
ATOM 5948 C C . ARG B 1 340 ? 8.328 -3.713 5.852 1 97.25 340 ARG B C 1
ATOM 5950 O O . ARG B 1 340 ? 7.902 -4.547 6.656 1 97.25 340 ARG B O 1
ATOM 5957 N N . PRO B 1 341 ? 9.094 -2.672 6.25 1 96.69 341 PRO B N 1
ATOM 5958 C CA . PRO B 1 341 ? 9.328 -2.557 7.691 1 96.69 341 PRO B CA 1
ATOM 5959 C C . PRO B 1 341 ? 8.039 -2.412 8.492 1 96.69 341 PRO B C 1
ATOM 5961 O O . PRO B 1 341 ? 7.859 -3.082 9.516 1 96.69 341 PRO B O 1
ATOM 5964 N N . ALA B 1 342 ? 7.117 -1.644 8.031 1 96.25 342 ALA B N 1
ATOM 5965 C CA . ALA B 1 342 ? 5.863 -1.406 8.734 1 96.25 342 ALA B CA 1
ATOM 5966 C C . ALA B 1 342 ? 4.953 -2.629 8.664 1 96.25 342 ALA B C 1
ATOM 5968 O O . ALA B 1 342 ? 4.273 -2.963 9.641 1 96.25 342 ALA B O 1
ATOM 5969 N N . LEU B 1 343 ? 4.918 -3.232 7.543 1 95.75 343 LEU B N 1
ATOM 5970 C CA . LEU B 1 343 ? 3.955 -4.297 7.277 1 95.75 343 LEU B CA 1
ATOM 5971 C C . LEU B 1 343 ? 4.445 -5.625 7.84 1 95.75 343 LEU B C 1
ATOM 5973 O O . LEU B 1 343 ? 3.662 -6.391 8.406 1 95.75 343 LEU B O 1
ATOM 5977 N N . TYR B 1 344 ? 5.828 -5.914 7.719 1 92.69 344 TYR B N 1
ATOM 5978 C CA . TYR B 1 344 ? 6.355 -7.234 8.039 1 92.69 344 TYR B CA 1
ATOM 5979 C C . TYR B 1 344 ? 7.332 -7.164 9.203 1 92.69 344 TYR B C 1
ATOM 5981 O O . TYR B 1 344 ? 7.766 -8.195 9.727 1 92.69 344 TYR B O 1
ATOM 5989 N N . GLY B 1 345 ? 7.699 -5.984 9.594 1 92.56 345 GLY B N 1
ATOM 5990 C CA . GLY B 1 345 ? 8.82 -5.867 10.516 1 92.56 345 GLY B CA 1
ATOM 5991 C C . GLY B 1 345 ? 10.156 -6.176 9.875 1 92.56 345 GLY B C 1
ATOM 5992 O O . GLY B 1 345 ? 11.109 -6.547 10.562 1 92.56 345 GLY B O 1
ATOM 5993 N N . ALA B 1 346 ? 10.242 -6.035 8.547 1 92.25 346 ALA B N 1
ATOM 5994 C CA . ALA B 1 346 ? 11.461 -6.348 7.805 1 92.25 346 ALA B CA 1
ATOM 5995 C C . ALA B 1 346 ? 12.555 -5.32 8.078 1 92.25 346 ALA B C 1
ATOM 5997 O O . ALA B 1 346 ? 12.258 -4.152 8.352 1 92.25 346 ALA B O 1
ATOM 5998 N N . HIS B 1 347 ? 13.75 -5.762 7.988 1 92.31 347 HIS B N 1
ATOM 5999 C CA . HIS B 1 347 ? 14.898 -4.887 8.172 1 92.31 347 HIS B CA 1
ATOM 6000 C C . HIS B 1 347 ? 15.625 -4.641 6.855 1 92.31 347 HIS B C 1
ATOM 6002 O O . HIS B 1 347 ? 15.984 -5.59 6.156 1 92.31 347 HIS B O 1
ATOM 6008 N N . HIS B 1 348 ? 15.812 -3.465 6.504 1 95.56 348 HIS B N 1
ATOM 6009 C CA . HIS B 1 348 ? 16.641 -2.996 5.402 1 95.56 348 HIS B CA 1
ATOM 6010 C C . HIS B 1 348 ? 17.797 -2.131 5.906 1 95.56 348 HIS B C 1
ATOM 6012 O O . HIS B 1 348 ? 17.562 -1.106 6.555 1 95.56 348 HIS B O 1
ATOM 6018 N N . PRO B 1 349 ? 19.016 -2.52 5.648 1 95.69 349 PRO B N 1
ATOM 6019 C CA . PRO B 1 349 ? 20.109 -1.638 6.043 1 95.69 349 PRO B CA 1
ATOM 6020 C C . PRO B 1 349 ? 20.031 -0.265 5.379 1 95.69 349 PRO B C 1
ATOM 6022 O O . PRO B 1 349 ? 19.484 -0.135 4.285 1 95.69 349 PRO B O 1
ATOM 6025 N N . VAL B 1 350 ? 20.547 0.719 6.094 1 97 350 VAL B N 1
ATOM 6026 C CA . VAL B 1 350 ? 20.609 2.074 5.559 1 97 350 VAL B CA 1
ATOM 6027 C C . VAL B 1 350 ? 22.047 2.592 5.664 1 97 350 VAL B C 1
ATOM 6029 O O . VAL B 1 350 ? 22.688 2.459 6.715 1 97 350 VAL B O 1
ATOM 6032 N N . THR B 1 351 ? 22.578 3.105 4.613 1 96.38 351 THR B N 1
ATOM 6033 C CA . THR B 1 351 ? 23.922 3.686 4.625 1 96.38 351 THR B CA 1
ATOM 6034 C C . THR B 1 351 ? 23.938 5.027 3.904 1 96.38 351 THR B C 1
ATOM 6036 O O . THR B 1 351 ? 22.984 5.371 3.197 1 96.38 351 THR B O 1
ATOM 6039 N N . HIS B 1 352 ? 24.984 5.797 4.164 1 97.06 352 HIS B N 1
ATOM 6040 C CA . HIS B 1 352 ? 25.203 7.043 3.439 1 97.06 352 HIS B CA 1
ATOM 6041 C C . HIS B 1 352 ? 25.703 6.777 2.021 1 97.06 352 HIS B C 1
ATOM 6043 O O . HIS B 1 352 ? 26.469 5.836 1.792 1 97.06 352 HIS B O 1
ATOM 6049 N N . VAL B 1 353 ? 25.25 7.57 1.044 1 98 353 VAL B N 1
ATOM 6050 C CA . VAL B 1 353 ? 25.812 7.492 -0.302 1 98 353 VAL B CA 1
ATOM 6051 C C . VAL B 1 353 ? 27.266 7.953 -0.286 1 98 353 VAL B C 1
ATOM 6053 O O . VAL B 1 353 ? 28.141 7.293 -0.857 1 98 353 VAL B O 1
ATOM 6056 N N . THR B 1 354 ? 27.469 9.078 0.284 1 96.94 354 THR B N 1
ATOM 6057 C CA . THR B 1 354 ? 28.812 9.578 0.551 1 96.94 354 THR B CA 1
ATOM 6058 C C . THR B 1 354 ? 29.188 9.383 2.02 1 96.94 354 THR B C 1
ATOM 6060 O O . THR B 1 354 ? 28.516 9.922 2.908 1 96.94 354 THR B O 1
ATOM 6063 N N . VAL B 1 355 ? 30.203 8.656 2.291 1 94.38 355 VAL B N 1
ATOM 6064 C CA . VAL B 1 355 ? 30.641 8.391 3.658 1 94.38 355 VAL B CA 1
ATOM 6065 C C . VAL B 1 355 ? 31 9.703 4.355 1 94.38 355 VAL B C 1
ATOM 6067 O O . VAL B 1 355 ? 31.797 10.492 3.844 1 94.38 355 VAL B O 1
ATOM 6070 N N . PRO B 1 356 ? 30.391 9.898 5.457 1 92.25 356 PRO B N 1
ATOM 6071 C CA . PRO B 1 356 ? 30.703 11.133 6.172 1 92.25 356 PRO B CA 1
ATOM 6072 C C . PRO B 1 356 ? 32.156 11.195 6.648 1 92.25 356 PRO B C 1
ATOM 6074 O O . PRO B 1 356 ? 32.75 10.156 6.949 1 92.25 356 PRO B O 1
ATOM 6077 N N . SER B 1 357 ? 32.625 12.406 6.805 1 88.5 357 SER B N 1
ATOM 6078 C CA . SER B 1 357 ? 34 12.609 7.281 1 88.5 357 SER B CA 1
ATOM 6079 C C . SER B 1 357 ? 34.125 12.227 8.75 1 88.5 357 SER B C 1
ATOM 6081 O O . SER B 1 357 ? 35.156 11.648 9.156 1 88.5 357 SER B O 1
ATOM 6083 N N . SER B 1 358 ? 33.031 12.555 9.445 1 86.31 358 SER B N 1
ATOM 6084 C CA . SER B 1 358 ? 33.031 12.211 10.867 1 86.31 358 SER B CA 1
ATOM 6085 C C . SER B 1 358 ? 32.75 10.727 11.07 1 86.31 358 SER B C 1
ATOM 6087 O O . SER B 1 358 ? 31.922 10.141 10.383 1 86.31 358 SER B O 1
ATOM 6089 N N . GLN B 1 359 ? 33.438 10.172 12.031 1 85.69 359 GLN B N 1
ATOM 6090 C CA . GLN B 1 359 ? 33.281 8.75 12.344 1 85.69 359 GLN B CA 1
ATOM 6091 C C . GLN B 1 359 ? 32.219 8.547 13.438 1 85.69 359 GLN B C 1
ATOM 6093 O O . GLN B 1 359 ? 31.859 7.414 13.75 1 85.69 359 GLN B O 1
ATOM 6098 N N . GLU B 1 360 ? 31.734 9.578 13.875 1 91.88 360 GLU B N 1
ATOM 6099 C CA . GLU B 1 360 ? 30.734 9.469 14.922 1 91.88 360 GLU B CA 1
ATOM 6100 C C . GLU B 1 360 ? 29.453 8.836 14.383 1 91.88 360 GLU B C 1
ATOM 6102 O O . GLU B 1 360 ? 29.016 9.141 13.273 1 91.88 360 GLU B O 1
ATOM 6107 N N . ARG B 1 361 ? 28.938 7.91 15.18 1 94.06 361 ARG B N 1
ATOM 6108 C CA . ARG B 1 361 ? 27.688 7.238 14.852 1 94.06 361 ARG B CA 1
ATOM 6109 C C . ARG B 1 361 ? 26.719 7.297 16.016 1 94.06 361 ARG B C 1
ATOM 6111 O O . ARG B 1 361 ? 27.125 7.352 17.172 1 94.06 361 ARG B O 1
ATOM 6118 N N . ALA B 1 362 ? 25.5 7.418 15.711 1 94.81 362 ALA B N 1
ATOM 6119 C CA . ALA B 1 362 ? 24.438 7.367 16.719 1 94.81 362 ALA B CA 1
ATOM 6120 C C . ALA B 1 362 ? 23.25 6.566 16.203 1 94.81 362 ALA B C 1
ATOM 6122 O O . ALA B 1 362 ? 23.047 6.445 14.992 1 94.81 362 ALA B O 1
ATOM 6123 N N . ALA B 1 363 ? 22.516 5.961 17.172 1 95.38 363 ALA B N 1
ATOM 6124 C CA . ALA B 1 363 ? 21.281 5.273 16.812 1 95.38 363 ALA B CA 1
ATOM 6125 C C . ALA B 1 363 ? 20.219 6.262 16.328 1 95.38 363 ALA B C 1
ATOM 6127 O O . ALA B 1 363 ? 19.859 7.195 17.047 1 95.38 363 ALA B O 1
ATOM 6128 N N . MET B 1 364 ? 19.75 6.117 15.133 1 95.69 364 MET B N 1
ATOM 6129 C CA . MET B 1 364 ? 18.75 6.992 14.516 1 95.69 364 MET B CA 1
ATOM 6130 C C . MET B 1 364 ? 17.578 6.188 13.984 1 95.69 364 MET B C 1
ATOM 6132 O O . MET B 1 364 ? 17.75 5.098 13.438 1 95.69 364 MET B O 1
ATOM 6136 N N . ASP B 1 365 ? 16.359 6.641 14.211 1 97 365 ASP B N 1
ATOM 6137 C CA . ASP B 1 365 ? 15.211 6.168 13.453 1 97 365 ASP B CA 1
ATOM 6138 C C . ASP B 1 365 ? 15.078 6.914 12.125 1 97 365 ASP B C 1
ATOM 6140 O O . ASP B 1 365 ? 14.93 8.141 12.109 1 97 365 ASP B O 1
ATOM 6144 N N . VAL B 1 366 ? 15.195 6.188 11.023 1 98.12 366 VAL B N 1
ATOM 6145 C CA . VAL B 1 366 ? 15 6.785 9.711 1 98.12 366 VAL B CA 1
ATOM 6146 C C . VAL B 1 366 ? 13.516 6.773 9.352 1 98.12 366 VAL B C 1
ATOM 6148 O O . VAL B 1 366 ? 12.922 5.707 9.172 1 98.12 366 VAL B O 1
ATOM 6151 N N . VAL B 1 367 ? 12.906 7.992 9.242 1 98.12 367 VAL B N 1
ATOM 6152 C CA . VAL B 1 367 ? 11.461 8.086 9.109 1 98.12 367 VAL B CA 1
ATOM 6153 C C . VAL B 1 367 ? 11.109 8.93 7.887 1 98.12 367 VAL B C 1
ATOM 6155 O O . VAL B 1 367 ? 11.938 9.695 7.391 1 98.12 367 VAL B O 1
ATOM 6158 N N . GLY B 1 368 ? 9.906 8.672 7.336 1 97.94 368 GLY B N 1
ATOM 6159 C CA . GLY B 1 368 ? 9.445 9.398 6.164 1 97.94 368 GLY B CA 1
ATOM 6160 C C . GLY B 1 368 ? 8.43 10.477 6.488 1 97.94 368 GLY B C 1
ATOM 6161 O O . GLY B 1 368 ? 8.141 10.734 7.66 1 97.94 368 GLY B O 1
ATOM 6162 N N . PRO B 1 369 ? 7.93 11.133 5.477 1 97.38 369 PRO B N 1
ATOM 6163 C CA . PRO B 1 369 ? 7.047 12.289 5.641 1 97.38 369 PRO B CA 1
ATOM 6164 C C . PRO B 1 369 ? 5.578 11.898 5.785 1 97.38 369 PRO B C 1
ATOM 6166 O O . PRO B 1 369 ? 4.73 12.75 6.07 1 97.38 369 PRO B O 1
ATOM 6169 N N . VAL B 1 370 ? 5.223 10.625 5.574 1 96.12 370 VAL B N 1
ATOM 6170 C CA . VAL B 1 370 ? 3.84 10.188 5.707 1 96.12 370 VAL B CA 1
ATOM 6171 C C . VAL B 1 370 ? 3.361 10.398 7.141 1 96.12 370 VAL B C 1
ATOM 6173 O O . VAL B 1 370 ? 4.098 10.125 8.094 1 96.12 370 VAL B O 1
ATOM 6176 N N . CYS B 1 371 ? 2.201 10.914 7.273 1 90.5 371 CYS B N 1
ATOM 6177 C CA . CYS B 1 371 ? 1.692 11.312 8.578 1 90.5 371 CYS B CA 1
ATOM 6178 C C . CYS B 1 371 ? 1.15 10.109 9.344 1 90.5 371 CYS B C 1
ATOM 6180 O O . CYS B 1 371 ? -0.027 10.078 9.703 1 90.5 371 CYS B O 1
ATOM 6182 N N . GLU B 1 372 ? 2.004 9.195 9.547 1 90.88 372 GLU B N 1
ATOM 6183 C CA . GLU B 1 372 ? 1.776 7.957 10.289 1 90.88 372 GLU B CA 1
ATOM 6184 C C . GLU B 1 372 ? 2.982 7.602 11.156 1 90.88 372 GLU B C 1
ATOM 6186 O O . GLU B 1 372 ? 4.125 7.695 10.703 1 90.88 372 GLU B O 1
ATOM 6191 N N . SER B 1 373 ? 2.646 7.176 12.375 1 90.19 373 SER B N 1
ATOM 6192 C CA . SER B 1 373 ? 3.732 6.738 13.242 1 90.19 373 SER B CA 1
ATOM 6193 C C . SER B 1 373 ? 4.434 5.508 12.672 1 90.19 373 SER B C 1
ATOM 6195 O O . SER B 1 373 ? 5.617 5.285 12.93 1 90.19 373 SER B O 1
ATOM 6197 N N . GLY B 1 374 ? 3.703 4.773 11.852 1 92.81 374 GLY B N 1
ATOM 6198 C CA . GLY B 1 374 ? 4.254 3.564 11.258 1 92.81 374 GLY B CA 1
ATOM 6199 C C . GLY B 1 374 ? 5.16 3.844 10.078 1 92.81 374 GLY B C 1
ATOM 6200 O O . GLY B 1 374 ? 5.762 2.924 9.523 1 92.81 374 GLY B O 1
ATOM 6201 N N . ASP B 1 375 ? 5.328 5.117 9.789 1 96.81 375 ASP B N 1
ATOM 6202 C CA . ASP B 1 375 ? 6.168 5.477 8.656 1 96.81 375 ASP B CA 1
ATOM 6203 C C . ASP B 1 375 ? 7.641 5.543 9.055 1 96.81 375 ASP B C 1
ATOM 6205 O O . ASP B 1 375 ? 8.18 6.629 9.289 1 96.81 375 ASP B O 1
ATOM 6209 N N . PHE B 1 376 ? 8.281 4.402 9.062 1 97.31 376 PHE B N 1
ATOM 6210 C CA . PHE B 1 376 ? 9.727 4.301 9.266 1 97.31 376 PHE B CA 1
ATOM 6211 C C . PHE B 1 376 ? 10.344 3.33 8.266 1 97.31 376 PHE B C 1
ATOM 6213 O O . PHE B 1 376 ? 9.727 2.328 7.902 1 97.31 376 PHE B O 1
ATOM 6220 N N . LEU B 1 377 ? 11.539 3.646 7.859 1 97.94 377 LEU B N 1
ATOM 6221 C CA . LEU B 1 377 ? 12.312 2.795 6.961 1 97.94 377 LEU B CA 1
ATOM 6222 C C . LEU B 1 377 ? 13.273 1.91 7.742 1 97.94 377 LEU B C 1
ATOM 6224 O O . LEU B 1 377 ? 13.609 0.809 7.301 1 97.94 377 LEU B O 1
ATOM 6228 N N . ALA B 1 378 ? 13.711 2.416 8.836 1 96.38 378 ALA B N 1
ATOM 6229 C CA . ALA B 1 378 ? 14.617 1.698 9.727 1 96.38 378 ALA B CA 1
ATOM 6230 C C . ALA B 1 378 ? 14.555 2.264 11.148 1 96.38 378 ALA B C 1
ATOM 6232 O O . ALA B 1 378 ? 14.352 3.467 11.328 1 96.38 378 ALA B O 1
ATOM 6233 N N . ARG B 1 379 ? 14.773 1.423 12.133 1 94.75 379 ARG B N 1
ATOM 6234 C CA . ARG B 1 379 ? 14.797 1.843 13.531 1 94.75 379 ARG B CA 1
ATOM 6235 C C . ARG B 1 379 ? 16.172 1.606 14.148 1 94.75 379 ARG B C 1
ATOM 6237 O O . ARG B 1 379 ? 16.812 0.587 13.875 1 94.75 379 ARG B O 1
ATOM 6244 N N . ARG B 1 380 ? 16.641 2.607 14.836 1 93.06 380 ARG B N 1
ATOM 6245 C CA . ARG B 1 380 ? 17.844 2.523 15.648 1 93.06 380 ARG B CA 1
ATOM 6246 C C . ARG B 1 380 ? 19.047 2.104 14.805 1 93.06 380 ARG B C 1
ATOM 6248 O O . ARG B 1 380 ? 19.812 1.224 15.203 1 93.06 380 ARG B O 1
ATOM 6255 N N . CYS B 1 381 ? 19.094 2.613 13.633 1 92.81 381 CYS B N 1
ATOM 6256 C CA . CYS B 1 381 ? 20.25 2.33 12.789 1 92.81 381 CYS B CA 1
ATOM 6257 C C . CYS B 1 381 ? 21.391 3.275 13.102 1 92.81 381 CYS B C 1
ATOM 6259 O O . CYS B 1 381 ? 21.172 4.453 13.391 1 92.81 381 CYS B O 1
ATOM 6261 N N . MET B 1 382 ? 22.594 2.775 13.055 1 93.12 382 MET B N 1
ATOM 6262 C CA . MET B 1 382 ? 23.766 3.572 13.375 1 93.12 382 MET B CA 1
ATOM 6263 C C . MET B 1 382 ? 24.203 4.41 12.172 1 93.12 382 MET B C 1
ATOM 6265 O O . MET B 1 382 ? 24.688 3.871 11.18 1 93.12 382 MET B O 1
ATOM 6269 N N . LEU B 1 383 ? 23.953 5.676 12.211 1 95.38 383 LEU B N 1
ATOM 6270 C CA . LEU B 1 383 ? 24.297 6.625 11.156 1 95.38 383 LEU B CA 1
ATOM 6271 C C . LEU B 1 383 ? 24.969 7.859 11.742 1 95.38 383 LEU B C 1
ATOM 6273 O O . LEU B 1 383 ? 25.047 8.016 12.969 1 95.38 383 LEU B O 1
ATOM 6277 N N . SER B 1 384 ? 25.594 8.656 10.836 1 94.38 384 SER B N 1
ATOM 6278 C CA . SER B 1 384 ? 26.078 9.953 11.305 1 94.38 384 SER B CA 1
ATOM 6279 C C . SER B 1 384 ? 24.969 10.742 11.984 1 94.38 384 SER B C 1
ATOM 6281 O O . SER B 1 384 ? 23.859 10.859 11.453 1 94.38 384 SER B O 1
ATOM 6283 N N . PRO B 1 385 ? 25.219 11.266 13.109 1 92.06 385 PRO B N 1
ATOM 6284 C CA . PRO B 1 385 ? 24.156 11.898 13.891 1 92.06 385 PRO B CA 1
ATOM 6285 C C . PRO B 1 385 ? 23.656 13.195 13.258 1 92.06 385 PRO B C 1
ATOM 6287 O O . PRO B 1 385 ? 22.547 13.641 13.555 1 92.06 385 PRO B O 1
ATOM 6290 N N . ASN B 1 386 ? 24.453 13.82 12.469 1 90.25 386 ASN B N 1
ATOM 6291 C CA . ASN B 1 386 ? 24.062 15.109 11.914 1 90.25 386 ASN B CA 1
ATOM 6292 C C . ASN B 1 386 ? 24.422 15.219 10.43 1 90.25 386 ASN B C 1
ATOM 6294 O O . ASN B 1 386 ? 25.172 16.125 10.039 1 90.25 386 ASN B O 1
ATOM 6298 N N . PRO B 1 387 ? 23.797 14.375 9.719 1 93.12 387 PRO B N 1
ATOM 6299 C CA . PRO B 1 387 ? 24.031 14.562 8.289 1 93.12 387 PRO B CA 1
ATOM 6300 C C . PRO B 1 387 ? 23.422 15.859 7.762 1 93.12 387 PRO B C 1
ATOM 6302 O O . PRO B 1 387 ? 22.391 16.312 8.266 1 93.12 387 PRO B O 1
ATOM 6305 N N . PRO B 1 388 ? 24.141 16.5 6.832 1 91.38 388 PRO B N 1
ATOM 6306 C CA . PRO B 1 388 ? 23.562 17.734 6.293 1 91.38 388 PRO B CA 1
ATOM 6307 C C . PRO B 1 388 ? 22.266 17.484 5.527 1 91.38 388 PRO B C 1
ATOM 6309 O O . PRO B 1 388 ? 22.094 16.438 4.918 1 91.38 388 PRO B O 1
ATOM 6312 N N . SER B 1 389 ? 21.391 18.5 5.57 1 92.94 389 SER B N 1
ATOM 6313 C CA . SER B 1 389 ? 20.219 18.469 4.711 1 92.94 389 SER B CA 1
ATOM 6314 C C . SER B 1 389 ? 20.609 18.281 3.248 1 92.94 389 SER B C 1
ATOM 6316 O O . SER B 1 389 ? 21.562 18.891 2.773 1 92.94 389 SER B O 1
ATOM 6318 N N . GLY B 1 390 ? 19.875 17.391 2.609 1 94.75 390 GLY B N 1
ATOM 6319 C CA . GLY B 1 390 ? 20.172 17.156 1.203 1 94.75 390 GLY B CA 1
ATOM 6320 C C . GLY B 1 390 ? 21.109 15.984 0.976 1 94.75 390 GLY B C 1
ATOM 6321 O O . GLY B 1 390 ? 21.25 15.508 -0.15 1 94.75 390 GLY B O 1
ATOM 6322 N N . ALA B 1 391 ? 21.781 15.539 2.055 1 96.44 391 ALA B N 1
ATOM 6323 C CA . ALA B 1 391 ? 22.625 14.352 1.907 1 96.44 391 ALA B CA 1
ATOM 6324 C C . ALA B 1 391 ? 21.812 13.148 1.454 1 96.44 391 ALA B C 1
ATOM 6326 O O . ALA B 1 391 ? 20.641 13 1.831 1 96.44 391 ALA B O 1
ATOM 6327 N N . ALA B 1 392 ? 22.484 12.328 0.67 1 98 392 ALA B N 1
ATOM 6328 C CA . ALA B 1 392 ? 21.797 11.156 0.132 1 98 392 ALA B CA 1
ATOM 6329 C C . ALA B 1 392 ? 22.078 9.914 0.977 1 98 392 ALA B C 1
ATOM 6331 O O . ALA B 1 392 ? 23.203 9.719 1.439 1 98 392 ALA B O 1
ATOM 6332 N N . LEU B 1 393 ? 21.031 9.141 1.213 1 98.12 393 LEU B N 1
ATOM 6333 C CA . LEU B 1 393 ? 21.109 7.824 1.829 1 98.12 393 LEU B CA 1
ATOM 6334 C C . LEU B 1 393 ? 20.594 6.75 0.88 1 98.12 393 LEU B C 1
ATOM 6336 O O . LEU B 1 393 ? 19.922 7.062 -0.107 1 98.12 393 LEU B O 1
ATOM 6340 N N . VAL B 1 394 ? 20.922 5.527 1.231 1 98 394 VAL B N 1
ATOM 6341 C CA . VAL B 1 394 ? 20.344 4.41 0.498 1 98 394 VAL B CA 1
ATOM 6342 C C . VAL B 1 394 ? 19.734 3.406 1.478 1 98 394 VAL B C 1
ATOM 6344 O O . VAL B 1 394 ? 20.312 3.135 2.533 1 98 394 VAL B O 1
ATOM 6347 N N . VAL B 1 395 ? 18.547 3.002 1.223 1 98.31 395 VAL B N 1
ATOM 6348 C CA . VAL B 1 395 ? 17.938 1.829 1.839 1 98.31 395 VAL B CA 1
ATOM 6349 C C . VAL B 1 395 ? 18.203 0.592 0.988 1 98.31 395 VAL B C 1
ATOM 6351 O O . VAL B 1 395 ? 17.844 0.544 -0.188 1 98.31 395 VAL B O 1
ATOM 6354 N N . TRP B 1 396 ? 18.812 -0.411 1.596 1 97.44 396 TRP B N 1
ATOM 6355 C CA . TRP B 1 396 ? 19.344 -1.537 0.839 1 97.44 396 TRP B CA 1
ATOM 6356 C C . TRP B 1 396 ? 18.297 -2.635 0.679 1 97.44 396 TRP B C 1
ATOM 6358 O O . TRP B 1 396 ? 17.344 -2.705 1.452 1 97.44 396 TRP B O 1
ATOM 6368 N N . ALA B 1 397 ? 18.453 -3.506 -0.34 1 96.62 397 ALA B N 1
ATOM 6369 C CA . ALA B 1 397 ? 17.688 -4.723 -0.604 1 96.62 397 ALA B CA 1
ATOM 6370 C C . ALA B 1 397 ? 16.219 -4.398 -0.849 1 96.62 397 ALA B C 1
ATOM 6372 O O . ALA B 1 397 ? 15.328 -5.043 -0.285 1 96.62 397 ALA B O 1
ATOM 6373 N N . THR B 1 398 ? 16.031 -3.309 -1.608 1 98.06 398 THR B N 1
ATOM 6374 C CA . THR B 1 398 ? 14.656 -2.873 -1.874 1 98.06 398 THR B CA 1
ATOM 6375 C C . THR B 1 398 ? 14.219 -3.301 -3.27 1 98.06 398 THR B C 1
ATOM 6377 O O . THR B 1 398 ? 13.18 -2.857 -3.762 1 98.06 398 THR B O 1
ATOM 6380 N N . GLY B 1 399 ? 14.992 -4.137 -3.891 1 98 399 GLY B N 1
ATOM 6381 C CA . GLY B 1 399 ? 14.633 -4.582 -5.227 1 98 399 GLY B CA 1
ATOM 6382 C C . GLY B 1 399 ? 13.383 -5.441 -5.25 1 98 399 GLY B C 1
ATOM 6383 O O . GLY B 1 399 ? 12.773 -5.637 -6.305 1 98 399 GLY B O 1
ATOM 6384 N N . ALA B 1 400 ? 13.062 -5.996 -4.164 1 97.44 400 ALA B N 1
ATOM 6385 C CA . ALA B 1 400 ? 11.906 -6.887 -4.074 1 97.44 400 ALA B CA 1
ATOM 6386 C C . ALA B 1 400 ? 10.883 -6.359 -3.074 1 97.44 400 ALA B C 1
ATOM 6388 O O . ALA B 1 400 ? 11.242 -5.949 -1.968 1 97.44 400 ALA B O 1
ATOM 6389 N N . TYR B 1 401 ? 9.594 -6.387 -3.508 1 97.25 401 TYR B N 1
ATOM 6390 C CA . TYR B 1 401 ? 8.445 -6.141 -2.646 1 97.25 401 TYR B CA 1
ATOM 6391 C C . TYR B 1 401 ? 8.492 -4.734 -2.062 1 97.25 401 TYR B C 1
ATOM 6393 O O . TYR B 1 401 ? 8.133 -4.523 -0.902 1 97.25 401 TYR B O 1
ATOM 6401 N N . CYS B 1 402 ? 9.086 -3.809 -2.773 1 98.44 402 CYS B N 1
ATOM 6402 C CA . CYS B 1 402 ? 9.078 -2.396 -2.408 1 98.44 402 CYS B CA 1
ATOM 6403 C C . CYS B 1 402 ? 8.359 -1.565 -3.469 1 98.44 402 CYS B C 1
ATOM 6405 O O . CYS B 1 402 ? 7.168 -1.282 -3.342 1 98.44 402 CYS B O 1
ATOM 6407 N N . SER B 1 403 ? 9.016 -1.478 -4.668 1 98.44 403 SER B N 1
ATOM 6408 C CA . SER B 1 403 ? 8.336 -0.774 -5.75 1 98.44 403 SER B CA 1
ATOM 6409 C C . SER B 1 403 ? 7.027 -1.464 -6.121 1 98.44 403 SER B C 1
ATOM 6411 O O . SER B 1 403 ? 6.031 -0.801 -6.41 1 98.44 403 SER B O 1
ATOM 6413 N N . SER B 1 404 ? 6.984 -2.777 -6.078 1 98.12 404 SER B N 1
ATOM 6414 C CA . SER B 1 404 ? 5.797 -3.537 -6.465 1 98.12 404 SER B CA 1
ATOM 6415 C C . SER B 1 404 ? 4.668 -3.35 -5.457 1 98.12 404 SER B C 1
ATOM 6417 O O . SER B 1 404 ? 3.492 -3.479 -5.805 1 98.12 404 SER B O 1
ATOM 6419 N N . MET B 1 405 ? 5.012 -3.041 -4.203 1 98.19 405 MET B N 1
ATOM 6420 C CA . MET B 1 405 ? 4.016 -2.881 -3.146 1 98.19 405 MET B CA 1
ATOM 6421 C C . MET B 1 405 ? 3.775 -1.406 -2.846 1 98.19 405 MET B C 1
ATOM 6423 O O . MET B 1 405 ? 3.047 -1.07 -1.91 1 98.19 405 MET B O 1
ATOM 6427 N N . ALA B 1 406 ? 4.359 -0.507 -3.588 1 98.5 406 ALA B N 1
ATOM 6428 C CA . ALA B 1 406 ? 4.266 0.928 -3.332 1 98.5 406 ALA B CA 1
ATOM 6429 C C . ALA B 1 406 ? 2.822 1.41 -3.418 1 98.5 406 ALA B C 1
ATOM 6431 O O . ALA B 1 406 ? 1.995 0.796 -4.098 1 98.5 406 ALA B O 1
ATOM 6432 N N . SER B 1 407 ? 2.445 2.432 -2.684 1 98.31 407 SER B N 1
ATOM 6433 C CA . SER B 1 407 ? 1.121 3.043 -2.715 1 98.31 407 SER B CA 1
ATOM 6434 C C . SER B 1 407 ? 1.215 4.555 -2.896 1 98.31 407 SER B C 1
ATOM 6436 O O . SER B 1 407 ? 2.307 5.125 -2.838 1 98.31 407 SER B O 1
ATOM 6438 N N . ASN B 1 408 ? 0.101 5.188 -3.145 1 98.31 408 ASN B N 1
ATOM 6439 C CA . ASN B 1 408 ? 0.021 6.637 -3.291 1 98.31 408 ASN B CA 1
ATOM 6440 C C . ASN B 1 408 ? -0.578 7.293 -2.051 1 98.31 408 ASN B C 1
ATOM 6442 O O . ASN B 1 408 ? -1.18 8.367 -2.139 1 98.31 408 ASN B O 1
ATOM 6446 N N . TYR B 1 409 ? -0.435 6.605 -0.892 1 98.44 409 TYR B N 1
ATOM 6447 C CA . TYR B 1 409 ? -0.934 7.184 0.351 1 98.44 409 TYR B CA 1
ATOM 6448 C C . TYR B 1 409 ? -0.357 8.578 0.575 1 98.44 409 TYR B C 1
ATOM 6450 O O . TYR B 1 409 ? 0.816 8.82 0.284 1 98.44 409 TYR B O 1
ATOM 6458 N N . ASN B 1 410 ? -1.187 9.578 1.116 1 98.25 410 ASN B N 1
ATOM 6459 C CA . ASN B 1 410 ? -0.877 11 1.236 1 98.25 410 ASN B CA 1
ATOM 6460 C C . ASN B 1 410 ? -0.654 11.641 -0.13 1 98.25 410 ASN B C 1
ATOM 6462 O O . ASN B 1 410 ? 0.038 12.656 -0.239 1 98.25 410 ASN B O 1
ATOM 6466 N N . LEU B 1 411 ? -1.161 11 -1.208 1 98.12 411 LEU B N 1
ATOM 6467 C CA . LEU B 1 411 ? -1.032 11.414 -2.6 1 98.12 411 LEU B CA 1
ATOM 6468 C C . LEU B 1 411 ? 0.435 11.555 -2.99 1 98.12 411 LEU B C 1
ATOM 6470 O O . LEU B 1 411 ? 0.798 12.477 -3.727 1 98.12 411 LEU B O 1
ATOM 6474 N N . ARG B 1 412 ? 1.24 10.75 -2.395 1 98.06 412 ARG B N 1
ATOM 6475 C CA . ARG B 1 412 ? 2.629 10.656 -2.834 1 98.06 412 ARG B CA 1
ATOM 6476 C C . ARG B 1 412 ? 2.738 9.922 -4.16 1 98.06 412 ARG B C 1
ATOM 6478 O O . ARG B 1 412 ? 2.109 8.875 -4.348 1 98.06 412 ARG B O 1
ATOM 6485 N N . PRO B 1 413 ? 3.486 10.453 -5.082 1 97.88 413 PRO B N 1
ATOM 6486 C CA . PRO B 1 413 ? 3.631 9.789 -6.379 1 97.88 413 PRO B CA 1
ATOM 6487 C C . PRO B 1 413 ? 4.59 8.594 -6.324 1 97.88 413 PRO B C 1
ATOM 6489 O O . PRO B 1 413 ? 5.473 8.547 -5.465 1 97.88 413 PRO B O 1
ATOM 6492 N N . HIS B 1 414 ? 4.418 7.621 -7.203 1 98.38 414 HIS B N 1
ATOM 6493 C CA . HIS B 1 414 ? 5.441 6.594 -7.359 1 98.38 414 HIS B CA 1
ATOM 6494 C C . HIS B 1 414 ? 6.766 7.195 -7.812 1 98.38 414 HIS B C 1
ATOM 6496 O O . HIS B 1 414 ? 6.789 8.07 -8.68 1 98.38 414 HIS B O 1
ATOM 6502 N N . ALA B 1 415 ? 7.824 6.77 -7.289 1 98.56 415 ALA B N 1
ATOM 6503 C CA . ALA B 1 415 ? 9.164 7.32 -7.496 1 98.56 415 ALA B CA 1
ATOM 6504 C C . ALA B 1 415 ? 9.711 6.926 -8.859 1 98.56 415 ALA B C 1
ATOM 6506 O O . ALA B 1 415 ? 9.273 5.938 -9.453 1 98.56 415 ALA B O 1
ATOM 6507 N N . VAL B 1 416 ? 10.641 7.672 -9.344 1 98.69 416 VAL B N 1
ATOM 6508 C CA . VAL B 1 416 ? 11.398 7.316 -10.539 1 98.69 416 VAL B CA 1
ATOM 6509 C C . VAL B 1 416 ? 12.18 6.027 -10.289 1 98.69 416 VAL B C 1
ATOM 6511 O O . VAL B 1 416 ? 12.617 5.762 -9.172 1 98.69 416 VAL B O 1
ATOM 6514 N N . GLU B 1 417 ? 12.297 5.141 -11.266 1 98.81 417 GLU B N 1
ATOM 6515 C CA . GLU B 1 417 ? 13.102 3.926 -11.234 1 98.81 417 GLU B CA 1
ATOM 6516 C C . GLU B 1 417 ? 14.125 3.91 -12.367 1 98.81 417 GLU B C 1
ATOM 6518 O O . GLU B 1 417 ? 13.82 4.305 -13.492 1 98.81 417 GLU B O 1
ATOM 6523 N N . VAL B 1 418 ? 15.336 3.492 -12.008 1 98.75 418 VAL B N 1
ATOM 6524 C CA . VAL B 1 418 ? 16.406 3.508 -12.992 1 98.75 418 VAL B CA 1
ATOM 6525 C C . VAL B 1 418 ? 17.188 2.193 -12.93 1 98.75 418 VAL B C 1
ATOM 6527 O O . VAL B 1 418 ? 17.328 1.596 -11.859 1 98.75 418 VAL B O 1
ATOM 6530 N N . ILE B 1 419 ? 17.609 1.716 -14.055 1 98.81 419 ILE B N 1
ATOM 6531 C CA . ILE B 1 419 ? 18.609 0.651 -14.125 1 98.81 419 ILE B CA 1
ATOM 6532 C C . ILE B 1 419 ? 19.938 1.227 -14.578 1 98.81 419 ILE B C 1
ATOM 6534 O O . ILE B 1 419 ? 20.016 1.927 -15.594 1 98.81 419 ILE B O 1
ATOM 6538 N N . VAL B 1 420 ? 20.922 1.025 -13.773 1 98.81 420 VAL B N 1
ATOM 6539 C CA . VAL B 1 420 ? 22.281 1.423 -14.133 1 98.81 420 VAL B CA 1
ATOM 6540 C C . VAL B 1 420 ? 23 0.251 -14.797 1 98.81 420 VAL B C 1
ATOM 6542 O O . VAL B 1 420 ? 22.984 -0.871 -14.281 1 98.81 420 VAL B O 1
ATOM 6545 N N . ARG B 1 421 ? 23.703 0.538 -15.914 1 97.94 421 ARG B N 1
ATOM 6546 C CA . ARG B 1 421 ? 24.312 -0.53 -16.688 1 97.94 421 ARG B CA 1
ATOM 6547 C C . ARG B 1 421 ? 25.828 -0.362 -16.734 1 97.94 421 ARG B C 1
ATOM 6549 O O . ARG B 1 421 ? 26.562 -1.332 -16.953 1 97.94 421 ARG B O 1
ATOM 6556 N N . ALA B 1 422 ? 26.297 0.873 -16.641 1 97.31 422 ALA B N 1
ATOM 6557 C CA . ALA B 1 422 ? 27.703 1.243 -16.703 1 97.31 422 ALA B CA 1
ATOM 6558 C C . ALA B 1 422 ? 27.953 2.59 -16.031 1 97.31 422 ALA B C 1
ATOM 6560 O O . ALA B 1 422 ? 27.016 3.258 -15.602 1 97.31 422 ALA B O 1
ATOM 6561 N N . PRO B 1 423 ? 29.203 2.986 -15.852 1 96.25 423 PRO B N 1
ATOM 6562 C CA . PRO B 1 423 ? 29.531 4.23 -15.148 1 96.25 423 PRO B CA 1
ATOM 6563 C C . PRO B 1 423 ? 28.828 5.445 -15.758 1 96.25 423 PRO B C 1
ATOM 6565 O O . PRO B 1 423 ? 28.5 6.398 -15.039 1 96.25 423 PRO B O 1
ATOM 6568 N N . ASP B 1 424 ? 28.562 5.426 -17.016 1 95.62 424 ASP B N 1
ATOM 6569 C CA . ASP B 1 424 ? 27.969 6.598 -17.656 1 95.62 424 ASP B CA 1
ATOM 6570 C C . ASP B 1 424 ? 26.688 6.223 -18.406 1 95.62 424 ASP B C 1
ATOM 6572 O O . ASP B 1 424 ? 26.297 6.91 -19.344 1 95.62 424 ASP B O 1
ATOM 6576 N N . LEU B 1 425 ? 26.109 5.152 -17.953 1 97.19 425 LEU B N 1
ATOM 6577 C CA . LEU B 1 425 ? 24.938 4.676 -18.688 1 97.19 425 LEU B CA 1
ATOM 6578 C C . LEU B 1 425 ? 23.859 4.172 -17.75 1 97.19 425 LEU B C 1
ATOM 6580 O O . LEU B 1 425 ? 24.031 3.145 -17.078 1 97.19 425 LEU B O 1
ATOM 6584 N N . TYR B 1 426 ? 22.766 4.898 -17.672 1 97.81 426 TYR B N 1
ATOM 6585 C CA . TYR B 1 426 ? 21.562 4.449 -16.969 1 97.81 426 TYR B CA 1
ATOM 6586 C C . TYR B 1 426 ? 20.312 4.68 -17.828 1 97.81 426 TYR B C 1
ATOM 6588 O O . TYR B 1 426 ? 20.344 5.477 -18.781 1 97.81 426 TYR B O 1
ATOM 6596 N N . THR B 1 427 ? 19.266 3.949 -17.609 1 98 427 THR B N 1
ATOM 6597 C CA . THR B 1 427 ? 17.984 4.074 -18.297 1 98 427 THR B CA 1
ATOM 6598 C C . THR B 1 427 ? 16.859 4.316 -17.297 1 98 427 THR B C 1
ATOM 6600 O O . THR B 1 427 ? 16.797 3.648 -16.25 1 98 427 THR B O 1
ATOM 6603 N N . ILE B 1 428 ? 16.031 5.336 -17.609 1 98.5 428 ILE B N 1
ATOM 6604 C CA . ILE B 1 428 ? 14.789 5.492 -16.844 1 98.5 428 ILE B CA 1
ATOM 6605 C C . ILE B 1 428 ? 13.828 4.352 -17.188 1 98.5 428 ILE B C 1
ATOM 6607 O O . ILE B 1 428 ? 13.438 4.18 -18.344 1 98.5 428 ILE B O 1
ATOM 6611 N N . VAL B 1 429 ? 13.5 3.564 -16.172 1 98.5 429 VAL B N 1
ATOM 6612 C CA . VAL B 1 429 ? 12.68 2.395 -16.453 1 98.5 429 VAL B CA 1
ATOM 6613 C C . VAL B 1 429 ? 11.258 2.631 -15.938 1 98.5 429 VAL B C 1
ATOM 6615 O O . VAL B 1 429 ? 10.344 1.866 -16.266 1 98.5 429 VAL B O 1
ATOM 6618 N N . ARG B 1 430 ? 11.023 3.592 -15.172 1 98.44 430 ARG B N 1
ATOM 6619 C CA . ARG B 1 430 ? 9.742 4.188 -14.797 1 98.44 430 ARG B CA 1
ATOM 6620 C C . ARG B 1 430 ? 9.883 5.688 -14.562 1 98.44 430 ARG B C 1
ATOM 6622 O O . ARG B 1 430 ? 10.648 6.117 -13.695 1 98.44 430 ARG B O 1
ATOM 6629 N N . ARG B 1 431 ? 9.25 6.5 -15.297 1 98.12 431 ARG B N 1
ATOM 6630 C CA . ARG B 1 431 ? 9.242 7.926 -14.977 1 98.12 431 ARG B CA 1
ATOM 6631 C C . ARG B 1 431 ? 8.469 8.195 -13.695 1 98.12 431 ARG B C 1
ATOM 6633 O O . ARG B 1 431 ? 7.57 7.43 -13.328 1 98.12 431 ARG B O 1
ATOM 6640 N N . PRO B 1 432 ? 8.859 9.266 -13 1 97.81 432 PRO B N 1
ATOM 6641 C CA . PRO B 1 432 ? 8.07 9.562 -11.805 1 97.81 432 PRO B CA 1
ATOM 6642 C C . PRO B 1 432 ? 6.637 9.977 -12.133 1 97.81 432 PRO B C 1
ATOM 6644 O O . PRO B 1 432 ? 6.398 10.641 -13.148 1 97.81 432 PRO B O 1
ATOM 6647 N N . GLU B 1 433 ? 5.711 9.555 -11.258 1 97.12 433 GLU B N 1
ATOM 6648 C CA . GLU B 1 433 ? 4.344 10.062 -11.352 1 97.12 433 GLU B CA 1
ATOM 6649 C C . GLU B 1 433 ? 4.285 11.555 -11.016 1 97.12 433 GLU B C 1
ATOM 6651 O O . GLU B 1 433 ? 5.094 12.047 -10.234 1 97.12 433 GLU B O 1
ATOM 6656 N N . ASN B 1 434 ? 3.408 12.227 -11.617 1 96.31 434 ASN B N 1
ATOM 6657 C CA . ASN B 1 434 ? 3.098 13.609 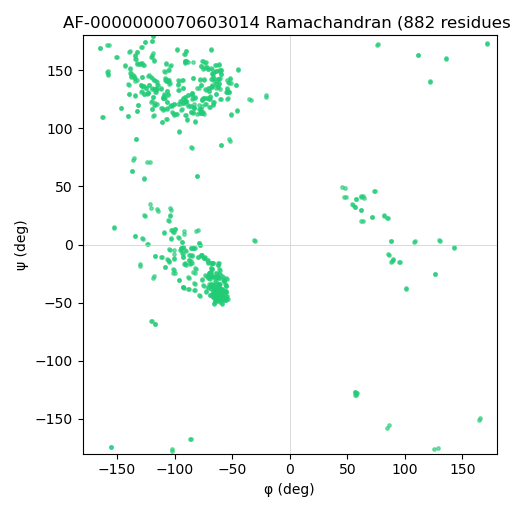-11.266 1 96.31 434 ASN B CA 1
ATOM 6658 C C . ASN B 1 434 ? 1.645 13.766 -10.82 1 96.31 434 ASN B C 1
ATOM 6660 O O . ASN B 1 434 ? 0.918 12.773 -10.711 1 96.31 434 ASN B O 1
ATOM 6664 N N . PHE B 1 435 ? 1.251 14.977 -10.469 1 97.69 435 PHE B N 1
ATOM 6665 C CA . PHE B 1 435 ? -0.085 15.227 -9.938 1 97.69 435 PHE B CA 1
ATOM 6666 C C . PHE B 1 435 ? -1.152 14.805 -10.945 1 97.69 435 PHE B C 1
ATOM 6668 O O . PHE B 1 435 ? -2.164 14.211 -10.57 1 97.69 435 PHE B O 1
ATOM 6675 N N . GLU B 1 436 ? -0.934 15.031 -12.195 1 97 436 GLU B N 1
ATOM 6676 C CA . GLU B 1 436 ? -1.898 14.688 -13.234 1 97 436 GLU B CA 1
ATOM 6677 C C . GLU B 1 436 ? -2.092 13.172 -13.328 1 97 436 GLU B C 1
ATOM 6679 O O . GLU B 1 436 ? -3.201 12.695 -13.578 1 97 436 GLU B O 1
ATOM 6684 N N . ASP B 1 437 ? -1.025 12.414 -13.156 1 96.88 437 ASP B N 1
ATOM 6685 C CA . ASP B 1 437 ? -1.133 10.953 -13.125 1 96.88 437 ASP B CA 1
ATOM 6686 C C . ASP B 1 437 ? -1.994 10.492 -11.953 1 96.88 437 ASP B C 1
ATOM 6688 O O . ASP B 1 437 ? -2.826 9.594 -12.102 1 96.88 437 ASP B O 1
ATOM 6692 N N . LEU B 1 438 ? -1.802 11.148 -10.742 1 97.06 438 LEU B N 1
ATOM 6693 C CA . LEU B 1 438 ? -2.482 10.758 -9.516 1 97.06 438 LEU B CA 1
ATOM 6694 C C . LEU B 1 438 ? -3.988 10.961 -9.641 1 97.06 438 LEU B C 1
ATOM 6696 O O . LEU B 1 438 ? -4.77 10.219 -9.039 1 97.06 438 LEU B O 1
ATOM 6700 N N . VAL B 1 439 ? -4.441 11.969 -10.422 1 96.62 439 VAL B N 1
ATOM 6701 C CA . VAL B 1 439 ? -5.855 12.32 -10.406 1 96.62 439 VAL B CA 1
ATOM 6702 C C . VAL B 1 439 ? -6.508 11.906 -11.727 1 96.62 439 VAL B C 1
ATOM 6704 O O . VAL B 1 439 ? -7.656 12.266 -12 1 96.62 439 VAL B O 1
ATOM 6707 N N . SER B 1 440 ? -5.754 11.109 -12.57 1 95.5 440 SER B N 1
ATOM 6708 C CA . SER B 1 440 ? -6.18 10.805 -13.938 1 95.5 440 SER B CA 1
ATOM 6709 C C . SER B 1 440 ? -7.48 10.016 -13.945 1 95.5 440 SER B C 1
ATOM 6711 O O . SER B 1 440 ? -8.258 10.094 -14.906 1 95.5 440 SER B O 1
ATOM 6713 N N . CYS B 1 441 ? -7.738 9.25 -12.898 1 96 441 CYS B N 1
ATOM 6714 C CA . CYS B 1 441 ? -8.914 8.383 -12.906 1 96 441 CYS B CA 1
ATOM 6715 C C . CYS B 1 441 ? -10.094 9.062 -12.234 1 96 441 CYS B C 1
ATOM 6717 O O . CYS B 1 441 ? -11.203 8.516 -12.219 1 96 441 CYS B O 1
ATOM 6719 N N . TYR B 1 442 ? -9.781 10.359 -11.68 1 93 442 TYR B N 1
ATOM 6720 C CA . TYR B 1 442 ? -10.883 11.078 -11.047 1 93 442 TYR B CA 1
ATOM 6721 C C . TYR B 1 442 ? -11.711 11.828 -12.086 1 93 442 TYR B C 1
ATOM 6723 O O . TYR B 1 442 ? -11.172 12.32 -13.078 1 93 442 TYR B O 1
ATOM 6731 N N . LEU B 1 443 ? -12.93 11.609 -12.25 1 75.31 443 LEU B N 1
ATOM 6732 C CA . LEU B 1 443 ? -13.836 12.234 -13.211 1 75.31 443 LEU B CA 1
ATOM 6733 C C . LEU B 1 443 ? -14.266 13.617 -12.734 1 75.31 443 LEU B C 1
ATOM 6735 O O . LEU B 1 443 ? -14.359 13.859 -11.523 1 75.31 443 LEU B O 1
#